Protein AF-0000000075680663 (afdb_homodimer)

Sequence (1138 aa):
MGVVINHSFYLVSRLYNMKKAGELCDVTLVVQEEDIPAHRAVLSACSDYFRAMFTSGMRESSDSRIVIKDVTICIQAVNQLVDYAYTGELQVTRESATDLARAASLLLMEEALEICQTKLEECIDLDNCHELLNFSQSYNLKKLEAAVFAFMGTNFLQVRGTAEFLNMDVDTLCKLLQSDELGVSGEQEVLDAAKVWLRHDSTRSKHLGRVVEHVRFPLMSPGELSRHVRTDTALMENSRVKDCLIESLWFHLSPHEQSVIEGPRTTVRAACENLVVIGGRRKEEDTLLDQVCFYDERTQTWKEIARMPRQICQHRAVVLNNFVYVVGGLTEANREAASDACYKYDPRTNSWLQVASMQVRRTCFTFLESTGRLYAIGGTDGDKSLDSAEVYDPRSNTWRYVANFPEHVYGHAATTLPDGRLCVTGGFSRNRYHRWTFTYDVRRDTWGRETDMNTKRGWHVMQTFGDAVFVLGGCHLRADGTRTMHLHTERLDLASRQWSVLSPPPFTVGVGRATVLHGKIYVLRAAGEDLPALVWYDVEADKWGSDRDMPDKLSGSTICTLKIPWNLRMGVVINHSFYLVSRLYNMKKAGELCDVTLVVQEEDIPAHRAVLSACSDYFRAMFTSGMRESSDSRIVIKDVTICIQAVNQLVDYAYTGELQVTRESATDLARAASLLLMEEALEICQTKLEECIDLDNCHELLNFSQSYNLKKLEAAVFAFMGTNFLQVRGTAEFLNMDVDTLCKLLQSDELGVSGEQEVLDAAKVWLRHDSTRSKHLGRVVEHVRFPLMSPGELSRHVRTDTALMENSRVKDCLIESLWFHLSPHEQSVIEGPRTTVRAACENLVVIGGRRKEEDTLLDQVCFYDERTQTWKEIARMPRQICQHRAVVLNNFVYVVGGLTEANREAASDACYKYDPRTNSWLQVASMQVRRTCFTFLESTGRLYAIGGTDGDKSLDSAEVYDPRSNTWRYVANFPEHVYGHAATTLPDGRLCVTGGFSRNRYHRWTFTYDVRRDTWGRETDMNTKRGWHVMQTFGDAVFVLGGCHLRADGTRTMHLHTERLDLASRQWSVLSPPPFTVGVGRATVLHGKIYVLRAAGEDLPALVWYDVEADKWGSDRDMPDKLSGSTICTLKIPWNLR

Radius of gyration: 43.5 Å; Cα contacts (8 Å, |Δi|>4): 2527; chains: 2; bounding box: 85×144×83 Å

Solvent-accessible surface area (backbone atoms only — not comparable to full-atom values): 59218 Å² total; per-residue (Å²): 130,81,77,74,75,63,48,70,56,51,50,32,49,50,52,41,50,27,37,77,68,60,48,87,45,62,27,28,39,30,35,94,90,37,78,42,63,32,45,60,66,52,46,32,71,52,13,56,46,45,32,48,45,50,62,65,76,46,74,63,36,69,43,48,67,44,72,58,79,63,80,86,53,49,56,68,37,49,50,47,50,54,48,19,57,41,69,74,56,74,91,75,47,88,84,47,21,64,50,35,30,50,40,23,58,73,39,44,19,63,69,62,26,51,54,25,40,55,52,46,58,71,63,63,45,90,88,46,36,65,59,50,38,53,47,19,62,76,67,65,34,63,69,48,32,52,47,41,48,52,52,46,19,48,42,29,73,74,45,52,82,35,72,68,51,58,64,49,53,70,68,61,47,41,56,53,52,55,42,47,35,39,44,47,76,47,45,65,62,51,46,49,50,52,49,52,45,37,66,74,38,76,81,39,59,82,45,44,45,70,50,53,63,42,41,30,52,52,72,42,52,70,68,51,41,48,68,68,40,68,67,34,62,74,53,65,68,33,65,56,42,44,51,49,48,45,52,19,49,51,45,70,71,30,72,59,32,44,53,68,57,81,46,89,41,65,56,76,41,21,82,52,74,27,50,31,40,41,42,6,25,34,66,91,74,70,39,67,26,28,50,26,35,33,46,38,77,89,77,70,41,78,44,76,56,58,54,52,98,56,45,29,24,43,37,40,58,41,71,40,86,64,24,38,37,39,36,36,6,26,64,47,95,50,70,74,32,34,27,28,51,26,36,36,36,37,56,92,74,50,42,73,44,80,55,59,45,50,92,57,40,23,26,49,44,34,60,44,64,43,94,76,28,36,37,41,42,36,3,24,44,53,83,49,69,25,26,52,21,34,37,36,37,39,81,75,49,42,61,44,77,52,59,57,49,94,52,47,25,26,29,31,26,46,36,49,44,95,86,48,32,34,38,37,36,40,7,36,35,94,93,36,62,30,27,49,25,36,35,34,37,75,91,74,52,43,76,42,81,55,65,51,50,92,60,54,23,24,33,25,28,30,42,61,56,90,71,30,36,38,36,43,34,10,31,36,70,43,97,86,65,50,74,46,49,63,32,54,18,32,37,34,34,65,87,77,58,42,68,43,80,51,66,49,51,98,52,49,43,24,61,49,43,46,32,68,57,96,80,23,40,36,35,49,38,35,51,89,45,94,62,38,36,42,32,34,36,34,70,89,74,64,43,76,49,69,85,47,76,46,95,57,48,44,35,35,32,26,41,42,62,36,56,51,38,52,67,78,102,128,82,75,72,75,62,49,69,56,50,50,32,49,50,52,40,50,28,35,78,69,61,46,87,46,62,27,29,38,32,35,92,90,37,80,43,63,31,44,61,66,50,47,31,70,51,12,56,46,44,31,47,45,50,64,65,76,46,73,64,35,70,43,49,67,45,72,58,80,62,79,87,52,49,56,68,35,49,51,48,52,53,48,21,58,42,68,73,56,73,90,75,47,86,82,46,21,63,50,34,29,51,39,22,58,74,40,43,18,64,69,62,26,52,54,27,41,54,52,47,58,70,65,61,44,88,88,46,35,63,58,50,39,54,47,18,62,77,68,65,35,63,68,48,33,50,48,41,49,51,52,46,20,49,43,28,74,74,45,51,83,35,70,70,52,57,64,48,53,70,68,61,46,40,56,50,54,56,43,48,36,37,44,50,77,45,47,66,59,52,45,49,49,51,48,53,44,36,66,74,39,75,83,39,59,82,45,45,44,70,50,54,65,43,39,30,54,51,71,40,52,72,69,50,41,49,66,68,42,70,68,34,62,72,52,65,68,33,66,57,41,44,51,49,48,45,52,21,49,50,46,68,72,30,71,58,33,44,53,66,56,81,48,87,41,65,56,74,39,22,82,52,73,28,51,31,40,40,41,6,26,34,64,92,74,72,39,67,26,30,51,25,35,32,47,38,76,88,77,68,42,78,44,76,56,58,53,50,96,55,44,28,24,44,37,42,58,39,71,41,85,64,23,38,37,38,37,36,5,27,63,46,95,50,69,74,32,34,27,28,51,26,37,36,36,37,56,91,75,49,43,72,44,77,53,58,46,50,93,59,40,24,26,48,44,34,61,44,62,44,95,75,28,38,38,40,42,36,3,23,43,52,83,49,67,25,27,52,23,34,37,36,38,38,81,75,50,43,61,43,77,52,59,58,49,94,52,48,27,26,29,32,24,46,35,50,44,95,87,48,31,34,37,38,37,40,7,38,36,94,91,37,61,31,26,50,25,37,34,36,37,75,91,75,53,43,78,42,84,53,67,52,50,93,58,53,23,23,32,24,27,31,42,60,56,89,71,30,36,38,37,42,34,10,30,38,72,41,97,86,64,51,74,47,48,63,31,54,18,34,36,34,36,64,86,78,58,43,67,43,83,51,67,51,52,96,50,49,41,23,60,48,41,47,31,70,56,96,81,24,39,34,35,49,38,35,52,90,44,93,63,40,36,42,33,34,36,34,72,89,75,64,42,76,49,71,85,48,76,46,95,56,46,44,34,35,31,25,40,42,62,35,55,51,38,52,68,80,103

Foldseek 3Di:
DPPPPPVVQVVLVVQLVCQVVVHPFQAWEAEPNDTRTHHLVLLLVQFVLSVCQLVVPDPSVRDRYHYDPDNLADPVLVNQVRSCSRNVDHDDDPVCLLNNLVVCLVRVRVVSNVVSLVNPLVVDDLVCLLVQCVSCVVSVVPVSNVSSLLVCQLVVVSNQPDPSLLPDDQVVLQVSLLDLARNDLALVVVVVSLVVSCVSDVVSLVCSLVNCLSRQLLLDDPVCCVVRQVVDPSLVVDPSSVVSVVVSVVCVVQVLCVLVDDDSSSAHRFNFKWKKWAWFAFPVVRDTFQWMWTADPVVRDIDTFAGHPAGFFQWAWDHRSQKIKTAWGARDSALQGIFQWIWIADLSVSDIDTFDGEPAGFGQWEWEDFPQKIKTAWHDRSPFTFQWMWIAHSNVSDIDTFDGHPFRFGQWEWYAAPVRKIKIAWGDGPNAIFFWIWIADPVVRDIDTADGEPDGFGLWYWDDDDQKIKIAWGWGADPVRDIDQWDFIWIQGNVVRDIDTAHIDPARFAREYWEDDPQWIWGFGALPDPFRFIKIAHPVVSDIDTDGGDPGSGHRMYMYMGRHHSSSD/DPPPPVVVQVVLVVQLVCQVVVHPFQAWEAEPNDTRTHHLVLLLVQFVLSVCQLVVPDPSVRDRYHYDPDPLADPVLVNQVRSCSRNVDHDDDQVCLLNNLVVCLVRVRPVSNVVSLVNPLVVDDLVCLLVQCVSCVVSVVPVSNVSSLLVCQLVVVSNQPDPSLLPDDQVVLQVSLLDLARNDLALVVVVVSLVVSCVSDVVSLVCSLVNCLSRQLLLDDPVCCVVRQVVDPSLVVDPSSVVSVVVSVVCVVQVLCVLVDDDSSSAHRFNFKWKKWAWFAFPVVRDTFQWMWTADPVVRDIDTFAGHPAGFFQWAWDARSQKIKTAWGARDSALQGIFQWIWIADLSVSDIDTFDGEPAGFGQWEWEDFPQKIKTAWHDRSPFTFQWMWIAHSNVSDIDTFDGHPARFGQWEWYAAPVRKIKIAWGDGPNAIFQWIWIADPVVRDIDTADGEPDGFGLWYWDDADQKIKIAWGWGADPVRDIDQWDFIWIQGNVVRDIDTAHIDPARFAREYWEDDPQWIWGFGALPDPFRFTKIARPVVSDIDTDGGDPGSGHRMYMYMGRHHSSSD

pLDDT: mean 89.21, std 9.7, range [25.78, 98.19]

InterPro domains:
  IPR000210 BTB/POZ domain [PF00651] (17-122)
  IPR000210 BTB/POZ domain [PS50097] (25-94)
  IPR000210 BTB/POZ domain [SM00225] (25-124)
  IPR006652 Kelch repeat type 1 [SM00612] (274-322)
  IPR006652 Kelch repeat type 1 [SM00612] (323-372)
  IPR006652 Kelch repeat type 1 [SM00612] (373-419)
  IPR006652 Kelch repeat type 1 [SM00612] (421-467)
  IPR011333 SKP1/BTB/POZ domain superfamily [G3DSA:3.30.710.10] (3-151)
  IPR011333 SKP1/BTB/POZ domain superfamily [SSF54695] (6-121)
  IPR011705 BTB/Kelch-associated [PF07707] (129-229)
  IPR011705 BTB/Kelch-associated [SM00875] (129-230)
  IPR015915 Kelch-type beta-propeller [G3DSA:2.120.10.80] (262-567)
  IPR015915 Kelch-type beta-propeller [SSF117281] (275-561)
  IPR017096 BTB-kelch protein [PIRSF037037] (6-564)

Organism: Branchiostoma floridae (NCBI:txid7739)

Nearest PDB structures (foldseek):
  8pjz-assembly2_B  TM=9.222E-01  e=5.163E-28  synthetic construct
  7ona-assembly1_A  TM=9.181E-01  e=1.429E-27  synthetic construct
  8cia-assembly4_D  TM=9.179E-01  e=2.452E-25  Homo sapiens
  8cia-assembly5_E  TM=8.999E-01  e=2.207E-24  Homo sapiens
  5yq4-assembly1_A  TM=8.686E-01  e=1.102E-23  Homo sapiens

Secondary structure (DSSP, 8-state):
----TTHHHHHHHHHHHHHHHT-S--EEEEETTEEEEE-HHHHHHH-HHHHHHHHS-SGGGT-SEEE---TT--HHHHHHHHHHHHH------HHHHHHHHHHHHHTT-HHHHHHHHHHHHHT--TTTHHHHHHHHHHTT-HHHHHHHHHHHHHTHHHHTTSHHHHT--HHHHHHHHT-TT---SSHHHHHHHHHHHHHH-GGGGGGHHHHHTTS-GGGS-HHHHIIIIIT-HHHHH-HHHHHHHHHHHHHHH-TTTGGG---TTTSPP-SSEEEEEEEEEETTTTEEEEEEEEEETTTTEEEE-PPPSS--BS-EEEEETTEEEEE--BSSSSTT-BB--EEEEETTTTEEEE-PPPSS-BBS-EEEEETTEEEEE--B-SSSB---EEEEETTTTEEEE-PPPSS--BS-EEEE-TTS-EEEE--EETTEE---EEEEETTTTEEEE-PPPSS--BS-EEEEETTEEEEE--BEE-TTSPEE--PPPEEEETTTTEEEE-PPPSSPBPSS--EEETTEEEEEBPTTSS--EEEEEETTTTEEEEEEE-SS-EES-EEEEEEPPGGG-/----TTHHHHHHHHHHHHHHHT-S--EEEEETTEEEEE-HHHHHHH-HHHHHHHHS-SHHHH-SEEE---TT--HHHHHHHHHHHHH------HHHHHHHHHHHHHTT-HHHHHHHHHHHHHT--TTTHHHHHHHHHHTT-HHHHHHHHHHHHHTHHHHTTSHHHHT--HHHHHHHHT-TT---SSHHHHHHHHHHHHHH-GGGGGGHHHHHTTS-GGGS-HHHHIIIIIT-HHHHH-HHHHHHHHHHHHHHH-TTTGGG---TTTSPP-SSEEEEEEEEEETTTTEEEEEEEEEETTTTEEEE-PPPSS--BS-EEEEETTEEEEE--BSSSSTT-BB--EEEEETTTTEEEE-PPPSS-BBS-EEEEETTEEEEE--B-SSSB---EEEEETTTTEEEE-SPPSS--BS-EEEE-TTS-EEEE--EETTEE---EEEEETTTTEEEE-PPPSS--BS-EEEEETTEEEEE--BEE-TTSPEE--PPPEEEETTTTEEEE-PPPSSPBPSS--EEETTEEEEEBPTTSS--EEEEEETTTTEEEEEEE-SS-EES-EEEEEEPPGGG-

Structure (mmCIF, N/CA/C/O backbone):
data_AF-0000000075680663-model_v1
#
loop_
_entity.id
_entity.type
_entity.pdbx_description
1 polymer 'Kelch-like protein 9 isoform X2'
#
loop_
_atom_site.group_PDB
_atom_site.id
_atom_site.type_symbol
_atom_site.label_atom_id
_atom_site.label_alt_id
_atom_site.label_comp_id
_atom_site.label_asym_id
_atom_site.label_entity_id
_atom_site.label_seq_id
_atom_site.pdbx_PDB_ins_code
_atom_site.Cartn_x
_atom_site.Cartn_y
_atom_site.Cartn_z
_atom_site.occupancy
_atom_site.B_iso_or_equiv
_atom_site.auth_seq_id
_atom_site.auth_comp_id
_atom_site.auth_asym_id
_atom_site.auth_atom_id
_atom_site.pdbx_PDB_model_num
ATOM 1 N N . MET A 1 1 ? 10.18 69.938 40.438 1 25.78 1 MET A N 1
ATOM 2 C CA . MET A 1 1 ? 11.266 69.5 39.531 1 25.78 1 MET A CA 1
ATOM 3 C C . MET A 1 1 ? 10.758 69.312 38.125 1 25.78 1 MET A C 1
ATOM 5 O O . MET A 1 1 ? 9.828 68.562 37.906 1 25.78 1 MET A O 1
ATOM 9 N N . GLY A 1 2 ? 10.516 70.312 37.375 1 32.28 2 GLY A N 1
ATOM 10 C CA . GLY A 1 2 ? 10.016 70.312 36 1 32.28 2 GLY A CA 1
ATOM 11 C C . GLY A 1 2 ? 10.688 69.25 35.125 1 32.28 2 GLY A C 1
ATOM 12 O O . GLY A 1 2 ? 11.922 69.188 35.094 1 32.28 2 GLY A O 1
ATOM 13 N N . VAL A 1 3 ? 10.125 68.062 35.094 1 38.22 3 VAL A N 1
ATOM 14 C CA . VAL A 1 3 ? 10.5 66.938 34.219 1 38.22 3 VAL A CA 1
ATOM 15 C C . VAL A 1 3 ? 10.844 67.438 32.844 1 38.22 3 VAL A C 1
ATOM 17 O O . VAL A 1 3 ? 9.984 68 32.125 1 38.22 3 VAL A O 1
ATOM 20 N N . VAL A 1 4 ? 11.82 68.25 32.688 1 45.34 4 VAL A N 1
ATOM 21 C CA . VAL A 1 4 ? 12.32 68.625 31.359 1 45.34 4 VAL A CA 1
ATOM 22 C C . VAL A 1 4 ? 12.297 67.375 30.438 1 45.34 4 VAL A C 1
ATOM 24 O O . VAL A 1 4 ? 13.055 66.438 30.625 1 45.34 4 VAL A O 1
ATOM 27 N N . ILE A 1 5 ? 11.18 66.812 30 1 49.38 5 ILE A N 1
ATOM 28 C CA . ILE A 1 5 ? 10.719 65.688 29.203 1 49.38 5 ILE A CA 1
ATOM 29 C C . ILE A 1 5 ? 11.797 65.312 28.203 1 49.38 5 ILE A C 1
ATOM 31 O O . ILE A 1 5 ? 12.156 64.125 28.109 1 49.38 5 ILE A O 1
ATOM 35 N N . ASN A 1 6 ? 12.086 65.875 26.906 1 57.78 6 ASN A N 1
ATOM 36 C CA . ASN A 1 6 ? 12.898 65.062 25.984 1 57.78 6 ASN A CA 1
ATOM 37 C C . ASN A 1 6 ? 14.359 65.5 26.031 1 57.78 6 ASN A C 1
ATOM 39 O O . ASN A 1 6 ? 14.859 66.125 25.078 1 57.78 6 ASN A O 1
ATOM 43 N N . HIS A 1 7 ? 14.938 65.75 27 1 62.41 7 HIS A N 1
ATOM 44 C CA . HIS A 1 7 ? 16.328 66.125 27.203 1 62.41 7 HIS A CA 1
ATOM 45 C C . HIS A 1 7 ? 17.266 65.312 26.297 1 62.41 7 HIS A C 1
ATOM 47 O O . HIS A 1 7 ? 18.219 65.875 25.75 1 62.41 7 HIS A O 1
ATOM 53 N N . SER A 1 8 ? 17.016 64.062 26.359 1 68.75 8 SER A N 1
ATOM 54 C CA . SER A 1 8 ? 17.828 63.25 25.5 1 68.75 8 SER A CA 1
ATOM 55 C C . SER A 1 8 ? 17.766 63.688 24.047 1 68.75 8 SER A C 1
ATOM 57 O O . SER A 1 8 ? 18.797 63.75 23.359 1 68.75 8 SER A O 1
ATOM 59 N N . PHE A 1 9 ? 16.609 64.062 23.734 1 73.62 9 PHE A N 1
ATOM 60 C CA . PHE A 1 9 ? 16.438 64.5 22.359 1 73.62 9 PHE A CA 1
ATOM 61 C C . PHE A 1 9 ? 17.188 65.812 22.141 1 73.62 9 PHE A C 1
ATOM 63 O O . PHE A 1 9 ? 17.875 66 21.125 1 73.62 9 PHE A O 1
ATOM 70 N N . TYR A 1 10 ? 17.031 66.688 23.125 1 71.5 10 TYR A N 1
ATOM 71 C CA . TYR A 1 10 ? 17.703 67.938 23.016 1 71.5 10 TYR A CA 1
ATOM 72 C C . TYR A 1 10 ? 19.219 67.812 22.984 1 71.5 10 TYR A C 1
ATOM 74 O O . TYR A 1 10 ? 19.891 68.438 22.188 1 71.5 10 TYR A O 1
ATOM 82 N N . LEU A 1 11 ? 19.688 67 23.828 1 71 11 LEU A N 1
ATOM 83 C CA . LEU A 1 11 ? 21.125 66.75 23.891 1 71 11 LEU A CA 1
ATOM 84 C C . LEU A 1 11 ? 21.641 66.188 22.562 1 71 11 LEU A C 1
ATOM 86 O O . LEU A 1 11 ? 22.641 66.688 22.031 1 71 11 LEU A O 1
ATOM 90 N N . VAL A 1 12 ? 21.016 65.312 22.078 1 78.38 12 VAL A N 1
ATOM 91 C CA . VAL A 1 12 ? 21.453 64.688 20.828 1 78.38 12 VAL A CA 1
ATOM 92 C C . VAL A 1 12 ? 21.328 65.625 19.672 1 78.38 12 VAL A C 1
ATOM 94 O O . VAL A 1 12 ? 22.172 65.688 18.781 1 78.38 12 VAL A O 1
ATOM 97 N N . SER A 1 13 ? 20.359 66.438 19.734 1 82.56 13 SER A N 1
ATOM 98 C CA . SER A 1 13 ? 20.188 67.5 18.688 1 82.56 13 SER A CA 1
ATOM 99 C C . SER A 1 13 ? 21.312 68.5 18.719 1 82.56 13 SER A C 1
ATOM 101 O O . SER A 1 13 ? 21.797 68.938 17.672 1 82.56 13 SER A O 1
ATOM 103 N N . ARG A 1 14 ? 21.703 68.875 19.875 1 78.06 14 ARG A N 1
ATOM 104 C CA . ARG A 1 14 ? 22.812 69.812 20.016 1 78.06 14 ARG A CA 1
ATOM 105 C C . ARG A 1 14 ? 24.125 69.25 19.547 1 78.06 14 ARG A C 1
ATOM 107 O O . ARG A 1 14 ? 24.922 69.875 18.891 1 78.06 14 ARG A O 1
ATOM 114 N N . LEU A 1 15 ? 24.297 68 19.953 1 81.88 15 LEU A N 1
ATOM 115 C CA . LEU A 1 15 ? 25.484 67.312 19.5 1 81.88 15 LEU A CA 1
ATOM 116 C C . LEU A 1 15 ? 25.516 67.25 17.969 1 81.88 15 LEU A C 1
ATOM 118 O O . LEU A 1 15 ? 26.578 67.375 17.359 1 81.88 15 LEU A O 1
ATOM 122 N N . TYR A 1 16 ? 24.391 67 17.453 1 85.44 16 TYR A N 1
ATOM 123 C CA . TYR A 1 16 ? 24.297 66.938 15.992 1 85.44 16 TYR A CA 1
ATOM 124 C C . TYR A 1 16 ? 24.625 68.312 15.367 1 85.44 16 TYR A C 1
ATOM 126 O O . TYR A 1 16 ? 25.312 68.375 14.352 1 85.44 16 TYR A O 1
ATOM 134 N N . ASN A 1 17 ? 24.141 69.375 15.914 1 85.31 17 ASN A N 1
ATOM 135 C CA . ASN A 1 17 ? 24.453 70.688 15.422 1 85.31 17 ASN A CA 1
ATOM 136 C C . ASN A 1 17 ? 25.953 71 15.547 1 85.31 17 ASN A C 1
ATOM 138 O O . ASN A 1 17 ? 26.516 71.625 14.672 1 85.31 17 ASN A O 1
ATOM 142 N N . MET A 1 18 ? 26.5 70.562 16.672 1 81.88 18 MET A N 1
ATOM 143 C CA . MET A 1 18 ? 27.938 70.75 16.859 1 81.88 18 MET A CA 1
ATOM 144 C C . MET A 1 18 ? 28.703 70 15.758 1 81.88 18 MET A C 1
ATOM 146 O O . MET A 1 18 ? 29.688 70.5 15.227 1 81.88 18 MET A O 1
ATOM 150 N N . LYS A 1 19 ? 28.234 68.875 15.438 1 86.25 19 LYS A N 1
ATOM 151 C CA . LYS A 1 19 ? 28.859 68.062 14.367 1 86.25 19 LYS A CA 1
ATOM 152 C C . LYS A 1 19 ? 28.75 68.812 13.031 1 86.25 19 LYS A C 1
ATOM 154 O O . LYS A 1 19 ? 29.734 68.875 12.297 1 86.25 19 LYS A O 1
ATOM 159 N N . LYS A 1 20 ? 27.609 69.375 12.695 1 87.56 20 LYS A N 1
ATOM 160 C CA . LYS A 1 20 ? 27.406 70.062 11.43 1 87.56 20 LYS A CA 1
ATOM 161 C C . LYS A 1 20 ? 28.281 71.312 11.336 1 87.56 20 LYS A C 1
ATOM 163 O O . LYS A 1 20 ? 28.766 71.625 10.25 1 87.56 20 LYS A O 1
ATOM 168 N N . ALA A 1 21 ? 28.531 71.875 12.547 1 86.12 21 ALA A N 1
ATOM 169 C CA . ALA A 1 21 ? 29.328 73.062 12.609 1 86.12 21 ALA A CA 1
ATOM 170 C C . ALA A 1 21 ? 30.812 72.75 12.766 1 86.12 21 ALA A C 1
ATOM 172 O O . ALA A 1 21 ? 31.672 73.625 12.648 1 86.12 21 ALA A O 1
ATOM 173 N N . GLY A 1 22 ? 31.094 71.562 12.961 1 84.12 22 GLY A N 1
ATOM 174 C CA . GLY A 1 22 ? 32.469 71.125 13.172 1 84.12 22 GLY A CA 1
ATOM 175 C C . GLY A 1 22 ? 33 71.5 14.531 1 84.12 22 GLY A C 1
ATOM 176 O O . GLY A 1 22 ? 34.219 71.625 14.703 1 84.12 22 GLY A O 1
ATOM 177 N N . GLU A 1 23 ? 32.094 71.625 15.414 1 84.69 23 GLU A N 1
ATOM 178 C CA . GLU A 1 23 ? 32.5 72.125 16.734 1 84.69 23 GLU A CA 1
ATOM 179 C C . GLU A 1 23 ? 32.781 70.938 17.672 1 84.69 23 GLU A C 1
ATOM 181 O O . GLU A 1 23 ? 31.969 70 17.812 1 84.69 23 GLU A O 1
ATOM 186 N N . LEU A 1 24 ? 33.906 70.938 18.281 1 82.19 24 LEU A N 1
ATOM 187 C CA . LEU A 1 24 ? 34.375 70 19.328 1 82.19 24 LEU A CA 1
ATOM 188 C C . LEU A 1 24 ? 34.375 68.562 18.844 1 82.19 24 LEU A C 1
ATOM 190 O O . LEU A 1 24 ? 34.188 67.625 19.641 1 82.19 24 LEU A O 1
ATOM 194 N N . CYS A 1 25 ? 34.406 68.438 17.531 1 88 25 CYS A N 1
ATOM 195 C CA . CYS A 1 25 ? 34.531 67.062 17.016 1 88 25 CYS A CA 1
ATOM 196 C C . CYS A 1 25 ? 35.938 66.562 17.312 1 88 25 CYS A C 1
ATOM 198 O O . CYS A 1 25 ? 36.938 67.188 17.078 1 88 25 CYS A O 1
ATOM 200 N N . ASP A 1 26 ? 35.938 65.375 17.859 1 87.94 26 ASP A N 1
ATOM 201 C CA . ASP A 1 26 ? 37.25 64.812 18.312 1 87.94 26 ASP A CA 1
ATOM 202 C C . ASP A 1 26 ? 37.719 63.719 17.375 1 87.94 26 ASP A C 1
ATOM 204 O O . ASP A 1 26 ? 38.812 63.156 17.594 1 87.94 26 ASP A O 1
ATOM 208 N N . VAL A 1 27 ? 37.031 63.406 16.422 1 91 27 VAL A N 1
ATOM 209 C CA . VAL A 1 27 ? 37.5 62.406 15.453 1 91 27 VAL A CA 1
ATOM 210 C C . VAL A 1 27 ? 36.969 62.781 14.055 1 91 27 VAL A C 1
ATOM 212 O O . VAL A 1 27 ? 35.938 63.406 13.914 1 91 27 VAL A O 1
ATOM 215 N N . THR A 1 28 ? 37.688 62.469 13.055 1 91.75 28 THR A N 1
ATOM 216 C CA . THR A 1 28 ? 37.312 62.625 11.656 1 91.75 28 THR A CA 1
ATOM 217 C C . THR A 1 28 ? 37.469 61.312 10.914 1 91.75 28 THR A C 1
ATOM 219 O O . THR A 1 28 ? 38.531 60.719 10.844 1 91.75 28 THR A O 1
ATOM 222 N N . LEU A 1 29 ? 36.312 60.844 10.375 1 89.69 29 LEU A N 1
ATOM 223 C CA . LEU A 1 29 ? 36.312 59.625 9.562 1 89.69 29 LEU A CA 1
ATOM 224 C C . LEU A 1 29 ? 36.656 59.938 8.109 1 89.69 29 LEU A C 1
ATOM 226 O O . LEU A 1 29 ? 36.031 60.844 7.52 1 89.69 29 LEU A O 1
ATOM 230 N N . VAL A 1 30 ? 37.625 59.25 7.645 1 89.81 30 VAL A N 1
ATOM 231 C CA . VAL A 1 30 ? 38 59.469 6.254 1 89.81 30 VAL A CA 1
ATOM 232 C C . VAL A 1 30 ? 37.531 58.281 5.402 1 89.81 30 VAL A C 1
ATOM 234 O O . VAL A 1 30 ? 37.969 57.156 5.594 1 89.81 30 VAL A O 1
ATOM 237 N N . VAL A 1 31 ? 36.562 58.594 4.578 1 88.38 31 VAL A N 1
ATOM 238 C CA . VAL A 1 31 ? 36.031 57.594 3.654 1 88.38 31 VAL A CA 1
ATOM 239 C C . VAL A 1 31 ? 36.219 58.062 2.215 1 88.38 31 VAL A C 1
ATOM 241 O O . VAL A 1 31 ? 35.75 59.125 1.838 1 88.38 31 VAL A O 1
ATOM 244 N N . GLN A 1 32 ? 36.844 57.344 1.407 1 84.44 32 GLN A N 1
ATOM 245 C CA . GLN A 1 32 ? 37.125 57.688 0.018 1 84.44 32 GLN A CA 1
ATOM 246 C C . GLN A 1 32 ? 37.625 59.125 -0.102 1 84.44 32 GLN A C 1
ATOM 248 O O . GLN A 1 32 ? 37.094 59.906 -0.908 1 84.44 32 GLN A O 1
ATOM 253 N N . GLU A 1 33 ? 38.438 59.656 0.742 1 82.31 33 GLU A N 1
ATOM 254 C CA . GLU A 1 33 ? 39.156 60.938 0.738 1 82.31 33 GLU A CA 1
ATOM 255 C C . GLU A 1 33 ? 38.25 62.062 1.16 1 82.31 33 GLU A C 1
ATOM 257 O O . GLU A 1 33 ? 38.562 63.25 0.949 1 82.31 33 GLU A O 1
ATOM 262 N N . GLU A 1 34 ? 37.156 61.688 1.674 1 88.75 34 GLU A N 1
ATOM 263 C CA . GLU A 1 34 ? 36.281 62.688 2.238 1 88.75 34 GLU A CA 1
ATOM 264 C C . GLU A 1 34 ? 36.219 62.594 3.76 1 88.75 34 GLU A C 1
ATOM 266 O O . GLU A 1 34 ? 36.281 61.5 4.32 1 88.75 34 GLU A O 1
ATOM 271 N N . ASP A 1 35 ? 36.156 63.781 4.363 1 89.56 35 ASP A N 1
ATOM 272 C CA . ASP A 1 35 ? 36.219 63.844 5.82 1 89.56 35 ASP A CA 1
ATOM 273 C C . ASP A 1 35 ? 34.812 63.969 6.418 1 89.56 35 ASP A C 1
ATOM 275 O O . ASP A 1 35 ? 34 64.75 5.926 1 89.56 35 ASP A O 1
ATOM 279 N N . ILE A 1 36 ? 34.594 63.156 7.414 1 91.62 36 ILE A N 1
ATOM 280 C CA . ILE A 1 36 ? 33.344 63.219 8.18 1 91.62 36 ILE A CA 1
ATOM 281 C C . ILE A 1 36 ? 33.656 63.438 9.656 1 91.62 36 ILE A C 1
ATOM 283 O O . ILE A 1 36 ? 33.969 62.5 10.383 1 91.62 36 ILE A O 1
ATOM 287 N N . PRO A 1 37 ? 33.531 64.688 10.055 1 91.25 37 PRO A N 1
ATOM 288 C CA . PRO A 1 37 ? 33.781 64.938 11.477 1 91.25 37 PRO A CA 1
ATOM 289 C C . PRO A 1 37 ? 32.688 64.312 12.383 1 91.25 37 PRO A C 1
ATOM 291 O O . PRO A 1 37 ? 31.516 64.312 12.016 1 91.25 37 PRO A O 1
ATOM 294 N N . ALA A 1 38 ? 33.094 63.812 13.477 1 92.69 38 ALA A N 1
ATOM 295 C CA . ALA A 1 38 ? 32.156 63.219 14.414 1 92.69 38 ALA A CA 1
ATOM 296 C C . ALA A 1 38 ? 32.719 63.219 15.836 1 92.69 38 ALA A C 1
ATOM 298 O O . ALA A 1 38 ? 33.812 63.688 16.078 1 92.69 38 ALA A O 1
ATOM 299 N N . HIS A 1 39 ? 31.828 62.875 16.766 1 90.44 39 HIS A N 1
ATOM 300 C CA . HIS A 1 39 ? 32.25 62.688 18.156 1 90.44 39 HIS A CA 1
ATOM 301 C C . HIS A 1 39 ? 32.469 61.219 18.484 1 90.44 39 HIS A C 1
ATOM 303 O O . HIS A 1 39 ? 31.625 60.375 18.219 1 90.44 39 HIS A O 1
ATOM 309 N N . ARG A 1 40 ? 33.594 60.938 19.078 1 89.62 40 ARG A N 1
ATOM 310 C CA . ARG A 1 40 ? 33.969 59.562 19.422 1 89.62 40 ARG A CA 1
ATOM 311 C C . ARG A 1 40 ? 32.906 58.906 20.312 1 89.62 40 ARG A C 1
ATOM 313 O O . ARG A 1 40 ? 32.562 57.719 20.125 1 89.62 40 ARG A O 1
ATOM 320 N N . ALA A 1 41 ? 32.375 59.656 21.125 1 86.94 41 ALA A N 1
ATOM 321 C CA . ALA A 1 41 ? 31.406 59.156 22.094 1 86.94 41 ALA A CA 1
ATOM 322 C C . ALA A 1 41 ? 30.109 58.75 21.406 1 86.94 41 ALA A C 1
ATOM 324 O O . ALA A 1 41 ? 29.531 57.719 21.734 1 86.94 41 ALA A O 1
ATOM 325 N N . VAL A 1 42 ? 29.688 59.531 20.469 1 88.69 42 VAL A N 1
ATOM 326 C CA . VAL A 1 42 ? 28.438 59.281 19.781 1 88.69 42 VAL A CA 1
ATOM 327 C C . VAL A 1 42 ? 28.594 58.062 18.875 1 88.69 42 VAL A C 1
ATOM 329 O O . VAL A 1 42 ? 27.719 57.156 18.859 1 88.69 42 VAL A O 1
ATOM 332 N N . LEU A 1 43 ? 29.641 57.969 18.203 1 88.94 43 LEU A N 1
ATOM 333 C CA . LEU A 1 43 ? 29.906 56.844 17.328 1 88.94 43 LEU A CA 1
ATOM 334 C C . LEU A 1 43 ? 30.047 55.531 18.125 1 88.94 43 LEU A C 1
ATOM 336 O O . LEU A 1 43 ? 29.516 54.5 17.734 1 88.94 43 LEU A O 1
ATOM 340 N N . SER A 1 44 ? 30.719 55.625 19.266 1 88.44 44 SER A N 1
ATOM 341 C CA . SER A 1 44 ? 30.938 54.469 20.109 1 88.44 44 SER A CA 1
ATOM 342 C C . SER A 1 44 ? 29.641 53.969 20.734 1 88.44 44 SER A C 1
ATOM 344 O O . SER A 1 44 ? 29.484 52.781 21.016 1 88.44 44 SER A O 1
ATOM 346 N N . ALA A 1 45 ? 28.766 54.875 20.891 1 86.56 45 ALA A N 1
ATOM 347 C CA . ALA A 1 45 ? 27.484 54.531 21.5 1 86.56 45 ALA A CA 1
ATOM 348 C C . ALA A 1 45 ? 26.594 53.781 20.5 1 86.56 45 ALA A C 1
ATOM 350 O O . ALA A 1 45 ? 25.734 53 20.906 1 86.56 45 ALA A O 1
ATOM 351 N N . CYS A 1 46 ? 26.797 54 19.266 1 87.56 46 CYS A N 1
ATOM 352 C CA . CYS A 1 46 ? 25.875 53.438 18.266 1 87.56 46 CYS A CA 1
ATOM 353 C C . CYS A 1 46 ? 26.547 52.312 17.484 1 87.56 46 CYS A C 1
ATOM 355 O O . CYS A 1 46 ? 25.875 51.594 16.734 1 87.56 46 CYS A O 1
ATOM 357 N N . SER A 1 47 ? 27.797 52.125 17.625 1 88.56 47 SER A N 1
ATOM 358 C CA . SER A 1 47 ? 28.547 51.156 16.828 1 88.56 47 SER A CA 1
ATOM 359 C C . SER A 1 47 ? 29.562 50.406 17.688 1 88.56 47 SER A C 1
ATOM 361 O O . SER A 1 47 ? 30.438 51.031 18.312 1 88.56 47 SER A O 1
ATOM 363 N N . ASP A 1 48 ? 29.531 49.156 17.609 1 88.25 48 ASP A N 1
ATOM 364 C CA . ASP A 1 48 ? 30.516 48.344 18.328 1 88.25 48 ASP A CA 1
ATOM 365 C C . ASP A 1 48 ? 31.875 48.406 17.641 1 88.25 48 ASP A C 1
ATOM 367 O O . ASP A 1 48 ? 32.906 48.188 18.281 1 88.25 48 ASP A O 1
ATOM 371 N N . TYR A 1 49 ? 31.766 48.562 16.406 1 88.12 49 TYR A N 1
ATOM 372 C CA . TYR A 1 49 ? 33 48.75 15.641 1 88.12 49 TYR A CA 1
ATOM 373 C C . TYR A 1 49 ? 33.812 49.938 16.156 1 88.12 49 TYR A C 1
ATOM 375 O O . TYR A 1 49 ? 35 49.781 16.469 1 88.12 49 TYR A O 1
ATOM 383 N N . PHE A 1 50 ? 33.219 51.031 16.375 1 86.56 50 PHE A N 1
ATOM 384 C CA . PHE A 1 50 ? 33.875 52.25 16.844 1 86.56 50 PHE A CA 1
ATOM 385 C C . PHE A 1 50 ? 34.219 52.156 18.328 1 86.56 50 PHE A C 1
ATOM 387 O O . PHE A 1 50 ? 35.25 52.656 18.766 1 86.56 50 PHE A O 1
ATOM 394 N N . ARG A 1 51 ? 33.312 51.531 18.969 1 88 51 ARG A N 1
ATOM 395 C CA . ARG A 1 51 ? 33.594 51.375 20.391 1 88 51 ARG A CA 1
ATOM 396 C C . ARG A 1 51 ? 34.875 50.562 20.609 1 88 51 ARG A C 1
ATOM 398 O O . ARG A 1 51 ? 35.719 50.969 21.406 1 88 51 ARG A O 1
ATOM 405 N N . ALA A 1 52 ? 34.969 49.562 19.875 1 86.81 52 ALA A N 1
ATOM 406 C CA . ALA A 1 52 ? 36.188 48.75 19.984 1 86.81 52 ALA A CA 1
ATOM 407 C C . ALA A 1 52 ? 37.406 49.531 19.5 1 86.81 52 ALA A C 1
ATOM 409 O O . ALA A 1 52 ? 38.469 49.406 20.094 1 86.81 52 ALA A O 1
ATOM 410 N N . MET A 1 53 ? 37.25 50.219 18.469 1 85.25 53 MET A N 1
ATOM 411 C CA . MET A 1 53 ? 38.344 50.969 17.875 1 85.25 53 MET A CA 1
ATOM 412 C C . MET A 1 53 ? 38.844 52.062 18.828 1 85.25 53 MET A C 1
ATOM 414 O O . MET A 1 53 ? 40.031 52.25 19 1 85.25 53 MET A O 1
ATOM 418 N N . PHE A 1 54 ? 37.938 52.688 19.594 1 85.75 54 PHE A N 1
ATOM 419 C CA . PHE A 1 54 ? 38.281 53.844 20.406 1 85.75 54 PHE A CA 1
ATOM 420 C C . PHE A 1 54 ? 38.688 53.438 21.812 1 85.75 54 PHE A C 1
ATOM 422 O O . PHE A 1 54 ? 39.25 54.219 22.562 1 85.75 54 PHE A O 1
ATOM 429 N N . THR A 1 55 ? 38.375 52.188 22.109 1 84 55 THR A N 1
ATOM 430 C CA . THR A 1 55 ? 38.688 51.75 23.469 1 84 55 THR A CA 1
ATOM 431 C C . THR A 1 55 ? 39.781 50.688 23.438 1 84 55 THR A C 1
ATOM 433 O O . THR A 1 55 ? 40.156 50.156 24.469 1 84 55 THR A O 1
ATOM 436 N N . SER A 1 56 ? 40.25 50.188 22.359 1 76.56 56 SER A N 1
ATOM 437 C CA . SER A 1 56 ? 41.188 49.094 22.203 1 76.56 56 SER A CA 1
ATOM 438 C C . SER A 1 56 ? 42.562 49.5 22.766 1 76.56 56 SER A C 1
ATOM 440 O O . SER A 1 56 ? 43.406 48.625 23.031 1 76.56 56 SER A O 1
ATOM 442 N N . GLY A 1 57 ? 42.875 50.812 23.125 1 71.88 57 GLY A N 1
ATOM 443 C CA . GLY A 1 57 ? 44.156 51.25 23.625 1 71.88 57 GLY A CA 1
ATOM 444 C C . GLY A 1 57 ? 45.219 51.375 22.547 1 71.88 57 GLY A C 1
ATOM 445 O O . GLY A 1 57 ? 46.344 51.812 22.812 1 71.88 57 GLY A O 1
ATOM 446 N N . MET A 1 58 ? 44.875 51.062 21.328 1 70.25 58 MET A N 1
ATOM 447 C CA . MET A 1 58 ? 45.812 51.125 20.234 1 70.25 58 MET A CA 1
ATOM 448 C C . MET A 1 58 ? 45.875 52.531 19.656 1 70.25 58 MET A C 1
ATOM 450 O O . MET A 1 58 ? 45.25 53.469 20.188 1 70.25 58 MET A O 1
ATOM 454 N N . ARG A 1 59 ? 46.75 52.719 18.672 1 68 59 ARG A N 1
ATOM 455 C CA . ARG A 1 59 ? 47 54.031 18.078 1 68 59 ARG A CA 1
ATOM 456 C C . ARG A 1 59 ? 45.719 54.688 17.609 1 68 59 ARG A C 1
ATOM 458 O O . ARG A 1 59 ? 45.531 55.906 17.734 1 68 59 ARG A O 1
ATOM 465 N N . GLU A 1 60 ? 44.75 53.844 17.234 1 65.88 60 GLU A N 1
ATOM 466 C CA . GLU A 1 60 ? 43.5 54.344 16.672 1 65.88 60 GLU A CA 1
ATOM 467 C C . GLU A 1 60 ? 42.625 54.969 17.766 1 65.88 60 GLU A C 1
ATOM 469 O O . GLU A 1 60 ? 41.75 55.781 17.469 1 65.88 60 GLU A O 1
ATOM 474 N N . SER A 1 61 ? 42.969 54.562 18.922 1 73.5 61 SER A N 1
ATOM 475 C CA . SER A 1 61 ? 42.188 55.062 20.047 1 73.5 61 SER A CA 1
ATOM 476 C C . SER A 1 61 ? 42.406 56.562 20.234 1 73.5 61 SER A C 1
ATOM 478 O O . SER A 1 61 ? 41.5 57.25 20.75 1 73.5 61 SER A O 1
ATOM 480 N N . SER A 1 62 ? 43.531 56.969 19.75 1 76.31 62 SER A N 1
ATOM 481 C CA . SER A 1 62 ? 43.844 58.375 20 1 76.31 62 SER A CA 1
ATOM 482 C C . SER A 1 62 ? 43.938 59.156 18.703 1 76.31 62 SER A C 1
ATOM 484 O O . SER A 1 62 ? 43.938 60.406 18.703 1 76.31 62 SER A O 1
ATOM 486 N N . ASP A 1 63 ? 43.906 58.5 17.625 1 80.88 63 ASP A N 1
ATOM 487 C CA . ASP A 1 63 ? 44.062 59.156 16.328 1 80.88 63 ASP A CA 1
ATOM 488 C C . ASP A 1 63 ? 42.844 60.031 16.016 1 80.88 63 ASP A C 1
ATOM 490 O O . ASP A 1 63 ? 41.719 59.625 16.234 1 80.88 63 ASP A O 1
ATOM 494 N N . SER A 1 64 ? 43.188 61.156 15.609 1 83.94 64 SER A N 1
ATOM 495 C CA . SER A 1 64 ? 42.094 62.094 15.289 1 83.94 64 SER A CA 1
ATOM 496 C C . SER A 1 64 ? 41.531 61.812 13.898 1 83.94 64 SER A C 1
ATOM 498 O O . SER A 1 64 ? 40.438 62.281 13.57 1 83.94 64 SER A O 1
ATOM 500 N N . ARG A 1 65 ? 42.25 61.031 13.023 1 88.75 65 ARG A N 1
ATOM 501 C CA . ARG A 1 65 ? 41.781 60.688 11.688 1 88.75 65 ARG A CA 1
ATOM 502 C C . ARG A 1 65 ? 41.75 59.188 11.484 1 88.75 65 ARG A C 1
ATOM 504 O O . ARG A 1 65 ? 42.781 58.5 11.578 1 88.75 65 ARG A O 1
ATOM 511 N N . ILE A 1 66 ? 40.562 58.719 11.273 1 87 66 ILE A N 1
ATOM 512 C CA . ILE A 1 66 ? 40.375 57.281 11.094 1 87 66 ILE A CA 1
ATOM 513 C C . ILE A 1 66 ? 39.969 56.969 9.656 1 87 66 ILE A C 1
ATOM 515 O O . ILE A 1 66 ? 38.938 57.5 9.172 1 87 66 ILE A O 1
ATOM 519 N N . VAL A 1 67 ? 40.719 56.156 9.023 1 85.81 67 VAL A N 1
ATOM 520 C CA . VAL A 1 67 ? 40.438 55.812 7.637 1 85.81 67 VAL A CA 1
ATOM 521 C C . VAL A 1 67 ? 39.688 54.5 7.566 1 85.81 67 VAL A C 1
ATOM 523 O O . VAL A 1 67 ? 40.125 53.5 8.109 1 85.81 67 VAL A O 1
ATOM 526 N N . ILE A 1 68 ? 38.5 54.531 6.965 1 83.38 68 ILE A N 1
ATOM 527 C CA . ILE A 1 68 ? 37.75 53.344 6.691 1 83.38 68 ILE A CA 1
ATOM 528 C C . ILE A 1 68 ? 38.156 52.75 5.34 1 83.38 68 ILE A C 1
ATOM 530 O O . ILE A 1 68 ? 37.812 53.312 4.289 1 83.38 68 ILE A O 1
ATOM 534 N N . LYS A 1 69 ? 38.875 51.594 5.281 1 72.25 69 LYS A N 1
ATOM 535 C CA . LYS A 1 69 ? 39.625 51.062 4.137 1 72.25 69 LYS A CA 1
ATOM 536 C C . LYS A 1 69 ? 38.719 50.219 3.258 1 72.25 69 LYS A C 1
ATOM 538 O O . LYS A 1 69 ? 39 50 2.074 1 72.25 69 LYS A O 1
ATOM 543 N N . ASP A 1 70 ? 37.594 50 3.764 1 71.69 70 ASP A N 1
ATOM 544 C CA . ASP A 1 70 ? 36.812 49.062 2.945 1 71.69 70 ASP A CA 1
ATOM 545 C C . ASP A 1 70 ? 36.25 49.781 1.711 1 71.69 70 ASP A C 1
ATOM 547 O O . ASP A 1 70 ? 35.438 50.719 1.829 1 71.69 70 ASP A O 1
ATOM 551 N N . VAL A 1 71 ? 36.688 49.375 0.585 1 64.31 71 VAL A N 1
ATOM 552 C CA . VAL A 1 71 ? 36.469 50.031 -0.709 1 64.31 71 VAL A CA 1
ATOM 553 C C . VAL A 1 71 ? 35.031 49.844 -1.125 1 64.31 71 VAL A C 1
ATOM 555 O O . VAL A 1 71 ? 34.5 50.625 -1.933 1 64.31 71 VAL A O 1
ATOM 558 N N . THR A 1 72 ? 34.281 48.969 -0.581 1 72.5 72 THR A N 1
ATOM 559 C CA . THR A 1 72 ? 32.938 48.688 -1.065 1 72.5 72 THR A CA 1
ATOM 560 C C . THR A 1 72 ? 31.922 49.594 -0.394 1 72.5 72 THR A C 1
ATOM 562 O O . THR A 1 72 ? 30.75 49.625 -0.787 1 72.5 72 THR A O 1
ATOM 565 N N . ILE A 1 73 ? 32.438 50.375 0.439 1 78.44 73 ILE A N 1
ATOM 566 C CA . ILE A 1 73 ? 31.5 51.188 1.206 1 78.44 73 ILE A CA 1
ATOM 567 C C . ILE A 1 73 ? 31.375 52.562 0.558 1 78.44 73 ILE A C 1
ATOM 569 O O . ILE A 1 73 ? 32.375 53.156 0.143 1 78.44 73 ILE A O 1
ATOM 573 N N . CYS A 1 74 ? 30.203 52.969 0.435 1 83.19 74 CYS A N 1
ATOM 574 C CA . CYS A 1 74 ? 29.875 54.281 -0.141 1 83.19 74 CYS A CA 1
ATOM 575 C C . CYS A 1 74 ? 29.875 55.344 0.928 1 83.19 74 CYS A C 1
ATOM 577 O O . CYS A 1 74 ? 29.375 55.156 2.035 1 83.19 74 CYS A O 1
ATOM 579 N N . ILE A 1 75 ? 30.516 56.531 0.571 1 87.38 75 ILE A N 1
ATOM 580 C CA . ILE A 1 75 ? 30.625 57.656 1.497 1 87.38 75 ILE A CA 1
ATOM 581 C C . ILE A 1 75 ? 29.234 58.125 1.905 1 87.38 75 ILE A C 1
ATOM 583 O O . ILE A 1 75 ? 29.031 58.531 3.055 1 87.38 75 ILE A O 1
ATOM 587 N N . GLN A 1 76 ? 28.438 58.094 0.959 1 89.12 76 GLN A N 1
ATOM 588 C CA . GLN A 1 76 ? 27.078 58.562 1.242 1 89.12 76 GLN A CA 1
ATOM 589 C C . GLN A 1 76 ? 26.422 57.688 2.314 1 89.12 76 GLN A C 1
ATOM 591 O O . GLN A 1 76 ? 25.719 58.219 3.189 1 89.12 76 GLN A O 1
ATOM 596 N N . ALA A 1 77 ? 26.656 56.406 2.227 1 92.12 77 ALA A N 1
ATOM 597 C CA . ALA A 1 77 ? 26.062 55.469 3.193 1 92.12 77 ALA A CA 1
ATOM 598 C C . ALA A 1 77 ? 26.641 55.688 4.59 1 92.12 77 ALA A C 1
ATOM 600 O O . ALA A 1 77 ? 25.891 55.719 5.574 1 92.12 77 ALA A O 1
ATOM 601 N N . VAL A 1 78 ? 27.891 56 4.703 1 91 78 VAL A N 1
ATOM 602 C CA . VAL A 1 78 ? 28.547 56.219 5.992 1 91 78 VAL A CA 1
ATOM 603 C C . VAL A 1 78 ? 28.062 57.531 6.598 1 91 78 VAL A C 1
ATOM 605 O O . VAL A 1 78 ? 27.781 57.625 7.797 1 91 78 VAL A O 1
ATOM 608 N N . ASN A 1 79 ? 28.031 58.5 5.734 1 91.31 79 ASN A N 1
ATOM 609 C CA . ASN A 1 79 ? 27.531 59.781 6.191 1 91.31 79 ASN A CA 1
ATOM 610 C C . ASN A 1 79 ? 26.125 59.656 6.77 1 91.31 79 ASN A C 1
ATOM 612 O O . ASN A 1 79 ? 25.828 60.25 7.812 1 91.31 79 ASN A O 1
ATOM 616 N N . GLN A 1 80 ? 25.312 58.969 6.047 1 92.38 80 GLN A N 1
ATOM 617 C CA . GLN A 1 80 ? 23.938 58.75 6.504 1 92.38 80 GLN A CA 1
ATOM 618 C C . GLN A 1 80 ? 23.891 58 7.824 1 92.38 80 GLN A C 1
ATOM 620 O O . GLN A 1 80 ? 23.078 58.312 8.703 1 92.38 80 GLN A O 1
ATOM 625 N N . LEU A 1 81 ? 24.719 57.031 8.023 1 92.62 81 LEU A N 1
ATOM 626 C CA . LEU A 1 81 ? 24.766 56.25 9.242 1 92.62 81 LEU A CA 1
ATOM 627 C C . LEU A 1 81 ? 25.297 57.062 10.414 1 92.62 81 LEU A C 1
ATOM 629 O O . LEU A 1 81 ? 24.844 56.906 11.547 1 92.62 81 LEU A O 1
ATOM 633 N N . VAL A 1 82 ? 26.25 57.938 10.078 1 90.88 82 VAL A N 1
ATOM 634 C CA . VAL A 1 82 ? 26.766 58.844 11.109 1 90.88 82 VAL A CA 1
ATOM 635 C C . VAL A 1 82 ? 25.656 59.812 11.523 1 90.88 82 VAL A C 1
ATOM 637 O O . VAL A 1 82 ? 25.453 60.062 12.719 1 90.88 82 VAL A O 1
ATOM 640 N N . ASP A 1 83 ? 25.016 60.344 10.539 1 90.06 83 ASP A N 1
ATOM 641 C CA . ASP A 1 83 ? 23.875 61.188 10.852 1 90.06 83 ASP A CA 1
ATOM 642 C C . ASP A 1 83 ? 22.844 60.469 11.68 1 90.06 83 ASP A C 1
ATOM 644 O O . ASP A 1 83 ? 22.25 61.031 12.602 1 90.06 83 ASP A O 1
ATOM 648 N N . TYR A 1 84 ? 22.609 59.188 11.281 1 91.94 84 TYR A N 1
ATOM 649 C CA . TYR A 1 84 ? 21.672 58.344 12.023 1 91.94 84 TYR A CA 1
ATOM 650 C C . TYR A 1 84 ? 22.109 58.219 13.477 1 91.94 84 TYR A C 1
ATOM 652 O O . TYR A 1 84 ? 21.266 58.188 14.383 1 91.94 84 TYR A O 1
ATOM 660 N N . ALA A 1 85 ? 23.344 58.188 13.812 1 88.31 85 ALA A N 1
ATOM 661 C CA . ALA A 1 85 ? 23.844 58.062 15.172 1 88.31 85 ALA A CA 1
ATOM 662 C C . ALA A 1 85 ? 23.438 59.281 16.016 1 88.31 85 ALA A C 1
ATOM 664 O O . ALA A 1 85 ? 23.25 59.156 17.234 1 88.31 85 ALA A O 1
ATOM 665 N N . TYR A 1 86 ? 23.297 60.375 15.32 1 87.56 86 TYR A N 1
ATOM 666 C CA . TYR A 1 86 ? 22.953 61.594 16.031 1 87.56 86 TYR A CA 1
ATOM 667 C C . TYR A 1 86 ? 21.438 61.812 16.078 1 87.56 86 TYR A C 1
ATOM 669 O O . TYR A 1 86 ? 20.891 62.281 17.078 1 87.56 86 TYR A O 1
ATOM 677 N N . THR A 1 87 ? 20.703 61.438 15.031 1 86.44 87 THR A N 1
ATOM 678 C CA . THR A 1 87 ? 19.312 61.844 14.891 1 86.44 87 THR A CA 1
ATOM 679 C C . THR A 1 87 ? 18.375 60.688 15.203 1 86.44 87 THR A C 1
ATOM 681 O O . THR A 1 87 ? 17.219 60.875 15.539 1 86.44 87 THR A O 1
ATOM 684 N N . GLY A 1 88 ? 18.906 59.469 14.961 1 86.38 88 GLY A N 1
ATOM 685 C CA . GLY A 1 88 ? 18.062 58.281 15.109 1 86.38 88 GLY A CA 1
ATOM 686 C C . GLY A 1 88 ? 17.156 58.062 13.914 1 86.38 88 GLY A C 1
ATOM 687 O O . GLY A 1 88 ? 16.312 57.156 13.938 1 86.38 88 GLY A O 1
ATOM 688 N N . GLU A 1 89 ? 17.328 58.938 12.922 1 88 89 GLU A N 1
ATOM 689 C CA . GLU A 1 89 ? 16.516 58.812 11.719 1 88 89 GLU A CA 1
ATOM 690 C C . GLU A 1 89 ? 17.359 58.344 10.523 1 88 89 GLU A C 1
ATOM 692 O O . GLU A 1 89 ? 18.391 58.938 10.227 1 88 89 GLU A O 1
ATOM 697 N N . LEU A 1 90 ? 16.875 57.281 10 1 90.75 90 LEU A N 1
ATOM 698 C CA . LEU A 1 90 ? 17.547 56.719 8.828 1 90.75 90 LEU A CA 1
ATOM 699 C C . LEU A 1 90 ? 16.578 56.594 7.652 1 90.75 90 LEU A C 1
ATOM 701 O O . LEU A 1 90 ? 15.594 55.875 7.738 1 90.75 90 LEU A O 1
ATOM 705 N N . GLN A 1 91 ? 16.797 57.375 6.656 1 89.94 91 GLN A N 1
ATOM 706 C CA . GLN A 1 91 ? 15.984 57.25 5.449 1 89.94 91 GLN A CA 1
ATOM 707 C C . GLN A 1 91 ? 16.562 56.219 4.484 1 89.94 91 GLN A C 1
ATOM 709 O O . GLN A 1 91 ? 17.625 56.438 3.902 1 89.94 91 GLN A O 1
ATOM 714 N N . VAL A 1 92 ? 15.859 55.125 4.398 1 91.75 92 VAL A N 1
ATOM 715 C CA . VAL A 1 92 ? 16.328 54.031 3.551 1 91.75 92 VAL A CA 1
ATOM 716 C C . VAL A 1 92 ? 15.438 53.906 2.318 1 91.75 92 VAL A C 1
ATOM 718 O O . VAL A 1 92 ? 14.219 53.781 2.441 1 91.75 92 VAL A O 1
ATOM 721 N N . THR A 1 93 ? 16 54.031 1.124 1 90.81 93 THR A N 1
ATOM 722 C CA . THR A 1 93 ? 15.297 53.812 -0.136 1 90.81 93 THR A CA 1
ATOM 723 C C . THR A 1 93 ? 15.711 52.5 -0.758 1 90.81 93 THR A C 1
ATOM 725 O O . THR A 1 93 ? 16.641 51.844 -0.288 1 90.81 93 THR A O 1
ATOM 728 N N . ARG A 1 94 ? 15 52.062 -1.777 1 91.25 94 ARG A N 1
ATOM 729 C CA . ARG A 1 94 ? 15.305 50.844 -2.473 1 91.25 94 ARG A CA 1
ATOM 730 C C . ARG A 1 94 ? 16.719 50.844 -3.027 1 91.25 94 ARG A C 1
ATOM 732 O O . ARG A 1 94 ? 17.422 49.812 -2.973 1 91.25 94 ARG A O 1
ATOM 739 N N . GLU A 1 95 ? 17.188 51.969 -3.471 1 88.44 95 GLU A N 1
ATOM 740 C CA . GLU A 1 95 ? 18.484 52.094 -4.133 1 88.44 95 GLU A CA 1
ATOM 741 C C . GLU A 1 95 ? 19.625 52.156 -3.119 1 88.44 95 GLU A C 1
ATOM 743 O O . GLU A 1 95 ? 20.719 51.656 -3.381 1 88.44 95 GLU A O 1
ATOM 748 N N . SER A 1 96 ? 19.297 52.688 -1.998 1 91.25 96 SER A N 1
ATOM 749 C CA . SER A 1 96 ? 20.359 52.906 -1.029 1 91.25 96 SER A CA 1
ATOM 750 C C . SER A 1 96 ? 20.422 51.781 -0.005 1 91.25 96 SER A C 1
ATOM 752 O O . SER A 1 96 ? 21.406 51.656 0.729 1 91.25 96 SER A O 1
ATOM 754 N N . ALA A 1 97 ? 19.406 50.938 -0.048 1 92.44 97 ALA A N 1
ATOM 755 C CA . ALA A 1 97 ? 19.219 49.969 1.023 1 92.44 97 ALA A CA 1
ATOM 756 C C . ALA A 1 97 ? 20.391 49.031 1.108 1 92.44 97 ALA A C 1
ATOM 758 O O . ALA A 1 97 ? 20.906 48.75 2.197 1 92.44 97 ALA A O 1
ATOM 759 N N . THR A 1 98 ? 20.859 48.531 0.018 1 91.31 98 THR A N 1
ATOM 760 C CA . THR A 1 98 ? 21.938 47.531 0.011 1 91.31 98 THR A CA 1
ATOM 761 C C . THR A 1 98 ? 23.25 48.188 0.496 1 91.31 98 THR A C 1
ATOM 763 O O . THR A 1 98 ? 23.969 47.562 1.292 1 91.31 98 THR A O 1
ATOM 766 N N . ASP A 1 99 ? 23.547 49.344 0.095 1 91.56 99 ASP A N 1
ATOM 767 C CA . ASP A 1 99 ? 24.766 50.062 0.494 1 91.56 99 ASP A CA 1
ATOM 768 C C . ASP A 1 99 ? 24.734 50.375 1.981 1 91.56 99 ASP A C 1
ATOM 770 O O . ASP A 1 99 ? 25.75 50.281 2.67 1 91.56 99 ASP A O 1
ATOM 774 N N . LEU A 1 100 ? 23.625 50.812 2.316 1 93 100 LEU A N 1
ATOM 775 C CA . LEU A 1 100 ? 23.469 51.156 3.729 1 93 100 LEU A CA 1
ATOM 776 C C . LEU A 1 100 ? 23.641 49.906 4.602 1 93 100 LEU A C 1
ATOM 778 O O . LEU A 1 100 ? 24.281 49.969 5.652 1 93 100 LEU A O 1
ATOM 782 N N . ALA A 1 101 ? 23 48.875 4.129 1 93 101 ALA A N 1
ATOM 783 C CA . ALA A 1 101 ? 23.094 47.594 4.871 1 93 101 ALA A CA 1
ATOM 784 C C . ALA A 1 101 ? 24.547 47.125 4.938 1 93 101 ALA A C 1
ATOM 786 O O . ALA A 1 101 ? 25 46.656 5.98 1 93 101 ALA A O 1
ATOM 787 N N . ARG A 1 102 ? 25.203 47.25 3.881 1 91.12 102 ARG A N 1
ATOM 788 C CA . ARG A 1 102 ? 26.609 46.875 3.834 1 91.12 102 ARG A CA 1
ATOM 789 C C . ARG A 1 102 ? 27.422 47.688 4.844 1 91.12 102 ARG A C 1
ATOM 791 O O . ARG A 1 102 ? 28.172 47.094 5.633 1 91.12 102 ARG A O 1
ATOM 798 N N . ALA A 1 103 ? 27.25 48.906 4.832 1 90.88 103 ALA A N 1
ATOM 799 C CA . ALA A 1 103 ? 27.969 49.781 5.738 1 90.88 103 ALA A CA 1
ATOM 800 C C . ALA A 1 103 ? 27.609 49.531 7.191 1 90.88 103 ALA A C 1
ATOM 802 O O . ALA A 1 103 ? 28.469 49.469 8.062 1 90.88 103 ALA A O 1
ATOM 803 N N . ALA A 1 104 ? 26.344 49.406 7.371 1 92.62 104 ALA A N 1
ATOM 804 C CA . ALA A 1 104 ? 25.875 49.156 8.727 1 92.62 104 ALA A CA 1
ATOM 805 C C . ALA A 1 104 ? 26.438 47.844 9.273 1 92.62 104 ALA A C 1
ATOM 807 O O . ALA A 1 104 ? 26.766 47.75 10.453 1 92.62 104 ALA A O 1
ATOM 808 N N . SER A 1 105 ? 26.5 46.844 8.414 1 91.19 105 SER A N 1
ATOM 809 C CA . SER A 1 105 ? 27.047 45.531 8.805 1 91.19 105 SER A CA 1
ATOM 810 C C . SER A 1 105 ? 28.531 45.656 9.125 1 91.19 105 SER A C 1
ATOM 812 O O . SER A 1 105 ? 29 45.094 10.125 1 91.19 105 SER A O 1
ATOM 814 N N . LEU A 1 106 ? 29.266 46.406 8.367 1 87.5 106 LEU A N 1
ATOM 815 C CA . LEU A 1 106 ? 30.703 46.562 8.562 1 87.5 106 LEU A CA 1
ATOM 816 C C . LEU A 1 106 ? 31 47.344 9.82 1 87.5 106 LEU A C 1
ATOM 818 O O . LEU A 1 106 ? 31.953 47.062 10.547 1 87.5 106 LEU A O 1
ATOM 822 N N . LEU A 1 107 ? 30.156 48.312 10.078 1 89.06 107 LEU A N 1
ATOM 823 C CA . LEU A 1 107 ? 30.359 49.188 11.227 1 89.06 107 LEU A CA 1
ATOM 824 C C . LEU A 1 107 ? 29.703 48.594 12.477 1 89.06 107 LEU A C 1
ATOM 826 O O . LEU A 1 107 ? 29.719 49.25 13.539 1 89.06 107 LEU A O 1
ATOM 830 N N . LEU A 1 108 ? 28.969 47.5 12.297 1 90.5 108 LEU A N 1
ATOM 831 C CA . LEU A 1 108 ? 28.328 46.781 13.383 1 90.5 108 LEU A CA 1
ATOM 832 C C . LEU A 1 108 ? 27.281 47.625 14.07 1 90.5 108 LEU A C 1
ATOM 834 O O . LEU A 1 108 ? 27.266 47.75 15.297 1 90.5 108 LEU A O 1
ATOM 838 N N . MET A 1 109 ? 26.547 48.344 13.344 1 92.06 109 MET A N 1
ATOM 839 C CA . MET A 1 109 ? 25.391 49.094 13.828 1 92.06 109 MET A CA 1
ATOM 840 C C . MET A 1 109 ? 24.125 48.25 13.727 1 92.06 109 MET A C 1
ATOM 842 O O . MET A 1 109 ? 23.391 48.344 12.734 1 92.06 109 MET A O 1
ATOM 846 N N . GLU A 1 110 ? 23.734 47.594 14.672 1 90.81 110 GLU A N 1
ATOM 847 C CA . GLU A 1 110 ? 22.719 46.562 14.648 1 90.81 110 GLU A CA 1
ATOM 848 C C . GLU A 1 110 ? 21.344 47.125 14.383 1 90.81 110 GLU A C 1
ATOM 850 O O . GLU A 1 110 ? 20.562 46.562 13.602 1 90.81 110 GLU A O 1
ATOM 855 N N . GLU A 1 111 ? 21.047 48.188 15.023 1 91.44 111 GLU A N 1
ATOM 856 C CA . GLU A 1 111 ? 19.719 48.781 14.859 1 91.44 111 GLU A CA 1
ATOM 857 C C . GLU A 1 111 ? 19.516 49.312 13.445 1 91.44 111 GLU A C 1
ATOM 859 O O . GLU A 1 111 ? 18.453 49.125 12.844 1 91.44 111 GLU A O 1
ATOM 864 N N . ALA A 1 112 ? 20.484 50.031 12.969 1 91.69 112 ALA A N 1
ATOM 865 C CA . ALA A 1 112 ? 20.422 50.562 11.602 1 91.69 112 ALA A CA 1
ATOM 866 C C . ALA A 1 112 ? 20.344 49.406 10.594 1 91.69 112 ALA A C 1
ATOM 868 O O . ALA A 1 112 ? 19.609 49.5 9.594 1 91.69 112 ALA A O 1
ATOM 869 N N . LEU A 1 113 ? 21.078 48.438 10.914 1 93.25 113 LEU A N 1
ATOM 870 C CA . LEU A 1 113 ? 21.078 47.25 10.039 1 93.25 113 LEU A CA 1
ATOM 871 C C . LEU A 1 113 ? 19.688 46.625 9.992 1 93.25 113 LEU A C 1
ATOM 873 O O . LEU A 1 113 ? 19.234 46.188 8.93 1 93.25 113 LEU A O 1
ATOM 877 N N . GLU A 1 114 ? 19.016 46.531 11.086 1 93.25 114 GLU A N 1
ATOM 878 C CA . GLU A 1 114 ? 17.672 45.969 11.148 1 93.25 114 GLU A CA 1
ATOM 879 C C . GLU A 1 114 ? 16.703 46.781 10.297 1 93.25 114 GLU A C 1
ATOM 881 O O . GLU A 1 114 ? 15.836 46.219 9.625 1 93.25 114 GLU A O 1
ATOM 886 N N . ILE A 1 115 ? 16.828 48.031 10.359 1 93.12 115 ILE A N 1
ATOM 887 C CA . ILE A 1 115 ? 15.977 48.938 9.555 1 93.12 115 ILE A CA 1
ATOM 888 C C . ILE A 1 115 ? 16.219 48.656 8.07 1 93.12 115 ILE A C 1
ATOM 890 O O . ILE A 1 115 ? 15.273 48.594 7.285 1 93.12 115 ILE A O 1
ATOM 894 N N . CYS A 1 116 ? 17.453 48.594 7.707 1 93.62 116 CYS A N 1
ATOM 895 C CA . CYS A 1 116 ? 17.812 48.344 6.316 1 93.62 116 CYS A CA 1
ATOM 896 C C . CYS A 1 116 ? 17.281 47 5.852 1 93.62 116 CYS A C 1
ATOM 898 O O . CYS A 1 116 ? 16.75 46.875 4.742 1 93.62 116 CYS A O 1
ATOM 900 N N . GLN A 1 117 ? 17.422 45.969 6.676 1 94.44 117 GLN A N 1
ATOM 901 C CA . GLN A 1 117 ? 16.953 44.656 6.328 1 94.44 117 GLN A CA 1
ATOM 902 C C . GLN A 1 117 ? 15.438 44.625 6.094 1 94.44 117 GLN A C 1
ATOM 904 O O . GLN A 1 117 ? 14.953 44 5.164 1 94.44 117 GLN A O 1
ATOM 909 N N . THR A 1 118 ? 14.727 45.25 6.949 1 93.94 118 THR A N 1
ATOM 910 C CA . THR A 1 118 ? 13.273 45.344 6.812 1 93.94 118 THR A CA 1
ATOM 911 C C . THR A 1 118 ? 12.891 45.969 5.477 1 93.94 118 THR A C 1
ATOM 913 O O . THR A 1 118 ? 11.961 45.5 4.812 1 93.94 118 THR A O 1
ATOM 916 N N . LYS A 1 119 ? 13.609 46.969 5.133 1 93.88 119 LYS A N 1
ATOM 917 C CA . LYS A 1 119 ? 13.344 47.625 3.848 1 93.88 119 LYS A CA 1
ATOM 918 C C . LYS A 1 119 ? 13.68 46.688 2.689 1 93.88 119 LYS A C 1
ATOM 920 O O . LYS A 1 119 ? 12.945 46.625 1.701 1 93.88 119 LYS A O 1
ATOM 925 N N . LEU A 1 120 ? 14.758 46.062 2.803 1 94.06 120 LEU A N 1
ATOM 926 C CA . LEU A 1 120 ? 15.164 45.125 1.76 1 94.06 120 LEU A CA 1
ATOM 927 C C . LEU A 1 120 ? 14.141 44 1.605 1 94.06 120 LEU A C 1
ATOM 929 O O . LEU A 1 120 ? 13.859 43.562 0.489 1 94.06 120 LEU A O 1
ATOM 933 N N . GLU A 1 121 ? 13.602 43.5 2.664 1 94.75 121 GLU A N 1
ATOM 934 C CA . GLU A 1 121 ? 12.57 42.469 2.635 1 94.75 121 GLU A CA 1
ATOM 935 C C . GLU A 1 121 ? 11.359 42.906 1.819 1 94.75 121 GLU A C 1
ATOM 937 O O . GLU A 1 121 ? 10.758 42.125 1.098 1 94.75 121 GLU A O 1
ATOM 942 N N . GLU A 1 122 ? 11.086 44.125 1.973 1 93.25 122 GLU A N 1
ATOM 943 C CA . GLU A 1 122 ? 9.945 44.688 1.255 1 93.25 122 GLU A CA 1
ATOM 944 C C . GLU A 1 122 ? 10.242 44.812 -0.237 1 93.25 122 GLU A C 1
ATOM 946 O O . GLU A 1 122 ? 9.32 44.844 -1.057 1 93.25 122 GLU A O 1
ATOM 951 N N . CYS A 1 123 ? 11.477 44.875 -0.566 1 93.06 123 CYS A N 1
ATOM 952 C CA . CYS A 1 123 ? 11.859 45.188 -1.936 1 93.06 123 CYS A CA 1
ATOM 953 C C . CYS A 1 123 ? 12.242 43.938 -2.707 1 93.06 123 CYS A C 1
ATOM 955 O O . CYS A 1 123 ? 12.695 44 -3.85 1 93.06 123 CYS A O 1
ATOM 957 N N . ILE A 1 124 ? 12.023 42.812 -2.172 1 94.62 124 ILE A N 1
ATOM 958 C CA . ILE A 1 124 ? 12.414 41.562 -2.834 1 94.62 124 ILE A CA 1
ATOM 959 C C . ILE A 1 124 ? 11.531 41.344 -4.059 1 94.62 124 ILE A C 1
ATOM 961 O O . ILE A 1 124 ? 10.312 41.5 -3.988 1 94.62 124 ILE A O 1
ATOM 965 N N . ASP A 1 125 ? 12.109 41.031 -5.156 1 93.69 125 ASP A N 1
ATOM 966 C CA . ASP A 1 125 ? 11.383 40.656 -6.371 1 93.69 125 ASP A CA 1
ATOM 967 C C . ASP A 1 125 ? 12.156 39.625 -7.199 1 93.69 125 ASP A C 1
ATOM 969 O O . ASP A 1 125 ? 13.188 39.125 -6.762 1 93.69 125 ASP A O 1
ATOM 973 N N . LEU A 1 126 ? 11.656 39.219 -8.312 1 93.06 126 LEU A N 1
ATOM 974 C CA . LEU A 1 126 ? 12.219 38.125 -9.125 1 93.06 126 LEU A CA 1
ATOM 975 C C . LEU A 1 126 ? 13.555 38.562 -9.727 1 93.06 126 LEU A C 1
ATOM 977 O O . LEU A 1 126 ? 14.445 37.719 -9.93 1 93.06 126 LEU A O 1
ATOM 981 N N . ASP A 1 127 ? 13.781 39.844 -9.914 1 91.69 127 ASP A N 1
ATOM 982 C CA . ASP A 1 127 ? 14.969 40.344 -10.586 1 91.69 127 ASP A CA 1
ATOM 983 C C . ASP A 1 127 ? 16.141 40.438 -9.617 1 91.69 127 ASP A C 1
ATOM 985 O O . ASP A 1 127 ? 17.297 40.312 -10.023 1 91.69 127 ASP A O 1
ATOM 989 N N . ASN A 1 128 ? 15.812 40.688 -8.367 1 92.88 128 ASN A N 1
ATOM 990 C CA . ASN A 1 128 ? 16.906 40.969 -7.441 1 92.88 128 ASN A CA 1
ATOM 991 C C . ASN A 1 128 ? 17.062 39.844 -6.41 1 92.88 128 ASN A C 1
ATOM 993 O O . ASN A 1 128 ? 17.984 39.875 -5.586 1 92.88 128 ASN A O 1
ATOM 997 N N . CYS A 1 129 ? 16.188 38.875 -6.398 1 93.88 129 CYS A N 1
ATOM 998 C CA . CYS A 1 129 ? 16.172 37.875 -5.336 1 93.88 129 CYS A CA 1
ATOM 999 C C . CYS A 1 129 ? 17.484 37.125 -5.266 1 93.88 129 CYS A C 1
ATOM 1001 O O . CYS A 1 129 ? 18 36.875 -4.172 1 93.88 129 CYS A O 1
ATOM 1003 N N . HIS A 1 130 ? 18.078 36.875 -6.383 1 92.69 130 HIS A N 1
ATOM 1004 C CA . HIS A 1 130 ? 19.344 36.125 -6.359 1 92.69 130 HIS A CA 1
ATOM 1005 C C . HIS A 1 130 ? 20.469 37 -5.809 1 92.69 130 HIS A C 1
ATOM 1007 O O . HIS A 1 130 ? 21.297 36.5 -5.035 1 92.69 130 HIS A O 1
ATOM 1013 N N . GLU A 1 131 ? 20.547 38.156 -6.23 1 92.06 131 GLU A N 1
ATOM 1014 C CA . GLU A 1 131 ? 21.547 39.094 -5.73 1 92.06 131 GLU A CA 1
ATOM 1015 C C . GLU A 1 131 ? 21.406 39.312 -4.223 1 92.06 131 GLU A C 1
ATOM 1017 O O . GLU A 1 131 ? 22.406 39.344 -3.5 1 92.06 131 GLU A O 1
ATOM 1022 N N . LEU A 1 132 ? 20.219 39.469 -3.824 1 94.38 132 LEU A N 1
ATOM 1023 C CA . LEU A 1 132 ? 19.953 39.656 -2.402 1 94.38 132 LEU A CA 1
ATOM 1024 C C . LEU A 1 132 ? 20.312 38.406 -1.604 1 94.38 132 LEU A C 1
ATOM 1026 O O . LEU A 1 132 ? 20.766 38.5 -0.459 1 94.38 132 LEU A O 1
ATOM 1030 N N . LEU A 1 133 ? 20.078 37.281 -2.201 1 94.69 133 LEU A N 1
ATOM 1031 C CA . LEU A 1 133 ? 20.469 36.031 -1.544 1 94.69 133 LEU A CA 1
ATOM 1032 C C . LEU A 1 133 ? 21.984 36 -1.342 1 94.69 133 LEU A C 1
ATOM 1034 O O . LEU A 1 133 ? 22.453 35.719 -0.235 1 94.69 133 LEU A O 1
ATOM 1038 N N . ASN A 1 134 ? 22.734 36.281 -2.379 1 92.38 134 ASN A N 1
ATOM 1039 C CA . ASN A 1 134 ? 24.188 36.312 -2.285 1 92.38 134 ASN A CA 1
ATOM 1040 C C . ASN A 1 134 ? 24.656 37.344 -1.253 1 92.38 134 ASN A C 1
ATOM 1042 O O . ASN A 1 134 ? 25.578 37.062 -0.48 1 92.38 134 ASN A O 1
ATOM 1046 N N . PHE A 1 135 ? 23.984 38.406 -1.301 1 91.88 135 PHE A N 1
ATOM 1047 C CA . PHE A 1 135 ? 24.297 39.469 -0.361 1 91.88 135 PHE A CA 1
ATOM 1048 C C . PHE A 1 135 ? 24.062 39.031 1.075 1 91.88 135 PHE A C 1
ATOM 1050 O O . PHE A 1 135 ? 24.922 39.219 1.937 1 91.88 135 PHE A O 1
ATOM 1057 N N . SER A 1 136 ? 22.922 38.5 1.322 1 94.44 136 SER A N 1
ATOM 1058 C CA . SER A 1 136 ? 22.578 38.031 2.668 1 94.44 136 SER A CA 1
ATOM 1059 C C . SER A 1 136 ? 23.547 36.969 3.168 1 94.44 136 SER A C 1
ATOM 1061 O O . SER A 1 136 ? 23.891 36.938 4.348 1 94.44 136 SER A O 1
ATOM 1063 N N . GLN A 1 137 ? 23.969 36.094 2.281 1 92.38 137 GLN A N 1
ATOM 1064 C CA . GLN A 1 137 ? 24.891 35.031 2.66 1 92.38 137 GLN A CA 1
ATOM 1065 C C . GLN A 1 137 ? 26.297 35.594 2.918 1 92.38 137 GLN A C 1
ATOM 1067 O O . GLN A 1 137 ? 26.969 35.188 3.867 1 92.38 137 GLN A O 1
ATOM 1072 N N . SER A 1 138 ? 26.766 36.562 2.121 1 91.38 138 SER A N 1
ATOM 1073 C CA . SER A 1 138 ? 28.094 37.156 2.25 1 91.38 138 SER A CA 1
ATOM 1074 C C . SER A 1 138 ? 28.219 37.938 3.559 1 91.38 138 SER A C 1
ATOM 1076 O O . SER A 1 138 ? 29.297 37.938 4.172 1 91.38 138 SER A O 1
ATOM 1078 N N . TYR A 1 139 ? 27.109 38.5 3.979 1 90 139 TYR A N 1
ATOM 1079 C CA . TYR A 1 139 ? 27.156 39.344 5.168 1 90 139 TYR A CA 1
ATOM 1080 C C . TYR A 1 139 ? 26.453 38.688 6.34 1 90 139 TYR A C 1
ATOM 1082 O O . TYR A 1 139 ? 26.188 39.312 7.359 1 90 139 TYR A O 1
ATOM 1090 N N . ASN A 1 140 ? 26 37.438 6.168 1 90.88 140 ASN A N 1
ATOM 1091 C CA . ASN A 1 140 ? 25.391 36.594 7.199 1 90.88 140 ASN A CA 1
ATOM 1092 C C . ASN A 1 140 ? 24.156 37.25 7.797 1 90.88 140 ASN A C 1
ATOM 1094 O O . ASN A 1 140 ? 24.031 37.344 9.023 1 90.88 140 ASN A O 1
ATOM 1098 N N . LEU A 1 141 ? 23.375 37.844 6.934 1 92.94 141 LEU A N 1
ATOM 1099 C CA . LEU A 1 141 ? 22.109 38.438 7.336 1 92.94 141 LEU A CA 1
ATOM 1100 C C . LEU A 1 141 ? 21.016 37.375 7.355 1 92.94 141 LEU A C 1
ATOM 1102 O O . LEU A 1 141 ? 20.281 37.219 6.371 1 92.94 141 LEU A O 1
ATOM 1106 N N . LYS A 1 142 ? 20.75 36.75 8.422 1 92.69 142 LYS A N 1
ATOM 1107 C CA . LYS A 1 142 ? 19.891 35.562 8.539 1 92.69 142 LYS A CA 1
ATOM 1108 C C . LYS A 1 142 ? 18.438 35.938 8.273 1 92.69 142 LYS A C 1
ATOM 1110 O O . LYS A 1 142 ? 17.703 35.188 7.621 1 92.69 142 LYS A O 1
ATOM 1115 N N . LYS A 1 143 ? 18.031 37.031 8.758 1 92.5 143 LYS A N 1
ATOM 1116 C CA . LYS A 1 143 ? 16.656 37.469 8.578 1 92.5 143 LYS A CA 1
ATOM 1117 C C . LYS A 1 143 ? 16.344 37.719 7.109 1 92.5 143 LYS A C 1
ATOM 1119 O O . LYS A 1 143 ? 15.312 37.281 6.594 1 92.5 143 LYS A O 1
ATOM 1124 N N . LEU A 1 144 ? 17.203 38.469 6.492 1 93.69 144 LEU A N 1
ATOM 1125 C CA . LEU A 1 144 ? 17.016 38.75 5.074 1 93.69 144 LEU A CA 1
ATOM 1126 C C . LEU A 1 144 ? 17.094 37.469 4.246 1 93.69 144 LEU A C 1
ATOM 1128 O O . LEU A 1 144 ? 16.312 37.281 3.303 1 93.69 144 LEU A O 1
ATOM 1132 N N . GLU A 1 145 ? 18.016 36.625 4.598 1 94.56 145 GLU A N 1
ATOM 1133 C CA . GLU A 1 145 ? 18.156 35.375 3.887 1 94.56 145 GLU A CA 1
ATOM 1134 C C . GLU A 1 145 ? 16.875 34.562 3.943 1 94.56 145 GLU A C 1
ATOM 1136 O O . GLU A 1 145 ? 16.422 34.031 2.926 1 94.56 145 GLU A O 1
ATOM 1141 N N . ALA A 1 146 ? 16.375 34.5 5.098 1 93.81 146 ALA A N 1
ATOM 1142 C CA . ALA A 1 146 ? 15.125 33.75 5.285 1 93.81 146 ALA A CA 1
ATOM 1143 C C . ALA A 1 146 ? 14 34.344 4.438 1 93.81 146 ALA A C 1
ATOM 1145 O O . ALA A 1 146 ? 13.219 33.594 3.84 1 93.81 146 ALA A O 1
ATOM 1146 N N . ALA A 1 147 ? 13.977 35.625 4.438 1 93.69 147 ALA A N 1
ATOM 1147 C CA . ALA A 1 147 ? 12.938 36.281 3.658 1 93.69 147 ALA A CA 1
ATOM 1148 C C . ALA A 1 147 ? 13.117 36.031 2.166 1 93.69 147 ALA A C 1
ATOM 1150 O O . ALA A 1 147 ? 12.141 35.844 1.438 1 93.69 147 ALA A O 1
ATOM 1151 N N . VAL A 1 148 ? 14.312 36.062 1.722 1 94.88 148 VAL A N 1
ATOM 1152 C CA . VAL A 1 148 ? 14.594 35.844 0.311 1 94.88 148 VAL A CA 1
ATOM 1153 C C . VAL A 1 148 ? 14.227 34.406 -0.047 1 94.88 148 VAL A C 1
ATOM 1155 O O . VAL A 1 148 ? 13.609 34.156 -1.084 1 94.88 148 VAL A O 1
ATOM 1158 N N . PHE A 1 149 ? 14.539 33.469 0.786 1 93.5 149 PHE A N 1
ATOM 1159 C CA . PHE A 1 149 ? 14.195 32.062 0.561 1 93.5 149 PHE A CA 1
ATOM 1160 C C . PHE A 1 149 ? 12.68 31.875 0.496 1 93.5 149 PHE A C 1
ATOM 1162 O O . PHE A 1 149 ? 12.172 31.125 -0.344 1 93.5 149 PHE A O 1
ATOM 1169 N N . ALA A 1 150 ? 12.086 32.5 1.397 1 92.44 150 ALA A N 1
ATOM 1170 C CA . ALA A 1 150 ? 10.633 32.438 1.411 1 92.44 150 ALA A CA 1
ATOM 1171 C C . ALA A 1 150 ? 10.039 32.938 0.099 1 92.44 150 ALA A C 1
ATOM 1173 O O . ALA A 1 150 ? 9.125 32.312 -0.455 1 92.44 150 ALA A O 1
ATOM 1174 N N . PHE A 1 151 ? 10.594 34.031 -0.347 1 93.81 151 PHE A N 1
ATOM 1175 C CA . PHE A 1 151 ? 10.125 34.594 -1.61 1 93.81 151 PHE A CA 1
ATOM 1176 C C . PHE A 1 151 ? 10.422 33.656 -2.766 1 93.81 151 PHE A C 1
ATOM 1178 O O . PHE A 1 151 ? 9.547 33.375 -3.592 1 93.81 151 PHE A O 1
ATOM 1185 N N . MET A 1 152 ? 11.602 33.125 -2.822 1 94.19 152 MET A N 1
ATOM 1186 C CA . MET A 1 152 ? 11.992 32.219 -3.875 1 94.19 152 MET A CA 1
ATOM 1187 C C . MET A 1 152 ? 11.125 30.953 -3.838 1 94.19 152 MET A C 1
ATOM 1189 O O . MET A 1 152 ? 10.75 30.422 -4.883 1 94.19 152 MET A O 1
ATOM 1193 N N . GLY A 1 153 ? 10.867 30.484 -2.689 1 93.5 153 GLY A N 1
ATOM 1194 C CA . GLY A 1 153 ? 10.023 29.312 -2.516 1 93.5 153 GLY A CA 1
ATOM 1195 C C . GLY A 1 153 ? 8.617 29.5 -3.043 1 93.5 153 GLY A C 1
ATOM 1196 O O . GLY A 1 153 ? 8.117 28.688 -3.818 1 93.5 153 GLY A O 1
ATOM 1197 N N . THR A 1 154 ? 8.039 30.578 -2.668 1 91.25 154 THR A N 1
ATOM 1198 C CA . THR A 1 154 ? 6.672 30.859 -3.08 1 91.25 154 THR A CA 1
ATOM 1199 C C . THR A 1 154 ? 6.59 31.031 -4.594 1 91.25 154 THR A C 1
ATOM 1201 O O . THR A 1 154 ? 5.574 30.703 -5.207 1 91.25 154 THR A O 1
ATOM 1204 N N . ASN A 1 155 ? 7.68 31.547 -5.227 1 93.62 155 ASN A N 1
ATOM 1205 C CA . ASN A 1 155 ? 7.738 31.766 -6.668 1 93.62 155 ASN A CA 1
ATOM 1206 C C . ASN A 1 155 ? 8.68 30.766 -7.344 1 93.62 155 ASN A C 1
ATOM 1208 O O . ASN A 1 155 ? 9.406 31.125 -8.266 1 93.62 155 ASN A O 1
ATOM 1212 N N . PHE A 1 156 ? 8.625 29.641 -6.879 1 95.56 156 PHE A N 1
ATOM 1213 C CA . PHE A 1 156 ? 9.586 28.625 -7.266 1 95.56 156 PHE A CA 1
ATOM 1214 C C . PHE A 1 156 ? 9.516 28.344 -8.766 1 95.56 156 PHE A C 1
ATOM 1216 O O . PHE A 1 156 ? 10.539 28.172 -9.422 1 95.56 156 PHE A O 1
ATOM 1223 N N . LEU A 1 157 ? 8.391 28.297 -9.375 1 93.38 157 LEU A N 1
ATOM 1224 C CA . LEU A 1 157 ? 8.211 27.953 -10.781 1 93.38 157 LEU A CA 1
ATOM 1225 C C . LEU A 1 157 ? 8.875 29 -11.68 1 93.38 157 LEU A C 1
ATOM 1227 O O . LEU A 1 157 ? 9.336 28.672 -12.773 1 93.38 157 LEU A O 1
ATOM 1231 N N . GLN A 1 158 ? 8.969 30.219 -11.195 1 93.69 158 GLN A N 1
ATOM 1232 C CA . GLN A 1 158 ? 9.609 31.281 -11.953 1 93.69 158 GLN A CA 1
ATOM 1233 C C . GLN A 1 158 ? 11.117 31.281 -11.727 1 93.69 158 GLN A C 1
ATOM 1235 O O . GLN A 1 158 ? 11.883 31.734 -12.586 1 93.69 158 GLN A O 1
ATOM 1240 N N . VAL A 1 159 ? 11.461 30.844 -10.617 1 94.12 159 VAL A N 1
ATOM 1241 C CA . VAL A 1 159 ? 12.867 30.859 -10.234 1 94.12 159 VAL A CA 1
ATOM 1242 C C . VAL A 1 159 ? 13.594 29.656 -10.828 1 94.12 159 VAL A C 1
ATOM 1244 O O . VAL A 1 159 ? 14.742 29.766 -11.258 1 94.12 159 VAL A O 1
ATOM 1247 N N . ARG A 1 160 ? 12.82 28.562 -10.922 1 91.62 160 ARG A N 1
ATOM 1248 C CA . ARG A 1 160 ? 13.445 27.328 -11.367 1 91.62 160 ARG A CA 1
ATOM 1249 C C . ARG A 1 160 ? 13.883 27.422 -12.828 1 91.62 160 ARG A C 1
ATOM 1251 O O . ARG A 1 160 ? 13.188 28.031 -13.648 1 91.62 160 ARG A O 1
ATOM 1258 N N . GLY A 1 161 ? 15 27.047 -13.094 1 86.75 161 GLY A N 1
ATOM 1259 C CA . GLY A 1 161 ? 15.461 27 -14.477 1 86.75 161 GLY A CA 1
ATOM 1260 C C . GLY A 1 161 ? 16.25 28.219 -14.883 1 86.75 161 GLY A C 1
ATOM 1261 O O . GLY A 1 161 ? 16.844 28.25 -15.961 1 86.75 161 GLY A O 1
ATOM 1262 N N . THR A 1 162 ? 16.172 29.312 -14.086 1 91.44 162 THR A N 1
ATOM 1263 C CA . THR A 1 162 ? 16.984 30.5 -14.383 1 91.44 162 THR A CA 1
ATOM 1264 C C . THR A 1 162 ? 18.469 30.172 -14.289 1 91.44 162 THR A C 1
ATOM 1266 O O . THR A 1 162 ? 18.844 29.125 -13.766 1 91.44 162 THR A O 1
ATOM 1269 N N . ALA A 1 163 ? 19.25 30.984 -14.93 1 93.25 163 ALA A N 1
ATOM 1270 C CA . ALA A 1 163 ? 20.688 30.781 -14.906 1 93.25 163 ALA A CA 1
ATOM 1271 C C . ALA A 1 163 ? 21.234 30.797 -13.477 1 93.25 163 ALA A C 1
ATOM 1273 O O . ALA A 1 163 ? 22.094 30 -13.125 1 93.25 163 ALA A O 1
ATOM 1274 N N . GLU A 1 164 ? 20.672 31.703 -12.703 1 92.5 164 GLU A N 1
ATOM 1275 C CA . GLU A 1 164 ? 21.094 31.812 -11.312 1 92.5 164 GLU A CA 1
ATOM 1276 C C . GLU A 1 164 ? 20.75 30.547 -10.523 1 92.5 164 GLU A C 1
ATOM 1278 O O . GLU A 1 164 ? 21.547 30.109 -9.688 1 92.5 164 GLU A O 1
ATOM 1283 N N . PHE A 1 165 ? 19.641 29.984 -10.859 1 94.38 165 PHE A N 1
ATOM 1284 C CA . PHE A 1 165 ? 19.219 28.734 -10.234 1 94.38 165 PHE A CA 1
ATOM 1285 C C . PHE A 1 165 ? 20.188 27.609 -10.594 1 94.38 165 PHE A C 1
ATOM 1287 O O . PHE A 1 165 ?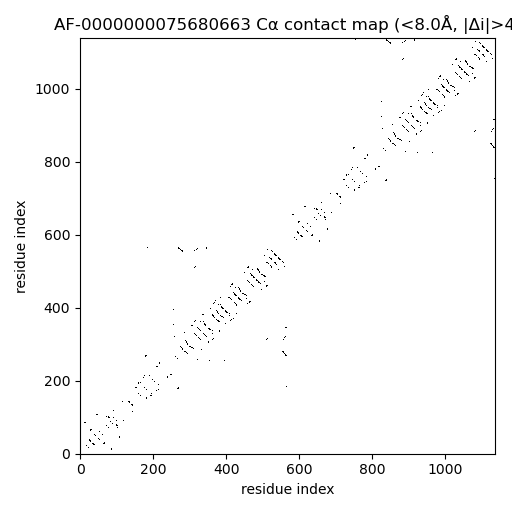 20.609 26.844 -9.727 1 94.38 165 PHE A O 1
ATOM 1294 N N . LEU A 1 166 ? 20.5 27.516 -11.812 1 95.38 166 LEU A N 1
ATOM 1295 C CA . LEU A 1 166 ? 21.359 26.453 -12.312 1 95.38 166 LEU A CA 1
ATOM 1296 C C . LEU A 1 166 ? 22.766 26.578 -11.758 1 95.38 166 LEU A C 1
ATOM 1298 O O . LEU A 1 166 ? 23.5 25.578 -11.695 1 95.38 166 LEU A O 1
ATOM 1302 N N . ASN A 1 167 ? 23.094 27.781 -11.289 1 93.5 167 ASN A N 1
ATOM 1303 C CA . ASN A 1 167 ? 24.453 27.984 -10.789 1 93.5 167 ASN A CA 1
ATOM 1304 C C . ASN A 1 167 ? 24.484 28.031 -9.266 1 93.5 167 ASN A C 1
ATOM 1306 O O . ASN A 1 167 ? 25.531 28.297 -8.672 1 93.5 167 ASN A O 1
ATOM 1310 N N . MET A 1 168 ? 23.406 27.75 -8.648 1 93.31 168 MET A N 1
ATOM 1311 C CA . MET A 1 168 ? 23.359 27.672 -7.195 1 93.31 168 MET A CA 1
ATOM 1312 C C . MET A 1 168 ? 24.25 26.547 -6.68 1 93.31 168 MET A C 1
ATOM 1314 O O . MET A 1 168 ? 24.359 25.5 -7.316 1 93.31 168 MET A O 1
ATOM 1318 N N . ASP A 1 169 ? 24.859 26.766 -5.566 1 94.25 169 ASP A N 1
ATOM 1319 C CA . ASP A 1 169 ? 25.578 25.672 -4.938 1 94.25 169 ASP A CA 1
ATOM 1320 C C . ASP A 1 169 ? 24.625 24.641 -4.34 1 94.25 169 ASP A C 1
ATOM 1322 O O . ASP A 1 169 ? 23.453 24.922 -4.141 1 94.25 169 ASP A O 1
ATOM 1326 N N . VAL A 1 170 ? 25.078 23.469 -4.043 1 96.56 170 VAL A N 1
ATOM 1327 C CA . VAL A 1 170 ? 24.25 22.328 -3.652 1 96.56 170 VAL A CA 1
ATOM 1328 C C . VAL A 1 170 ? 23.578 22.625 -2.311 1 96.56 170 VAL A C 1
ATOM 1330 O O . VAL A 1 170 ? 22.406 22.281 -2.104 1 96.56 170 VAL A O 1
ATOM 1333 N N . ASP A 1 171 ? 24.266 23.312 -1.438 1 95.81 171 ASP A N 1
ATOM 1334 C CA . ASP A 1 171 ? 23.719 23.594 -0.121 1 95.81 171 ASP A CA 1
ATOM 1335 C C . ASP A 1 171 ? 22.531 24.562 -0.223 1 95.81 171 ASP A C 1
ATOM 1337 O O . ASP A 1 171 ? 21.5 24.359 0.429 1 95.81 171 ASP A O 1
ATOM 1341 N N . THR A 1 172 ? 22.719 25.609 -0.997 1 94.81 172 THR A N 1
ATOM 1342 C CA . THR A 1 172 ? 21.672 26.594 -1.206 1 94.81 172 THR A CA 1
ATOM 1343 C C . THR A 1 172 ? 20.469 25.969 -1.896 1 94.81 172 THR A C 1
ATOM 1345 O O . THR A 1 172 ? 19.328 26.234 -1.522 1 94.81 172 THR A O 1
ATOM 1348 N N . LEU A 1 173 ? 20.766 25.109 -2.887 1 96.06 173 LEU A N 1
ATOM 1349 C CA . LEU A 1 173 ? 19.672 24.422 -3.586 1 96.06 173 LEU A CA 1
ATOM 1350 C C . LEU A 1 173 ? 18.891 23.547 -2.631 1 96.06 173 LEU A C 1
ATOM 1352 O O . LEU A 1 173 ? 17.656 23.562 -2.631 1 96.06 173 LEU A O 1
ATOM 1356 N N . CYS A 1 174 ? 19.609 22.75 -1.841 1 96.94 174 CYS A N 1
ATOM 1357 C CA . CYS A 1 174 ? 18.953 21.844 -0.897 1 96.94 174 CYS A CA 1
ATOM 1358 C C . CYS A 1 174 ? 18.094 22.625 0.094 1 96.94 174 CYS A C 1
ATOM 1360 O O . CYS A 1 174 ? 16.984 22.203 0.422 1 96.94 174 CYS A O 1
ATOM 1362 N N . LYS A 1 175 ? 18.594 23.766 0.536 1 94.94 175 LYS A N 1
ATOM 1363 C CA . LYS A 1 175 ? 17.828 24.609 1.45 1 94.94 175 LYS A CA 1
ATOM 1364 C C . LYS A 1 175 ? 16.547 25.094 0.794 1 94.94 175 LYS A C 1
ATOM 1366 O O . LYS A 1 175 ? 15.492 25.141 1.435 1 94.94 175 LYS A O 1
ATOM 1371 N N . LEU A 1 176 ? 16.656 25.438 -0.408 1 95.31 176 LEU A N 1
ATOM 1372 C CA . LEU A 1 176 ? 15.484 25.922 -1.147 1 95.31 176 LEU A CA 1
ATOM 1373 C C . LEU A 1 176 ? 14.469 24.797 -1.336 1 95.31 176 LEU A C 1
ATOM 1375 O O . LEU A 1 176 ? 13.281 24.984 -1.065 1 95.31 176 LEU A O 1
ATOM 1379 N N . LEU A 1 177 ? 14.961 23.578 -1.741 1 96.19 177 LEU A N 1
ATOM 1380 C CA . LEU A 1 177 ? 14.07 22.469 -2.051 1 96.19 177 LEU A CA 1
ATOM 1381 C C . LEU A 1 177 ? 13.414 21.922 -0.783 1 96.19 177 LEU A C 1
ATOM 1383 O O . LEU A 1 177 ? 12.336 21.344 -0.842 1 96.19 177 LEU A O 1
ATOM 1387 N N . GLN A 1 178 ? 14.008 22.109 0.312 1 94.56 178 GLN A N 1
ATOM 1388 C CA . GLN A 1 178 ? 13.484 21.594 1.575 1 94.56 178 GLN A CA 1
ATOM 1389 C C . GLN A 1 178 ? 12.375 22.484 2.115 1 94.56 178 GLN A C 1
ATOM 1391 O O . GLN A 1 178 ? 11.625 22.094 3.014 1 94.56 178 GLN A O 1
ATOM 1396 N N . SER A 1 179 ? 12.172 23.594 1.617 1 93.25 179 SER A N 1
ATOM 1397 C CA . SER A 1 179 ? 11.242 24.594 2.141 1 93.25 179 SER A CA 1
ATOM 1398 C C . SER A 1 179 ? 9.805 24.078 2.123 1 93.25 179 SER A C 1
ATOM 1400 O O . SER A 1 179 ? 9.375 23.453 1.144 1 93.25 179 SER A O 1
ATOM 1402 N N . ASP A 1 180 ? 9.016 24.344 3.125 1 92.25 180 ASP A N 1
ATOM 1403 C CA . ASP A 1 180 ? 7.617 23.953 3.236 1 92.25 180 ASP A CA 1
ATOM 1404 C C . ASP A 1 180 ? 6.719 24.875 2.426 1 92.25 180 ASP A C 1
ATOM 1406 O O . ASP A 1 180 ? 5.555 24.562 2.17 1 92.25 180 ASP A O 1
ATOM 1410 N N . GLU A 1 181 ? 7.277 25.984 1.997 1 91.44 181 GLU A N 1
ATOM 1411 C CA . GLU A 1 181 ? 6.449 27 1.353 1 91.44 181 GLU A CA 1
ATOM 1412 C C . GLU A 1 181 ? 6.641 26.984 -0.161 1 91.44 181 GLU A C 1
ATOM 1414 O O . GLU A 1 181 ? 6.172 27.891 -0.857 1 91.44 181 GLU A O 1
ATOM 1419 N N . LEU A 1 182 ? 7.285 25.953 -0.645 1 94.31 182 LEU A N 1
ATOM 1420 C CA . LEU A 1 182 ? 7.527 25.891 -2.082 1 94.31 182 LEU A CA 1
ATOM 1421 C C . LEU A 1 182 ? 6.215 25.938 -2.855 1 94.31 182 LEU A C 1
ATOM 1423 O O . LEU A 1 182 ? 5.312 25.141 -2.617 1 94.31 182 LEU A O 1
ATOM 1427 N N . GLY A 1 183 ? 6.133 26.922 -3.705 1 93.69 183 GLY A N 1
ATOM 1428 C CA . GLY A 1 183 ? 4.926 27.094 -4.504 1 93.69 183 GLY A CA 1
ATOM 1429 C C . GLY A 1 183 ? 4.879 26.172 -5.707 1 93.69 183 GLY A C 1
ATOM 1430 O O . GLY A 1 183 ? 5.145 26.594 -6.832 1 93.69 183 GLY A O 1
ATOM 1431 N N . VAL A 1 184 ? 4.48 24.906 -5.547 1 94.44 184 VAL A N 1
ATOM 1432 C CA . VAL A 1 184 ? 4.418 23.922 -6.613 1 94.44 184 VAL A CA 1
ATOM 1433 C C . VAL A 1 184 ? 3.061 23.219 -6.594 1 94.44 184 VAL A C 1
ATOM 1435 O O . VAL A 1 184 ? 2.416 23.141 -5.547 1 94.44 184 VAL A O 1
ATOM 1438 N N . SER A 1 185 ? 2.613 22.766 -7.711 1 90.62 185 SER A N 1
ATOM 1439 C CA . SER A 1 185 ? 1.356 22.031 -7.812 1 90.62 185 SER A CA 1
ATOM 1440 C C . SER A 1 185 ? 1.535 20.562 -7.414 1 90.62 185 SER A C 1
ATOM 1442 O O . SER A 1 185 ? 0.569 19.891 -7.047 1 90.62 185 SER A O 1
ATOM 1444 N N . GLY A 1 186 ? 2.73 20.141 -7.52 1 93.56 186 GLY A N 1
ATOM 1445 C CA . GLY A 1 186 ? 3.082 18.766 -7.18 1 93.56 186 GLY A CA 1
ATOM 1446 C C . GLY A 1 186 ? 4.578 18.547 -7.043 1 93.56 186 GLY A C 1
ATOM 1447 O O . GLY A 1 186 ? 5.371 19.344 -7.535 1 93.56 186 GLY A O 1
ATOM 1448 N N . GLU A 1 187 ? 4.91 17.469 -6.449 1 96.38 187 GLU A N 1
ATOM 1449 C CA . GLU A 1 187 ? 6.316 17.188 -6.18 1 96.38 187 GLU A CA 1
ATOM 1450 C C . GLU A 1 187 ? 7.062 16.828 -7.465 1 96.38 187 GLU A C 1
ATOM 1452 O O . GLU A 1 187 ? 8.297 16.859 -7.5 1 96.38 187 GLU A O 1
ATOM 1457 N N . GLN A 1 188 ? 6.297 16.453 -8.492 1 96 188 GLN A N 1
ATOM 1458 C CA . GLN A 1 188 ? 6.926 16.172 -9.781 1 96 188 GLN A CA 1
ATOM 1459 C C . GLN A 1 188 ? 7.688 17.391 -10.297 1 96 188 GLN A C 1
ATOM 1461 O O . GLN A 1 188 ? 8.742 17.25 -10.922 1 96 188 GLN A O 1
ATOM 1466 N N . GLU A 1 189 ? 7.176 18.562 -10.031 1 96.31 189 GLU A N 1
ATOM 1467 C CA . GLU A 1 189 ? 7.832 19.797 -10.453 1 96.31 189 GLU A CA 1
ATOM 1468 C C . GLU A 1 189 ? 9.148 20 -9.711 1 96.31 189 GLU A C 1
ATOM 1470 O O . GLU A 1 189 ? 10.117 20.5 -10.289 1 96.31 189 GLU A O 1
ATOM 1475 N N . VAL A 1 190 ? 9.18 19.672 -8.461 1 97.56 190 VAL A N 1
ATOM 1476 C CA . VAL A 1 190 ? 10.398 19.781 -7.672 1 97.56 190 VAL A CA 1
ATOM 1477 C C . VAL A 1 190 ? 11.438 18.781 -8.188 1 97.56 190 VAL A C 1
ATOM 1479 O O . VAL A 1 190 ? 12.617 19.125 -8.336 1 97.56 190 VAL A O 1
ATOM 1482 N N . LEU A 1 191 ? 10.961 17.5 -8.453 1 97.88 191 LEU A N 1
ATOM 1483 C CA . LEU A 1 191 ? 11.844 16.484 -8.992 1 97.88 191 LEU A CA 1
ATOM 1484 C C . LEU A 1 191 ? 12.43 16.922 -10.328 1 97.88 191 LEU A C 1
ATOM 1486 O O . LEU A 1 191 ? 13.633 16.766 -10.57 1 97.88 191 LEU A O 1
ATOM 1490 N N . ASP A 1 192 ? 11.625 17.484 -11.148 1 96.81 192 ASP A N 1
ATOM 1491 C CA . ASP A 1 192 ? 12.078 17.969 -12.453 1 96.81 192 ASP A CA 1
ATOM 1492 C C . ASP A 1 192 ? 13.141 19.047 -12.297 1 96.81 192 ASP A C 1
ATOM 1494 O O . ASP A 1 192 ? 14.148 19.047 -13.008 1 96.81 192 ASP A O 1
ATOM 1498 N N . ALA A 1 193 ? 12.867 19.984 -11.398 1 97.06 193 ALA A N 1
ATOM 1499 C CA . ALA A 1 193 ? 13.836 21.047 -11.133 1 97.06 193 ALA A CA 1
ATOM 1500 C C . ALA A 1 193 ? 15.164 20.469 -10.648 1 97.06 193 ALA A C 1
ATOM 1502 O O . ALA A 1 193 ? 16.234 20.906 -11.078 1 97.06 193 ALA A O 1
ATOM 1503 N N . ALA A 1 194 ? 15.117 19.516 -9.773 1 97.38 194 ALA A N 1
ATOM 1504 C CA . ALA A 1 194 ? 16.312 18.859 -9.273 1 97.38 194 ALA A CA 1
ATOM 1505 C C . ALA A 1 194 ? 17.078 18.172 -10.406 1 97.38 194 ALA A C 1
ATOM 1507 O O . ALA A 1 194 ? 18.297 18.281 -10.5 1 97.38 194 ALA A O 1
ATOM 1508 N N . LYS A 1 195 ? 16.344 17.469 -11.266 1 96.06 195 LYS A N 1
ATOM 1509 C CA . LYS A 1 195 ? 16.953 16.766 -12.383 1 96.06 195 LYS A CA 1
ATOM 1510 C C . LYS A 1 195 ? 17.656 17.75 -13.328 1 96.06 195 LYS A C 1
ATOM 1512 O O . LYS A 1 195 ? 18.766 17.484 -13.781 1 96.06 195 LYS A O 1
ATOM 1517 N N . VAL A 1 196 ? 16.969 18.828 -13.633 1 96.06 196 VAL A N 1
ATOM 1518 C CA . VAL A 1 196 ? 17.531 19.844 -14.523 1 96.06 196 VAL A CA 1
ATOM 1519 C C . VAL A 1 196 ? 18.828 20.406 -13.922 1 96.06 196 VAL A C 1
ATOM 1521 O O . VAL A 1 196 ? 19.812 20.562 -14.625 1 96.06 196 VAL A O 1
ATOM 1524 N N . TRP A 1 197 ? 18.766 20.719 -12.641 1 97.19 197 TRP A N 1
ATOM 1525 C CA . TRP A 1 197 ? 19.953 21.219 -11.961 1 97.19 197 TRP A CA 1
ATOM 1526 C C . TRP A 1 197 ? 21.078 20.188 -12 1 97.19 197 TRP A C 1
ATOM 1528 O O . TRP A 1 197 ? 22.234 20.531 -12.266 1 97.19 197 TRP A O 1
ATOM 1538 N N . LEU A 1 198 ? 20.812 18.906 -11.828 1 96.44 198 LEU A N 1
ATOM 1539 C CA . LEU A 1 198 ? 21.812 17.844 -11.812 1 96.44 198 LEU A CA 1
ATOM 1540 C C . LEU A 1 198 ? 22.406 17.641 -13.195 1 96.44 198 LEU A C 1
ATOM 1542 O O . LEU A 1 198 ? 23.609 17.391 -13.328 1 96.44 198 LEU A O 1
ATOM 1546 N N . ARG A 1 199 ? 21.625 17.75 -14.195 1 94.88 199 ARG A N 1
ATOM 1547 C CA . ARG A 1 199 ? 22.047 17.5 -15.562 1 94.88 199 ARG A CA 1
ATOM 1548 C C . ARG A 1 199 ? 22.891 18.672 -16.094 1 94.88 199 ARG A C 1
ATOM 1550 O O . ARG A 1 199 ? 23.625 18.5 -17.078 1 94.88 199 ARG A O 1
ATOM 1557 N N . HIS A 1 200 ? 22.75 19.812 -15.523 1 95.5 200 HIS A N 1
ATOM 1558 C CA . HIS A 1 200 ? 23.453 21 -15.984 1 95.5 200 HIS A CA 1
ATOM 1559 C C . HIS A 1 200 ? 24.969 20.828 -15.867 1 95.5 200 HIS A C 1
ATOM 1561 O O . HIS A 1 200 ? 25.719 21.391 -16.672 1 95.5 200 HIS A O 1
ATOM 1567 N N . ASP A 1 201 ? 25.359 20.062 -14.898 1 94.06 201 ASP A N 1
ATOM 1568 C CA . ASP A 1 201 ? 26.766 19.766 -14.664 1 94.06 201 ASP A CA 1
ATOM 1569 C C . ASP A 1 201 ? 26.969 18.297 -14.312 1 94.06 201 ASP A C 1
ATOM 1571 O O . ASP A 1 201 ? 26.453 17.828 -13.289 1 94.06 201 ASP A O 1
ATOM 1575 N N . SER A 1 202 ? 27.734 17.562 -15.039 1 91.94 202 SER A N 1
ATOM 1576 C CA . SER A 1 202 ? 27.922 16.125 -14.898 1 91.94 202 SER A CA 1
ATOM 1577 C C . SER A 1 202 ? 28.641 15.789 -13.586 1 91.94 202 SER A C 1
ATOM 1579 O O . SER A 1 202 ? 28.484 14.688 -13.062 1 91.94 202 SER A O 1
ATOM 1581 N N . THR A 1 203 ? 29.359 16.75 -13.094 1 94.62 203 THR A N 1
ATOM 1582 C CA . THR A 1 203 ? 30.094 16.516 -11.852 1 94.62 203 THR A CA 1
ATOM 1583 C C . THR A 1 203 ? 29.125 16.469 -10.672 1 94.62 203 THR A C 1
ATOM 1585 O O . THR A 1 203 ? 29.5 16 -9.586 1 94.62 203 THR A O 1
ATOM 1588 N N . ARG A 1 204 ? 27.938 16.875 -10.945 1 95.25 204 ARG A N 1
ATOM 1589 C CA . ARG A 1 204 ? 26.969 16.969 -9.859 1 95.25 204 ARG A CA 1
ATOM 1590 C C . ARG A 1 204 ? 26.25 15.641 -9.648 1 95.25 204 ARG A C 1
ATOM 1592 O O . ARG A 1 204 ? 25.438 15.508 -8.742 1 95.25 204 ARG A O 1
ATOM 1599 N N . SER A 1 205 ? 26.547 14.594 -10.367 1 94.25 205 SER A N 1
ATOM 1600 C CA . SER A 1 205 ? 25.891 13.289 -10.234 1 94.25 205 SER A CA 1
ATOM 1601 C C . SER A 1 205 ? 26.109 12.703 -8.844 1 94.25 205 SER A C 1
ATOM 1603 O O . SER A 1 205 ? 25.266 11.945 -8.344 1 94.25 205 SER A O 1
ATOM 1605 N N . LYS A 1 206 ? 27.203 13.086 -8.281 1 94.75 206 LYS A N 1
ATOM 1606 C CA . LYS A 1 206 ? 27.531 12.586 -6.949 1 94.75 206 LYS A CA 1
ATOM 1607 C C . LYS A 1 206 ? 26.562 13.133 -5.902 1 94.75 206 LYS A C 1
ATOM 1609 O O . LYS A 1 206 ? 26.438 12.555 -4.82 1 94.75 206 LYS A O 1
ATOM 1614 N N . HIS A 1 207 ? 25.906 14.273 -6.203 1 96.69 207 HIS A N 1
ATOM 1615 C CA . HIS A 1 207 ? 25 14.922 -5.258 1 96.69 207 HIS A CA 1
ATOM 1616 C C . HIS A 1 207 ? 23.562 14.492 -5.484 1 96.69 207 HIS A C 1
ATOM 1618 O O . HIS A 1 207 ? 22.641 15.047 -4.887 1 96.69 207 HIS A O 1
ATOM 1624 N N . LEU A 1 208 ? 23.359 13.477 -6.312 1 96.94 208 LEU A N 1
ATOM 1625 C CA . LEU A 1 208 ? 22 13.062 -6.691 1 96.94 208 LEU A CA 1
ATOM 1626 C C . LEU A 1 208 ? 21.172 12.711 -5.457 1 96.94 208 LEU A C 1
ATOM 1628 O O . LEU A 1 208 ? 20.094 13.25 -5.262 1 96.94 208 LEU A O 1
ATOM 1632 N N . GLY A 1 209 ? 21.703 11.875 -4.605 1 96.5 209 GLY A N 1
ATOM 1633 C CA . GLY A 1 209 ? 21 11.469 -3.406 1 96.5 209 GLY A CA 1
ATOM 1634 C C . GLY A 1 209 ? 20.703 12.617 -2.463 1 96.5 209 GLY A C 1
ATOM 1635 O O . GLY A 1 209 ? 19.609 12.719 -1.917 1 96.5 209 GLY A O 1
ATOM 1636 N N . ARG A 1 210 ? 21.641 13.508 -2.354 1 96.81 210 ARG A N 1
ATOM 1637 C CA . ARG A 1 210 ? 21.531 14.641 -1.436 1 96.81 210 ARG A CA 1
ATOM 1638 C C . ARG A 1 210 ? 20.469 15.625 -1.9 1 96.81 210 ARG A C 1
ATOM 1640 O O . ARG A 1 210 ? 19.766 16.219 -1.079 1 96.81 210 ARG A O 1
ATOM 1647 N N . VAL A 1 211 ? 20.328 15.773 -3.148 1 97.56 211 VAL A N 1
ATOM 1648 C CA . VAL A 1 211 ? 19.391 16.734 -3.715 1 97.56 211 VAL A CA 1
ATOM 1649 C C . VAL A 1 211 ? 17.984 16.141 -3.75 1 97.56 211 VAL A C 1
ATOM 1651 O O . VAL A 1 211 ? 17.031 16.766 -3.289 1 97.56 211 VAL A O 1
ATOM 1654 N N . VAL A 1 212 ? 17.891 14.875 -4.207 1 97.38 212 VAL A N 1
ATOM 1655 C CA . VAL A 1 212 ? 16.594 14.258 -4.445 1 97.38 212 VAL A CA 1
ATOM 1656 C C . VAL A 1 212 ? 15.93 13.898 -3.113 1 97.38 212 VAL A C 1
ATOM 1658 O O . VAL A 1 212 ? 14.711 13.719 -3.041 1 97.38 212 VAL A O 1
ATOM 1661 N N . GLU A 1 213 ? 16.719 13.836 -2.08 1 96.56 213 GLU A N 1
ATOM 1662 C CA . GLU A 1 213 ? 16.156 13.516 -0.767 1 96.56 213 GLU A CA 1
ATOM 1663 C C . GLU A 1 213 ? 15.164 14.578 -0.315 1 96.56 213 GLU A C 1
ATOM 1665 O O . GLU A 1 213 ? 14.312 14.305 0.536 1 96.56 213 GLU A O 1
ATOM 1670 N N . HIS A 1 214 ? 15.234 15.773 -0.865 1 97.25 214 HIS A N 1
ATOM 1671 C CA . HIS A 1 214 ? 14.359 16.859 -0.442 1 97.25 214 HIS A CA 1
ATOM 1672 C C . HIS A 1 214 ? 13.102 16.922 -1.299 1 97.25 214 HIS A C 1
ATOM 1674 O O . HIS A 1 214 ? 12.234 17.766 -1.081 1 97.25 214 HIS A O 1
ATOM 1680 N N . VAL A 1 215 ? 13.07 16.031 -2.346 1 97.88 215 VAL A N 1
ATOM 1681 C CA . VAL A 1 215 ? 11.789 15.797 -3.016 1 97.88 215 VAL A CA 1
ATOM 1682 C C . VAL A 1 215 ? 10.891 14.938 -2.131 1 97.88 215 VAL A C 1
ATOM 1684 O O . VAL A 1 215 ? 11.273 13.844 -1.716 1 97.88 215 VAL A O 1
ATOM 1687 N N . ARG A 1 216 ? 9.766 15.391 -1.805 1 97.19 216 ARG A N 1
ATOM 1688 C CA . ARG A 1 216 ? 8.891 14.688 -0.869 1 97.19 216 ARG A CA 1
ATOM 1689 C C . ARG A 1 216 ? 8.07 13.617 -1.582 1 97.19 216 ARG A C 1
ATOM 1691 O O . ARG A 1 216 ? 6.906 13.844 -1.918 1 97.19 216 ARG A O 1
ATOM 1698 N N . PHE A 1 217 ? 8.648 12.406 -1.7 1 97.19 217 PHE A N 1
ATOM 1699 C CA . PHE A 1 217 ? 8.055 11.289 -2.428 1 97.19 217 PHE A CA 1
ATOM 1700 C C . PHE A 1 217 ? 6.707 10.906 -1.825 1 97.19 217 PHE A C 1
ATOM 1702 O O . PHE A 1 217 ? 5.77 10.562 -2.551 1 97.19 217 PHE A O 1
ATOM 1709 N N . PRO A 1 218 ? 6.512 10.977 -0.498 1 95.75 218 PRO A N 1
ATOM 1710 C CA . PRO A 1 218 ? 5.234 10.578 0.096 1 95.75 218 PRO A CA 1
ATOM 1711 C C . PRO A 1 218 ? 4.07 11.453 -0.361 1 95.75 218 PRO A C 1
ATOM 1713 O O . PRO A 1 218 ? 2.908 11.07 -0.213 1 95.75 218 PRO A O 1
ATOM 1716 N N . LEU A 1 219 ? 4.41 12.656 -0.893 1 95.19 219 LEU A N 1
ATOM 1717 C CA . LEU A 1 219 ? 3.355 13.547 -1.365 1 95.19 219 LEU A CA 1
ATOM 1718 C C . LEU A 1 219 ? 2.992 13.242 -2.814 1 95.19 219 LEU A C 1
ATOM 1720 O O . LEU A 1 219 ? 2.041 13.805 -3.355 1 95.19 219 LEU A O 1
ATOM 1724 N N . MET A 1 220 ? 3.715 12.359 -3.434 1 95.81 220 MET A N 1
ATOM 1725 C CA . MET A 1 220 ? 3.402 11.891 -4.781 1 95.81 220 MET A CA 1
ATOM 1726 C C . MET A 1 220 ? 2.516 10.648 -4.73 1 95.81 220 MET A C 1
ATOM 1728 O O . MET A 1 220 ? 2.672 9.805 -3.85 1 95.81 220 MET A O 1
ATOM 1732 N N . SER A 1 221 ? 1.618 10.57 -5.668 1 93.81 221 SER A N 1
ATOM 1733 C CA . SER A 1 221 ? 0.815 9.352 -5.758 1 93.81 221 SER A CA 1
ATOM 1734 C C . SER A 1 221 ? 1.658 8.164 -6.215 1 93.81 221 SER A C 1
ATOM 1736 O O . SER A 1 221 ? 2.703 8.344 -6.844 1 93.81 221 SER A O 1
ATOM 1738 N N . PRO A 1 222 ? 1.231 6.918 -5.871 1 92.25 222 PRO A N 1
ATOM 1739 C CA . PRO A 1 222 ? 1.959 5.742 -6.355 1 92.25 222 PRO A CA 1
ATOM 1740 C C . PRO A 1 222 ? 2.086 5.715 -7.879 1 92.25 222 PRO A C 1
ATOM 1742 O O . PRO A 1 222 ? 3.115 5.289 -8.406 1 92.25 222 PRO A O 1
ATOM 1745 N N . GLY A 1 223 ? 1.093 6.168 -8.555 1 91.19 223 GLY A N 1
ATOM 1746 C CA . GLY A 1 223 ? 1.173 6.262 -10.008 1 91.19 223 GLY A CA 1
ATOM 1747 C C . GLY A 1 223 ? 2.262 7.203 -10.484 1 91.19 223 GLY A C 1
ATOM 1748 O O . GLY A 1 223 ? 2.998 6.887 -11.422 1 91.19 223 GLY A O 1
ATOM 1749 N N . GLU A 1 224 ? 2.354 8.289 -9.852 1 94.31 224 GLU A N 1
ATOM 1750 C CA . GLU A 1 224 ? 3.393 9.258 -10.188 1 94.31 224 GLU A CA 1
ATOM 1751 C C . GLU A 1 224 ? 4.781 8.695 -9.891 1 94.31 224 GLU A C 1
ATOM 1753 O O . GLU A 1 224 ? 5.715 8.891 -10.68 1 94.31 224 GLU A O 1
ATOM 1758 N N . LEU A 1 225 ? 4.895 8.07 -8.734 1 96.06 225 LEU A N 1
ATOM 1759 C CA . LEU A 1 225 ? 6.172 7.473 -8.359 1 96.06 225 LEU A CA 1
ATOM 1760 C C . LEU A 1 225 ? 6.605 6.422 -9.383 1 96.06 225 LEU A C 1
ATOM 1762 O O . LEU A 1 225 ? 7.785 6.34 -9.734 1 96.06 225 LEU A O 1
ATOM 1766 N N . SER A 1 226 ? 5.66 5.617 -9.781 1 92.19 226 SER A N 1
ATOM 1767 C CA . SER A 1 226 ? 5.953 4.598 -10.789 1 92.19 226 SER A CA 1
ATOM 1768 C C . SER A 1 226 ? 6.398 5.23 -12.102 1 92.19 226 SER A C 1
ATOM 1770 O O . SER A 1 226 ? 7.375 4.789 -12.711 1 92.19 226 SER A O 1
ATOM 1772 N N . ARG A 1 227 ? 5.812 6.273 -12.508 1 92.94 227 ARG A N 1
ATOM 1773 C CA . ARG A 1 227 ? 6.031 6.91 -13.797 1 92.94 227 ARG A CA 1
ATOM 1774 C C . ARG A 1 227 ? 7.312 7.738 -13.789 1 92.94 227 ARG A C 1
ATOM 1776 O O . ARG A 1 227 ? 8.062 7.75 -14.766 1 92.94 227 ARG A O 1
ATOM 1783 N N . HIS A 1 228 ? 7.594 8.398 -12.641 1 94.81 228 HIS A N 1
ATOM 1784 C CA . HIS A 1 228 ? 8.648 9.406 -12.664 1 94.81 228 HIS A CA 1
ATOM 1785 C C . HIS A 1 228 ? 9.883 8.938 -11.906 1 94.81 228 HIS A C 1
ATOM 1787 O O . HIS A 1 228 ? 10.977 9.469 -12.109 1 94.81 228 HIS A O 1
ATOM 1793 N N . VAL A 1 229 ? 9.773 7.984 -11.062 1 95.88 229 VAL A N 1
ATOM 1794 C CA . VAL A 1 229 ? 10.898 7.594 -10.227 1 95.88 229 VAL A CA 1
ATOM 1795 C C . VAL A 1 229 ? 11.344 6.176 -10.578 1 95.88 229 VAL A C 1
ATOM 1797 O O . VAL A 1 229 ? 12.492 5.953 -10.953 1 95.88 229 VAL A O 1
ATOM 1800 N N . ARG A 1 230 ? 10.422 5.234 -10.539 1 91.56 230 ARG A N 1
ATOM 1801 C CA . ARG A 1 230 ? 10.742 3.822 -10.734 1 91.56 230 ARG A CA 1
ATOM 1802 C C . ARG A 1 230 ? 11.32 3.574 -12.125 1 91.56 230 ARG A C 1
ATOM 1804 O O . ARG A 1 230 ? 12.156 2.688 -12.305 1 91.56 230 ARG A O 1
ATOM 1811 N N . THR A 1 231 ? 10.883 4.312 -13.078 1 92 231 THR A N 1
ATOM 1812 C CA . THR A 1 231 ? 11.312 4.117 -14.461 1 92 231 THR A CA 1
ATOM 1813 C C . THR A 1 231 ? 12.68 4.754 -14.695 1 92 231 THR A C 1
ATOM 1815 O O . THR A 1 231 ? 13.336 4.469 -15.703 1 92 231 THR A O 1
ATOM 1818 N N . ASP A 1 232 ? 13.109 5.629 -13.828 1 94.5 232 ASP A N 1
ATOM 1819 C CA . ASP A 1 232 ? 14.398 6.297 -13.961 1 94.5 232 ASP A CA 1
ATOM 1820 C C . ASP A 1 232 ? 15.516 5.457 -13.344 1 94.5 232 ASP A C 1
ATOM 1822 O O . ASP A 1 232 ? 15.641 5.379 -12.125 1 94.5 232 ASP A O 1
ATOM 1826 N N . THR A 1 233 ? 16.375 4.898 -14.133 1 93.81 233 THR A N 1
ATOM 1827 C CA . THR A 1 233 ? 17.422 3.971 -13.711 1 93.81 233 THR A CA 1
ATOM 1828 C C . THR A 1 233 ? 18.438 4.676 -12.812 1 93.81 233 THR A C 1
ATOM 1830 O O . THR A 1 233 ? 18.922 4.094 -11.844 1 93.81 233 THR A O 1
ATOM 1833 N N . ALA A 1 234 ? 18.734 5.906 -13.188 1 94.12 234 ALA A N 1
ATOM 1834 C CA . ALA A 1 234 ? 19.703 6.648 -12.391 1 94.12 234 ALA A CA 1
ATOM 1835 C C . ALA A 1 234 ? 19.219 6.84 -10.961 1 94.12 234 ALA A C 1
ATOM 1837 O O . ALA A 1 234 ? 19.984 6.699 -10.008 1 94.12 234 ALA A O 1
ATOM 1838 N N . LEU A 1 235 ? 17.984 7.184 -10.836 1 95.75 235 LEU A N 1
ATOM 1839 C CA . LEU A 1 235 ? 17.391 7.363 -9.516 1 95.75 235 LEU A CA 1
ATOM 1840 C C . LEU A 1 235 ? 17.375 6.043 -8.742 1 95.75 235 LEU A C 1
ATOM 1842 O O . LEU A 1 235 ? 17.719 6.008 -7.559 1 95.75 235 LEU A O 1
ATOM 1846 N N . MET A 1 236 ? 17.078 4.898 -9.383 1 94.56 236 MET A N 1
ATOM 1847 C CA . MET A 1 236 ? 16.875 3.609 -8.742 1 94.56 236 MET A CA 1
ATOM 1848 C C . MET A 1 236 ? 18.203 2.949 -8.398 1 94.56 236 MET A C 1
ATOM 1850 O O . MET A 1 236 ? 18.25 1.977 -7.641 1 94.56 236 MET A O 1
ATOM 1854 N N . GLU A 1 237 ? 19.188 3.477 -8.906 1 94.12 237 GLU A N 1
ATOM 1855 C CA . GLU A 1 237 ? 20.516 2.938 -8.586 1 94.12 237 GLU A CA 1
ATOM 1856 C C . GLU A 1 237 ? 21.078 3.584 -7.32 1 94.12 237 GLU A C 1
ATOM 1858 O O . GLU A 1 237 ? 22 3.047 -6.703 1 94.12 237 GLU A O 1
ATOM 1863 N N . ASN A 1 238 ? 20.547 4.75 -6.98 1 95.5 238 ASN A N 1
ATOM 1864 C CA . ASN A 1 238 ? 21.047 5.484 -5.82 1 95.5 238 ASN A CA 1
ATOM 1865 C C . ASN A 1 238 ? 20.422 4.969 -4.527 1 95.5 238 ASN A C 1
ATOM 1867 O O . ASN A 1 238 ? 19.188 4.902 -4.402 1 95.5 238 ASN A O 1
ATOM 1871 N N . SER A 1 239 ? 21.219 4.637 -3.568 1 94.81 239 SER A N 1
ATOM 1872 C CA . SER A 1 239 ? 20.781 4.016 -2.324 1 94.81 239 SER A CA 1
ATOM 1873 C C . SER A 1 239 ? 19.922 4.969 -1.508 1 94.81 239 SER A C 1
ATOM 1875 O O . SER A 1 239 ? 18.922 4.555 -0.897 1 94.81 239 SER A O 1
ATOM 1877 N N . ARG A 1 240 ? 20.297 6.227 -1.477 1 94.88 240 ARG A N 1
ATOM 1878 C CA . ARG A 1 240 ? 19.531 7.203 -0.711 1 94.88 240 ARG A CA 1
ATOM 1879 C C . ARG A 1 240 ? 18.141 7.398 -1.305 1 94.88 240 ARG A C 1
ATOM 1881 O O . ARG A 1 240 ? 17.172 7.531 -0.571 1 94.88 240 ARG A O 1
ATOM 1888 N N . VAL A 1 241 ? 18.125 7.418 -2.596 1 96.62 241 VAL A N 1
ATOM 1889 C CA . VAL A 1 241 ? 16.844 7.566 -3.273 1 96.62 241 VAL A CA 1
ATOM 1890 C C . VAL A 1 241 ? 15.961 6.355 -2.979 1 96.62 241 VAL A C 1
ATOM 1892 O O . VAL A 1 241 ? 14.758 6.5 -2.748 1 96.62 241 VAL A O 1
ATOM 1895 N N . LYS A 1 242 ? 16.531 5.176 -2.955 1 95.94 242 LYS A N 1
ATOM 1896 C CA . LYS A 1 242 ? 15.781 3.969 -2.621 1 95.94 242 LYS A CA 1
ATOM 1897 C C . LYS A 1 242 ? 15.203 4.051 -1.213 1 95.94 242 LYS A C 1
ATOM 1899 O O . LYS A 1 242 ? 14.07 3.631 -0.979 1 95.94 242 LYS A O 1
ATOM 1904 N N . ASP A 1 243 ? 15.992 4.59 -0.317 1 95.88 243 ASP A N 1
ATOM 1905 C CA . ASP A 1 243 ? 15.508 4.77 1.047 1 95.88 243 ASP A CA 1
ATOM 1906 C C . ASP A 1 243 ? 14.289 5.688 1.078 1 95.88 243 ASP A C 1
ATOM 1908 O O . ASP A 1 243 ? 13.305 5.402 1.771 1 95.88 243 ASP A O 1
ATOM 1912 N N . CYS A 1 244 ? 14.391 6.793 0.36 1 96.62 244 CYS A N 1
ATOM 1913 C CA . CYS A 1 244 ? 13.273 7.73 0.3 1 96.62 244 CYS A CA 1
ATOM 1914 C C . CYS A 1 244 ? 12.055 7.09 -0.342 1 96.62 244 CYS A C 1
ATOM 1916 O O . CYS A 1 244 ? 10.922 7.336 0.081 1 96.62 244 CYS A O 1
ATOM 1918 N N . LEU A 1 245 ? 12.328 6.27 -1.374 1 96.56 245 LEU A N 1
ATOM 1919 C CA . LEU A 1 245 ? 11.234 5.582 -2.045 1 96.56 245 LEU A CA 1
ATOM 1920 C C . LEU A 1 245 ? 10.562 4.582 -1.11 1 96.56 245 LEU A C 1
ATOM 1922 O O . LEU A 1 245 ? 9.336 4.5 -1.054 1 96.56 245 LEU A O 1
ATOM 1926 N N . ILE A 1 246 ? 11.352 3.791 -0.357 1 96.06 246 ILE A N 1
ATOM 1927 C CA . ILE A 1 246 ? 10.828 2.83 0.605 1 96.06 246 ILE A CA 1
ATOM 1928 C C . ILE A 1 246 ? 9.977 3.553 1.645 1 96.06 246 ILE A C 1
ATOM 1930 O O . ILE A 1 246 ? 8.883 3.1 1.982 1 96.06 246 ILE A O 1
ATOM 1934 N N . GLU A 1 247 ? 10.477 4.684 2.105 1 94.31 247 GLU A N 1
ATOM 1935 C CA . GLU A 1 247 ? 9.719 5.492 3.059 1 94.31 247 GLU A CA 1
ATOM 1936 C C . GLU A 1 247 ? 8.367 5.898 2.488 1 94.31 247 GLU A C 1
ATOM 1938 O O . GLU A 1 247 ? 7.34 5.789 3.166 1 94.31 247 GLU A O 1
ATOM 1943 N N . SER A 1 248 ? 8.383 6.371 1.3 1 95.94 248 SER A N 1
ATOM 1944 C CA . SER A 1 248 ? 7.156 6.816 0.641 1 95.94 248 SER A CA 1
ATOM 1945 C C . SER A 1 248 ? 6.172 5.668 0.464 1 95.94 248 SER A C 1
ATOM 1947 O O . SER A 1 248 ? 4.98 5.816 0.741 1 95.94 248 SER A O 1
ATOM 1949 N N . LEU A 1 249 ? 6.684 4.523 -0.034 1 95.5 249 LEU A N 1
ATOM 1950 C CA . LEU A 1 249 ? 5.812 3.375 -0.26 1 95.5 249 LEU A CA 1
ATOM 1951 C C . LEU A 1 249 ? 5.203 2.889 1.051 1 95.5 249 LEU A C 1
ATOM 1953 O O . LEU A 1 249 ? 4.02 2.545 1.1 1 95.5 249 LEU A O 1
ATOM 1957 N N . TRP A 1 250 ? 5.996 2.863 2.066 1 92.94 250 TRP A N 1
ATOM 1958 C CA . TRP A 1 250 ? 5.484 2.494 3.383 1 92.94 250 TRP A CA 1
ATOM 1959 C C . TRP A 1 250 ? 4.406 3.469 3.842 1 92.94 250 TRP A C 1
ATOM 1961 O O . TRP A 1 250 ? 3.385 3.059 4.395 1 92.94 250 TRP A O 1
ATOM 1971 N N . PHE A 1 251 ? 4.66 4.723 3.596 1 94.5 251 PHE A N 1
ATOM 1972 C CA . PHE A 1 251 ? 3.701 5.766 3.941 1 94.5 251 PHE A CA 1
ATOM 1973 C C . PHE A 1 251 ? 2.359 5.512 3.262 1 94.5 251 PHE A C 1
ATOM 1975 O O . PHE A 1 251 ? 1.308 5.605 3.896 1 94.5 251 PHE A O 1
ATOM 1982 N N . HIS A 1 252 ? 2.348 5.137 2.025 1 93.94 252 HIS A N 1
ATOM 1983 C CA . HIS A 1 252 ? 1.13 4.895 1.262 1 93.94 252 HIS A CA 1
ATOM 1984 C C . HIS A 1 252 ? 0.456 3.598 1.699 1 93.94 252 HIS A C 1
ATOM 1986 O O . HIS A 1 252 ? -0.765 3.461 1.593 1 93.94 252 HIS A O 1
ATOM 1992 N N . LEU A 1 253 ? 1.246 2.666 2.186 1 93.19 253 LEU A N 1
ATOM 1993 C CA . LEU A 1 253 ? 0.723 1.368 2.6 1 93.19 253 LEU A CA 1
ATOM 1994 C C . LEU A 1 253 ? 0.146 1.438 4.008 1 93.19 253 LEU A C 1
ATOM 1996 O O . LEU A 1 253 ? -0.49 0.489 4.473 1 93.19 253 LEU A O 1
ATOM 2000 N N . SER A 1 254 ? 0.36 2.557 4.668 1 91.12 254 SER A N 1
ATOM 2001 C CA . SER A 1 254 ? -0.103 2.715 6.043 1 91.12 254 SER A CA 1
ATOM 2002 C C . SER A 1 254 ? -1.03 3.918 6.176 1 91.12 254 SER A C 1
ATOM 2004 O O . SER A 1 254 ? -0.725 4.867 6.902 1 91.12 254 SER A O 1
ATOM 2006 N N . PRO A 1 255 ? -2.156 3.83 5.641 1 90.81 255 PRO A N 1
ATOM 2007 C CA . PRO A 1 255 ? -3.035 5 5.625 1 90.81 255 PRO A CA 1
ATOM 2008 C C . PRO A 1 255 ? -3.463 5.438 7.027 1 90.81 255 PRO A C 1
ATOM 2010 O O . PRO A 1 255 ? -3.625 6.633 7.281 1 90.81 255 PRO A O 1
ATOM 2013 N N . HIS A 1 256 ? -3.602 4.57 7.988 1 92.31 256 HIS A N 1
ATOM 2014 C CA . HIS A 1 256 ? -4.062 4.91 9.328 1 92.31 256 HIS A CA 1
ATOM 2015 C C . HIS A 1 256 ? -2.943 5.535 10.156 1 92.31 256 HIS A C 1
ATOM 2017 O O . HIS A 1 256 ? -3.203 6.355 11.039 1 92.31 256 HIS A O 1
ATOM 2023 N N . GLU A 1 257 ? -1.733 5.184 9.797 1 92.19 257 GLU A N 1
ATOM 2024 C CA . GLU A 1 257 ? -0.593 5.633 10.594 1 92.19 257 GLU A CA 1
ATOM 2025 C C . GLU A 1 257 ? -0.008 6.926 10.031 1 92.19 257 GLU A C 1
ATOM 2027 O O . GLU A 1 257 ? 0.883 7.523 10.641 1 92.19 257 GLU A O 1
ATOM 2032 N N . GLN A 1 258 ? -0.47 7.375 8.961 1 92.06 258 GLN A N 1
ATOM 2033 C CA . GLN A 1 258 ? 0.141 8.5 8.266 1 92.06 258 GLN A CA 1
ATOM 2034 C C . GLN A 1 258 ? 0.193 9.734 9.156 1 92.06 258 GLN A C 1
ATOM 2036 O O . GLN A 1 258 ? 1.151 10.508 9.102 1 92.06 258 GLN A O 1
ATOM 2041 N N . SER A 1 259 ? -0.782 9.867 10 1 92.56 259 SER A N 1
ATOM 2042 C CA . SER A 1 259 ? -0.893 11.062 10.828 1 92.56 259 SER A CA 1
ATOM 2043 C C . SER A 1 259 ? 0.151 11.062 11.945 1 92.56 259 SER A C 1
ATOM 2045 O O . SER A 1 259 ? 0.395 12.086 12.57 1 92.56 259 SER A O 1
ATOM 2047 N N . VAL A 1 260 ? 0.753 9.953 12.188 1 92.06 260 VAL A N 1
ATOM 2048 C CA . VAL A 1 260 ? 1.713 9.906 13.289 1 92.06 260 VAL A CA 1
ATOM 2049 C C . VAL A 1 260 ? 3.121 9.695 12.734 1 92.06 260 VAL A C 1
ATOM 2051 O O . VAL A 1 260 ? 4.094 9.672 13.492 1 92.06 260 VAL A O 1
ATOM 2054 N N . ILE A 1 261 ? 3.172 9.414 11.477 1 86.06 261 ILE A N 1
ATOM 2055 C CA . ILE A 1 261 ? 4.477 9.359 10.828 1 86.06 261 ILE A CA 1
ATOM 2056 C C . ILE A 1 261 ? 4.941 10.773 10.484 1 86.06 261 ILE A C 1
ATOM 2058 O O . ILE A 1 261 ? 4.352 11.438 9.633 1 86.06 261 ILE A O 1
ATOM 2062 N N . GLU A 1 262 ? 5.84 11.266 11.281 1 77.81 262 GLU A N 1
ATOM 2063 C CA . GLU A 1 262 ? 6.336 12.633 11.102 1 77.81 262 GLU A CA 1
ATOM 2064 C C . GLU A 1 262 ? 7.691 12.633 10.398 1 77.81 262 GLU A C 1
ATOM 2066 O O . GLU A 1 262 ? 8.562 11.812 10.711 1 77.81 262 GLU A O 1
ATOM 2071 N N . GLY A 1 263 ? 7.734 13.359 9.391 1 84.81 263 GLY A N 1
ATOM 2072 C CA . GLY A 1 263 ? 9.016 13.539 8.719 1 84.81 263 GLY A CA 1
ATOM 2073 C C . GLY A 1 263 ? 9.047 14.742 7.801 1 84.81 263 GLY A C 1
ATOM 2074 O O . GLY A 1 263 ? 8 15.328 7.496 1 84.81 263 GLY A O 1
ATOM 2075 N N . PRO A 1 264 ? 10.25 15.156 7.512 1 89.88 264 PRO A N 1
ATOM 2076 C CA . PRO A 1 264 ? 10.398 16.312 6.617 1 89.88 264 PRO A CA 1
ATOM 2077 C C . PRO A 1 264 ? 9.797 16.062 5.238 1 89.88 264 PRO A C 1
ATOM 2079 O O . PRO A 1 264 ? 9.406 17.016 4.555 1 89.88 264 PRO A O 1
ATOM 2082 N N . ARG A 1 265 ? 9.633 14.852 4.883 1 94.19 265 ARG A N 1
ATOM 2083 C CA . ARG A 1 265 ? 9.18 14.555 3.525 1 94.19 265 ARG A CA 1
ATOM 2084 C C . ARG A 1 265 ? 7.68 14.266 3.5 1 94.19 265 ARG A C 1
ATOM 2086 O O . ARG A 1 265 ? 7.082 14.148 2.428 1 94.19 265 ARG A O 1
ATOM 2093 N N . THR A 1 266 ? 7.082 14.109 4.633 1 92.38 266 THR A N 1
ATOM 2094 C CA . THR A 1 266 ? 5.656 13.812 4.684 1 92.38 266 THR A CA 1
ATOM 2095 C C . THR A 1 266 ? 4.844 15.078 4.938 1 92.38 266 THR A C 1
ATOM 2097 O O . THR A 1 266 ? 3.619 15.078 4.805 1 92.38 266 THR A O 1
ATOM 2100 N N . THR A 1 267 ? 5.57 16.188 5.273 1 92.19 267 THR A N 1
ATOM 2101 C CA . THR A 1 267 ? 4.91 17.453 5.547 1 92.19 267 THR A CA 1
ATOM 2102 C C . THR A 1 267 ? 4.398 18.094 4.258 1 92.19 267 THR A C 1
ATOM 2104 O O . THR A 1 267 ? 5.117 18.141 3.256 1 92.19 267 THR A O 1
ATOM 2107 N N . VAL A 1 268 ? 3.238 18.625 4.297 1 92.38 268 VAL A N 1
ATOM 2108 C CA . VAL A 1 268 ? 2.613 19.25 3.133 1 92.38 268 VAL A CA 1
ATOM 2109 C C . VAL A 1 268 ? 3.287 20.578 2.842 1 92.38 268 VAL A C 1
ATOM 2111 O O . VAL A 1 268 ? 3.664 21.312 3.764 1 92.38 268 VAL A O 1
ATOM 2114 N N . ARG A 1 269 ? 3.432 20.844 1.575 1 93.56 269 ARG A N 1
ATOM 2115 C CA . ARG A 1 269 ? 3.908 22.172 1.169 1 93.56 269 ARG A CA 1
ATOM 2116 C C . ARG A 1 269 ? 2.75 23.141 1.03 1 93.56 269 ARG A C 1
ATOM 2118 O O . ARG A 1 269 ? 1.807 22.906 0.275 1 93.56 269 ARG A O 1
ATOM 2125 N N . ALA A 1 270 ? 2.805 24.141 1.827 1 91.69 270 ALA A N 1
ATOM 2126 C CA . ALA A 1 270 ? 1.739 25.141 1.83 1 91.69 270 ALA A CA 1
ATOM 2127 C C . ALA A 1 270 ? 2.279 26.531 2.205 1 91.69 270 ALA A C 1
ATOM 2129 O O . ALA A 1 270 ? 3.326 26.641 2.848 1 91.69 270 ALA A O 1
ATOM 2130 N N . ALA A 1 271 ? 1.632 27.516 1.799 1 84.69 271 ALA A N 1
ATOM 2131 C CA . ALA A 1 271 ? 2.047 28.875 2.084 1 84.69 271 ALA A CA 1
ATOM 2132 C C . ALA A 1 271 ? 1.823 29.234 3.553 1 84.69 271 ALA A C 1
ATOM 2134 O O . ALA A 1 271 ? 2.67 29.859 4.184 1 84.69 271 ALA A O 1
ATOM 2135 N N . CYS A 1 272 ? 0.7 28.859 4.016 1 87.19 272 CYS A N 1
ATOM 2136 C CA . CYS A 1 272 ? 0.326 29.188 5.387 1 87.19 272 CYS A CA 1
ATOM 2137 C C . CYS A 1 272 ? -0.807 28.297 5.875 1 87.19 272 CYS A C 1
ATOM 2139 O O . CYS A 1 272 ? -1.306 27.453 5.129 1 87.19 272 CYS A O 1
ATOM 2141 N N . GLU A 1 273 ? -1.069 28.453 7.098 1 92.25 273 GLU A N 1
ATOM 2142 C CA . GLU A 1 273 ? -2.236 27.781 7.668 1 92.25 273 GLU A CA 1
ATOM 2143 C C . GLU A 1 273 ? -3.518 28.547 7.352 1 92.25 273 GLU A C 1
ATOM 2145 O O . GLU A 1 273 ? -3.51 29.781 7.266 1 92.25 273 GLU A O 1
ATOM 2150 N N . ASN A 1 274 ? -4.52 27.828 7.168 1 93.06 274 ASN A N 1
ATOM 2151 C CA . ASN A 1 274 ? -5.82 28.422 6.863 1 93.06 274 ASN A CA 1
ATOM 2152 C C . ASN A 1 274 ? -6.898 27.938 7.828 1 93.06 274 ASN A C 1
ATOM 2154 O O . ASN A 1 274 ? -6.789 26.844 8.391 1 93.06 274 ASN A O 1
ATOM 2158 N N . LEU A 1 275 ? -7.855 28.812 7.945 1 92.69 275 LEU A N 1
ATOM 2159 C CA . LEU A 1 275 ? -9.016 28.438 8.75 1 92.69 275 LEU A CA 1
ATOM 2160 C C . LEU A 1 275 ? -9.961 27.547 7.961 1 92.69 275 LEU A C 1
ATOM 2162 O O . LEU A 1 275 ? -10.266 27.828 6.797 1 92.69 275 LEU A O 1
ATOM 2166 N N . VAL A 1 276 ? -10.383 26.484 8.555 1 93.44 276 VAL A N 1
ATOM 2167 C CA . VAL A 1 276 ? -11.273 25.531 7.91 1 93.44 276 VAL A CA 1
ATOM 2168 C C . VAL A 1 276 ? -12.547 25.359 8.742 1 93.44 276 VAL A C 1
ATOM 2170 O O . VAL A 1 276 ? -12.477 25.234 9.969 1 93.44 276 VAL A O 1
ATOM 2173 N N . VAL A 1 277 ? -13.617 25.391 8.133 1 91.69 277 VAL A N 1
ATOM 2174 C CA . VAL A 1 277 ? -14.914 25.141 8.758 1 91.69 277 VAL A CA 1
ATOM 2175 C C . VAL A 1 277 ? -15.492 23.828 8.242 1 91.69 277 VAL A C 1
ATOM 2177 O O . VAL A 1 277 ? -15.531 23.578 7.031 1 91.69 277 VAL A O 1
ATOM 2180 N N . ILE A 1 278 ? -15.914 23.016 9.148 1 92.75 278 ILE A N 1
ATOM 2181 C CA . ILE A 1 278 ? -16.359 21.672 8.781 1 92.75 278 ILE A CA 1
ATOM 2182 C C . ILE A 1 278 ? -17.812 21.484 9.195 1 92.75 278 ILE A C 1
ATOM 2184 O O . ILE A 1 278 ? -18.156 21.656 10.367 1 92.75 278 ILE A O 1
ATOM 2188 N N . GLY A 1 279 ? -18.609 21.078 8.234 1 89.31 279 GLY A N 1
ATOM 2189 C CA . GLY A 1 279 ? -19.984 20.656 8.469 1 89.31 279 GLY A CA 1
ATOM 2190 C C . GLY A 1 279 ? -20.828 21.719 9.164 1 89.31 279 GLY A C 1
ATOM 2191 O O . GLY A 1 279 ? -20.625 22.922 8.93 1 89.31 279 GLY A O 1
ATOM 2192 N N . GLY A 1 280 ? -21.891 21.188 9.906 1 86.62 280 GLY A N 1
ATOM 2193 C CA . GLY A 1 280 ? -22.828 22.062 10.617 1 86.62 280 GLY A CA 1
ATOM 2194 C C . GLY A 1 280 ? -24.234 22.031 10.047 1 86.62 280 GLY A C 1
ATOM 2195 O O . GLY A 1 280 ? -24.594 21.078 9.344 1 86.62 280 GLY A O 1
ATOM 2196 N N . ARG A 1 281 ? -24.984 22.844 10.633 1 85.25 281 ARG A N 1
ATOM 2197 C CA . ARG A 1 281 ? -26.375 22.984 10.227 1 85.25 281 ARG A CA 1
ATOM 2198 C C . ARG A 1 281 ? -26.672 24.406 9.758 1 85.25 281 ARG A C 1
ATOM 2200 O O . ARG A 1 281 ? -26.234 25.375 10.383 1 85.25 281 ARG A O 1
ATOM 2207 N N . ARG A 1 282 ? -27.406 24.328 8.633 1 81 282 ARG A N 1
ATOM 2208 C CA . ARG A 1 282 ? -27.875 25.625 8.156 1 81 282 ARG A CA 1
ATOM 2209 C C . ARG A 1 282 ? -29.172 26.031 8.852 1 81 282 ARG A C 1
ATOM 2211 O O . ARG A 1 282 ? -30.156 25.297 8.82 1 81 282 ARG A O 1
ATOM 2218 N N . LYS A 1 283 ? -29.172 27.109 9.438 1 71.88 283 LYS A N 1
ATOM 2219 C CA . LYS A 1 283 ? -30.297 27.531 10.273 1 71.88 283 LYS A CA 1
ATOM 2220 C C . LYS A 1 283 ? -31.547 27.781 9.438 1 71.88 283 LYS A C 1
ATOM 2222 O O . LYS A 1 283 ? -32.656 27.422 9.852 1 71.88 283 LYS A O 1
ATOM 2227 N N . GLU A 1 284 ? -31.375 28.406 8.336 1 70.44 284 GLU A N 1
ATOM 2228 C CA . GLU A 1 284 ? -32.562 28.797 7.551 1 70.44 284 GLU A CA 1
ATOM 2229 C C . GLU A 1 284 ? -33.312 27.562 7.078 1 70.44 284 GLU A C 1
ATOM 2231 O O . GLU A 1 284 ? -34.562 27.531 7.16 1 70.44 284 GLU A O 1
ATOM 2236 N N . GLU A 1 285 ? -32.625 26.5 6.691 1 70 285 GLU A N 1
ATOM 2237 C CA . GLU A 1 285 ? -33.312 25.344 6.109 1 70 285 GLU A CA 1
ATOM 2238 C C . GLU A 1 285 ? -33.25 24.141 7.055 1 70 285 GLU A C 1
ATOM 2240 O O . GLU A 1 285 ? -33.938 23.141 6.828 1 70 285 GLU A O 1
ATOM 2245 N N . ASP A 1 286 ? -32.656 24.312 8.172 1 77.69 286 ASP A N 1
ATOM 2246 C CA . ASP A 1 286 ? -32.469 23.219 9.133 1 77.69 286 ASP A CA 1
ATOM 2247 C C . ASP A 1 286 ? -31.922 21.969 8.453 1 77.69 286 ASP A C 1
ATOM 2249 O O . ASP A 1 286 ? -32.469 20.875 8.633 1 77.69 286 ASP A O 1
ATOM 2253 N N . THR A 1 287 ? -30.984 22.234 7.555 1 83.75 287 THR A N 1
ATOM 2254 C CA . THR A 1 287 ? -30.391 21.141 6.789 1 83.75 287 THR A CA 1
ATOM 2255 C C . THR A 1 287 ? -28.953 20.891 7.242 1 83.75 287 THR A C 1
ATOM 2257 O O . THR A 1 287 ? -28.203 21.828 7.5 1 83.75 287 THR A O 1
ATOM 2260 N N . LEU A 1 288 ? -28.703 19.656 7.488 1 87.56 288 LEU A N 1
ATOM 2261 C CA . LEU A 1 288 ? -27.328 19.266 7.828 1 87.56 288 LEU A CA 1
ATOM 2262 C C . LEU A 1 288 ? -26.406 19.422 6.625 1 87.56 288 LEU A C 1
ATOM 2264 O O . LEU A 1 288 ? -26.844 19.25 5.48 1 87.56 288 LEU A O 1
ATOM 2268 N N . LEU A 1 289 ? -25.234 19.75 6.938 1 86.88 289 LEU A N 1
ATOM 2269 C CA . LEU A 1 289 ? -24.266 20 5.867 1 86.88 289 LEU A CA 1
ATOM 2270 C C . LEU A 1 289 ? -23.141 18.984 5.895 1 86.88 289 LEU A C 1
ATOM 2272 O O . LEU A 1 289 ? -22.766 18.484 6.961 1 86.88 289 LEU A O 1
ATOM 2276 N N . ASP A 1 290 ? -22.641 18.641 4.762 1 91.62 290 ASP A N 1
ATOM 2277 C CA . ASP A 1 290 ? -21.438 17.828 4.598 1 91.62 290 ASP A CA 1
ATOM 2278 C C . ASP A 1 290 ? -20.297 18.641 3.982 1 91.62 290 ASP A C 1
ATOM 2280 O O . ASP A 1 290 ? -19.266 18.094 3.623 1 91.62 290 ASP A O 1
ATOM 2284 N N . GLN A 1 291 ? -20.438 19.922 3.941 1 91.69 291 GLN A N 1
ATOM 2285 C CA . GLN A 1 291 ? -19.5 20.797 3.258 1 91.69 291 GLN A CA 1
ATOM 2286 C C . GLN A 1 291 ? -18.312 21.156 4.164 1 91.69 291 GLN A C 1
ATOM 2288 O O . GLN A 1 291 ? -18.484 21.312 5.375 1 91.69 291 GLN A O 1
ATOM 2293 N N . VAL A 1 292 ? -17.188 21.234 3.629 1 94.56 292 VAL A N 1
ATOM 2294 C CA . VAL A 1 292 ? -15.961 21.703 4.27 1 94.56 292 VAL A CA 1
ATOM 2295 C C . VAL A 1 292 ? -15.367 22.844 3.469 1 94.56 292 VAL A C 1
ATOM 2297 O O . VAL A 1 292 ? -15.133 22.719 2.264 1 94.56 292 VAL A O 1
ATOM 2300 N N . CYS A 1 293 ? -15.125 23.969 4.148 1 93.06 293 CYS A N 1
ATOM 2301 C CA . CYS A 1 293 ? -14.625 25.156 3.469 1 93.06 293 CYS A CA 1
ATOM 2302 C C . CYS A 1 293 ? -13.414 25.734 4.199 1 93.06 293 CYS A C 1
ATOM 2304 O O . CYS A 1 293 ? -13.328 25.641 5.426 1 93.06 293 CYS A O 1
ATOM 2306 N N . PHE A 1 294 ? -12.539 26.234 3.475 1 93.69 294 PHE A N 1
ATOM 2307 C CA . PHE A 1 294 ? -11.422 26.969 4.074 1 93.69 294 PHE A CA 1
ATOM 2308 C C . PHE A 1 294 ? -11.344 28.391 3.523 1 93.69 294 PHE A C 1
ATOM 2310 O O . PHE A 1 294 ? -11.812 28.656 2.412 1 93.69 294 PHE A O 1
ATOM 2317 N N . TYR A 1 295 ? -10.828 29.219 4.301 1 91.5 295 TYR A N 1
ATOM 2318 C CA . TYR A 1 295 ? -10.695 30.609 3.912 1 91.5 295 TYR A CA 1
ATOM 2319 C C . TYR A 1 295 ? -9.328 30.875 3.303 1 91.5 295 TYR A C 1
ATOM 2321 O O . TYR A 1 295 ? -8.312 30.812 3.994 1 91.5 295 TYR A O 1
ATOM 2329 N N . ASP A 1 296 ? -9.336 31.234 2.096 1 90.19 296 ASP A N 1
ATOM 2330 C CA . ASP A 1 296 ? -8.086 31.594 1.419 1 90.19 296 ASP A CA 1
ATOM 2331 C C . ASP A 1 296 ? -7.742 33.062 1.648 1 90.19 296 ASP A C 1
ATOM 2333 O O . ASP A 1 296 ? -8.422 33.938 1.133 1 90.19 296 ASP A O 1
ATOM 2337 N N . GLU A 1 297 ? -6.73 33.281 2.32 1 83.75 297 GLU A N 1
ATOM 2338 C CA . GLU A 1 297 ? -6.324 34.656 2.686 1 83.75 297 GLU A CA 1
ATOM 2339 C C . GLU A 1 297 ? -5.883 35.438 1.46 1 83.75 297 GLU A C 1
ATOM 2341 O O . GLU A 1 297 ? -6.023 36.656 1.421 1 83.75 297 GLU A O 1
ATOM 2346 N N . ARG A 1 298 ? -5.387 34.781 0.551 1 81.44 298 ARG A N 1
ATOM 2347 C CA . ARG A 1 298 ? -4.902 35.469 -0.645 1 81.44 298 ARG A CA 1
ATOM 2348 C C . ARG A 1 298 ? -6.066 36.031 -1.462 1 81.44 298 ARG A C 1
ATOM 2350 O O . ARG A 1 298 ? -6.051 37.219 -1.852 1 81.44 298 ARG A O 1
ATOM 2357 N N . THR A 1 299 ? -7.082 35.188 -1.644 1 85.94 299 THR A N 1
ATOM 2358 C CA . THR A 1 299 ? -8.227 35.625 -2.439 1 85.94 299 THR A CA 1
ATOM 2359 C C . THR A 1 299 ? -9.328 36.188 -1.546 1 85.94 299 THR A C 1
ATOM 2361 O O . THR A 1 299 ? -10.305 36.75 -2.037 1 85.94 299 THR A O 1
ATOM 2364 N N . GLN A 1 300 ? -9.227 36 -0.276 1 85.56 300 GLN A N 1
ATOM 2365 C CA . GLN A 1 300 ? -10.203 36.469 0.708 1 85.56 300 GLN A CA 1
ATOM 2366 C C . GLN A 1 300 ? -11.586 35.875 0.416 1 85.56 300 GLN A C 1
ATOM 2368 O O . GLN A 1 300 ? -12.578 36.625 0.417 1 85.56 300 GLN A O 1
ATOM 2373 N N . THR A 1 301 ? -11.531 34.688 0.038 1 89.69 301 THR A N 1
ATOM 2374 C CA . THR A 1 301 ? -12.781 34 -0.254 1 89.69 301 THR A CA 1
ATOM 2375 C C . THR A 1 301 ? -12.781 32.625 0.376 1 89.69 301 THR A C 1
ATOM 2377 O O . THR A 1 301 ? -11.719 32.062 0.686 1 89.69 301 THR A O 1
ATOM 2380 N N . TRP A 1 302 ? -14.008 32.094 0.559 1 90.81 302 TRP A N 1
ATOM 2381 C CA . TRP A 1 302 ? -14.164 30.719 1.055 1 90.81 302 TRP A CA 1
ATOM 2382 C C . TRP A 1 302 ? -14.172 29.719 -0.096 1 90.81 302 TRP A C 1
ATOM 2384 O O . TRP A 1 302 ? -14.867 29.922 -1.094 1 90.81 302 TRP A O 1
ATOM 2394 N N . LYS A 1 303 ? -13.398 28.766 -0.01 1 92.94 303 LYS A N 1
ATOM 2395 C CA . LYS A 1 303 ? -13.32 27.703 -1.022 1 92.94 303 LYS A CA 1
ATOM 2396 C C . LYS A 1 303 ? -13.703 26.359 -0.439 1 92.94 303 LYS A C 1
ATOM 2398 O O . LYS A 1 303 ? -13.359 26.047 0.702 1 92.94 303 LYS A O 1
ATOM 2403 N N . GLU A 1 304 ? -14.367 25.578 -1.214 1 94.19 304 GLU A N 1
ATOM 2404 C CA . GLU A 1 304 ? -14.82 24.266 -0.761 1 94.19 304 GLU A CA 1
ATOM 2405 C C . GLU A 1 304 ? -13.82 23.188 -1.127 1 94.19 304 GLU A C 1
ATOM 2407 O O . GLU A 1 304 ? -13.234 23.203 -2.211 1 94.19 304 GLU A O 1
ATOM 2412 N N . ILE A 1 305 ? -13.602 22.297 -0.241 1 95.38 305 ILE A N 1
ATOM 2413 C CA . ILE A 1 305 ? -12.781 21.125 -0.495 1 95.38 305 ILE A CA 1
ATOM 2414 C C . ILE A 1 305 ? -13.648 19.859 -0.395 1 95.38 305 ILE A C 1
ATOM 2416 O O . ILE A 1 305 ? -14.875 19.938 -0.439 1 95.38 305 ILE A O 1
ATOM 2420 N N . ALA A 1 306 ? -13.016 18.672 -0.349 1 96.25 306 ALA A N 1
ATOM 2421 C CA . ALA A 1 306 ? -13.773 17.422 -0.383 1 96.25 306 ALA A CA 1
ATOM 2422 C C . ALA A 1 306 ? -14.844 17.406 0.707 1 96.25 306 ALA A C 1
ATOM 2424 O O . ALA A 1 306 ? -14.57 17.734 1.863 1 96.25 306 ALA A O 1
ATOM 2425 N N . ARG A 1 307 ? -15.953 17.016 0.379 1 96.25 307 ARG A N 1
ATOM 2426 C CA . ARG A 1 307 ? -17.078 16.953 1.302 1 96.25 307 ARG A CA 1
ATOM 2427 C C . ARG A 1 307 ? -16.969 15.727 2.211 1 96.25 307 ARG A C 1
ATOM 2429 O O . ARG A 1 307 ? -16.359 14.727 1.847 1 96.25 307 ARG A O 1
ATOM 2436 N N . MET A 1 308 ? -17.562 15.945 3.312 1 95.06 308 MET A N 1
ATOM 2437 C CA . MET A 1 308 ? -17.609 14.82 4.234 1 95.06 308 MET A CA 1
ATOM 2438 C C . MET A 1 308 ? -18.453 13.688 3.668 1 95.06 308 MET A C 1
ATOM 2440 O O . MET A 1 308 ? -19.406 13.93 2.922 1 95.06 308 MET A O 1
ATOM 2444 N N . PRO A 1 309 ? -18.156 12.438 4 1 93 309 PRO A N 1
ATOM 2445 C CA . PRO A 1 309 ? -18.938 11.297 3.51 1 93 309 PRO A CA 1
ATOM 2446 C C . PRO A 1 309 ? -20.375 11.312 4.008 1 93 309 PRO A C 1
ATOM 2448 O O . PRO A 1 309 ? -21.266 10.742 3.363 1 93 309 PRO A O 1
ATOM 2451 N N . ARG A 1 310 ? -20.609 11.969 5.105 1 91.56 310 ARG A N 1
ATOM 2452 C CA . ARG A 1 310 ? -21.953 12.062 5.684 1 91.56 310 ARG A CA 1
ATOM 2453 C C . ARG A 1 310 ? -22.219 13.469 6.199 1 91.56 310 ARG A C 1
ATOM 2455 O O . ARG A 1 310 ? -21.312 14.18 6.605 1 91.56 310 ARG A O 1
ATOM 2462 N N . GLN A 1 311 ? -23.469 13.758 6.168 1 91.69 311 GLN A N 1
ATOM 2463 C CA . GLN A 1 311 ? -23.891 15.008 6.785 1 91.69 311 GLN A CA 1
ATOM 2464 C C . GLN A 1 311 ? -23.922 14.891 8.305 1 91.69 311 GLN A C 1
ATOM 2466 O O . GLN A 1 311 ? -24.469 13.922 8.844 1 91.69 311 GLN A O 1
ATOM 2471 N N . ILE A 1 312 ? -23.281 15.859 8.938 1 90.25 312 ILE A N 1
ATOM 2472 C CA . ILE A 1 312 ? -23.156 15.742 10.391 1 90.25 312 ILE A CA 1
ATOM 2473 C C . ILE A 1 312 ? -23.141 17.141 11.016 1 90.25 312 ILE A C 1
ATOM 2475 O O . ILE A 1 312 ? -22.719 18.109 10.383 1 90.25 312 ILE A O 1
ATOM 2479 N N . CYS A 1 313 ? -23.656 17.25 12.258 1 88.94 313 CYS A N 1
ATOM 2480 C CA . CYS A 1 313 ? -23.562 18.453 13.062 1 88.94 313 CYS A CA 1
ATOM 2481 C C . CYS A 1 313 ? -23.203 18.125 14.508 1 88.94 313 CYS A C 1
ATOM 2483 O O . CYS A 1 313 ? -23.328 16.984 14.93 1 88.94 313 CYS A O 1
ATOM 2485 N N . GLN A 1 314 ? -22.609 19.109 15.211 1 89.62 314 GLN A N 1
ATOM 2486 C CA . GLN A 1 314 ? -22.203 18.984 16.609 1 89.62 314 GLN A CA 1
ATOM 2487 C C . GLN A 1 314 ? -21.109 17.938 16.766 1 89.62 314 GLN A C 1
ATOM 2489 O O . GLN A 1 314 ? -21.047 17.25 17.781 1 89.62 314 GLN A O 1
ATOM 2494 N N . HIS A 1 315 ? -20.391 17.672 15.703 1 92.31 315 HIS A N 1
ATOM 2495 C CA . HIS A 1 315 ? -19.203 16.828 15.727 1 92.31 315 HIS A CA 1
ATOM 2496 C C . HIS A 1 315 ? -18 17.594 16.281 1 92.31 315 HIS A C 1
ATOM 2498 O O . HIS A 1 315 ? -18.109 18.781 16.594 1 92.31 315 HIS A O 1
ATOM 2504 N N . ARG A 1 316 ? -17 16.891 16.516 1 94.12 316 ARG A N 1
ATOM 2505 C CA . ARG A 1 316 ? -15.75 17.516 16.922 1 94.12 316 ARG A CA 1
ATOM 2506 C C . ARG A 1 316 ? -14.617 17.141 15.961 1 94.12 316 ARG A C 1
ATOM 2508 O O . ARG A 1 316 ? -14.664 16.094 15.32 1 94.12 316 ARG A O 1
ATOM 2515 N N . ALA A 1 317 ? -13.672 18.062 15.852 1 95.25 317 ALA A N 1
ATOM 2516 C CA . ALA A 1 317 ? -12.555 17.828 14.938 1 95.25 317 ALA A CA 1
ATOM 2517 C C . ALA A 1 317 ? -11.227 18.188 15.602 1 95.25 317 ALA A C 1
ATOM 2519 O O . ALA A 1 317 ? -11.148 19.141 16.375 1 95.25 317 ALA A O 1
ATOM 2520 N N . VAL A 1 318 ? -10.258 17.422 15.328 1 95.56 318 VAL A N 1
ATOM 2521 C CA . VAL A 1 318 ? -8.898 17.656 15.82 1 95.56 318 VAL A CA 1
ATOM 2522 C C . VAL A 1 318 ? -7.898 17.469 14.68 1 95.56 318 VAL A C 1
ATOM 2524 O O . VAL A 1 318 ? -8.094 16.625 13.812 1 95.56 318 VAL A O 1
ATOM 2527 N N . VAL A 1 319 ? -6.891 18.328 14.719 1 95.56 319 VAL A N 1
ATOM 2528 C CA . VAL A 1 319 ? -5.84 18.234 13.711 1 95.56 319 VAL A CA 1
ATOM 2529 C C . VAL A 1 319 ? -4.641 17.484 14.289 1 95.56 319 VAL A C 1
ATOM 2531 O O . VAL A 1 319 ? -4.164 17.797 15.375 1 95.56 319 VAL A O 1
ATOM 2534 N N . LEU A 1 320 ? -4.258 16.453 13.641 1 95.44 320 LEU A N 1
ATOM 2535 C CA . LEU A 1 320 ? -3.051 15.695 13.969 1 95.44 320 LEU A CA 1
ATOM 2536 C C . LEU A 1 320 ? -2.082 15.68 12.789 1 95.44 320 LEU A C 1
ATOM 2538 O O . LEU A 1 320 ? -2.299 14.961 11.812 1 95.44 320 LEU A O 1
ATOM 2542 N N . ASN A 1 321 ? -0.951 16.422 12.828 1 92.62 321 ASN A N 1
ATOM 2543 C CA . ASN A 1 321 ? 0.051 16.547 11.781 1 92.62 321 ASN A CA 1
ATOM 2544 C C . ASN A 1 321 ? -0.589 16.859 10.43 1 92.62 321 ASN A C 1
ATOM 2546 O O . ASN A 1 321 ? -0.316 16.188 9.438 1 92.62 321 ASN A O 1
ATOM 2550 N N . ASN A 1 322 ? -1.496 17.797 10.445 1 94.44 322 ASN A N 1
ATOM 2551 C CA . ASN A 1 322 ? -2.162 18.406 9.305 1 94.44 322 ASN A CA 1
ATOM 2552 C C . ASN A 1 322 ? -3.23 17.484 8.711 1 94.44 322 ASN A C 1
ATOM 2554 O O . ASN A 1 322 ? -3.678 17.688 7.586 1 94.44 322 ASN A O 1
ATOM 2558 N N . PHE A 1 323 ? -3.547 16.344 9.43 1 95.94 323 PHE A N 1
ATOM 2559 C CA . PHE A 1 323 ? -4.738 15.555 9.156 1 95.94 323 PHE A CA 1
ATOM 2560 C C . PHE A 1 323 ? -5.875 15.945 10.094 1 95.94 323 PHE A C 1
ATOM 2562 O O . PHE A 1 323 ? -5.641 16.297 11.25 1 95.94 323 PHE A O 1
ATOM 2569 N N . VAL A 1 324 ? -7.039 15.898 9.578 1 97 324 VAL A N 1
ATOM 2570 C CA . VAL A 1 324 ? -8.18 16.266 10.406 1 97 324 VAL A CA 1
ATOM 2571 C C . VAL A 1 324 ? -9.008 15.023 10.742 1 97 324 VAL A C 1
ATOM 2573 O O . VAL A 1 324 ? -9.383 14.266 9.844 1 97 324 VAL A O 1
ATOM 2576 N N . TYR A 1 325 ? -9.211 14.82 11.969 1 97.62 325 TYR A N 1
ATOM 2577 C CA . TYR A 1 325 ? -10.109 13.766 12.422 1 97.62 325 TYR A CA 1
ATOM 2578 C C . TYR A 1 325 ? -11.438 14.352 12.883 1 97.62 325 TYR A C 1
ATOM 2580 O O . TYR A 1 325 ? -11.469 15.273 13.703 1 97.62 325 TYR A O 1
ATOM 2588 N N . VAL A 1 326 ? -12.484 13.875 12.352 1 96.69 326 VAL A N 1
ATOM 2589 C CA . VAL A 1 326 ? -13.836 14.289 12.719 1 96.69 326 VAL A CA 1
ATOM 2590 C C . VAL A 1 326 ? -14.586 13.109 13.328 1 96.69 326 VAL A C 1
ATOM 2592 O O . VAL A 1 326 ? -14.633 12.023 12.742 1 96.69 326 VAL A O 1
ATOM 2595 N N . VAL A 1 327 ? -15.109 13.359 14.484 1 95.69 327 VAL A N 1
ATOM 2596 C CA . VAL A 1 327 ? -15.734 12.234 15.172 1 95.69 327 VAL A CA 1
ATOM 2597 C C . VAL A 1 327 ? -17.078 12.672 15.758 1 95.69 327 VAL A C 1
ATOM 2599 O O . VAL A 1 327 ? -17.25 13.828 16.156 1 95.69 327 VAL A O 1
ATOM 2602 N N . GLY A 1 328 ? -18.031 11.711 15.758 1 93.44 328 GLY A N 1
ATOM 2603 C CA . GLY A 1 328 ? -19.281 11.883 16.469 1 93.44 328 GLY A CA 1
ATOM 2604 C C . GLY A 1 328 ? -20.203 12.906 15.82 1 93.44 328 GLY A C 1
ATOM 2605 O O . GLY A 1 328 ? -20.109 13.148 14.609 1 93.44 328 GLY A O 1
ATOM 2606 N N . GLY A 1 329 ? -21.172 13.422 16.719 1 91.5 329 GLY A N 1
ATOM 2607 C CA . GLY A 1 329 ? -22.172 14.383 16.25 1 91.5 329 GLY A CA 1
ATOM 2608 C C . GLY A 1 329 ? -23.516 13.758 15.953 1 91.5 329 GLY A C 1
ATOM 2609 O O . GLY A 1 329 ? -23.844 12.688 16.469 1 91.5 329 GLY A O 1
ATOM 2610 N N . LEU A 1 330 ? -24.281 14.562 15.297 1 90.12 330 LEU A N 1
ATOM 2611 C CA . LEU A 1 330 ? -25.641 14.148 14.961 1 90.12 330 LEU A CA 1
ATOM 2612 C C . LEU A 1 330 ? -25.797 13.977 13.453 1 90.12 330 LEU A C 1
ATOM 2614 O O . LEU A 1 330 ? -25.375 14.836 12.68 1 90.12 330 LEU A O 1
ATOM 2618 N N . THR A 1 331 ? -26.328 12.828 13.039 1 86.69 331 THR A N 1
ATOM 2619 C CA . THR A 1 331 ? -26.516 12.555 11.625 1 86.69 331 THR A CA 1
ATOM 2620 C C . THR A 1 331 ? -27.922 12.969 11.18 1 86.69 331 THR A C 1
ATOM 2622 O O . THR A 1 331 ? -28.203 13.062 9.984 1 86.69 331 THR A O 1
ATOM 2625 N N . GLU A 1 332 ? -28.859 13.086 12.047 1 81.19 332 GLU A N 1
ATOM 2626 C CA . GLU A 1 332 ? -30.203 13.594 11.789 1 81.19 332 GLU A CA 1
ATOM 2627 C C . GLU A 1 332 ? -30.562 14.719 12.75 1 81.19 332 GLU A C 1
ATOM 2629 O O . GLU A 1 332 ? -29.906 14.898 13.781 1 81.19 332 GLU A O 1
ATOM 2634 N N . ALA A 1 333 ? -31.547 15.461 12.297 1 65.44 333 ALA A N 1
ATOM 2635 C CA . ALA A 1 333 ? -31.953 16.609 13.102 1 65.44 333 ALA A CA 1
ATOM 2636 C C . ALA A 1 333 ? -32.5 16.172 14.453 1 65.44 333 ALA A C 1
ATOM 2638 O O . ALA A 1 333 ? -32.594 16.969 15.391 1 65.44 333 ALA A O 1
ATOM 2639 N N . ASN A 1 334 ? -32.781 14.953 14.57 1 64.44 334 ASN A N 1
ATOM 2640 C CA . ASN A 1 334 ? -33.312 14.508 15.844 1 64.44 334 ASN A CA 1
ATOM 2641 C C . ASN A 1 334 ? -32.219 14.031 16.781 1 64.44 334 ASN A C 1
ATOM 2643 O O . ASN A 1 334 ? -31.219 13.438 16.344 1 64.44 334 ASN A O 1
ATOM 2647 N N . ARG A 1 335 ? -32.25 14.555 18.141 1 58.59 335 ARG A N 1
ATOM 2648 C CA . ARG A 1 335 ? -31.25 14.32 19.188 1 58.59 335 ARG A CA 1
ATOM 2649 C C . ARG A 1 335 ? -30.938 12.828 19.312 1 58.59 335 ARG A C 1
ATOM 2651 O O . ARG A 1 335 ? -29.859 12.461 19.781 1 58.59 335 ARG A O 1
ATOM 2658 N N . GLU A 1 336 ? -31.781 12.008 18.875 1 65 336 GLU A N 1
ATOM 2659 C CA . GLU A 1 336 ? -31.609 10.578 19.141 1 65 336 GLU A CA 1
ATOM 2660 C C . GLU A 1 336 ? -30.625 9.953 18.156 1 65 336 GLU A C 1
ATOM 2662 O O . GLU A 1 336 ? -30.219 8.805 18.328 1 65 336 GLU A O 1
ATOM 2667 N N . ALA A 1 337 ? -30.016 10.891 17.391 1 80.56 337 ALA A N 1
ATOM 2668 C CA . ALA A 1 337 ? -29.266 10.258 16.328 1 80.56 337 ALA A CA 1
ATOM 2669 C C . ALA A 1 337 ? -27.766 10.539 16.469 1 80.56 337 ALA A C 1
ATOM 2671 O O . ALA A 1 337 ? -27.109 10.922 15.492 1 80.56 337 ALA A O 1
ATOM 2672 N N . ALA A 1 338 ? -27.188 10.266 17.75 1 89.44 338 ALA A N 1
ATOM 2673 C CA . ALA A 1 338 ? -25.734 10.43 17.938 1 89.44 338 ALA A CA 1
ATOM 2674 C C . ALA A 1 338 ? -24.969 9.391 17.141 1 89.44 338 ALA A C 1
ATOM 2676 O O . ALA A 1 338 ? -25.438 8.273 16.922 1 89.44 338 ALA A O 1
ATOM 2677 N N . SER A 1 339 ? -23.812 9.781 16.641 1 92.69 339 SER A N 1
ATOM 2678 C CA . SER A 1 339 ? -23.016 8.906 15.789 1 92.69 339 SER A CA 1
ATOM 2679 C C . SER A 1 339 ? -21.719 8.492 16.484 1 92.69 339 SER A C 1
ATOM 2681 O O . SER A 1 339 ? -21.219 9.211 17.359 1 92.69 339 SER A O 1
ATOM 2683 N N . ASP A 1 340 ? -21.172 7.348 16.188 1 94.94 340 ASP A N 1
ATOM 2684 C CA . ASP A 1 340 ? -19.875 6.871 16.656 1 94.94 340 ASP A CA 1
ATOM 2685 C C . ASP A 1 340 ? -18.844 6.852 15.531 1 94.94 340 ASP A C 1
ATOM 2687 O O . ASP A 1 340 ? -17.719 6.379 15.711 1 94.94 340 ASP A O 1
ATOM 2691 N N . ALA A 1 341 ? -19.203 7.395 14.422 1 94.94 341 ALA A N 1
ATOM 2692 C CA . ALA A 1 341 ? -18.359 7.316 13.234 1 94.94 341 ALA A CA 1
ATOM 2693 C C . ALA A 1 341 ? -17.172 8.266 13.352 1 94.94 341 ALA A C 1
ATOM 2695 O O . ALA A 1 341 ? -17.266 9.328 13.977 1 94.94 341 ALA A O 1
ATOM 2696 N N . CYS A 1 342 ? -16.094 7.914 12.805 1 97 342 CYS A N 1
ATOM 2697 C CA . CYS A 1 342 ? -14.875 8.711 12.773 1 97 342 CYS A CA 1
ATOM 2698 C C . CYS A 1 342 ? -14.312 8.789 11.359 1 97 342 CYS A C 1
ATOM 2700 O O . CYS A 1 342 ? -14.203 7.773 10.672 1 97 342 CYS A O 1
ATOM 2702 N N . TYR A 1 343 ? -13.992 9.984 10.938 1 97.19 343 TYR A N 1
ATOM 2703 C CA . TYR A 1 343 ? -13.453 10.211 9.602 1 97.19 343 TYR A CA 1
ATOM 2704 C C . TYR A 1 343 ? -12.133 10.969 9.664 1 97.19 343 TYR A C 1
ATOM 2706 O O . TYR A 1 343 ? -11.93 11.805 10.555 1 97.19 343 TYR A O 1
ATOM 2714 N N . LYS A 1 344 ? -11.281 10.633 8.836 1 97.69 344 LYS A N 1
ATOM 2715 C CA . LYS A 1 344 ? -9.984 11.281 8.703 1 97.69 344 LYS A CA 1
ATOM 2716 C C . LYS A 1 344 ? -9.852 11.977 7.348 1 97.69 344 LYS A C 1
ATOM 2718 O O . LYS A 1 344 ? -10.086 11.367 6.305 1 97.69 344 LYS A O 1
ATOM 2723 N N . TYR A 1 345 ? -9.5 13.25 7.367 1 97.12 345 TYR A N 1
ATOM 2724 C CA . TYR A 1 345 ? -9.305 14.016 6.141 1 97.12 345 TYR A CA 1
ATOM 2725 C C . TYR A 1 345 ? -7.824 14.203 5.844 1 97.12 345 TYR A C 1
ATOM 2727 O O . TYR A 1 345 ? -7.043 14.547 6.73 1 97.12 345 TYR A O 1
ATOM 2735 N N . ASP A 1 346 ? -7.48 13.93 4.629 1 95.31 346 ASP A N 1
ATOM 2736 C CA . ASP A 1 346 ? -6.129 14.141 4.125 1 95.31 346 ASP A CA 1
ATOM 2737 C C . ASP A 1 346 ? -6.098 15.25 3.078 1 95.31 346 ASP A C 1
ATOM 2739 O O . ASP A 1 346 ? -6.582 15.07 1.959 1 95.31 346 ASP A O 1
ATOM 2743 N N . PRO A 1 347 ? -5.516 16.391 3.445 1 93.81 347 PRO A N 1
ATOM 2744 C CA . PRO A 1 347 ? -5.5 17.5 2.486 1 93.81 347 PRO A CA 1
ATOM 2745 C C . PRO A 1 347 ? -4.617 17.219 1.273 1 93.81 347 PRO A C 1
ATOM 2747 O O . PRO A 1 347 ? -4.766 17.859 0.234 1 93.81 347 PRO A O 1
ATOM 2750 N N . ARG A 1 348 ? -3.664 16.328 1.293 1 90.62 348 ARG A N 1
ATOM 2751 C CA . ARG A 1 348 ? -2.766 16 0.191 1 90.62 348 ARG A CA 1
ATOM 2752 C C . ARG A 1 348 ? -3.531 15.398 -0.983 1 90.62 348 ARG A C 1
ATOM 2754 O O . ARG A 1 348 ? -3.264 15.727 -2.141 1 90.62 348 ARG A O 1
ATOM 2761 N N . THR A 1 349 ? -4.453 14.531 -0.554 1 91.38 349 THR A N 1
ATOM 2762 C CA . THR A 1 349 ? -5.246 13.859 -1.575 1 91.38 349 THR A CA 1
ATOM 2763 C C . THR A 1 349 ? -6.656 14.438 -1.632 1 91.38 349 THR A C 1
ATOM 2765 O O . THR A 1 349 ? -7.477 14.008 -2.449 1 91.38 349 THR A O 1
ATOM 2768 N N . ASN A 1 350 ? -6.93 15.453 -0.783 1 95.19 350 ASN A N 1
ATOM 2769 C CA . ASN A 1 350 ? -8.258 16.047 -0.7 1 95.19 350 ASN A CA 1
ATOM 2770 C C . ASN A 1 350 ? -9.344 14.977 -0.621 1 95.19 350 ASN A C 1
ATOM 2772 O O . ASN A 1 350 ? -10.281 14.977 -1.42 1 95.19 350 ASN A O 1
ATOM 2776 N N . SER A 1 351 ? -9.156 14.078 0.318 1 95.75 351 SER A N 1
ATOM 2777 C CA . SER A 1 351 ? -10.086 12.953 0.432 1 95.75 351 SER A CA 1
ATOM 2778 C C . SER A 1 351 ? -10.312 12.578 1.891 1 95.75 351 SER A C 1
ATOM 2780 O O . SER A 1 351 ? -9.547 12.977 2.77 1 95.75 351 SER A O 1
ATOM 2782 N N . TRP A 1 352 ? -11.391 11.844 2.127 1 97.06 352 TRP A N 1
ATOM 2783 C CA . TRP A 1 352 ? -11.758 11.375 3.459 1 97.06 352 TRP A CA 1
ATOM 2784 C C . TRP A 1 352 ? -11.586 9.859 3.566 1 97.06 352 TRP A C 1
ATOM 2786 O O . TRP A 1 352 ? -11.812 9.133 2.596 1 97.06 352 TRP A O 1
ATOM 2796 N N . LEU A 1 353 ? -11.188 9.383 4.645 1 96.31 353 LEU A N 1
ATOM 2797 C CA . LEU A 1 353 ? -11.078 7.969 4.973 1 96.31 353 LEU A CA 1
ATOM 2798 C C . LEU A 1 353 ? -11.852 7.648 6.25 1 96.31 353 LEU A C 1
ATOM 2800 O O . LEU A 1 353 ? -11.68 8.328 7.27 1 96.31 353 LEU A O 1
ATOM 2804 N N . GLN A 1 354 ? -12.727 6.707 6.215 1 96.12 354 GLN A N 1
ATOM 2805 C CA . GLN A 1 354 ? -13.406 6.273 7.434 1 96.12 354 GLN A CA 1
ATOM 2806 C C . GLN A 1 354 ? -12.5 5.367 8.266 1 96.12 354 GLN A C 1
ATOM 2808 O O . GLN A 1 354 ? -11.984 4.363 7.766 1 96.12 354 GLN A O 1
ATOM 2813 N N . VAL A 1 355 ? -12.258 5.699 9.414 1 96.75 355 VAL A N 1
ATOM 2814 C CA . VAL A 1 355 ? -11.438 4.902 10.32 1 96.75 355 VAL A CA 1
ATOM 2815 C C . VAL A 1 355 ? -12.328 4.207 11.352 1 96.75 355 VAL A C 1
ATOM 2817 O O . VAL A 1 355 ? -13.555 4.207 11.219 1 96.75 355 VAL A O 1
ATOM 2820 N N . ALA A 1 356 ? -11.695 3.527 12.32 1 96.88 356 ALA A N 1
ATOM 2821 C CA . ALA A 1 356 ? -12.453 2.773 13.32 1 96.88 356 ALA A CA 1
ATOM 2822 C C . ALA A 1 356 ? -13.414 3.68 14.07 1 96.88 356 ALA A C 1
ATOM 2824 O O . ALA A 1 356 ? -13.078 4.816 14.414 1 96.88 356 ALA A O 1
ATOM 2825 N N . SER A 1 357 ? -14.578 3.199 14.383 1 97.25 357 SER A N 1
ATOM 2826 C CA . SER A 1 357 ? -15.602 3.953 15.109 1 97.25 357 SER A CA 1
ATOM 2827 C C . SER A 1 357 ? -15.352 3.902 16.609 1 97.25 357 SER A C 1
ATOM 2829 O O . SER A 1 357 ? -14.719 2.975 17.109 1 97.25 357 SER A O 1
ATOM 2831 N N . MET A 1 358 ? -15.867 4.938 17.219 1 97.31 358 MET A N 1
ATOM 2832 C CA . MET A 1 358 ? -15.82 4.945 18.672 1 97.31 358 MET A CA 1
ATOM 2833 C C . MET A 1 358 ? -16.609 3.77 19.25 1 97.31 358 MET A C 1
ATOM 2835 O O . MET A 1 358 ? -17.422 3.168 18.547 1 97.31 358 MET A O 1
ATOM 2839 N N . GLN A 1 359 ? -16.344 3.445 20.469 1 95.94 359 GLN A N 1
ATOM 2840 C CA . GLN A 1 359 ? -17.047 2.361 21.141 1 95.94 359 GLN A CA 1
ATOM 2841 C C . GLN A 1 359 ? -18.469 2.775 21.516 1 95.94 359 GLN A C 1
ATOM 2843 O O . GLN A 1 359 ? -19.359 1.929 21.641 1 95.94 359 GLN A O 1
ATOM 2848 N N . VAL A 1 360 ? -18.625 4.098 21.734 1 95.31 360 VAL A N 1
ATOM 2849 C CA . VAL A 1 360 ? -19.938 4.633 22.078 1 95.31 360 VAL A CA 1
ATOM 2850 C C . VAL A 1 360 ? -20.219 5.871 21.219 1 95.31 360 VAL A C 1
ATOM 2852 O O . VAL A 1 360 ? -19.312 6.645 20.922 1 95.31 360 VAL A O 1
ATOM 2855 N N . ARG A 1 361 ? -21.531 5.996 20.953 1 94.94 361 ARG A N 1
ATOM 2856 C CA . ARG A 1 361 ? -21.953 7.203 20.25 1 94.94 361 ARG A CA 1
ATOM 2857 C C . ARG A 1 361 ? -21.906 8.414 21.172 1 94.94 361 ARG A C 1
ATOM 2859 O O . ARG A 1 361 ? -22.234 8.32 22.359 1 94.94 361 ARG A O 1
ATOM 2866 N N . ARG A 1 362 ? -21.5 9.586 20.625 1 94.88 362 ARG A N 1
ATOM 2867 C CA . ARG A 1 362 ? -21.312 10.758 21.469 1 94.88 362 ARG A CA 1
ATOM 2868 C C . ARG A 1 362 ? -21.734 12.031 20.75 1 94.88 362 ARG A C 1
ATOM 2870 O O . ARG A 1 362 ? -21.484 12.18 19.547 1 94.88 362 ARG A O 1
ATOM 2877 N N . THR A 1 363 ? -22.297 12.906 21.5 1 92.44 363 THR A N 1
ATOM 2878 C CA . THR A 1 363 ? -22.469 14.312 21.125 1 92.44 363 THR A CA 1
ATOM 2879 C C . THR A 1 363 ? -22.25 15.219 22.344 1 92.44 363 THR A C 1
ATOM 2881 O O . THR A 1 363 ? -22.188 14.742 23.469 1 92.44 363 THR A O 1
ATOM 2884 N N . CYS A 1 364 ? -21.844 16.469 22.094 1 91.75 364 CYS A N 1
ATOM 2885 C CA . CYS A 1 364 ? -21.547 17.422 23.141 1 91.75 364 CYS A CA 1
ATOM 2886 C C . CYS A 1 364 ? -20.406 16.922 24.031 1 91.75 364 CYS A C 1
ATOM 2888 O O . CYS A 1 364 ? -20.5 16.984 25.25 1 91.75 364 CYS A O 1
ATOM 2890 N N . PHE A 1 365 ? -19.484 16.312 23.453 1 94.56 365 PHE A N 1
ATOM 2891 C CA . PHE A 1 365 ? -18.297 15.773 24.094 1 94.56 365 PHE A CA 1
ATOM 2892 C C . PHE A 1 365 ? -17.062 16.594 23.734 1 94.56 365 PHE A C 1
ATOM 2894 O O . PHE A 1 365 ? -17.172 17.625 23.047 1 94.56 365 PHE A O 1
ATOM 2901 N N . THR A 1 366 ? -15.953 16.266 24.234 1 95.12 366 THR A N 1
ATOM 2902 C CA . THR A 1 366 ? -14.711 16.922 23.859 1 95.12 366 THR A CA 1
ATOM 2903 C C . THR A 1 366 ? -13.766 15.953 23.156 1 95.12 366 THR A C 1
ATOM 2905 O O . THR A 1 366 ? -13.836 14.742 23.391 1 95.12 366 THR A O 1
ATOM 2908 N N . PHE A 1 367 ? -13.023 16.438 22.281 1 95.94 367 PHE A N 1
ATOM 2909 C CA . PHE A 1 367 ? -12.117 15.68 21.422 1 95.94 367 PHE A CA 1
ATOM 2910 C C . PHE A 1 367 ? -10.773 16.375 21.297 1 95.94 367 PHE A C 1
ATOM 2912 O O . PHE A 1 367 ? -10.695 17.531 20.844 1 95.94 367 PHE A O 1
ATOM 2919 N N . LEU A 1 368 ? -9.727 15.648 21.766 1 95.44 368 LEU A N 1
ATOM 2920 C CA . LEU A 1 368 ? -8.422 16.297 21.875 1 95.44 368 LEU A CA 1
ATOM 2921 C C . LEU A 1 368 ? -7.316 15.352 21.406 1 95.44 368 LEU A C 1
ATOM 2923 O O . LEU A 1 368 ? -7.52 14.133 21.328 1 95.44 368 LEU A O 1
ATOM 2927 N N . GLU A 1 369 ? -6.242 15.992 21.094 1 96.06 369 GLU A N 1
ATOM 2928 C CA . GLU A 1 369 ? -5.039 15.25 20.719 1 96.06 369 GLU A CA 1
ATOM 2929 C C . GLU A 1 369 ? -3.955 15.398 21.781 1 96.06 369 GLU A C 1
ATOM 2931 O O . GLU A 1 369 ? -3.734 16.484 22.312 1 96.06 369 GLU A O 1
ATOM 2936 N N . SER A 1 370 ? -3.316 14.273 22.125 1 96.12 370 SER A N 1
ATOM 2937 C CA . SER A 1 370 ? -2.127 14.297 22.969 1 96.12 370 SER A CA 1
ATOM 2938 C C . SER A 1 370 ? -1.172 13.164 22.609 1 96.12 370 SER A C 1
ATOM 2940 O O . SER A 1 370 ? -1.573 12 22.562 1 96.12 370 SER A O 1
ATOM 2942 N N . THR A 1 371 ? 0.103 13.531 22.359 1 92.5 371 THR A N 1
ATOM 2943 C CA . THR A 1 371 ? 1.191 12.594 22.109 1 92.5 371 THR A CA 1
ATOM 2944 C C . THR A 1 371 ? 0.85 11.648 20.953 1 92.5 371 THR A C 1
ATOM 2946 O O . THR A 1 371 ? 1.019 10.438 21.078 1 92.5 371 THR A O 1
ATOM 2949 N N . GLY A 1 372 ? 0.165 12.172 20.047 1 93.81 372 GLY A N 1
ATOM 2950 C CA . GLY A 1 372 ? -0.088 11.398 18.844 1 93.81 372 GLY A CA 1
ATOM 2951 C C . GLY A 1 372 ? -1.338 10.547 18.938 1 93.81 372 GLY A C 1
ATOM 2952 O O . GLY A 1 372 ? -1.6 9.727 18.047 1 93.81 372 GLY A O 1
ATOM 2953 N N . ARG A 1 373 ? -2.104 10.68 19.953 1 97.19 373 ARG A N 1
ATOM 2954 C CA . ARG A 1 373 ? -3.359 9.953 20.125 1 97.19 373 ARG A CA 1
ATOM 2955 C C . ARG A 1 373 ? -4.527 10.922 20.297 1 97.19 373 ARG A C 1
ATOM 2957 O O . ARG A 1 373 ? -4.328 12.102 20.562 1 97.19 373 ARG A O 1
ATOM 2964 N N . LEU A 1 374 ? -5.707 10.414 20.078 1 98 374 LEU A N 1
ATOM 2965 C CA . LEU A 1 374 ? -6.902 11.242 20.141 1 98 374 LEU A CA 1
ATOM 2966 C C . LEU A 1 374 ? -7.824 10.773 21.266 1 98 374 LEU A C 1
ATOM 2968 O O . LEU A 1 374 ? -8.078 9.57 21.406 1 98 374 LEU A O 1
ATOM 2972 N N . TYR A 1 375 ? -8.305 11.68 22.047 1 98.12 375 TYR A N 1
ATOM 2973 C CA . TYR A 1 375 ? -9.117 11.359 23.203 1 98.12 375 TYR A CA 1
ATOM 2974 C C . TYR A 1 375 ? -10.516 11.945 23.078 1 98.12 375 TYR A C 1
ATOM 2976 O O . TYR A 1 375 ? -10.68 13.133 22.781 1 98.12 375 TYR A O 1
ATOM 2984 N N . ALA A 1 376 ? -11.477 11.188 23.25 1 97.81 376 ALA A N 1
ATOM 2985 C CA . ALA A 1 376 ? -12.875 11.602 23.359 1 97.81 376 ALA A CA 1
ATOM 2986 C C . ALA A 1 376 ? -13.391 11.438 24.781 1 97.81 376 ALA A C 1
ATOM 2988 O O . ALA A 1 376 ? -13.336 10.336 25.344 1 97.81 376 ALA A O 1
ATOM 2989 N N . ILE A 1 377 ? -13.914 12.508 25.344 1 97.12 377 ILE A N 1
ATOM 2990 C CA . ILE A 1 377 ? -14.266 12.477 26.766 1 97.12 377 ILE A CA 1
ATOM 2991 C C . ILE A 1 377 ? -15.711 12.938 26.953 1 97.12 377 ILE A C 1
ATOM 2993 O O . ILE A 1 377 ? -16.078 14.023 26.5 1 97.12 377 ILE A O 1
ATOM 2997 N N . GLY A 1 378 ? -16.438 12.141 27.625 1 96.62 378 GLY A N 1
ATOM 2998 C CA . GLY A 1 378 ? -17.781 12.508 28.062 1 96.62 378 GLY A CA 1
ATOM 2999 C C . GLY A 1 378 ? -18.75 12.672 26.906 1 96.62 378 GLY A C 1
ATOM 3000 O O . GLY A 1 378 ? -18.688 11.93 25.922 1 96.62 378 GLY A O 1
ATOM 3001 N N . GLY A 1 379 ? -19.812 13.57 27.141 1 95 379 GLY A N 1
ATOM 3002 C CA . GLY A 1 379 ? -20.875 13.781 26.172 1 95 379 GLY A CA 1
ATOM 3003 C C . GLY A 1 379 ? -22.141 13.008 26.5 1 95 379 GLY A C 1
ATOM 3004 O O . GLY A 1 379 ? -22.391 12.695 27.656 1 95 379 GLY A O 1
ATOM 3005 N N . THR A 1 380 ? -22.953 12.945 25.516 1 93.5 380 THR A N 1
ATOM 3006 C CA . THR A 1 380 ? -24.188 12.195 25.641 1 93.5 380 THR A CA 1
ATOM 3007 C C . THR A 1 380 ? -24.422 11.32 24.406 1 93.5 380 THR A C 1
ATOM 3009 O O . THR A 1 380 ? -24 11.672 23.297 1 93.5 380 THR A O 1
ATOM 3012 N N . ASP A 1 381 ? -25 10.18 24.625 1 90.69 381 ASP A N 1
ATOM 3013 C CA . ASP A 1 381 ? -25.297 9.281 23.516 1 90.69 381 ASP A CA 1
ATOM 3014 C C . ASP A 1 381 ? -26.688 9.539 22.953 1 90.69 381 ASP A C 1
ATOM 3016 O O . ASP A 1 381 ? -27.172 8.781 22.109 1 90.69 381 ASP A O 1
ATOM 3020 N N . GLY A 1 382 ? -27.266 10.641 23.375 1 83.31 382 GLY A N 1
ATOM 3021 C CA . GLY A 1 382 ? -28.625 10.961 22.984 1 83.31 382 GLY A CA 1
ATOM 3022 C C . GLY A 1 382 ? -29.641 10.641 24.062 1 83.31 382 GLY A C 1
ATOM 3023 O O . GLY A 1 382 ? -30.672 11.305 24.156 1 83.31 382 GLY A O 1
ATOM 3024 N N . ASP A 1 383 ? -29.359 9.648 24.844 1 84.31 383 ASP A N 1
ATOM 3025 C CA . ASP A 1 383 ? -30.281 9.211 25.891 1 84.31 383 ASP A CA 1
ATOM 3026 C C . ASP A 1 383 ? -29.75 9.57 27.281 1 84.31 383 ASP A C 1
ATOM 3028 O O . ASP A 1 383 ? -30.484 10.102 28.109 1 84.31 383 ASP A O 1
ATOM 3032 N N . LYS A 1 384 ? -28.484 9.289 27.406 1 89.06 384 LYS A N 1
ATOM 3033 C CA . LYS A 1 384 ? -27.906 9.516 28.719 1 89.06 384 LYS A CA 1
ATOM 3034 C C . LYS A 1 384 ? -26.578 10.25 28.625 1 89.06 384 LYS A C 1
ATOM 3036 O O . LYS A 1 384 ? -25.906 10.188 27.578 1 89.06 384 LYS A O 1
ATOM 3041 N N . SER A 1 385 ? -26.234 10.914 29.781 1 92.75 385 SER A N 1
ATOM 3042 C CA . SER A 1 385 ? -24.922 11.523 29.891 1 92.75 385 SER A CA 1
ATOM 3043 C C . SER A 1 385 ? -23.844 10.469 30.156 1 92.75 385 SER A C 1
ATOM 3045 O O . SER A 1 385 ? -24.094 9.484 30.859 1 92.75 385 SER A O 1
ATOM 3047 N N . LEU A 1 386 ? -22.688 10.719 29.641 1 94.94 386 LEU A N 1
ATOM 3048 C CA . LEU A 1 386 ? -21.625 9.727 29.719 1 94.94 386 LEU A CA 1
ATOM 3049 C C . LEU A 1 386 ? -20.5 10.188 30.625 1 94.94 386 LEU A C 1
ATOM 3051 O O . LEU A 1 386 ? -20.266 11.391 30.766 1 94.94 386 LEU A O 1
ATOM 3055 N N . ASP A 1 387 ? -19.828 9.273 31.25 1 95.69 387 ASP A N 1
ATOM 3056 C CA . ASP A 1 387 ? -18.594 9.531 31.984 1 95.69 387 ASP A CA 1
ATOM 3057 C C . ASP A 1 387 ? -17.406 8.82 31.328 1 95.69 387 ASP A C 1
ATOM 3059 O O . ASP A 1 387 ? -16.266 8.969 31.766 1 95.69 387 ASP A O 1
ATOM 3063 N N . SER A 1 388 ? -17.703 8.156 30.266 1 96 388 SER A N 1
ATOM 3064 C CA . SER A 1 388 ? -16.672 7.352 29.625 1 96 388 SER A CA 1
ATOM 3065 C C . SER A 1 388 ? -15.711 8.227 28.828 1 96 388 SER A C 1
ATOM 3067 O O . SER A 1 388 ? -16.078 9.312 28.375 1 96 388 SER A O 1
ATOM 3069 N N . ALA A 1 389 ? -14.508 7.785 28.766 1 97.62 389 ALA A N 1
ATOM 3070 C CA . ALA A 1 389 ? -13.453 8.367 27.922 1 97.62 389 ALA A CA 1
ATOM 3071 C C . ALA A 1 389 ? -12.742 7.285 27.109 1 97.62 389 ALA A C 1
ATOM 3073 O O . ALA A 1 389 ? -12.523 6.176 27.594 1 97.62 389 ALA A O 1
ATOM 3074 N N . GLU A 1 390 ? -12.484 7.605 25.922 1 97.81 390 GLU A N 1
ATOM 3075 C CA . GLU A 1 390 ? -11.812 6.641 25.047 1 97.81 390 GLU A CA 1
ATOM 3076 C C . GLU A 1 390 ? -10.695 7.297 24.25 1 97.81 390 GLU A C 1
ATOM 3078 O O . GLU A 1 390 ? -10.719 8.508 24.016 1 97.81 390 GLU A O 1
ATOM 3083 N N . VAL A 1 391 ? -9.773 6.492 23.906 1 98.19 391 VAL A N 1
ATOM 3084 C CA . VAL A 1 391 ? -8.594 6.965 23.172 1 98.19 391 VAL A CA 1
ATOM 3085 C C . VAL A 1 391 ? -8.469 6.211 21.859 1 98.19 391 VAL A C 1
ATOM 3087 O O . VAL A 1 391 ? -8.703 5 21.797 1 98.19 391 VAL A O 1
ATOM 3090 N N . TYR A 1 392 ? -8.195 6.949 20.797 1 98.06 392 TYR A N 1
ATOM 3091 C CA . TYR A 1 392 ? -7.934 6.387 19.469 1 98.06 392 TYR A CA 1
ATOM 3092 C C . TYR A 1 392 ? -6.441 6.363 19.172 1 98.06 392 TYR A C 1
ATOM 3094 O O . TYR A 1 392 ? -5.762 7.383 19.297 1 98.06 392 TYR A O 1
ATOM 3102 N N . ASP A 1 393 ? -5.953 5.223 18.828 1 97 393 ASP A N 1
ATOM 3103 C CA . ASP A 1 393 ? -4.57 5.07 18.391 1 97 393 ASP A CA 1
ATOM 3104 C C . ASP A 1 393 ? -4.492 4.883 16.875 1 97 393 ASP A C 1
ATOM 3106 O O . ASP A 1 393 ? -4.867 3.832 16.344 1 97 393 ASP A O 1
ATOM 3110 N N . PRO A 1 394 ? -3.949 5.895 16.172 1 95.69 394 PRO A N 1
ATOM 3111 C CA . PRO A 1 394 ? -3.867 5.797 14.719 1 95.69 394 PRO A CA 1
ATOM 3112 C C . PRO A 1 394 ? -3.006 4.625 14.25 1 95.69 394 PRO A C 1
ATOM 3114 O O . PRO A 1 394 ? -3.223 4.09 13.164 1 95.69 394 PRO A O 1
ATOM 3117 N N . ARG A 1 395 ? -2.049 4.133 15.008 1 91.56 395 ARG A N 1
ATOM 3118 C CA . ARG A 1 395 ? -1.156 3.047 14.609 1 91.56 395 ARG A CA 1
ATOM 3119 C C . ARG A 1 395 ? -1.912 1.726 14.516 1 91.56 395 ARG A C 1
ATOM 3121 O O . ARG A 1 395 ? -1.676 0.936 13.594 1 91.56 395 ARG A O 1
ATOM 3128 N N . SER A 1 396 ? -2.834 1.499 15.367 1 92.81 396 SER A N 1
ATOM 3129 C CA . SER A 1 396 ? -3.59 0.251 15.383 1 92.81 396 SER A CA 1
ATOM 3130 C C . SER A 1 396 ? -5 0.453 14.828 1 92.81 396 SER A C 1
ATOM 3132 O O . SER A 1 396 ? -5.719 -0.517 14.586 1 92.81 396 SER A O 1
ATOM 3134 N N . ASN A 1 397 ? -5.359 1.721 14.562 1 95.94 397 ASN A N 1
ATOM 3135 C CA . ASN A 1 397 ? -6.715 2.037 14.125 1 95.94 397 ASN A CA 1
ATOM 3136 C C . ASN A 1 397 ? -7.762 1.416 15.047 1 95.94 397 ASN A C 1
ATOM 3138 O O . ASN A 1 397 ? -8.664 0.719 14.586 1 95.94 397 ASN A O 1
ATOM 3142 N N . THR A 1 398 ? -7.586 1.649 16.297 1 96.88 398 THR A N 1
ATOM 3143 C CA . THR A 1 398 ? -8.508 1.097 17.281 1 96.88 398 THR A CA 1
ATOM 3144 C C . THR A 1 398 ? -8.828 2.123 18.359 1 96.88 398 THR A C 1
ATOM 3146 O O . THR A 1 398 ? -8.039 3.039 18.609 1 96.88 398 THR A O 1
ATOM 3149 N N . TRP A 1 399 ? -10.055 1.963 18.969 1 97.88 399 TRP A N 1
ATOM 3150 C CA . TRP A 1 399 ? -10.461 2.734 20.141 1 97.88 399 TRP A CA 1
ATOM 3151 C C . TRP A 1 399 ? -10.422 1.879 21.406 1 97.88 399 TRP A C 1
ATOM 3153 O O . TRP A 1 399 ? -10.812 0.708 21.375 1 97.88 399 TRP A O 1
ATOM 3163 N N . ARG A 1 400 ? -9.953 2.438 22.453 1 97.5 400 ARG A N 1
ATOM 3164 C CA . ARG A 1 400 ? -9.961 1.761 23.75 1 97.5 400 ARG A CA 1
ATOM 3165 C C . ARG A 1 400 ? -10.438 2.695 24.859 1 97.5 400 ARG A C 1
ATOM 3167 O O . ARG A 1 400 ? -10.172 3.898 24.812 1 97.5 400 ARG A O 1
ATOM 3174 N N . TYR A 1 401 ? -11.07 2.131 25.859 1 97.75 401 TYR A N 1
ATOM 3175 C CA . TYR A 1 401 ? -11.484 2.926 27 1 97.75 401 TYR A CA 1
ATOM 3176 C C . TYR A 1 401 ? -10.289 3.285 27.875 1 97.75 401 TYR A C 1
ATOM 3178 O O . TYR A 1 401 ? -9.344 2.506 28 1 97.75 401 TYR A O 1
ATOM 3186 N N . VAL A 1 402 ? -10.359 4.43 28.438 1 97.5 402 VAL A N 1
ATOM 3187 C CA . VAL A 1 402 ? -9.422 4.855 29.469 1 97.5 402 VAL A CA 1
ATOM 3188 C C . VAL A 1 402 ? -10.188 5.203 30.75 1 97.5 402 VAL A C 1
ATOM 3190 O O . VAL A 1 402 ? -11.367 4.883 30.875 1 97.5 402 VAL A O 1
ATOM 3193 N N . ALA A 1 403 ? -9.445 5.777 31.703 1 97.44 403 ALA A N 1
ATOM 3194 C CA . ALA A 1 403 ? -10.094 6.113 32.969 1 97.44 403 ALA A CA 1
ATOM 3195 C C . ALA A 1 403 ? -11.32 6.996 32.75 1 97.44 403 ALA A C 1
ATOM 3197 O O . ALA A 1 403 ? -11.258 7.977 32 1 97.44 403 ALA A O 1
ATOM 3198 N N . ASN A 1 404 ? -12.367 6.688 33.375 1 97.31 404 ASN A N 1
ATOM 3199 C CA . ASN A 1 404 ? -13.602 7.461 33.25 1 97.31 404 ASN A CA 1
ATOM 3200 C C . ASN A 1 404 ? -13.453 8.844 33.875 1 97.31 404 ASN A C 1
ATOM 3202 O O . ASN A 1 404 ? -12.758 9.016 34.875 1 97.31 404 ASN A O 1
ATOM 3206 N N . PHE A 1 405 ? -14.078 9.727 33.219 1 95.94 405 PHE A N 1
ATOM 3207 C CA . PHE A 1 405 ? -14.219 11.031 33.875 1 95.94 405 PHE A CA 1
ATOM 3208 C C . PHE A 1 405 ? -14.977 10.906 35.188 1 95.94 405 PHE A C 1
ATOM 3210 O O . PHE A 1 405 ? -15.875 10.078 35.312 1 95.94 405 PHE A O 1
ATOM 3217 N N . PRO A 1 406 ? -14.695 11.656 36.125 1 93.5 406 PRO A N 1
ATOM 3218 C CA . PRO A 1 406 ? -15.25 11.5 37.469 1 93.5 406 PRO A CA 1
ATOM 3219 C C . PRO A 1 406 ? -16.766 11.695 37.5 1 93.5 406 PRO A C 1
ATOM 3221 O O . PRO A 1 406 ? -17.438 11.188 38.406 1 93.5 406 PRO A O 1
ATOM 3224 N N . GLU A 1 407 ? -17.344 12.383 36.625 1 91.94 407 GLU A N 1
ATOM 3225 C CA . GLU A 1 407 ? -18.781 12.656 36.594 1 91.94 407 GLU A CA 1
ATOM 3226 C C . GLU A 1 407 ? -19.359 12.414 35.188 1 91.94 407 GLU A C 1
ATOM 3228 O O . GLU A 1 407 ? -18.625 12.453 34.188 1 91.94 407 GLU A O 1
ATOM 3233 N N . HIS A 1 408 ? -20.703 12.164 35.188 1 94.75 408 HIS A N 1
ATOM 3234 C CA . HIS A 1 408 ? -21.391 12.258 33.906 1 94.75 408 HIS A CA 1
ATOM 3235 C C . HIS A 1 408 ? -21.5 13.703 33.438 1 94.75 408 HIS A C 1
ATOM 3237 O O . HIS A 1 408 ? -22 14.555 34.188 1 94.75 408 HIS A O 1
ATOM 3243 N N . VAL A 1 409 ? -21.016 13.961 32.25 1 93.94 409 VAL A N 1
ATOM 3244 C CA . VAL A 1 409 ? -20.953 15.383 31.922 1 93.94 409 VAL A CA 1
ATOM 3245 C C . VAL A 1 409 ? -21.156 15.562 30.422 1 93.94 409 VAL A C 1
ATOM 3247 O O . VAL A 1 409 ? -20.766 14.703 29.625 1 93.94 409 VAL A O 1
ATOM 3250 N N . TYR A 1 410 ? -21.828 16.609 30.062 1 93 410 TYR A N 1
ATOM 3251 C CA . TYR A 1 410 ? -21.875 17.062 28.672 1 93 410 TYR A CA 1
ATOM 3252 C C . TYR A 1 410 ? -21.859 18.578 28.594 1 93 410 TYR A C 1
ATOM 3254 O O . TYR A 1 410 ? -22.062 19.266 29.609 1 93 410 TYR A O 1
ATOM 3262 N N . GLY A 1 411 ? -21.422 19.141 27.453 1 91.5 411 GLY A N 1
ATOM 3263 C CA . GLY A 1 411 ? -21.312 20.578 27.297 1 91.5 411 GLY A CA 1
ATOM 3264 C C . GLY A 1 411 ? -20.078 21.156 27.969 1 91.5 411 GLY A C 1
ATOM 3265 O O . GLY A 1 411 ? -20.016 22.359 28.234 1 91.5 411 GLY A O 1
ATOM 3266 N N . HIS A 1 412 ? -19.188 20.328 28.312 1 93.62 412 HIS A N 1
ATOM 3267 C CA . HIS A 1 412 ? -17.906 20.734 28.875 1 93.62 412 HIS A CA 1
ATOM 3268 C C . HIS A 1 412 ? -16.906 21.094 27.781 1 93.62 412 HIS A C 1
ATOM 3270 O O . HIS A 1 412 ? -17.188 20.906 26.594 1 93.62 412 HIS A O 1
ATOM 3276 N N . ALA A 1 413 ? -15.797 21.719 28.141 1 94.06 413 ALA A N 1
ATOM 3277 C CA . ALA A 1 413 ? -14.734 22.062 27.203 1 94.06 413 ALA A CA 1
ATOM 3278 C C . ALA A 1 413 ? -13.391 21.5 27.656 1 94.06 413 ALA A C 1
ATOM 3280 O O . ALA A 1 413 ? -13.219 21.188 28.844 1 94.06 413 ALA A O 1
ATOM 3281 N N . ALA A 1 414 ? -12.562 21.297 26.672 1 95.44 414 ALA A N 1
ATOM 3282 C CA . ALA A 1 414 ? -11.266 20.719 27.016 1 95.44 414 ALA A CA 1
ATOM 3283 C C . ALA A 1 414 ? -10.172 21.219 26.062 1 95.44 414 ALA A C 1
ATOM 3285 O O . ALA A 1 414 ? -10.461 21.672 24.953 1 95.44 414 ALA A O 1
ATOM 3286 N N . THR A 1 415 ? -8.93 21.219 26.484 1 96.06 415 THR A N 1
ATOM 3287 C CA . THR A 1 415 ? -7.754 21.547 25.703 1 96.06 415 THR A CA 1
ATOM 3288 C C . THR A 1 415 ? -6.539 20.766 26.188 1 96.06 415 THR A C 1
ATOM 3290 O O . THR A 1 415 ? -6.574 20.156 27.25 1 96.06 415 THR A O 1
ATOM 3293 N N . THR A 1 416 ? -5.609 20.656 25.375 1 96.31 416 THR A N 1
ATOM 3294 C CA . THR A 1 416 ? -4.363 20 25.734 1 96.31 416 THR A CA 1
ATOM 3295 C C . THR A 1 416 ? -3.35 20.984 26.281 1 96.31 416 THR A C 1
ATOM 3297 O O . THR A 1 416 ? -3.117 22.047 25.688 1 96.31 416 THR A O 1
ATOM 3300 N N . LEU A 1 417 ? -2.785 20.688 27.375 1 96.12 417 LEU A N 1
ATOM 3301 C CA . LEU A 1 417 ? -1.769 21.516 27.984 1 96.12 417 LEU A CA 1
ATOM 3302 C C . LEU A 1 417 ? -0.406 21.297 27.344 1 96.12 417 LEU A C 1
ATOM 3304 O O . LEU A 1 417 ? -0.195 20.281 26.672 1 96.12 417 LEU A O 1
ATOM 3308 N N . PRO A 1 418 ? 0.526 22.266 27.516 1 94 418 PRO A N 1
ATOM 3309 C CA . PRO A 1 418 ? 1.852 22.125 26.906 1 94 418 PRO A CA 1
ATOM 3310 C C . PRO A 1 418 ? 2.6 20.891 27.391 1 94 418 PRO A C 1
ATOM 3312 O O . PRO A 1 418 ? 3.436 20.344 26.672 1 94 418 PRO A O 1
ATOM 3315 N N . ASP A 1 419 ? 2.285 20.406 28.531 1 92.62 419 ASP A N 1
ATOM 3316 C CA . ASP A 1 419 ? 2.988 19.25 29.078 1 92.62 419 ASP A CA 1
ATOM 3317 C C . ASP A 1 419 ? 2.334 17.938 28.609 1 92.62 419 ASP A C 1
ATOM 3319 O O . ASP A 1 419 ? 2.754 16.859 29.016 1 92.62 419 ASP A O 1
ATOM 3323 N N . GLY A 1 420 ? 1.288 18.016 27.859 1 94.25 420 GLY A N 1
ATOM 3324 C CA . GLY A 1 420 ? 0.674 16.828 27.297 1 94.25 420 GLY A CA 1
ATOM 3325 C C . GLY A 1 420 ? -0.566 16.391 28.047 1 94.25 420 GLY A C 1
ATOM 3326 O O . GLY A 1 420 ? -1.302 15.516 27.594 1 94.25 420 GLY A O 1
ATOM 3327 N N . ARG A 1 421 ? -0.844 16.953 29.266 1 95.12 421 ARG A N 1
ATOM 3328 C CA . ARG A 1 421 ? -2.049 16.609 30.016 1 95.12 421 ARG A CA 1
ATOM 3329 C C . ARG A 1 421 ? -3.283 17.25 29.391 1 95.12 421 ARG A C 1
ATOM 3331 O O . ARG A 1 421 ? -3.174 18.25 28.672 1 95.12 421 ARG A O 1
ATOM 3338 N N . LEU A 1 422 ? -4.355 16.641 29.609 1 97.88 422 LEU A N 1
ATOM 3339 C CA . LEU A 1 422 ? -5.621 17.188 29.125 1 97.88 422 LEU A CA 1
ATOM 3340 C C . LEU A 1 422 ? -6.344 17.953 30.234 1 97.88 422 LEU A C 1
ATOM 3342 O O . LEU A 1 422 ? -6.391 17.484 31.375 1 97.88 422 LEU A O 1
ATOM 3346 N N . CYS A 1 423 ? -6.82 19.047 29.922 1 97.25 423 CYS A N 1
ATOM 3347 C CA . CYS A 1 423 ? -7.555 19.875 30.875 1 97.25 423 CYS A CA 1
ATOM 3348 C C . CYS A 1 423 ? -9.023 19.984 30.484 1 97.25 423 CYS A C 1
ATOM 3350 O O . CYS A 1 423 ? -9.336 20.375 29.359 1 97.25 423 CYS A O 1
ATOM 3352 N N . VAL A 1 424 ? -9.891 19.672 31.344 1 96.81 424 VAL A N 1
ATOM 3353 C CA . VAL A 1 424 ? -11.328 19.703 31.109 1 96.81 424 VAL A CA 1
ATOM 3354 C C . VAL A 1 424 ? -11.992 20.625 32.125 1 96.81 424 VAL A C 1
ATOM 3356 O O . VAL A 1 424 ? -11.703 20.547 33.312 1 96.81 424 VAL A O 1
ATOM 3359 N N . THR A 1 425 ? -12.875 21.453 31.672 1 95.19 425 THR A N 1
ATOM 3360 C CA . THR A 1 425 ? -13.523 22.391 32.594 1 95.19 425 THR A CA 1
ATOM 3361 C C . THR A 1 425 ? -15.031 22.406 32.344 1 95.19 425 THR A C 1
ATOM 3363 O O . THR A 1 425 ? -15.492 22.203 31.234 1 95.19 425 THR A O 1
ATOM 3366 N N . GLY A 1 426 ? -15.727 22.703 33.438 1 93.75 426 GLY A N 1
ATOM 3367 C CA . GLY A 1 426 ? -17.156 23 33.375 1 93.75 426 GLY A CA 1
ATOM 3368 C C . GLY A 1 426 ? -17.984 21.844 32.844 1 93.75 426 GLY A C 1
ATOM 3369 O O . GLY A 1 426 ? -17.547 20.688 32.875 1 93.75 426 GLY A O 1
ATOM 3370 N N . GLY A 1 427 ? -19.25 22.234 32.375 1 92.31 427 GLY A N 1
ATOM 3371 C CA . GLY A 1 427 ? -20.188 21.266 31.844 1 92.31 427 GLY A CA 1
ATOM 3372 C C . GLY A 1 427 ? -21.484 21.188 32.625 1 92.31 427 GLY A C 1
ATOM 3373 O O . GLY A 1 427 ? -21.703 21.953 33.562 1 92.31 427 GLY A O 1
ATOM 3374 N N . PHE A 1 428 ? -22.25 20.422 32.062 1 91.94 428 PHE A N 1
ATOM 3375 C CA . PHE A 1 428 ? -23.578 20.188 32.625 1 91.94 428 PHE A CA 1
ATOM 3376 C C . PHE A 1 428 ? -23.719 18.766 33.125 1 91.94 428 PHE A C 1
ATOM 3378 O O . PHE A 1 428 ? -23.453 17.812 32.375 1 91.94 428 PHE A O 1
ATOM 3385 N N . SER A 1 429 ? -23.969 18.641 34.344 1 89.56 429 SER A N 1
ATOM 3386 C CA . SER A 1 429 ? -24.141 17.344 35 1 89.56 429 SER A CA 1
ATOM 3387 C C . SER A 1 429 ? -25.266 17.391 36.031 1 89.56 429 SER A C 1
ATOM 3389 O O . SER A 1 429 ? -25.359 18.344 36.812 1 89.56 429 SER A O 1
ATOM 3391 N N . ARG A 1 430 ? -26.078 16.406 36.031 1 86.44 430 ARG A N 1
ATOM 3392 C CA . ARG A 1 430 ? -27.188 16.297 37 1 86.44 430 ARG A CA 1
ATOM 3393 C C . ARG A 1 430 ? -27.984 17.594 37.062 1 86.44 430 ARG A C 1
ATOM 3395 O O . ARG A 1 430 ? -28.203 18.141 38.125 1 86.44 430 ARG A O 1
ATOM 3402 N N . ASN A 1 431 ? -28.203 18.203 36 1 84.12 431 ASN A N 1
ATOM 3403 C CA . ASN A 1 431 ? -29.062 19.375 35.844 1 84.12 431 ASN A CA 1
ATOM 3404 C C . ASN A 1 431 ? -28.453 20.609 36.469 1 84.12 431 ASN A C 1
ATOM 3406 O O . ASN A 1 431 ? -29.172 21.484 36.969 1 84.12 431 ASN A O 1
ATOM 3410 N N . ARG A 1 432 ? -27.172 20.594 36.594 1 89.19 432 ARG A N 1
ATOM 3411 C CA . ARG A 1 432 ? -26.484 21.75 37.125 1 89.19 432 ARG A CA 1
ATOM 3412 C C . ARG A 1 432 ? -25.234 22.062 36.312 1 89.19 432 ARG A C 1
ATOM 3414 O O . ARG A 1 432 ? -24.594 21.156 35.75 1 89.19 432 ARG A O 1
ATOM 3421 N N . TYR A 1 433 ? -24.938 23.375 36.25 1 92.75 433 TYR A N 1
ATOM 3422 C CA . TYR A 1 433 ? -23.672 23.828 35.656 1 92.75 433 TYR A CA 1
ATOM 3423 C C . TYR A 1 433 ? -22.547 23.781 36.688 1 92.75 433 TYR A C 1
ATOM 3425 O O . TYR A 1 433 ? -22.766 24.047 37.875 1 92.75 433 TYR A O 1
ATOM 3433 N N . HIS A 1 434 ? -21.375 23.469 36.219 1 92.69 434 HIS A N 1
ATOM 3434 C CA . HIS A 1 434 ? -20.266 23.328 37.156 1 92.69 434 HIS A CA 1
ATOM 3435 C C . HIS A 1 434 ? -19.109 24.219 36.781 1 92.69 434 HIS A C 1
ATOM 3437 O O . HIS A 1 434 ? -18.984 24.641 35.625 1 92.69 434 HIS A O 1
ATOM 3443 N N . ARG A 1 435 ? -18.203 24.5 37.719 1 94 435 ARG A N 1
ATOM 3444 C CA . ARG A 1 435 ? -17.031 25.312 37.469 1 94 435 ARG A CA 1
ATOM 3445 C C . ARG A 1 435 ? -15.75 24.5 37.688 1 94 435 ARG A C 1
ATOM 344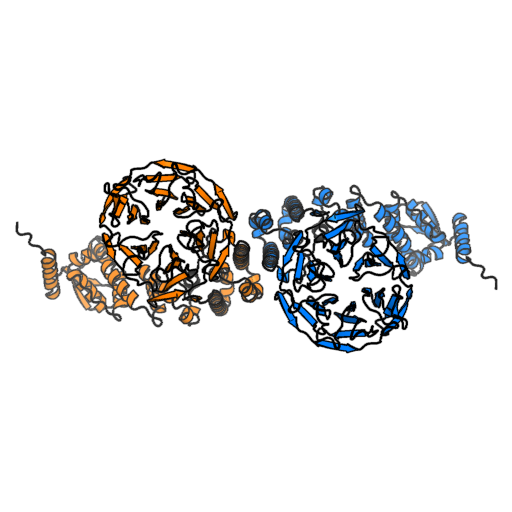7 O O . ARG A 1 435 ? -14.672 25.078 37.875 1 94 435 ARG A O 1
ATOM 3454 N N . TRP A 1 436 ? -15.852 23.25 37.719 1 92.69 436 TRP A N 1
ATOM 3455 C CA . TRP A 1 436 ? -14.703 22.406 38.062 1 92.69 436 TRP A CA 1
ATOM 3456 C C . TRP A 1 436 ? -13.656 22.438 36.969 1 92.69 436 TRP A C 1
ATOM 3458 O O . TRP A 1 436 ? -13.977 22.703 35.812 1 92.69 436 TRP A O 1
ATOM 3468 N N . THR A 1 437 ? -12.461 22.203 37.344 1 96.25 437 THR A N 1
ATOM 3469 C CA . THR A 1 437 ? -11.305 21.984 36.469 1 96.25 437 THR A CA 1
ATOM 3470 C C . THR A 1 437 ? -10.625 20.656 36.781 1 96.25 437 THR A C 1
ATOM 3472 O O . THR A 1 437 ? -10.242 20.406 37.938 1 96.25 437 THR A O 1
ATOM 3475 N N . PHE A 1 438 ? -10.594 19.797 35.781 1 96.88 438 PHE A N 1
ATOM 3476 C CA . PHE A 1 438 ? -9.914 18.516 35.938 1 96.88 438 PHE A CA 1
ATOM 3477 C C . PHE A 1 438 ? -8.781 18.391 34.906 1 96.88 438 PHE A C 1
ATOM 3479 O O . PHE A 1 438 ? -8.828 19 33.844 1 96.88 438 PHE A O 1
ATOM 3486 N N . THR A 1 439 ? -7.809 17.703 35.312 1 97 439 THR A N 1
ATOM 3487 C CA . THR A 1 439 ? -6.719 17.375 34.375 1 97 439 THR A CA 1
ATOM 3488 C C . THR A 1 439 ? -6.543 15.867 34.281 1 97 439 THR A C 1
ATOM 3490 O O . THR A 1 439 ? -6.738 15.141 35.25 1 97 439 THR A O 1
ATOM 3493 N N . TYR A 1 440 ? -6.25 15.422 33.125 1 97.62 440 TYR A N 1
ATOM 3494 C CA . TYR A 1 440 ? -6.016 14.016 32.844 1 97.62 440 TYR A CA 1
ATOM 3495 C C . TYR A 1 440 ? -4.562 13.766 32.438 1 97.62 440 TYR A C 1
ATOM 3497 O O . TYR A 1 440 ? -4.066 14.359 31.484 1 97.62 440 TYR A O 1
ATOM 3505 N N . ASP A 1 441 ? -3.912 12.875 33.188 1 96.81 441 ASP A N 1
ATOM 3506 C CA . ASP A 1 441 ? -2.557 12.445 32.844 1 96.81 441 ASP A CA 1
ATOM 3507 C C . ASP A 1 441 ? -2.582 11.234 31.906 1 96.81 441 ASP A C 1
ATOM 3509 O O . ASP A 1 441 ? -2.887 10.125 32.344 1 96.81 441 ASP A O 1
ATOM 3513 N N . VAL A 1 442 ? -2.164 11.445 30.719 1 95 442 VAL A N 1
ATOM 3514 C CA . VAL A 1 442 ? -2.279 10.43 29.672 1 95 442 VAL A CA 1
ATOM 3515 C C . VAL A 1 442 ? -1.351 9.258 29.984 1 95 442 VAL A C 1
ATOM 3517 O O . VAL A 1 442 ? -1.639 8.117 29.625 1 95 442 VAL A O 1
ATOM 3520 N N . ARG A 1 443 ? -0.221 9.477 30.609 1 94.06 443 ARG A N 1
ATOM 3521 C CA . ARG A 1 443 ? 0.743 8.43 30.922 1 94.06 443 ARG A CA 1
ATOM 3522 C C . ARG A 1 443 ? 0.268 7.578 32.094 1 94.06 443 ARG A C 1
ATOM 3524 O O . ARG A 1 443 ? 0.413 6.352 32.094 1 94.06 443 ARG A O 1
ATOM 3531 N N . ARG A 1 444 ? -0.413 8.203 33.125 1 93.44 444 ARG A N 1
ATOM 3532 C CA . ARG A 1 444 ? -0.83 7.512 34.344 1 93.44 444 ARG A CA 1
ATOM 3533 C C . ARG A 1 444 ? -2.279 7.047 34.25 1 93.44 444 ARG A C 1
ATOM 3535 O O . ARG A 1 444 ? -2.734 6.23 35.062 1 93.44 444 ARG A O 1
ATOM 3542 N N . ASP A 1 445 ? -2.932 7.539 33.281 1 97.19 445 ASP A N 1
ATOM 3543 C CA . ASP A 1 445 ? -4.344 7.219 33.094 1 97.19 445 ASP A CA 1
ATOM 3544 C C . ASP A 1 445 ? -5.152 7.547 34.344 1 97.19 445 ASP A C 1
ATOM 3546 O O . ASP A 1 445 ? -5.879 6.695 34.844 1 97.19 445 ASP A O 1
ATOM 3550 N N . THR A 1 446 ? -4.961 8.766 34.75 1 97.19 446 THR A N 1
ATOM 3551 C CA . THR A 1 446 ? -5.648 9.203 35.969 1 97.19 446 THR A CA 1
ATOM 3552 C C . THR A 1 446 ? -6.125 10.641 35.812 1 97.19 446 THR A C 1
ATOM 3554 O O . THR A 1 446 ? -5.52 11.43 35.094 1 97.19 446 THR A O 1
ATOM 3557 N N . TRP A 1 447 ? -7.18 10.938 36.562 1 97.19 447 TRP A N 1
ATOM 3558 C CA . TRP A 1 447 ? -7.727 12.289 36.594 1 97.19 447 TRP A CA 1
ATOM 3559 C C . TRP A 1 447 ? -7.316 13.008 37.875 1 97.19 447 TRP A C 1
ATOM 3561 O O . TRP A 1 447 ? -7.219 12.383 38.938 1 97.19 447 TRP A O 1
ATOM 3571 N N . GLY A 1 448 ? -7.055 14.227 37.75 1 95.88 448 GLY A N 1
ATOM 3572 C CA . GLY A 1 448 ? -6.773 15.07 38.906 1 95.88 448 GLY A CA 1
ATOM 3573 C C . GLY A 1 448 ? -7.637 16.312 38.938 1 95.88 448 GLY A C 1
ATOM 3574 O O . GLY A 1 448 ? -7.941 16.906 37.906 1 95.88 448 GLY A O 1
ATOM 3575 N N . ARG A 1 449 ? -8.023 16.75 40.188 1 94.75 449 ARG A N 1
ATOM 3576 C CA . ARG A 1 449 ? -8.812 17.953 40.344 1 94.75 449 ARG A CA 1
ATOM 3577 C C . ARG A 1 449 ? -7.91 19.172 40.562 1 94.75 449 ARG A C 1
ATOM 3579 O O . ARG A 1 449 ? -6.914 19.094 41.281 1 94.75 449 ARG A O 1
ATOM 3586 N N . GLU A 1 450 ? -8.227 20.25 39.844 1 94.88 450 GLU A N 1
ATOM 3587 C CA . GLU A 1 450 ? -7.48 21.5 39.938 1 94.88 450 GLU A CA 1
ATOM 3588 C C . GLU A 1 450 ? -8.352 22.625 40.5 1 94.88 450 GLU A C 1
ATOM 3590 O O . GLU A 1 450 ? -9.461 22.391 40.969 1 94.88 450 GLU A O 1
ATOM 3595 N N . THR A 1 451 ? -7.738 23.844 40.469 1 95.19 451 THR A N 1
ATOM 3596 C CA . THR A 1 451 ? -8.477 25 40.938 1 95.19 451 THR A CA 1
ATOM 3597 C C . THR A 1 451 ? -9.688 25.266 40.031 1 95.19 451 THR A C 1
ATOM 3599 O O . THR A 1 451 ? -9.57 25.281 38.812 1 95.19 451 THR A O 1
ATOM 3602 N N . ASP A 1 452 ? -10.844 25.531 40.688 1 95.69 452 ASP A N 1
ATOM 3603 C CA . ASP A 1 452 ? -12.086 25.766 39.938 1 95.69 452 ASP A CA 1
ATOM 3604 C C . ASP A 1 452 ? -12.07 27.125 39.25 1 95.69 452 ASP A C 1
ATOM 3606 O O . ASP A 1 452 ? -11.406 28.047 39.719 1 95.69 452 ASP A O 1
ATOM 3610 N N . MET A 1 453 ? -12.758 27.156 38.188 1 95.81 453 MET A N 1
ATOM 3611 C CA . MET A 1 453 ? -12.977 28.453 37.531 1 95.81 453 MET A CA 1
ATOM 3612 C C . MET A 1 453 ? -13.75 29.406 38.469 1 95.81 453 MET A C 1
ATOM 3614 O O . MET A 1 453 ? -14.289 28.984 39.469 1 95.81 453 MET A O 1
ATOM 3618 N N . ASN A 1 454 ? -13.789 30.609 38.094 1 93.62 454 ASN A N 1
ATOM 3619 C CA . ASN A 1 454 ? -14.531 31.594 38.875 1 93.62 454 ASN A CA 1
ATOM 3620 C C . ASN A 1 454 ? -16.031 31.484 38.625 1 93.62 454 ASN A C 1
ATOM 3622 O O . ASN A 1 454 ? -16.828 31.797 39.531 1 93.62 454 ASN A O 1
ATOM 3626 N N . THR A 1 455 ? -16.438 31.125 37.469 1 91.12 455 THR A N 1
ATOM 3627 C CA . THR A 1 455 ? -17.844 31.078 37.094 1 91.12 455 THR A CA 1
ATOM 3628 C C . THR A 1 455 ? -18.219 29.703 36.562 1 91.12 455 THR A C 1
ATOM 3630 O O . THR A 1 455 ? -17.453 29.094 35.781 1 91.12 455 THR A O 1
ATOM 3633 N N . LYS A 1 456 ? -19.422 29.203 36.969 1 91.69 456 LYS A N 1
ATOM 3634 C CA . LYS A 1 456 ? -19.953 27.984 36.375 1 91.69 456 LYS A CA 1
ATOM 3635 C C . LYS A 1 456 ? -20.359 28.203 34.938 1 91.69 456 LYS A C 1
ATOM 3637 O O . LYS A 1 456 ? -20.906 29.266 34.594 1 91.69 456 LYS A O 1
ATOM 3642 N N . ARG A 1 457 ? -20.078 27.266 34.094 1 91.06 457 ARG A N 1
ATOM 3643 C CA . ARG A 1 457 ? -20.422 27.469 32.688 1 91.06 457 ARG A CA 1
ATOM 3644 C C . ARG A 1 457 ? -20.516 26.125 31.969 1 91.06 457 ARG A C 1
ATOM 3646 O O . ARG A 1 457 ? -19.891 25.156 32.375 1 91.06 457 ARG A O 1
ATOM 3653 N N . GLY A 1 458 ? -21.328 26.141 30.953 1 89.38 458 GLY A N 1
ATOM 3654 C CA . GLY A 1 458 ? -21.438 25.062 29.984 1 89.38 458 GLY A CA 1
ATOM 3655 C C . GLY A 1 458 ? -21.438 25.562 28.547 1 89.38 458 GLY A C 1
ATOM 3656 O O . GLY A 1 458 ? -21.656 26.75 28.297 1 89.38 458 GLY A O 1
ATOM 3657 N N . TRP A 1 459 ? -20.984 24.703 27.609 1 88.88 459 TRP A N 1
ATOM 3658 C CA . TRP A 1 459 ? -20.953 25 26.188 1 88.88 459 TRP A CA 1
ATOM 3659 C C . TRP A 1 459 ? -19.984 26.156 25.891 1 88.88 459 TRP A C 1
ATOM 3661 O O . TRP A 1 459 ? -20.281 27.016 25.062 1 88.88 459 TRP A O 1
ATOM 3671 N N . HIS A 1 460 ? -19.031 26.281 26.688 1 89.75 460 HIS A N 1
ATOM 3672 C CA . HIS A 1 460 ? -17.922 27.219 26.453 1 89.75 460 HIS A CA 1
ATOM 3673 C C . HIS A 1 460 ? -16.844 26.562 25.594 1 89.75 460 HIS A C 1
ATOM 3675 O O . HIS A 1 460 ? -16.969 25.406 25.203 1 89.75 460 HIS A O 1
ATOM 3681 N N . VAL A 1 461 ? -15.836 27.375 25.203 1 90.44 461 VAL A N 1
ATOM 3682 C CA . VAL A 1 461 ? -14.703 26.828 24.453 1 90.44 461 VAL A CA 1
ATOM 3683 C C . VAL A 1 461 ? -13.406 27.109 25.219 1 90.44 461 VAL A C 1
ATOM 3685 O O . VAL A 1 461 ? -13.344 28.016 26.047 1 90.44 461 VAL A O 1
ATOM 3688 N N . MET A 1 462 ? -12.508 26.297 24.953 1 92.75 462 MET A N 1
ATOM 3689 C CA . MET A 1 462 ? -11.219 26.375 25.625 1 92.75 462 MET A CA 1
ATOM 3690 C C . MET A 1 462 ? -10.07 26.25 24.641 1 92.75 462 MET A C 1
ATOM 3692 O O . MET A 1 462 ? -10.141 25.484 23.688 1 92.75 462 MET A O 1
ATOM 3696 N N . GLN A 1 463 ? -9.016 27.047 24.875 1 94.06 463 GLN A N 1
ATOM 3697 C CA . GLN A 1 463 ? -7.852 27 24 1 94.06 463 GLN A CA 1
ATOM 3698 C C . GLN A 1 463 ? -6.566 27.312 24.766 1 94.06 463 GLN A C 1
ATOM 3700 O O . GLN A 1 463 ? -6.516 28.281 25.531 1 94.06 463 GLN A O 1
ATOM 3705 N N . THR A 1 464 ? -5.648 26.469 24.594 1 95.19 464 THR A N 1
ATOM 3706 C CA . THR A 1 464 ? -4.324 26.75 25.141 1 95.19 464 THR A CA 1
ATOM 3707 C C . THR A 1 464 ? -3.555 27.703 24.234 1 95.19 464 THR A C 1
ATOM 3709 O O . THR A 1 464 ? -3.561 27.562 23.016 1 95.19 464 THR A O 1
ATOM 3712 N N . PHE A 1 465 ? -2.984 28.672 24.766 1 94.06 465 PHE A N 1
ATOM 3713 C CA . PHE A 1 465 ? -2.174 29.656 24.047 1 94.06 465 PHE A CA 1
ATOM 3714 C C . PHE A 1 465 ? -0.973 30.078 24.891 1 94.06 465 PHE A C 1
ATOM 3716 O O . PHE A 1 465 ? -1.131 30.734 25.922 1 94.06 465 PHE A O 1
ATOM 3723 N N . GLY A 1 466 ? 0.204 29.672 24.422 1 89.75 466 GLY A N 1
ATOM 3724 C CA . GLY A 1 466 ? 1.395 29.953 25.203 1 89.75 466 GLY A CA 1
ATOM 3725 C C . GLY A 1 466 ? 1.427 29.219 26.531 1 89.75 466 GLY A C 1
ATOM 3726 O O . GLY A 1 466 ? 1.291 28 26.562 1 89.75 466 GLY A O 1
ATOM 3727 N N . ASP A 1 467 ? 1.555 30.031 27.609 1 91.75 467 ASP A N 1
ATOM 3728 C CA . ASP A 1 467 ? 1.658 29.438 28.938 1 91.75 467 ASP A CA 1
ATOM 3729 C C . ASP A 1 467 ? 0.349 29.578 29.719 1 91.75 467 ASP A C 1
ATOM 3731 O O . ASP A 1 467 ? 0.351 29.625 30.938 1 91.75 467 ASP A O 1
ATOM 3735 N N . ALA A 1 468 ? -0.707 29.672 28.953 1 95.5 468 ALA A N 1
ATOM 3736 C CA . ALA A 1 468 ? -1.995 29.859 29.625 1 95.5 468 ALA A CA 1
ATOM 3737 C C . ALA A 1 468 ? -3.107 29.141 28.859 1 95.5 468 ALA A C 1
ATOM 3739 O O . ALA A 1 468 ? -2.92 28.719 27.719 1 95.5 468 ALA A O 1
ATOM 3740 N N . VAL A 1 469 ? -4.176 28.969 29.594 1 96.19 469 VAL A N 1
ATOM 3741 C CA . VAL A 1 469 ? -5.395 28.422 29.016 1 96.19 469 VAL A CA 1
ATOM 3742 C C . VAL A 1 469 ? -6.504 29.484 29.062 1 96.19 469 VAL A C 1
ATOM 3744 O O . VAL A 1 469 ? -6.672 30.172 30.062 1 96.19 469 VAL A O 1
ATOM 3747 N N . PHE A 1 470 ? -7.176 29.609 28.016 1 94.38 470 PHE A N 1
ATOM 3748 C CA . PHE A 1 470 ? -8.25 30.594 27.938 1 94.38 470 PHE A CA 1
ATOM 3749 C C . PHE A 1 470 ? -9.602 29.906 27.781 1 94.38 470 PHE A C 1
ATOM 3751 O O . PHE A 1 470 ? -9.75 29 26.969 1 94.38 470 PHE A O 1
ATOM 3758 N N . VAL A 1 471 ? -10.508 30.234 28.547 1 93.12 471 VAL A N 1
ATOM 3759 C CA . VAL A 1 471 ? -11.891 29.781 28.453 1 93.12 471 VAL A CA 1
ATOM 3760 C C . VAL A 1 471 ? -12.766 30.922 27.953 1 93.12 471 VAL A C 1
ATOM 3762 O O . VAL A 1 471 ? -12.766 32.031 28.516 1 93.12 471 VAL A O 1
ATOM 3765 N N . LEU A 1 472 ? -13.438 30.656 26.891 1 90.25 472 LEU A N 1
ATOM 3766 C CA . LEU A 1 472 ? -14.211 31.719 26.25 1 90.25 472 LEU A CA 1
ATOM 3767 C C . LEU A 1 472 ? -15.695 31.344 26.219 1 90.25 472 LEU A C 1
ATOM 3769 O O . LEU A 1 472 ? -16.062 30.25 25.797 1 90.25 472 LEU A O 1
ATOM 3773 N N . GLY A 1 473 ? -16.484 32.281 26.594 1 86.44 473 GLY A N 1
ATOM 3774 C CA . GLY A 1 473 ? -17.938 32.156 26.484 1 86.44 473 GLY A CA 1
ATOM 3775 C C . GLY A 1 473 ? -18.531 31.141 27.438 1 86.44 473 GLY A C 1
ATOM 3776 O O . GLY A 1 473 ? -18.031 30.969 28.547 1 86.44 473 GLY A O 1
ATOM 3777 N N . GLY A 1 474 ? -19.688 30.578 26.906 1 86.81 474 GLY A N 1
ATOM 3778 C CA . GLY A 1 474 ? -20.469 29.641 27.703 1 86.81 474 GLY A CA 1
ATOM 3779 C C . GLY A 1 474 ? -21.75 30.25 28.266 1 86.81 474 GLY A C 1
ATOM 3780 O O . GLY A 1 474 ? -22.031 31.438 28.047 1 86.81 474 GLY A O 1
ATOM 3781 N N . CYS A 1 475 ? -22.469 29.359 28.844 1 84.38 475 CYS A N 1
ATOM 3782 C CA . CYS A 1 475 ? -23.734 29.812 29.422 1 84.38 475 CYS A CA 1
ATOM 3783 C C . CYS A 1 475 ? -23.984 29.141 30.781 1 84.38 475 CYS A C 1
ATOM 3785 O O . CYS A 1 475 ? -23.328 28.156 31.125 1 84.38 475 CYS A O 1
ATOM 3787 N N . HIS A 1 476 ? -24.734 29.797 31.484 1 84.56 476 HIS A N 1
ATOM 3788 C CA . HIS A 1 476 ? -25.219 29.203 32.719 1 84.56 476 HIS A CA 1
ATOM 3789 C C . HIS A 1 476 ? -26.625 29.703 33.062 1 84.56 476 HIS A C 1
ATOM 3791 O O . HIS A 1 476 ? -27.109 30.656 32.438 1 84.56 476 HIS A O 1
ATOM 3797 N N . LEU A 1 477 ? -27.297 29 33.875 1 81.06 477 LEU A N 1
ATOM 3798 C CA . LEU A 1 477 ? -28.625 29.375 34.312 1 81.06 477 LEU A CA 1
ATOM 3799 C C . LEU A 1 477 ? -28.562 30.156 35.625 1 81.06 477 LEU A C 1
ATOM 3801 O O . LEU A 1 477 ? -27.875 29.734 36.562 1 81.06 477 LEU A O 1
ATOM 3805 N N . ARG A 1 478 ? -29.344 31.281 35.594 1 76.12 478 ARG A N 1
ATOM 3806 C CA . ARG A 1 478 ? -29.484 32.062 36.844 1 76.12 478 ARG A CA 1
ATOM 3807 C C . ARG A 1 478 ? -30.484 31.391 37.781 1 76.12 478 ARG A C 1
ATOM 3809 O O . ARG A 1 478 ? -31.203 30.469 37.375 1 76.12 478 ARG A O 1
ATOM 3816 N N . ALA A 1 479 ? -30.344 31.922 39 1 73.88 479 ALA A N 1
ATOM 3817 C CA . ALA A 1 479 ? -31.25 31.391 40 1 73.88 479 ALA A CA 1
ATOM 3818 C C . ALA A 1 479 ? -32.719 31.547 39.562 1 73.88 479 ALA A C 1
ATOM 3820 O O . ALA A 1 479 ? -33.562 30.719 39.906 1 73.88 479 ALA A O 1
ATOM 3821 N N . ASP A 1 480 ? -32.938 32.531 38.75 1 75.44 480 ASP A N 1
ATOM 3822 C CA . ASP A 1 480 ? -34.281 32.812 38.312 1 75.44 480 ASP A CA 1
ATOM 3823 C C . ASP A 1 480 ? -34.656 32 37.062 1 75.44 480 ASP A C 1
ATOM 3825 O O . ASP A 1 480 ? -35.75 32.125 36.531 1 75.44 480 ASP A O 1
ATOM 3829 N N . GLY A 1 481 ? -33.781 31.188 36.594 1 71 481 GLY A N 1
ATOM 3830 C CA . GLY A 1 481 ? -34.031 30.328 35.438 1 71 481 GLY A CA 1
ATOM 3831 C C . GLY A 1 481 ? -33.625 30.938 34.125 1 71 481 GLY A C 1
ATOM 3832 O O . GLY A 1 481 ? -33.719 30.281 33.094 1 71 481 GLY A O 1
ATOM 3833 N N . THR A 1 482 ? -33.25 32.188 34.156 1 77.62 482 THR A N 1
ATOM 3834 C CA . THR A 1 482 ? -32.875 32.844 32.906 1 77.62 482 THR A CA 1
ATOM 3835 C C . THR A 1 482 ? -31.438 32.469 32.531 1 77.62 482 THR A C 1
ATOM 3837 O O . THR A 1 482 ? -30.562 32.375 33.375 1 77.62 482 THR A O 1
ATOM 3840 N N . ARG A 1 483 ? -31.25 32.25 31.219 1 76.62 483 ARG A N 1
ATOM 3841 C CA . ARG A 1 483 ? -29.953 31.828 30.688 1 76.62 483 ARG A CA 1
ATOM 3842 C C . ARG A 1 483 ? -29.062 33.031 30.438 1 76.62 483 ARG A C 1
ATOM 3844 O O . ARG A 1 483 ? -29.5 34.031 29.859 1 76.62 483 ARG A O 1
ATOM 3851 N N . THR A 1 484 ? -27.906 33.125 31.062 1 77.12 484 THR A N 1
ATOM 3852 C CA . THR A 1 484 ? -26.906 34.125 30.75 1 77.12 484 THR A CA 1
ATOM 3853 C C . THR A 1 484 ? -25.969 33.656 29.641 1 77.12 484 THR A C 1
ATOM 3855 O O . THR A 1 484 ? -25.359 32.562 29.75 1 77.12 484 THR A O 1
ATOM 3858 N N . MET A 1 485 ? -25.859 34.375 28.531 1 71.69 485 MET A N 1
ATOM 3859 C CA . MET A 1 485 ? -25.125 33.906 27.359 1 71.69 485 MET A CA 1
ATOM 3860 C C . MET A 1 485 ? -23.781 34.594 27.234 1 71.69 485 MET A C 1
ATOM 3862 O O . MET A 1 485 ? -22.938 34.188 26.438 1 71.69 485 MET A O 1
ATOM 3866 N N . HIS A 1 486 ? -23.422 35.625 27.969 1 72.69 486 HIS A N 1
ATOM 3867 C CA . HIS A 1 486 ? -22.203 36.375 27.781 1 72.69 486 HIS A CA 1
ATOM 3868 C C . HIS A 1 486 ? -21.328 36.344 29.031 1 72.69 486 HIS A C 1
ATOM 3870 O O . HIS A 1 486 ? -21.172 37.344 29.734 1 72.69 486 HIS A O 1
ATOM 3876 N N . LEU A 1 487 ? -20.719 35.156 29.109 1 81.06 487 LEU A N 1
ATOM 3877 C CA . LEU A 1 487 ? -19.875 35.031 30.297 1 81.06 487 LEU A CA 1
ATOM 3878 C C . LEU A 1 487 ? -18.469 35.562 30.031 1 81.06 487 LEU A C 1
ATOM 3880 O O . LEU A 1 487 ? -18.016 35.562 28.875 1 81.06 487 LEU A O 1
ATOM 3884 N N . HIS A 1 488 ? -17.797 35.969 31.062 1 86.31 488 HIS A N 1
ATOM 3885 C CA . HIS A 1 488 ? -16.453 36.5 30.969 1 86.31 488 HIS A CA 1
ATOM 3886 C C . HIS A 1 488 ? -15.453 35.469 30.516 1 86.31 488 HIS A C 1
ATOM 3888 O O . HIS A 1 488 ? -15.602 34.281 30.828 1 86.31 488 HIS A O 1
ATOM 3894 N N . THR A 1 489 ? -14.445 36.031 29.797 1 90.81 489 THR A N 1
ATOM 3895 C CA . THR A 1 489 ? -13.305 35.188 29.469 1 90.81 489 THR A CA 1
ATOM 3896 C C . THR A 1 489 ? -12.43 34.938 30.703 1 90.81 489 THR A C 1
ATOM 3898 O O . THR A 1 489 ? -12.203 35.875 31.484 1 90.81 489 THR A O 1
ATOM 3901 N N . GLU A 1 490 ? -12.078 33.781 30.875 1 94.5 490 GLU A N 1
ATOM 3902 C CA . GLU A 1 490 ? -11.188 33.469 32 1 94.5 490 GLU A CA 1
ATOM 3903 C C . GLU A 1 490 ? -9.867 32.875 31.516 1 94.5 490 GLU A C 1
ATOM 3905 O O . GLU A 1 490 ? -9.812 32.219 30.469 1 94.5 490 GLU A O 1
ATOM 3910 N N . ARG A 1 491 ? -8.828 33.25 32.156 1 95.88 491 ARG A N 1
ATOM 3911 C CA . ARG A 1 491 ? -7.469 32.812 31.859 1 95.88 491 ARG A CA 1
ATOM 3912 C C . ARG A 1 491 ? -6.859 32.031 33 1 95.88 491 ARG A C 1
ATOM 3914 O O . ARG A 1 491 ? -6.875 32.5 34.156 1 95.88 491 ARG A O 1
ATOM 3921 N N . LEU A 1 492 ? -6.453 30.875 32.75 1 96.44 492 LEU A N 1
ATOM 3922 C CA . LEU A 1 492 ? -5.723 30.062 33.719 1 96.44 492 LEU A CA 1
ATOM 3923 C C . LEU A 1 492 ? -4.219 30.188 33.5 1 96.44 492 LEU A C 1
ATOM 3925 O O . LEU A 1 492 ? -3.705 29.812 32.469 1 96.44 492 LEU A O 1
ATOM 3929 N N . ASP A 1 493 ? -3.533 30.688 34.438 1 95.94 493 ASP A N 1
ATOM 3930 C CA . ASP A 1 493 ? -2.074 30.719 34.406 1 95.94 493 ASP A CA 1
ATOM 3931 C C . ASP A 1 493 ? -1.492 29.375 34.844 1 95.94 493 ASP A C 1
ATOM 3933 O O . ASP A 1 493 ? -1.706 28.922 35.969 1 95.94 493 ASP A O 1
ATOM 3937 N N . LEU A 1 494 ? -0.74 28.812 34.031 1 93.5 494 LEU A N 1
ATOM 3938 C CA . LEU A 1 494 ? -0.294 27.438 34.281 1 93.5 494 LEU A CA 1
ATOM 3939 C C . LEU A 1 494 ? 0.791 27.406 35.344 1 93.5 494 LEU A C 1
ATOM 3941 O O . LEU A 1 494 ? 0.978 26.375 36 1 93.5 494 LEU A O 1
ATOM 3945 N N . ALA A 1 495 ? 1.498 28.469 35.438 1 93.44 495 ALA A N 1
ATOM 3946 C CA . ALA A 1 495 ? 2.52 28.547 36.469 1 93.44 495 ALA A CA 1
ATOM 3947 C C . ALA A 1 495 ? 1.889 28.703 37.875 1 93.44 495 ALA A C 1
ATOM 3949 O O . ALA A 1 495 ? 2.209 27.953 38.781 1 93.44 495 ALA A O 1
ATOM 3950 N N . SER A 1 496 ? 0.929 29.547 38.031 1 94 496 SER A N 1
ATOM 3951 C CA . SER A 1 496 ? 0.311 29.844 39.344 1 94 496 SER A CA 1
ATOM 3952 C C . SER A 1 496 ? -0.9 28.938 39.562 1 94 496 SER A C 1
ATOM 3954 O O . SER A 1 496 ? -1.387 28.844 40.719 1 94 496 SER A O 1
ATOM 3956 N N . ARG A 1 497 ? -1.45 28.391 38.531 1 93.19 497 ARG A N 1
ATOM 3957 C CA . ARG A 1 497 ? -2.635 27.547 38.594 1 93.19 497 ARG A CA 1
ATOM 3958 C C . ARG A 1 497 ? -3.846 28.312 39.094 1 93.19 497 ARG A C 1
ATOM 3960 O O . ARG A 1 497 ? -4.668 27.781 39.844 1 93.19 497 ARG A O 1
ATOM 3967 N N . GLN A 1 498 ? -3.846 29.547 38.75 1 94.5 498 GLN A N 1
ATOM 3968 C CA . GLN A 1 498 ? -4.945 30.406 39.188 1 94.5 498 GLN A CA 1
ATOM 3969 C C . GLN A 1 498 ? -5.699 30.984 38 1 94.5 498 GLN A C 1
ATOM 3971 O O . GLN A 1 498 ? -5.098 31.281 36.969 1 94.5 498 GLN A O 1
ATOM 3976 N N . TRP A 1 499 ? -6.992 31.141 38.219 1 96.12 499 TRP A N 1
ATOM 3977 C CA . TRP A 1 499 ? -7.855 31.719 37.188 1 96.12 499 TRP A CA 1
ATOM 3978 C C . TRP A 1 499 ? -7.98 33.219 37.344 1 96.12 499 TRP A C 1
ATOM 3980 O O . TRP A 1 499 ? -8.078 33.719 38.469 1 96.12 499 TRP A O 1
ATOM 3990 N N . SER A 1 500 ? -7.93 33.906 36.312 1 94.5 500 SER A N 1
ATOM 3991 C CA . SER A 1 500 ? -8.195 35.344 36.281 1 94.5 500 SER A CA 1
ATOM 3992 C C . SER A 1 500 ? -9.297 35.688 35.281 1 94.5 500 SER A C 1
ATOM 3994 O O . SER A 1 500 ? -9.523 34.938 34.312 1 94.5 500 SER A O 1
ATOM 3996 N N . VAL A 1 501 ? -9.977 36.781 35.531 1 93.19 501 VAL A N 1
ATOM 3997 C CA . VAL A 1 501 ? -11.094 37.156 34.656 1 93.19 501 VAL A CA 1
ATOM 3998 C C . VAL A 1 501 ? -10.641 38.219 33.656 1 93.19 501 VAL A C 1
ATOM 4000 O O . VAL A 1 501 ? -9.906 39.156 34.031 1 93.19 501 VAL A O 1
ATOM 4003 N N . LEU A 1 502 ? -10.969 38.031 32.438 1 92.19 502 LEU A N 1
ATOM 4004 C CA . LEU A 1 502 ? -10.656 38.938 31.344 1 92.19 502 LEU A CA 1
ATOM 4005 C C . LEU A 1 502 ? -11.93 39.5 30.719 1 92.19 502 LEU A C 1
ATOM 4007 O O . LEU A 1 502 ? -13.016 39.375 31.297 1 92.19 502 LEU A O 1
ATOM 4011 N N . SER A 1 503 ? -11.812 40.219 29.578 1 86.44 503 SER A N 1
ATOM 4012 C CA . SER A 1 503 ? -12.945 40.875 28.922 1 86.44 503 SER A CA 1
ATOM 4013 C C . SER A 1 503 ? -13.953 39.875 28.422 1 86.44 503 SER A C 1
ATOM 4015 O O . SER A 1 503 ? -13.578 38.812 27.891 1 86.44 503 SER A O 1
ATOM 4017 N N . PRO A 1 504 ? -15.195 40.094 28.625 1 82.75 504 PRO A N 1
ATOM 4018 C CA . PRO A 1 504 ? -16.234 39.219 28.078 1 82.75 504 PRO A CA 1
ATOM 4019 C C . PRO A 1 504 ? -16.406 39.344 26.578 1 82.75 504 PRO A C 1
ATOM 4021 O O . PRO A 1 504 ? -16.156 40.438 26.016 1 82.75 504 PRO A O 1
ATOM 4024 N N . PRO A 1 505 ? -16.703 38.281 25.938 1 81.81 505 PRO A N 1
ATOM 4025 C CA . PRO A 1 505 ? -17.016 38.406 24.516 1 81.81 505 PRO A CA 1
ATOM 4026 C C . PRO A 1 505 ? -18.266 39.219 24.25 1 81.81 505 PRO A C 1
ATOM 4028 O O . PRO A 1 505 ? -19.25 39.125 25 1 81.81 505 PRO A O 1
ATOM 4031 N N . PRO A 1 506 ? -18.219 40 23.234 1 75.38 506 PRO A N 1
ATOM 4032 C CA . PRO A 1 506 ? -19.406 40.812 22.906 1 75.38 506 PRO A CA 1
ATOM 4033 C C . PRO A 1 506 ? -20.5 39.969 22.234 1 75.38 506 PRO A C 1
ATOM 4035 O O . PRO A 1 506 ? -21.578 40.5 21.938 1 75.38 506 PRO A O 1
ATOM 4038 N N . PHE A 1 507 ? -20.188 38.688 21.984 1 72.19 507 PHE A N 1
ATOM 4039 C CA . PHE A 1 507 ? -21.109 37.781 21.297 1 72.19 507 PHE A CA 1
ATOM 4040 C C . PHE A 1 507 ? -21.25 36.469 22.031 1 72.19 507 PHE A C 1
ATOM 4042 O O . PHE A 1 507 ? -20.422 36.125 22.891 1 72.19 507 PHE A O 1
ATOM 4049 N N . THR A 1 508 ? -22.422 35.844 21.656 1 72.25 508 THR A N 1
ATOM 4050 C CA . THR A 1 508 ? -22.578 34.5 22.188 1 72.25 508 THR A CA 1
ATOM 4051 C C . THR A 1 508 ? -21.672 33.531 21.422 1 72.25 508 THR A C 1
ATOM 4053 O O . THR A 1 508 ? -21.594 33.562 20.203 1 72.25 508 THR A O 1
ATOM 4056 N N . VAL A 1 509 ? -20.906 32.844 22.188 1 64.75 509 VAL A N 1
ATOM 4057 C CA . VAL A 1 509 ? -19.984 31.891 21.578 1 64.75 509 VAL A CA 1
ATOM 4058 C C . VAL A 1 509 ? -20.688 30.547 21.344 1 64.75 509 VAL A C 1
ATOM 4060 O O . VAL A 1 509 ? -21.422 30.062 22.203 1 64.75 509 VAL A O 1
ATOM 4063 N N . GLY A 1 510 ? -20.703 30.234 20.062 1 61.91 510 GLY A N 1
ATOM 4064 C CA . GLY A 1 510 ? -21.312 28.969 19.688 1 61.91 510 GLY A CA 1
ATOM 4065 C C . GLY A 1 510 ? -20.594 27.766 20.281 1 61.91 510 GLY A C 1
ATOM 4066 O O . GLY A 1 510 ? -19.484 27.891 20.812 1 61.91 510 GLY A O 1
ATOM 4067 N N . VAL A 1 511 ? -21.453 26.594 20.281 1 62.03 511 VAL A N 1
ATOM 4068 C CA . VAL A 1 511 ? -20.953 25.312 20.75 1 62.03 511 VAL A CA 1
ATOM 4069 C C . VAL A 1 511 ? -19.953 24.75 19.75 1 62.03 511 VAL A C 1
ATOM 4071 O O . VAL A 1 511 ? -20.219 24.703 18.547 1 62.03 511 VAL A O 1
ATOM 4074 N N . GLY A 1 512 ? -18.625 24.938 20.078 1 64.69 512 GLY A N 1
ATOM 4075 C CA . GLY A 1 512 ? -17.672 24.344 19.141 1 64.69 512 GLY A CA 1
ATOM 4076 C C . GLY A 1 512 ? -16.25 24.344 19.672 1 64.69 512 GLY A C 1
ATOM 4077 O O . GLY A 1 512 ? -16.016 24.172 20.875 1 64.69 512 GLY A O 1
ATOM 4078 N N . ARG A 1 513 ? -15.344 24.266 18.688 1 76.38 513 ARG A N 1
ATOM 4079 C CA . ARG A 1 513 ? -13.922 24.25 18.984 1 76.38 513 ARG A CA 1
ATOM 4080 C C . ARG A 1 513 ? -13.273 25.578 18.609 1 76.38 513 ARG A C 1
ATOM 4082 O O . ARG A 1 513 ? -13.789 26.297 17.75 1 76.38 513 ARG A O 1
ATOM 4089 N N . ALA A 1 514 ? -12.391 26 19.391 1 88.12 514 ALA A N 1
ATOM 4090 C CA . ALA A 1 514 ? -11.547 27.156 19.078 1 88.12 514 ALA A CA 1
ATOM 4091 C C . ALA A 1 514 ? -10.242 26.719 18.422 1 88.12 514 ALA A C 1
ATOM 4093 O O . ALA A 1 514 ? -9.812 25.578 18.594 1 88.12 514 ALA A O 1
ATOM 4094 N N . THR A 1 515 ? -9.75 27.594 17.609 1 91.38 515 THR A N 1
ATOM 4095 C CA . THR A 1 515 ? -8.445 27.328 17 1 91.38 515 THR A CA 1
ATOM 4096 C C . THR A 1 515 ? -7.586 28.594 17.016 1 91.38 515 THR A C 1
ATOM 4098 O O . THR A 1 515 ? -8.078 29.688 17.297 1 91.38 515 THR A O 1
ATOM 4101 N N . VAL A 1 516 ? -6.395 28.391 16.844 1 92.44 516 VAL A N 1
ATOM 4102 C CA . VAL A 1 516 ? -5.453 29.5 16.859 1 92.44 516 VAL A CA 1
ATOM 4103 C C . VAL A 1 516 ? -4.93 29.766 15.453 1 92.44 516 VAL A C 1
ATOM 4105 O O . VAL A 1 516 ? -4.551 28.844 14.742 1 92.44 516 VAL A O 1
ATOM 4108 N N . LEU A 1 517 ? -4.957 30.969 15.07 1 91.44 517 LEU A N 1
ATOM 4109 C CA . LEU A 1 517 ? -4.402 31.406 13.797 1 91.44 517 LEU A CA 1
ATOM 4110 C C . LEU A 1 517 ? -3.818 32.812 13.914 1 91.44 517 LEU A C 1
ATOM 4112 O O . LEU A 1 517 ? -4.469 33.719 14.438 1 91.44 517 LEU A O 1
ATOM 4116 N N . HIS A 1 518 ? -2.561 33.062 13.453 1 87.5 518 HIS A N 1
ATOM 4117 C CA . HIS A 1 518 ? -1.869 34.344 13.453 1 87.5 518 HIS A CA 1
ATOM 4118 C C . HIS A 1 518 ? -1.836 34.938 14.844 1 87.5 518 HIS A C 1
ATOM 4120 O O . HIS A 1 518 ? -2.125 36.125 15.016 1 87.5 518 HIS A O 1
ATOM 4126 N N . GLY A 1 519 ? -1.76 34.094 15.773 1 88 519 GLY A N 1
ATOM 4127 C CA . GLY A 1 519 ? -1.604 34.594 17.141 1 88 519 GLY A CA 1
ATOM 4128 C C . GLY A 1 519 ? -2.92 34.938 17.797 1 88 519 GLY A C 1
ATOM 4129 O O . GLY A 1 519 ? -2.936 35.531 18.891 1 88 519 GLY A O 1
ATOM 4130 N N . LYS A 1 520 ? -3.961 34.656 17.188 1 91.56 520 LYS A N 1
ATOM 4131 C CA . LYS A 1 520 ? -5.285 34.938 17.734 1 91.56 520 LYS A CA 1
ATOM 4132 C C . LYS A 1 520 ? -6.098 33.656 17.891 1 91.56 520 LYS A C 1
ATOM 4134 O O . LYS A 1 520 ? -5.848 32.656 17.203 1 91.56 520 LYS A O 1
ATOM 4139 N N . ILE A 1 521 ? -7.055 33.719 18.828 1 92 521 ILE A N 1
ATOM 4140 C CA . ILE A 1 521 ? -7.949 32.562 19.016 1 92 521 ILE A CA 1
ATOM 4141 C C . ILE A 1 521 ? -9.25 32.812 18.25 1 92 521 ILE A C 1
ATOM 4143 O O . ILE A 1 521 ? -9.961 33.781 18.5 1 92 521 ILE A O 1
ATOM 4147 N N . TYR A 1 522 ? -9.547 31.922 17.375 1 90.19 522 TYR A N 1
ATOM 4148 C CA . TYR A 1 522 ? -10.758 32.031 16.562 1 90.19 522 TYR A CA 1
ATOM 4149 C C . TYR A 1 522 ? -11.852 31.125 17.109 1 90.19 522 TYR A C 1
ATOM 4151 O O . TYR A 1 522 ? -11.586 29.984 17.516 1 90.19 522 TYR A O 1
ATOM 4159 N N . VAL A 1 523 ? -13.086 31.609 17.094 1 87.06 523 VAL A N 1
ATOM 4160 C CA . VAL A 1 523 ? -14.25 30.859 17.562 1 87.06 523 VAL A CA 1
ATOM 4161 C C . VAL A 1 523 ? -15.438 31.141 16.641 1 87.06 523 VAL A C 1
ATOM 4163 O O . VAL A 1 523 ? -15.516 32.219 16.031 1 87.06 523 VAL A O 1
ATOM 4166 N N . LEU A 1 524 ? -16.297 30.172 16.609 1 81.44 524 LEU A N 1
ATOM 4167 C CA . LEU A 1 524 ? -17.531 30.375 15.859 1 81.44 524 LEU A CA 1
ATOM 4168 C C . LEU A 1 524 ? -18.609 31 16.75 1 81.44 524 LEU A C 1
ATOM 4170 O O . LEU A 1 524 ? -18.734 30.641 17.922 1 81.44 524 LEU A O 1
ATOM 4174 N N . ARG A 1 525 ? -19.344 31.875 16.156 1 72.62 525 ARG A N 1
ATOM 4175 C CA . ARG A 1 525 ? -20.438 32.5 16.875 1 72.62 525 ARG A CA 1
ATOM 4176 C C . ARG A 1 525 ? -21.672 31.578 16.891 1 72.62 525 ARG A C 1
ATOM 4178 O O . ARG A 1 525 ? -21.828 30.75 16.016 1 72.62 525 ARG A O 1
ATOM 4185 N N . ALA A 1 526 ? -22.469 31.766 17.953 1 65.25 526 ALA A N 1
ATOM 4186 C CA . ALA A 1 526 ? -23.734 31.031 18.016 1 65.25 526 ALA A CA 1
ATOM 4187 C C . ALA A 1 526 ? -24.719 31.562 16.969 1 65.25 526 ALA A C 1
ATOM 4189 O O . ALA A 1 526 ? -24.734 32.75 16.656 1 65.25 526 ALA A O 1
ATOM 4190 N N . ALA A 1 527 ? -25.484 30.781 16.078 1 57.88 527 ALA A N 1
ATOM 4191 C CA . ALA A 1 527 ? -26.359 31.047 14.953 1 57.88 527 ALA A CA 1
ATOM 4192 C C . ALA A 1 527 ? -27.391 32.125 15.305 1 57.88 527 ALA A C 1
ATOM 4194 O O . ALA A 1 527 ? -27.906 32.812 14.414 1 57.88 527 ALA A O 1
ATOM 4195 N N . GLY A 1 528 ? -27.922 32.25 16.469 1 56.41 528 GLY A N 1
ATOM 4196 C CA . GLY A 1 528 ? -29.062 33.125 16.719 1 56.41 528 GLY A CA 1
ATOM 4197 C C . GLY A 1 528 ? -28.781 34.594 16.453 1 56.41 528 GLY A C 1
ATOM 4198 O O . GLY A 1 528 ? -29.719 35.406 16.406 1 56.41 528 GLY A O 1
ATOM 4199 N N . GLU A 1 529 ? -27.562 34.844 16.312 1 56.78 529 GLU A N 1
ATOM 4200 C CA . GLU A 1 529 ? -27.328 36.281 16.203 1 56.78 529 GLU A CA 1
ATOM 4201 C C . GLU A 1 529 ? -27.141 36.719 14.742 1 56.78 529 GLU A C 1
ATOM 4203 O O . GLU A 1 529 ? -26.859 35.875 13.883 1 56.78 529 GLU A O 1
ATOM 4208 N N . ASP A 1 530 ? -27.75 37.781 14.344 1 54.41 530 ASP A N 1
ATOM 4209 C CA . ASP A 1 530 ? -27.859 38.375 13.016 1 54.41 530 ASP A CA 1
ATOM 4210 C C . ASP A 1 530 ? -26.547 38.25 12.25 1 54.41 530 ASP A C 1
ATOM 4212 O O . ASP A 1 530 ? -26.516 38.469 11.039 1 54.41 530 ASP A O 1
ATOM 4216 N N . LEU A 1 531 ? -25.406 38.125 12.836 1 54.62 531 LEU A N 1
ATOM 4217 C CA . LEU A 1 531 ? -24.203 38.219 12.016 1 54.62 531 LEU A CA 1
ATOM 4218 C C . LEU A 1 531 ? -23.484 36.875 11.961 1 54.62 531 LEU A C 1
ATOM 4220 O O . LEU A 1 531 ? -23.172 36.312 13 1 54.62 531 LEU A O 1
ATOM 4224 N N . PRO A 1 532 ? -23.562 36.062 10.789 1 57.56 532 PRO A N 1
ATOM 4225 C CA . PRO A 1 532 ? -22.906 34.781 10.547 1 57.56 532 PRO A CA 1
ATOM 4226 C C . PRO A 1 532 ? -21.375 34.875 10.625 1 57.56 532 PRO A C 1
ATOM 4228 O O . PRO A 1 532 ? -20.719 35.062 9.609 1 57.56 532 PRO A O 1
ATOM 4231 N N . ALA A 1 533 ? -20.656 35.156 12.023 1 66.25 533 ALA A N 1
ATOM 4232 C CA . ALA A 1 533 ? -19.297 35.656 11.906 1 66.25 533 ALA A CA 1
ATOM 4233 C C . ALA A 1 533 ? -18.328 34.781 12.68 1 66.25 533 ALA A C 1
ATOM 4235 O O . ALA A 1 533 ? -18.703 34.094 13.641 1 66.25 533 ALA A O 1
ATOM 4236 N N . LEU A 1 534 ? -17.203 34.469 12.047 1 79.19 534 LEU A N 1
ATOM 4237 C CA . LEU A 1 534 ? -15.992 34.062 12.75 1 79.19 534 LEU A CA 1
ATOM 4238 C C . LEU A 1 534 ? -15.445 35.188 13.602 1 79.19 534 LEU A C 1
ATOM 4240 O O . LEU A 1 534 ? -15.344 36.344 13.133 1 79.19 534 LEU A O 1
ATOM 4244 N N . VAL A 1 535 ? -15.359 34.969 14.875 1 83.94 535 VAL A N 1
ATOM 4245 C CA . VAL A 1 535 ? -14.836 35.969 15.789 1 83.94 535 VAL A CA 1
ATOM 4246 C C . VAL A 1 535 ? -13.484 35.531 16.344 1 83.94 535 VAL A C 1
ATOM 4248 O O . VAL A 1 535 ? -13.188 34.344 16.375 1 83.94 535 VAL A O 1
ATOM 4251 N N . TRP A 1 536 ? -12.641 36.531 16.609 1 88.44 536 TRP A N 1
ATOM 4252 C CA . TRP A 1 536 ? -11.328 36.188 17.172 1 88.44 536 TRP A CA 1
ATOM 4253 C C . TRP A 1 536 ? -11.047 37 18.438 1 88.44 536 TRP A C 1
ATOM 4255 O O . TRP A 1 536 ? -11.656 38.031 18.672 1 88.44 536 TRP A O 1
ATOM 4265 N N . TYR A 1 537 ? -10.297 36.438 19.25 1 90.19 537 TYR A N 1
ATOM 4266 C CA . TYR A 1 537 ? -9.828 37.062 20.484 1 90.19 537 TYR A CA 1
ATOM 4267 C C . TYR A 1 537 ? -8.312 37.25 20.453 1 90.19 537 TYR A C 1
ATOM 4269 O O . TYR A 1 537 ? -7.566 36.312 20.266 1 90.19 537 TYR A O 1
ATOM 4277 N N . ASP A 1 538 ? -7.906 38.469 20.578 1 91.44 538 ASP A N 1
ATOM 4278 C CA . ASP A 1 538 ? -6.488 38.812 20.672 1 91.44 538 ASP A CA 1
ATOM 4279 C C . ASP A 1 538 ? -6.008 38.719 22.125 1 91.44 538 ASP A C 1
ATOM 4281 O O . ASP A 1 538 ? -6.344 39.594 22.938 1 91.44 538 ASP A O 1
ATOM 4285 N N . VAL A 1 539 ? -5.188 37.844 22.391 1 87.56 539 VAL A N 1
ATOM 4286 C CA . VAL A 1 539 ? -4.746 37.531 23.75 1 87.56 539 VAL A CA 1
ATOM 4287 C C . VAL A 1 539 ? -3.873 38.656 24.281 1 87.56 539 VAL A C 1
ATOM 4289 O O . VAL A 1 539 ? -3.949 39 25.469 1 87.56 539 VAL A O 1
ATOM 4292 N N . GLU A 1 540 ? -3.08 39.188 23.469 1 87.25 540 GLU A N 1
ATOM 4293 C CA . GLU A 1 540 ? -2.156 40.25 23.906 1 87.25 540 GLU A CA 1
ATOM 4294 C C . GLU A 1 540 ? -2.891 41.562 24.172 1 87.25 540 GLU A C 1
ATOM 4296 O O . GLU A 1 540 ? -2.639 42.219 25.172 1 87.25 540 GLU A O 1
ATOM 4301 N N . ALA A 1 541 ? -3.852 41.844 23.391 1 89 541 ALA A N 1
ATOM 4302 C CA . ALA A 1 541 ? -4.566 43.094 23.5 1 89 541 ALA A CA 1
ATOM 4303 C C . ALA A 1 541 ? -5.828 42.938 24.344 1 89 541 ALA A C 1
ATOM 4305 O O . ALA A 1 541 ? -6.438 43.938 24.75 1 89 541 ALA A O 1
ATOM 4306 N N . ASP A 1 542 ? -6.238 41.75 24.688 1 90 542 ASP A N 1
ATOM 4307 C CA . ASP A 1 542 ? -7.477 41.469 25.406 1 90 542 ASP A CA 1
ATOM 4308 C C . ASP A 1 542 ? -8.672 42.125 24.734 1 90 542 ASP A C 1
ATOM 4310 O O . ASP A 1 542 ? -9.422 42.875 25.375 1 90 542 ASP A O 1
ATOM 4314 N N . LYS A 1 543 ? -8.664 41.938 23.438 1 89.06 543 LYS A N 1
ATOM 4315 C CA . LYS A 1 543 ? -9.734 42.531 22.656 1 89.06 543 LYS A CA 1
ATOM 4316 C C . LYS A 1 543 ? -10.375 41.469 21.734 1 89.06 543 LYS A C 1
ATOM 4318 O O . LYS A 1 543 ? -9.711 40.531 21.281 1 89.06 543 LYS A O 1
ATOM 4323 N N . TRP A 1 544 ? -11.625 41.688 21.469 1 86.75 544 TRP A N 1
ATOM 4324 C CA . TRP A 1 544 ? -12.383 40.844 20.562 1 86.75 544 TRP A CA 1
ATOM 4325 C C . TRP A 1 544 ? -12.609 41.562 19.219 1 86.75 544 TRP A C 1
ATOM 4327 O O . TRP A 1 544 ? -12.695 42.781 19.172 1 86.75 544 TRP A O 1
ATOM 4337 N N . GLY A 1 545 ? -12.539 40.781 18.141 1 82.88 545 GLY A N 1
ATOM 4338 C CA . GLY A 1 545 ? -12.836 41.312 16.812 1 82.88 545 GLY A CA 1
ATOM 4339 C C . GLY A 1 545 ? -13.461 40.281 15.891 1 82.88 545 GLY A C 1
ATOM 4340 O O . GLY A 1 545 ? -13.664 39.125 16.266 1 82.88 545 GLY A O 1
ATOM 4341 N N . SER A 1 546 ? -14.016 40.844 14.758 1 79.69 546 SER A N 1
ATOM 4342 C CA . SER A 1 546 ? -14.578 39.969 13.727 1 79.69 546 SER A CA 1
ATOM 4343 C C . SER A 1 546 ? -14.016 40.312 12.352 1 79.69 546 SER A C 1
ATOM 4345 O O . SER A 1 546 ? -13.805 41.469 12.039 1 79.69 546 SER A O 1
ATOM 4347 N N . ASP A 1 547 ? -13.422 39.438 11.656 1 69.25 547 ASP A N 1
ATOM 4348 C CA . ASP A 1 547 ? -12.844 39.844 10.375 1 69.25 547 ASP A CA 1
ATOM 4349 C C . ASP A 1 547 ? -13.422 39 9.227 1 69.25 547 ASP A C 1
ATOM 4351 O O . ASP A 1 547 ? -13.297 39.375 8.062 1 69.25 547 ASP A O 1
ATOM 4355 N N . ARG A 1 548 ? -14.07 37.875 9.359 1 67.69 548 ARG A N 1
ATOM 4356 C CA . ARG A 1 548 ? -14.43 37 8.25 1 67.69 548 ARG A CA 1
ATOM 4357 C C . ARG A 1 548 ? -15.914 36.656 8.273 1 67.69 548 ARG A C 1
ATOM 4359 O O . ARG A 1 548 ? -16.453 36.219 9.297 1 67.69 548 ARG A O 1
ATOM 4366 N N . ASP A 1 549 ? -16.578 37.094 7.211 1 71.62 549 ASP A N 1
ATOM 4367 C CA . ASP A 1 549 ? -17.984 36.719 7.137 1 71.62 549 ASP A CA 1
ATOM 4368 C C . ASP A 1 549 ? -18.156 35.344 6.508 1 71.62 549 ASP A C 1
ATOM 4370 O O . ASP A 1 549 ? -17.531 35.031 5.484 1 71.62 549 ASP A O 1
ATOM 4374 N N . MET A 1 550 ? -18.781 34.562 7.309 1 76.25 550 MET A N 1
ATOM 4375 C CA . MET A 1 550 ? -19.109 33.25 6.727 1 76.25 550 MET A CA 1
ATOM 4376 C C . MET A 1 550 ? -20.312 33.375 5.797 1 76.25 550 MET A C 1
ATOM 4378 O O . MET A 1 550 ? -21.188 34.219 6.008 1 76.25 550 MET A O 1
ATOM 4382 N N . PRO A 1 551 ? -20.25 32.625 4.672 1 66.06 551 PRO A N 1
ATOM 4383 C CA . PRO A 1 551 ? -21.375 32.719 3.732 1 66.06 551 PRO A CA 1
ATOM 4384 C C . PRO A 1 551 ? -22.703 32.312 4.355 1 66.06 551 PRO A C 1
ATOM 4386 O O . PRO A 1 551 ? -23.75 32.875 4.012 1 66.06 551 PRO A O 1
ATOM 4389 N N . ASP A 1 552 ? -22.688 31.312 5.18 1 70.25 552 ASP A N 1
ATOM 4390 C CA . ASP A 1 552 ? -23.938 30.797 5.746 1 70.25 552 ASP A CA 1
ATOM 4391 C C . ASP A 1 552 ? -23.922 30.906 7.27 1 70.25 552 ASP A C 1
ATOM 4393 O O . ASP A 1 552 ? -22.859 30.922 7.895 1 70.25 552 ASP A O 1
ATOM 4397 N N . LYS A 1 553 ? -25.219 31.156 7.707 1 74.62 553 LYS A N 1
ATOM 4398 C CA . LYS A 1 553 ? -25.375 31.047 9.156 1 74.62 553 LYS A CA 1
ATOM 4399 C C . LYS A 1 553 ? -25.328 29.594 9.617 1 74.62 553 LYS A C 1
ATOM 4401 O O . LYS A 1 553 ? -26.219 28.812 9.305 1 74.62 553 LYS A O 1
ATOM 4406 N N . LEU A 1 554 ? -24.219 29.297 10.234 1 78.62 554 LEU A N 1
ATOM 4407 C CA . LEU A 1 554 ? -23.969 27.906 10.57 1 78.62 554 LEU A CA 1
ATOM 4408 C C . LEU A 1 554 ? -24.078 27.672 12.07 1 78.62 554 LEU A C 1
ATOM 4410 O O . LEU A 1 554 ? -23.781 28.578 12.867 1 78.62 554 LEU A O 1
ATOM 4414 N N . SER A 1 555 ? -24.656 26.531 12.391 1 79.94 555 SER A N 1
ATOM 4415 C CA . SER A 1 555 ? -24.672 26.062 13.773 1 79.94 555 SER A CA 1
ATOM 4416 C C . SER A 1 555 ? -24.109 24.656 13.891 1 79.94 555 SER A C 1
ATOM 4418 O O . SER A 1 555 ? -24.281 23.828 12.984 1 79.94 555 SER A O 1
ATOM 4420 N N . GLY A 1 556 ? -23.391 24.469 14.945 1 82.88 556 GLY A N 1
ATOM 4421 C CA . GLY A 1 556 ? -22.891 23.125 15.219 1 82.88 556 GLY A CA 1
ATOM 4422 C C . GLY A 1 556 ? -21.703 22.75 14.359 1 82.88 556 GLY A C 1
ATOM 4423 O O . GLY A 1 556 ? -21.406 21.562 14.18 1 82.88 556 GLY A O 1
ATOM 4424 N N . SER A 1 557 ? -21.078 23.672 13.695 1 88 557 SER A N 1
ATOM 4425 C CA . SER A 1 557 ? -19.875 23.422 12.898 1 88 557 SER A CA 1
ATOM 4426 C C . SER A 1 557 ? -18.625 23.422 13.766 1 88 557 SER A C 1
ATOM 4428 O O . SER A 1 557 ? -18.656 23.891 14.914 1 88 557 SER A O 1
ATOM 4430 N N . THR A 1 558 ? -17.656 22.906 13.258 1 89.94 558 THR A N 1
ATOM 4431 C CA . THR A 1 558 ? -16.359 22.953 13.93 1 89.94 558 THR A CA 1
ATOM 4432 C C . THR A 1 558 ? -15.328 23.672 13.062 1 89.94 558 THR A C 1
ATOM 4434 O O . THR A 1 558 ? -15.484 23.75 11.844 1 89.94 558 THR A O 1
ATOM 4437 N N . ILE A 1 559 ? -14.32 24.219 13.75 1 90.75 559 ILE A N 1
ATOM 4438 C CA . ILE A 1 559 ? -13.281 24.938 13.023 1 90.75 559 ILE A CA 1
ATOM 4439 C C . ILE A 1 559 ? -11.906 24.391 13.398 1 90.75 559 ILE A C 1
ATOM 4441 O O . ILE A 1 559 ? -11.711 23.891 14.508 1 90.75 559 ILE A O 1
ATOM 4445 N N . CYS A 1 560 ? -11.031 24.453 12.5 1 93.88 560 CYS A N 1
ATOM 4446 C CA . CYS A 1 560 ? -9.641 24.078 12.727 1 93.88 560 CYS A CA 1
ATOM 4447 C C . CYS A 1 560 ? -8.711 24.797 11.758 1 93.88 560 CYS A C 1
ATOM 4449 O O . CYS A 1 560 ? -9.172 25.547 10.898 1 93.88 560 CYS A O 1
ATOM 4451 N N . THR A 1 561 ? -7.496 24.766 12.039 1 94.62 561 THR A N 1
ATOM 4452 C CA . THR A 1 561 ? -6.492 25.359 11.164 1 94.62 561 THR A CA 1
ATOM 4453 C C . THR A 1 561 ? -5.699 24.281 10.438 1 94.62 561 THR A C 1
ATOM 4455 O O . THR A 1 561 ? -5.23 23.312 11.062 1 94.62 561 THR A O 1
ATOM 4458 N N . LEU A 1 562 ? -5.562 24.438 9.172 1 95.12 562 LEU A N 1
ATOM 4459 C CA . LEU A 1 562 ? -4.898 23.438 8.344 1 95.12 562 LEU A CA 1
ATOM 4460 C C . LEU A 1 562 ? -4.012 24.094 7.297 1 95.12 562 LEU A C 1
ATOM 4462 O O . LEU A 1 562 ? -4.281 25.234 6.867 1 95.12 562 LEU A O 1
ATOM 4466 N N . LYS A 1 563 ? -2.924 23.406 6.988 1 94.06 563 LYS A N 1
ATOM 4467 C CA . LYS A 1 563 ? -2.148 23.766 5.805 1 94.06 563 LYS A CA 1
ATOM 4468 C C . LYS A 1 563 ? -2.752 23.156 4.547 1 94.06 563 LYS A C 1
ATOM 4470 O O . LYS A 1 563 ? -2.887 21.938 4.445 1 94.06 563 LYS A O 1
ATOM 4475 N N . ILE A 1 564 ? -3.135 23.969 3.662 1 94.19 564 ILE A N 1
ATOM 4476 C CA . ILE A 1 564 ? -3.77 23.531 2.428 1 94.19 564 ILE A CA 1
ATOM 4477 C C . ILE A 1 564 ? -2.764 23.578 1.28 1 94.19 564 ILE A C 1
ATOM 4479 O O . ILE A 1 564 ? -2.145 24.625 1.038 1 94.19 564 ILE A O 1
ATOM 4483 N N . PRO A 1 565 ? -2.641 22.453 0.543 1 92.69 565 PRO A N 1
ATOM 4484 C CA . PRO A 1 565 ? -1.697 22.422 -0.577 1 92.69 565 PRO A CA 1
ATOM 4485 C C . PRO A 1 565 ? -2.031 23.469 -1.648 1 92.69 565 PRO A C 1
ATOM 4487 O O . PRO A 1 565 ? -3.186 23.875 -1.772 1 92.69 565 PRO A O 1
ATOM 4490 N N . TRP A 1 566 ? -1.047 23.844 -2.432 1 90.25 566 TRP A N 1
ATOM 4491 C CA . TRP A 1 566 ? -1.146 24.875 -3.447 1 90.25 566 TRP A CA 1
ATOM 4492 C C . TRP A 1 566 ? -2.172 24.5 -4.512 1 90.25 566 TRP A C 1
ATOM 4494 O O . TRP A 1 566 ? -2.855 25.375 -5.055 1 90.25 566 TRP A O 1
ATOM 4504 N N . ASN A 1 567 ? -2.291 23.219 -4.824 1 88.06 567 ASN A N 1
ATOM 4505 C CA . ASN A 1 567 ? -3.156 22.766 -5.91 1 88.06 567 ASN A CA 1
ATOM 4506 C C . ASN A 1 567 ? -4.633 22.922 -5.551 1 88.06 567 ASN A C 1
ATOM 4508 O O . ASN A 1 567 ? -5.496 22.891 -6.43 1 88.06 567 ASN A O 1
ATOM 4512 N N . LEU A 1 568 ? -4.93 23.094 -4.332 1 87.12 568 LEU A N 1
ATOM 4513 C CA . LEU A 1 568 ? -6.316 23.234 -3.898 1 87.12 568 LEU A CA 1
ATOM 4514 C C . LEU A 1 568 ? -6.676 24.719 -3.742 1 87.12 568 LEU A C 1
ATOM 4516 O O . LEU A 1 568 ? -7.84 25.047 -3.523 1 87.12 568 LEU A O 1
ATOM 4520 N N . ARG A 1 569 ? -5.734 25.562 -3.857 1 81.56 569 ARG A N 1
ATOM 4521 C CA . ARG A 1 569 ? -5.965 26.984 -3.682 1 81.56 569 ARG A CA 1
ATOM 4522 C C . ARG A 1 569 ? -6.387 27.641 -4.996 1 81.56 569 ARG A C 1
ATOM 4524 O O . ARG A 1 569 ? -6.008 27.172 -6.074 1 81.56 569 ARG A O 1
ATOM 4531 N N . MET B 1 1 ? 7.207 -68.625 -42.5 1 26.06 1 MET B N 1
ATOM 4532 C CA . MET B 1 1 ? 8.398 -68.125 -41.844 1 26.06 1 MET B CA 1
ATOM 4533 C C . MET B 1 1 ? 8.172 -68 -40.344 1 26.06 1 MET B C 1
ATOM 4535 O O . MET B 1 1 ? 7.246 -67.312 -39.906 1 26.06 1 MET B O 1
ATOM 4539 N N . GLY B 1 2 ? 8.156 -69.062 -39.594 1 33.5 2 GLY B N 1
ATOM 4540 C CA . GLY B 1 2 ? 7.934 -69.125 -38.156 1 33.5 2 GLY B CA 1
ATOM 4541 C C . GLY B 1 2 ? 8.695 -68.062 -37.375 1 33.5 2 GLY B C 1
ATOM 4542 O O . GLY B 1 2 ? 9.898 -67.875 -37.562 1 33.5 2 GLY B O 1
ATOM 4543 N N . VAL B 1 3 ? 8.086 -66.875 -37.219 1 38.94 3 VAL B N 1
ATOM 4544 C CA . VAL B 1 3 ? 8.523 -65.688 -36.469 1 38.94 3 VAL B CA 1
ATOM 4545 C C . VAL B 1 3 ? 9.148 -66.188 -35.125 1 38.94 3 VAL B C 1
ATOM 4547 O O . VAL B 1 3 ? 8.477 -66.75 -34.281 1 38.94 3 VAL B O 1
ATOM 4550 N N . VAL B 1 4 ? 10.203 -66.875 -35.156 1 45.22 4 VAL B N 1
ATOM 4551 C CA . VAL B 1 4 ? 10.953 -67.188 -33.969 1 45.22 4 VAL B CA 1
ATOM 4552 C C . VAL B 1 4 ? 11.039 -66 -33.031 1 45.22 4 VAL B C 1
ATOM 4554 O O . VAL B 1 4 ? 11.734 -65 -33.344 1 45.22 4 VAL B O 1
ATOM 4557 N N . ILE B 1 5 ? 10 -65.5 -32.469 1 49.41 5 ILE B N 1
ATOM 4558 C CA . ILE B 1 5 ? 9.672 -64.375 -31.578 1 49.41 5 ILE B CA 1
ATOM 4559 C C . ILE B 1 5 ? 10.875 -64 -30.703 1 49.41 5 ILE B C 1
ATOM 4561 O O . ILE B 1 5 ? 11.258 -62.844 -30.578 1 49.41 5 ILE B O 1
ATOM 4565 N N . ASN B 1 6 ? 11.383 -64.75 -29.594 1 58.03 6 ASN B N 1
ATOM 4566 C CA . ASN B 1 6 ? 12.289 -64.062 -28.688 1 58.03 6 ASN B CA 1
ATOM 4567 C C . ASN B 1 6 ? 13.75 -64.375 -29.016 1 58.03 6 ASN B C 1
ATOM 4569 O O . ASN B 1 6 ? 14.445 -65 -28.203 1 58.03 6 ASN B O 1
ATOM 4573 N N . HIS B 1 7 ? 14.156 -64.562 -30.078 1 61.97 7 HIS B N 1
ATOM 4574 C CA . HIS B 1 7 ? 15.516 -64.875 -30.516 1 61.97 7 HIS B CA 1
ATOM 4575 C C . HIS B 1 7 ? 16.531 -63.969 -29.797 1 61.97 7 HIS B C 1
ATOM 4577 O O . HIS B 1 7 ? 17.609 -64.438 -29.422 1 61.97 7 HIS B O 1
ATOM 4583 N N . SER B 1 8 ? 16.172 -62.75 -29.812 1 68.69 8 SER B N 1
ATOM 4584 C CA . SER B 1 8 ? 17.078 -61.844 -29.125 1 68.69 8 SER B CA 1
ATOM 4585 C C . SER B 1 8 ? 17.312 -62.281 -27.672 1 68.69 8 SER B C 1
ATOM 4587 O O . SER B 1 8 ? 18.453 -62.25 -27.188 1 68.69 8 SER B O 1
ATOM 4589 N N . PHE B 1 9 ? 16.25 -62.688 -27.156 1 73.25 9 PHE B N 1
ATOM 4590 C CA . PHE B 1 9 ? 16.375 -63.156 -25.781 1 73.25 9 PHE B CA 1
ATOM 4591 C C . PHE B 1 9 ? 17.25 -64.375 -25.703 1 73.25 9 PHE B C 1
ATOM 4593 O O . PHE B 1 9 ? 18.125 -64.5 -24.828 1 73.25 9 PHE B O 1
ATOM 4600 N N . TYR B 1 10 ? 16.984 -65.25 -26.641 1 71.44 10 TYR B N 1
ATOM 4601 C CA . TYR B 1 10 ? 17.75 -66.5 -26.656 1 71.44 10 TYR B CA 1
ATOM 4602 C C . TYR B 1 10 ? 19.219 -66.25 -26.906 1 71.44 10 TYR B C 1
ATOM 4604 O O . TYR B 1 10 ? 20.094 -66.812 -26.25 1 71.44 10 TYR B O 1
ATOM 4612 N N . LEU B 1 11 ? 19.484 -65.438 -27.812 1 71.19 11 LEU B N 1
ATOM 4613 C CA . LEU B 1 11 ? 20.875 -65.062 -28.141 1 71.19 11 LEU B CA 1
ATOM 4614 C C . LEU B 1 11 ? 21.578 -64.5 -26.922 1 71.19 11 LEU B C 1
ATOM 4616 O O . LEU B 1 11 ? 22.688 -64.938 -26.594 1 71.19 11 LEU B O 1
ATOM 4620 N N . VAL B 1 12 ? 20.984 -63.594 -26.344 1 78.38 12 VAL B N 1
ATOM 4621 C CA . VAL B 1 12 ? 21.609 -62.938 -25.203 1 78.38 12 VAL B CA 1
ATOM 4622 C C . VAL B 1 12 ? 21.766 -63.938 -24.047 1 78.38 12 VAL B C 1
ATOM 4624 O O . VAL B 1 12 ? 22.766 -63.906 -23.344 1 78.38 12 VAL B O 1
ATOM 4627 N N . SER B 1 13 ? 20.859 -64.812 -23.922 1 82.69 13 SER B N 1
ATOM 4628 C CA . SER B 1 13 ? 20.938 -65.812 -22.875 1 82.69 13 SER B CA 1
ATOM 4629 C C . SER B 1 13 ? 22.109 -66.75 -23.109 1 82.69 13 SER B C 1
ATOM 4631 O O . SER B 1 13 ? 22.797 -67.125 -22.172 1 82.69 13 SER B O 1
ATOM 4633 N N . ARG B 1 14 ? 22.312 -67.125 -24.312 1 78.56 14 ARG B N 1
ATOM 4634 C CA . ARG B 1 14 ? 23.422 -68 -24.656 1 78.56 14 ARG B CA 1
ATOM 4635 C C . ARG B 1 14 ? 24.766 -67.312 -24.438 1 78.56 14 ARG B C 1
ATOM 4637 O O . ARG B 1 14 ? 25.719 -67.875 -23.938 1 78.56 14 ARG B O 1
ATOM 4644 N N . LEU B 1 15 ? 24.766 -66.062 -24.875 1 81.81 15 LEU B N 1
ATOM 4645 C CA . LEU B 1 15 ? 25.984 -65.25 -24.641 1 81.81 15 LEU B CA 1
ATOM 4646 C C . LEU B 1 15 ? 26.281 -65.188 -23.156 1 81.81 15 LEU B C 1
ATOM 4648 O O . LEU B 1 15 ? 27.453 -65.25 -22.75 1 81.81 15 LEU B O 1
ATOM 4652 N N . TYR B 1 16 ? 25.25 -65.062 -22.422 1 85.44 16 TYR B N 1
ATOM 4653 C CA . TYR B 1 16 ? 25.422 -65 -20.984 1 85.44 16 TYR B CA 1
ATOM 4654 C C . TYR B 1 16 ? 25.953 -66.312 -20.438 1 85.44 16 TYR B C 1
ATOM 4656 O O . TYR B 1 16 ? 26.828 -66.312 -19.562 1 85.44 16 TYR B O 1
ATOM 4664 N N . ASN B 1 17 ? 25.453 -67.375 -20.891 1 85.19 17 ASN B N 1
ATOM 4665 C CA . ASN B 1 17 ? 25.938 -68.688 -20.469 1 85.19 17 ASN B CA 1
ATOM 4666 C C . ASN B 1 17 ? 27.406 -68.875 -20.859 1 85.19 17 ASN B C 1
ATOM 4668 O O . ASN B 1 17 ? 28.172 -69.5 -20.109 1 85.19 17 ASN B O 1
ATOM 4672 N N . MET B 1 18 ? 27.719 -68.438 -22.078 1 82 18 MET B N 1
ATOM 4673 C CA . MET B 1 18 ? 29.109 -68.5 -22.516 1 82 18 MET B CA 1
ATOM 4674 C C . MET B 1 18 ? 30 -67.688 -21.578 1 82 18 MET B C 1
ATOM 4676 O O . MET B 1 18 ? 31.109 -68.125 -21.234 1 82 18 MET B O 1
ATOM 4680 N N . LYS B 1 19 ? 29.516 -66.562 -21.188 1 86.38 19 LYS B N 1
ATOM 4681 C CA . LYS B 1 19 ? 30.281 -65.75 -20.25 1 86.38 19 LYS B CA 1
ATOM 4682 C C . LYS B 1 19 ? 30.469 -66.5 -18.906 1 86.38 19 LYS B C 1
ATOM 4684 O O . LYS B 1 19 ? 31.578 -66.5 -18.375 1 86.38 19 LYS B O 1
ATOM 4689 N N . LYS B 1 20 ? 29.469 -67.125 -18.375 1 87.56 20 LYS B N 1
ATOM 4690 C CA . LYS B 1 20 ? 29.547 -67.812 -17.094 1 87.56 20 LYS B CA 1
ATOM 4691 C C . LYS B 1 20 ? 30.516 -69 -17.156 1 87.56 20 LYS B C 1
ATOM 4693 O O . LYS B 1 20 ? 31.203 -69.312 -16.188 1 87.56 20 LYS B O 1
ATOM 4698 N N . ALA B 1 21 ? 30.547 -69.562 -18.406 1 86.31 21 ALA B N 1
ATOM 4699 C CA . ALA B 1 21 ? 31.406 -70.75 -18.625 1 86.31 21 ALA B CA 1
ATOM 4700 C C . ALA B 1 21 ? 32.812 -70.312 -19.047 1 86.31 21 ALA B C 1
ATOM 4702 O O . ALA B 1 21 ? 33.719 -71.125 -19.109 1 86.31 21 ALA B O 1
ATOM 4703 N N . GLY B 1 22 ? 32.969 -69.062 -19.281 1 84.31 22 GLY B N 1
ATOM 4704 C CA . GLY B 1 22 ? 34.219 -68.562 -19.75 1 84.31 22 GLY B CA 1
ATOM 4705 C C . GLY B 1 22 ? 34.531 -68.938 -21.188 1 84.31 22 GLY B C 1
ATOM 4706 O O . GLY B 1 22 ? 35.719 -69 -21.578 1 84.31 22 GLY B O 1
ATOM 4707 N N . GLU B 1 23 ? 33.5 -69.125 -21.891 1 84.38 23 GLU B N 1
ATOM 4708 C CA . GLU B 1 23 ? 33.688 -69.562 -23.266 1 84.38 23 GLU B CA 1
ATOM 4709 C C . GLU B 1 23 ? 33.688 -68.375 -24.234 1 84.38 23 GLU B C 1
ATOM 4711 O O . GLU B 1 23 ? 32.812 -67.562 -24.203 1 84.38 23 GLU B O 1
ATOM 4716 N N . LEU B 1 24 ? 34.688 -68.312 -25.016 1 82.25 24 LEU B N 1
ATOM 4717 C CA . LEU B 1 24 ? 34.875 -67.375 -26.141 1 82.25 24 LEU B CA 1
ATOM 4718 C C . LEU B 1 24 ? 34.875 -65.938 -25.656 1 82.25 24 LEU B C 1
ATOM 4720 O O . LEU B 1 24 ? 34.469 -65.062 -26.391 1 82.25 24 LEU B O 1
ATOM 4724 N N . CYS B 1 25 ? 35.125 -65.812 -24.391 1 87.94 25 CYS B N 1
ATOM 4725 C CA . CYS B 1 25 ? 35.281 -64.438 -23.891 1 87.94 25 CYS B CA 1
ATOM 4726 C C . CYS B 1 25 ? 36.562 -63.781 -24.453 1 87.94 25 CYS B C 1
ATOM 4728 O O . CYS B 1 25 ? 37.625 -64.375 -24.422 1 87.94 25 CYS B O 1
ATOM 4730 N N . ASP B 1 26 ? 36.375 -62.594 -24.969 1 87.94 26 ASP B N 1
ATOM 4731 C CA . ASP B 1 26 ? 37.531 -62 -25.656 1 87.94 26 ASP B CA 1
ATOM 4732 C C . ASP B 1 26 ? 38.094 -60.844 -24.828 1 87.94 26 ASP B C 1
ATOM 4734 O O . ASP B 1 26 ? 39.062 -60.188 -25.234 1 87.94 26 ASP B O 1
ATOM 4738 N N . VAL B 1 27 ? 37.562 -60.562 -23.766 1 91.06 27 VAL B N 1
ATOM 4739 C CA . VAL B 1 27 ? 38.125 -59.531 -22.906 1 91.06 27 VAL B CA 1
ATOM 4740 C C . VAL B 1 27 ? 37.906 -59.906 -21.438 1 91.06 27 VAL B C 1
ATOM 4742 O O . VAL B 1 27 ? 36.969 -60.625 -21.109 1 91.06 27 VAL B O 1
ATOM 4745 N N . THR B 1 28 ? 38.812 -59.594 -20.578 1 91.75 28 THR B N 1
ATOM 4746 C CA . THR B 1 28 ? 38.719 -59.75 -19.141 1 91.75 28 THR B CA 1
ATOM 4747 C C . THR B 1 28 ? 38.875 -58.406 -18.422 1 91.75 28 THR B C 1
ATOM 4749 O O . THR B 1 28 ? 39.906 -57.75 -18.562 1 91.75 28 THR B O 1
ATOM 4752 N N . LEU B 1 29 ? 37.844 -58 -17.703 1 89.75 29 LEU B N 1
ATOM 4753 C CA . LEU B 1 29 ? 37.906 -56.781 -16.906 1 89.75 29 LEU B CA 1
ATOM 4754 C C . LEU B 1 29 ? 38.531 -57.062 -15.531 1 89.75 29 LEU B C 1
ATOM 4756 O O . LEU B 1 29 ? 38.125 -58 -14.844 1 89.75 29 LEU B O 1
ATOM 4760 N N . VAL B 1 30 ? 39.5 -56.312 -15.258 1 89.88 30 VAL B N 1
ATOM 4761 C CA . VAL B 1 30 ? 40.156 -56.469 -13.969 1 89.88 30 VAL B CA 1
ATOM 4762 C C . VAL B 1 30 ? 39.781 -55.312 -13.039 1 89.88 30 VAL B C 1
ATOM 4764 O O . VAL B 1 30 ? 40.125 -54.156 -13.305 1 89.88 30 VAL B O 1
ATOM 4767 N N . VAL B 1 31 ? 39.031 -55.688 -12.039 1 88.56 31 VAL B N 1
ATOM 4768 C CA . VAL B 1 31 ? 38.594 -54.719 -11.031 1 88.56 31 VAL B CA 1
ATOM 4769 C C . VAL B 1 31 ? 39.094 -55.156 -9.656 1 88.56 31 VAL B C 1
ATOM 4771 O O . VAL B 1 31 ? 38.75 -56.25 -9.195 1 88.56 31 VAL B O 1
ATOM 4774 N N . GLN B 1 32 ? 39.781 -54.375 -8.984 1 84.88 32 GLN B N 1
ATOM 4775 C CA . GLN B 1 32 ? 40.344 -54.688 -7.672 1 84.88 32 GLN B CA 1
ATOM 4776 C C . GLN B 1 32 ? 40.938 -56.094 -7.648 1 84.88 32 GLN B C 1
ATOM 4778 O O . GLN B 1 32 ? 40.656 -56.875 -6.762 1 84.88 32 GLN B O 1
ATOM 4783 N N . GLU B 1 33 ? 41.656 -56.562 -8.633 1 82.31 33 GLU B N 1
ATOM 4784 C CA . GLU B 1 33 ? 42.438 -57.781 -8.758 1 82.31 33 GLU B CA 1
ATOM 4785 C C . GLU B 1 33 ? 41.531 -58.969 -9.008 1 82.31 33 GLU B C 1
ATOM 4787 O O . GLU B 1 33 ? 41.969 -60.125 -8.859 1 82.31 33 GLU B O 1
ATOM 4792 N N . GLU B 1 34 ? 40.375 -58.688 -9.32 1 88.88 34 GLU B N 1
ATOM 4793 C CA . GLU B 1 34 ? 39.469 -59.75 -9.703 1 88.88 34 GLU B CA 1
ATOM 4794 C C . GLU B 1 34 ? 39.125 -59.688 -11.195 1 88.88 34 GLU B C 1
ATOM 4796 O O . GLU B 1 34 ? 38.969 -58.594 -11.75 1 88.88 34 GLU B O 1
ATOM 4801 N N . ASP B 1 35 ? 39.031 -60.875 -11.773 1 89.56 35 ASP B N 1
ATOM 4802 C CA . ASP B 1 35 ? 38.812 -60.969 -13.219 1 89.56 35 ASP B CA 1
ATOM 4803 C C . ASP B 1 35 ? 37.344 -61.188 -13.547 1 89.56 35 ASP B C 1
ATOM 4805 O O . ASP B 1 35 ? 36.656 -62.031 -12.906 1 89.56 35 ASP B O 1
ATOM 4809 N N . ILE B 1 36 ? 36.844 -60.375 -14.477 1 91.69 36 ILE B N 1
ATOM 4810 C CA . ILE B 1 36 ? 35.5 -60.531 -14.992 1 91.69 36 ILE B CA 1
ATOM 4811 C C . ILE B 1 36 ? 35.531 -60.75 -16.5 1 91.69 36 ILE B C 1
ATOM 4813 O O . ILE B 1 36 ? 35.688 -59.812 -17.281 1 91.69 36 ILE B O 1
ATOM 4817 N N . PRO B 1 37 ? 35.438 -62 -16.859 1 91.19 37 PRO B N 1
ATOM 4818 C CA . PRO B 1 37 ? 35.438 -62.25 -18.297 1 91.19 37 PRO B CA 1
ATOM 4819 C C . PRO B 1 37 ? 34.156 -61.75 -18.984 1 91.19 37 PRO B C 1
ATOM 4821 O O . PRO B 1 37 ? 33.062 -61.844 -18.406 1 91.19 37 PRO B O 1
ATOM 4824 N N . ALA B 1 38 ? 34.312 -61.219 -20.156 1 92.62 38 ALA B N 1
ATOM 4825 C CA . ALA B 1 38 ? 33.156 -60.688 -20.891 1 92.62 38 ALA B CA 1
ATOM 4826 C C . ALA B 1 38 ? 33.438 -60.656 -22.391 1 92.62 38 ALA B C 1
ATOM 4828 O O . ALA B 1 38 ? 34.531 -61.062 -22.844 1 92.62 38 ALA B O 1
ATOM 4829 N N . HIS B 1 39 ? 32.375 -60.406 -23.125 1 90.38 39 HIS B N 1
ATOM 4830 C CA . HIS B 1 39 ? 32.531 -60.219 -24.562 1 90.38 39 HIS B CA 1
ATOM 4831 C C . HIS B 1 39 ? 32.594 -58.75 -24.922 1 90.38 39 HIS B C 1
ATOM 4833 O O . HIS B 1 39 ? 31.75 -57.938 -24.5 1 90.38 39 HIS B O 1
ATOM 4839 N N . ARG B 1 40 ? 33.531 -58.344 -25.719 1 89.5 40 ARG B N 1
ATOM 4840 C CA . ARG B 1 40 ? 33.75 -56.969 -26.125 1 89.5 40 ARG B CA 1
ATOM 4841 C C . ARG B 1 40 ? 32.5 -56.406 -26.797 1 89.5 40 ARG B C 1
ATOM 4843 O O . ARG B 1 40 ? 32.125 -55.25 -26.547 1 89.5 40 ARG B O 1
ATOM 4850 N N . ALA B 1 41 ? 31.891 -57.219 -27.5 1 86.94 41 ALA B N 1
ATOM 4851 C CA . ALA B 1 41 ? 30.734 -56.781 -28.266 1 86.94 41 ALA B CA 1
ATOM 4852 C C . ALA B 1 41 ? 29.547 -56.438 -27.359 1 86.94 41 ALA B C 1
ATOM 4854 O O . ALA B 1 41 ? 28.859 -55.438 -27.547 1 86.94 41 ALA B O 1
ATOM 4855 N N . VAL B 1 42 ? 29.375 -57.25 -26.359 1 88.62 42 VAL B N 1
ATOM 4856 C CA . VAL B 1 42 ? 28.266 -57.062 -25.438 1 88.62 42 VAL B CA 1
ATOM 4857 C C . VAL B 1 42 ? 28.5 -55.844 -24.578 1 88.62 42 VAL B C 1
ATOM 4859 O O . VAL B 1 42 ? 27.594 -55 -24.406 1 88.62 42 VAL B O 1
ATOM 4862 N N . LEU B 1 43 ? 29.672 -55.688 -24.125 1 88.88 43 LEU B N 1
ATOM 4863 C CA . LEU B 1 43 ? 30.016 -54.531 -23.297 1 88.88 43 LEU B CA 1
ATOM 4864 C C . LEU B 1 43 ? 29.906 -53.219 -24.109 1 88.88 43 LEU B C 1
ATOM 4866 O O . LEU B 1 43 ? 29.391 -52.219 -23.609 1 88.88 43 LEU B O 1
ATOM 4870 N N . SER B 1 44 ? 30.344 -53.281 -25.359 1 88.38 44 SER B N 1
ATOM 4871 C CA . SER B 1 44 ? 30.328 -52.094 -26.219 1 88.38 44 SER B CA 1
ATOM 4872 C C . SER B 1 44 ? 28.906 -51.719 -26.594 1 88.38 44 SER B C 1
ATOM 4874 O O . SER B 1 44 ? 28.625 -50.531 -26.844 1 88.38 44 SER B O 1
ATOM 4876 N N . ALA B 1 45 ? 28.078 -52.688 -26.578 1 86.62 45 ALA B N 1
ATOM 4877 C CA . ALA B 1 45 ? 26.688 -52.438 -26.938 1 86.62 45 ALA B CA 1
ATOM 4878 C C . ALA B 1 45 ? 25.953 -51.719 -25.797 1 86.62 45 ALA B C 1
ATOM 4880 O O . ALA B 1 45 ? 24.984 -51 -26.031 1 86.62 45 ALA B O 1
ATOM 4881 N N . CYS B 1 46 ? 26.391 -51.906 -24.625 1 87.62 46 CYS B N 1
ATOM 4882 C CA . CYS B 1 46 ? 25.641 -51.406 -23.469 1 87.62 46 CYS B CA 1
ATOM 4883 C C . CYS B 1 46 ? 26.359 -50.25 -22.812 1 87.62 46 CYS B C 1
ATOM 4885 O O . CYS B 1 46 ? 25.797 -49.562 -21.953 1 87.62 46 CYS B O 1
ATOM 4887 N N . SER B 1 47 ? 27.562 -49.969 -23.203 1 88.56 47 SER B N 1
ATOM 4888 C CA . SER B 1 47 ? 28.375 -48.969 -22.562 1 88.56 47 SER B CA 1
ATOM 4889 C C . SER B 1 47 ? 29.172 -48.156 -23.594 1 88.56 47 SER B C 1
ATOM 4891 O O . SER B 1 47 ? 29.953 -48.719 -24.359 1 88.56 47 SER B O 1
ATOM 4893 N N . ASP B 1 48 ? 29.062 -46.906 -23.5 1 88.38 48 ASP B N 1
ATOM 4894 C CA . ASP B 1 48 ? 29.828 -46.031 -24.391 1 88.38 48 ASP B CA 1
ATOM 4895 C C . ASP B 1 48 ? 31.297 -45.969 -23.969 1 88.38 48 ASP B C 1
ATOM 4897 O O . ASP B 1 48 ? 32.188 -45.719 -24.797 1 88.38 48 ASP B O 1
ATOM 4901 N N . TYR B 1 49 ? 31.422 -46.125 -22.734 1 88.25 49 TYR B N 1
ATOM 4902 C CA . TYR B 1 49 ? 32.781 -46.219 -22.219 1 88.25 49 TYR B CA 1
ATOM 4903 C C . TYR B 1 49 ? 33.562 -47.344 -22.875 1 88.25 49 TYR B C 1
ATOM 4905 O O . TYR B 1 49 ? 34.656 -47.125 -23.406 1 88.25 49 TYR B O 1
ATOM 4913 N N . PHE B 1 50 ? 33.031 -48.5 -22.984 1 86.62 50 PHE B N 1
ATOM 4914 C CA . PHE B 1 50 ? 33.656 -49.656 -23.562 1 86.62 50 PHE B CA 1
ATOM 4915 C C . PHE B 1 50 ? 33.688 -49.562 -25.078 1 86.62 50 PHE B C 1
ATOM 4917 O O . PHE B 1 50 ? 34.688 -49.969 -25.703 1 86.62 50 PHE B O 1
ATOM 4924 N N . ARG B 1 51 ? 32.656 -49.031 -25.547 1 88.06 51 ARG B N 1
ATOM 4925 C CA . ARG B 1 51 ? 32.656 -48.844 -27 1 88.06 51 ARG B CA 1
ATOM 4926 C C . ARG B 1 51 ? 33.812 -47.969 -27.453 1 88.06 51 ARG B C 1
ATOM 4928 O O . ARG B 1 51 ? 34.531 -48.344 -28.391 1 88.06 51 ARG B O 1
ATOM 4935 N N . ALA B 1 52 ? 33.969 -46.969 -26.75 1 87 52 ALA B N 1
ATOM 4936 C CA . ALA B 1 52 ? 35.094 -46.062 -27.078 1 87 52 ALA B CA 1
ATOM 4937 C C . ALA B 1 52 ? 36.438 -46.719 -26.828 1 87 52 ALA B C 1
ATOM 4939 O O . ALA B 1 52 ? 37.375 -46.562 -27.625 1 87 52 ALA B O 1
ATOM 4940 N N . MET B 1 53 ? 36.531 -47.438 -25.781 1 85.38 53 MET B N 1
ATOM 4941 C CA . MET B 1 53 ? 37.75 -48.094 -25.406 1 85.38 53 MET B CA 1
ATOM 4942 C C . MET B 1 53 ? 38.156 -49.156 -26.422 1 85.38 53 MET B C 1
ATOM 4944 O O . MET B 1 53 ? 39.312 -49.25 -26.812 1 85.38 53 MET B O 1
ATOM 4948 N N . PHE B 1 54 ? 37.156 -49.875 -27.016 1 85.75 54 PHE B N 1
ATOM 4949 C CA . PHE B 1 54 ? 37.438 -51.031 -27.875 1 85.75 54 PHE B CA 1
ATOM 4950 C C . PHE B 1 54 ? 37.531 -50.594 -29.328 1 85.75 54 PHE B C 1
ATOM 4952 O O . PHE B 1 54 ? 38.031 -51.344 -30.172 1 85.75 54 PHE B O 1
ATOM 4959 N N . THR B 1 55 ? 37.062 -49.375 -29.562 1 84.12 55 THR B N 1
ATOM 4960 C CA . THR B 1 55 ? 37.094 -48.938 -30.953 1 84.12 55 THR B CA 1
ATOM 4961 C C . THR B 1 55 ? 38.094 -47.781 -31.125 1 84.12 55 THR B C 1
ATOM 4963 O O . THR B 1 55 ? 38.219 -47.219 -32.219 1 84.12 55 THR B O 1
ATOM 4966 N N . SER B 1 56 ? 38.719 -47.25 -30.156 1 76.69 56 SER B N 1
ATOM 4967 C CA . SER B 1 56 ? 39.594 -46.094 -30.172 1 76.69 56 SER B CA 1
ATOM 4968 C C . SER B 1 56 ? 40.875 -46.406 -30.984 1 76.69 56 SER B C 1
ATOM 4970 O O . SER B 1 56 ? 41.562 -45.469 -31.406 1 76.69 56 SER B O 1
ATOM 4972 N N . GLY B 1 57 ? 41.188 -47.688 -31.422 1 72.19 57 GLY B N 1
ATOM 4973 C CA . GLY B 1 57 ? 42.406 -48.031 -32.156 1 72.19 57 GLY B CA 1
ATOM 4974 C C . GLY B 1 57 ? 43.656 -48.062 -31.281 1 72.19 57 GLY B C 1
ATOM 4975 O O . GLY B 1 57 ? 44.719 -48.406 -31.766 1 72.19 57 GLY B O 1
ATOM 4976 N N . MET B 1 58 ? 43.5 -47.781 -30.016 1 70 58 MET B N 1
ATOM 4977 C CA . MET B 1 58 ? 44.656 -47.781 -29.125 1 70 58 MET B CA 1
ATOM 4978 C C . MET B 1 58 ? 44.906 -49.156 -28.562 1 70 58 MET B C 1
ATOM 4980 O O . MET B 1 58 ? 44.25 -50.125 -28.969 1 70 58 MET B O 1
ATOM 4984 N N . ARG B 1 59 ? 45.938 -49.281 -27.766 1 68.19 59 ARG B N 1
ATOM 4985 C CA . ARG B 1 59 ? 46.406 -50.562 -27.234 1 68.19 59 ARG B CA 1
ATOM 4986 C C . ARG B 1 59 ? 45.281 -51.281 -26.531 1 68.19 59 ARG B C 1
ATOM 4988 O O . ARG B 1 59 ? 45.188 -52.5 -26.625 1 68.19 59 ARG B O 1
ATOM 4995 N N . GLU B 1 60 ? 44.344 -50.5 -25.984 1 65.88 60 GLU B N 1
ATOM 4996 C CA . GLU B 1 60 ? 43.281 -51.094 -25.188 1 65.88 60 GLU B CA 1
ATOM 4997 C C . GLU B 1 60 ? 42.219 -51.75 -26.094 1 65.88 60 GLU B C 1
ATOM 4999 O O . GLU B 1 60 ? 41.5 -52.625 -25.641 1 65.88 60 GLU B O 1
ATOM 5004 N N . SER B 1 61 ? 42.312 -51.375 -27.297 1 73.56 61 SER B N 1
ATOM 5005 C CA . SER B 1 61 ? 41.375 -51.938 -28.25 1 73.56 61 SER B CA 1
ATOM 5006 C C . SER B 1 61 ? 41.656 -53.406 -28.5 1 73.56 61 SER B C 1
ATOM 5008 O O . SER B 1 61 ? 40.719 -54.188 -28.812 1 73.56 61 SER B O 1
ATOM 5010 N N . SER B 1 62 ? 42.875 -53.75 -28.234 1 76.69 62 SER B N 1
ATOM 5011 C CA . SER B 1 62 ? 43.219 -55.125 -28.547 1 76.69 62 SER B CA 1
ATOM 5012 C C . SER B 1 62 ? 43.625 -55.906 -27.297 1 76.69 62 SER B C 1
ATOM 5014 O O . SER B 1 62 ? 43.719 -57.125 -27.312 1 76.69 62 SER B O 1
ATOM 5016 N N . ASP B 1 63 ? 43.75 -55.219 -26.219 1 81.31 63 ASP B N 1
ATOM 5017 C CA . ASP B 1 63 ? 44.188 -55.875 -24.984 1 81.31 63 ASP B CA 1
ATOM 5018 C C . ASP B 1 63 ? 43.125 -56.812 -24.438 1 81.31 63 ASP B C 1
ATOM 5020 O O . ASP B 1 63 ? 41.938 -56.469 -24.453 1 81.31 63 ASP B O 1
ATOM 5024 N N . SER B 1 64 ? 43.594 -57.906 -24.125 1 83.94 64 SER B N 1
ATOM 5025 C CA . SER B 1 64 ? 42.656 -58.906 -23.609 1 83.94 64 SER B CA 1
ATOM 5026 C C . SER B 1 64 ? 42.344 -58.656 -22.141 1 83.94 64 SER B C 1
ATOM 5028 O O . SER B 1 64 ? 41.375 -59.188 -21.609 1 83.94 64 SER B O 1
ATOM 5030 N N . ARG B 1 65 ? 43.156 -57.812 -21.406 1 88.94 65 ARG B N 1
ATOM 5031 C CA . ARG B 1 65 ? 42.938 -57.5 -20 1 88.94 65 ARG B CA 1
ATOM 5032 C C . ARG B 1 65 ? 42.844 -56 -19.797 1 88.94 65 ARG B C 1
ATOM 5034 O O . ARG B 1 65 ? 43.781 -55.25 -20.078 1 88.94 65 ARG B O 1
ATOM 5041 N N . ILE B 1 66 ? 41.656 -55.594 -19.375 1 87.12 66 ILE B N 1
ATOM 5042 C CA . ILE B 1 66 ? 41.406 -54.156 -19.156 1 87.12 66 ILE B CA 1
ATOM 5043 C C . ILE B 1 66 ? 41.281 -53.875 -17.656 1 87.12 66 ILE B C 1
ATOM 5045 O O . ILE B 1 66 ? 40.406 -54.469 -17 1 87.12 66 ILE B O 1
ATOM 5049 N N . VAL B 1 67 ? 42.062 -53.031 -17.172 1 86.06 67 VAL B N 1
ATOM 5050 C CA . VAL B 1 67 ? 42.062 -52.688 -15.758 1 86.06 67 VAL B CA 1
ATOM 5051 C C . VAL B 1 67 ? 41.219 -51.438 -15.547 1 86.06 67 VAL B C 1
ATOM 5053 O O . VAL B 1 67 ? 41.5 -50.406 -16.156 1 86.06 67 VAL B O 1
ATOM 5056 N N . ILE B 1 68 ? 40.188 -51.531 -14.742 1 83.56 68 ILE B N 1
ATOM 5057 C CA . ILE B 1 68 ? 39.406 -50.375 -14.32 1 83.56 68 ILE B CA 1
ATOM 5058 C C . ILE B 1 68 ? 40.031 -49.75 -13.062 1 83.56 68 ILE B C 1
ATOM 5060 O O . ILE B 1 68 ? 39.938 -50.344 -11.977 1 83.56 68 ILE B O 1
ATOM 5064 N N . LYS B 1 69 ? 40.688 -48.562 -13.141 1 72.62 69 LYS B N 1
ATOM 5065 C CA . LYS B 1 69 ? 41.562 -47.969 -12.156 1 72.62 69 LYS B CA 1
ATOM 5066 C C . LYS B 1 69 ? 40.781 -47.156 -11.117 1 72.62 69 LYS B C 1
ATOM 5068 O O . LYS B 1 69 ? 41.281 -46.938 -10.008 1 72.62 69 LYS B O 1
ATOM 5073 N N . ASP B 1 70 ? 39.594 -47 -11.414 1 72 70 ASP B N 1
ATOM 5074 C CA . ASP B 1 70 ? 38.906 -46.156 -10.461 1 72 70 ASP B CA 1
ATOM 5075 C C . ASP B 1 70 ? 38.656 -46.875 -9.148 1 72 70 ASP B C 1
ATOM 5077 O O . ASP B 1 70 ? 37.906 -47.875 -9.117 1 72 70 ASP B O 1
ATOM 5081 N N . VAL B 1 71 ? 39.281 -46.438 -8.109 1 64.94 71 VAL B N 1
ATOM 5082 C CA . VAL B 1 71 ? 39.344 -47.062 -6.801 1 64.94 71 VAL B CA 1
ATOM 5083 C C . VAL B 1 71 ? 37.969 -47 -6.121 1 64.94 71 VAL B C 1
ATOM 5085 O O . VAL B 1 71 ? 37.688 -47.812 -5.23 1 64.94 71 VAL B O 1
ATOM 5088 N N . THR B 1 72 ? 37.094 -46.188 -6.523 1 73.06 72 THR B N 1
ATOM 5089 C CA . THR B 1 72 ? 35.844 -46 -5.797 1 73.06 72 THR B CA 1
ATOM 5090 C C . THR B 1 72 ? 34.781 -46.969 -6.273 1 73.06 72 THR B C 1
ATOM 5092 O O . THR B 1 72 ? 33.688 -47.062 -5.676 1 73.06 72 THR B O 1
ATOM 5095 N N . ILE B 1 73 ? 35.188 -47.719 -7.211 1 78.56 73 ILE B N 1
ATOM 5096 C CA . ILE B 1 73 ? 34.188 -48.625 -7.797 1 78.56 73 ILE B CA 1
ATOM 5097 C C . ILE B 1 73 ? 34.281 -50 -7.137 1 78.56 73 ILE B C 1
ATOM 5099 O O . ILE B 1 73 ? 35.375 -50.5 -6.906 1 78.56 73 ILE B O 1
ATOM 5103 N N . CYS B 1 74 ? 33.188 -50.469 -6.785 1 83.38 74 CYS B N 1
ATOM 5104 C CA . CYS B 1 74 ? 33.031 -51.781 -6.164 1 83.38 74 CYS B CA 1
ATOM 5105 C C . CYS B 1 74 ? 32.938 -52.875 -7.215 1 83.38 74 CYS B C 1
ATOM 5107 O O . CYS B 1 74 ? 32.219 -52.719 -8.203 1 83.38 74 CYS B O 1
ATOM 5109 N N . ILE B 1 75 ? 33.719 -54 -6.98 1 87.56 75 ILE B N 1
ATOM 5110 C CA . ILE B 1 75 ? 33.75 -55.125 -7.918 1 87.56 75 ILE B CA 1
ATOM 5111 C C . ILE B 1 75 ? 32.344 -55.719 -8.062 1 87.56 75 ILE B C 1
ATOM 5113 O O . ILE B 1 75 ? 31.938 -56.125 -9.156 1 87.56 75 ILE B O 1
ATOM 5117 N N . GLN B 1 76 ? 31.719 -55.719 -6.988 1 89.12 76 GLN B N 1
ATOM 5118 C CA . GLN B 1 76 ? 30.359 -56.281 -7.016 1 89.12 76 GLN B CA 1
ATOM 5119 C C . GLN B 1 76 ? 29.453 -55.5 -7.941 1 89.12 76 GLN B C 1
ATOM 5121 O O . GLN B 1 76 ? 28.656 -56.062 -8.68 1 89.12 76 GLN B O 1
ATOM 5126 N N . ALA B 1 77 ? 29.609 -54.156 -7.891 1 92.25 77 ALA B N 1
ATOM 5127 C CA . ALA B 1 77 ? 28.781 -53.281 -8.727 1 92.25 77 ALA B CA 1
ATOM 5128 C C . ALA B 1 77 ? 29.109 -53.5 -10.203 1 92.25 77 ALA B C 1
ATOM 5130 O O . ALA B 1 77 ? 28.203 -53.594 -11.039 1 92.25 77 ALA B O 1
ATOM 5131 N N . VAL B 1 78 ? 30.344 -53.719 -10.539 1 91.06 78 VAL B N 1
ATOM 5132 C CA . VAL B 1 78 ? 30.766 -53.906 -11.93 1 91.06 78 VAL B CA 1
ATOM 5133 C C . VAL B 1 78 ? 30.266 -55.25 -12.438 1 91.06 78 VAL B C 1
ATOM 5135 O O . VAL B 1 78 ? 29.75 -55.344 -13.555 1 91.06 78 VAL B O 1
ATOM 5138 N N . ASN B 1 79 ? 30.453 -56.188 -11.594 1 91.38 79 ASN B N 1
ATOM 5139 C CA . ASN B 1 79 ? 29.969 -57.5 -11.961 1 91.38 79 ASN B CA 1
ATOM 5140 C C . ASN B 1 79 ? 28.469 -57.5 -12.258 1 91.38 79 ASN B C 1
ATOM 5142 O O . ASN B 1 79 ? 28.031 -58.094 -13.242 1 91.38 79 ASN B O 1
ATOM 5146 N N . GLN B 1 80 ? 27.766 -56.844 -11.406 1 92.56 80 GLN B N 1
ATOM 5147 C CA . GLN B 1 80 ? 26.312 -56.75 -11.594 1 92.56 80 GLN B CA 1
ATOM 5148 C C . GLN B 1 80 ? 25.969 -56 -12.883 1 92.56 80 GLN B C 1
ATOM 5150 O O . GLN B 1 80 ? 25.047 -56.375 -13.594 1 92.56 80 GLN B O 1
ATOM 5155 N N . LEU B 1 81 ? 26.688 -55 -13.227 1 92.75 81 LEU B N 1
ATOM 5156 C CA . LEU B 1 81 ? 26.453 -54.219 -14.43 1 92.75 81 LEU B CA 1
ATOM 5157 C C . LEU B 1 81 ? 26.797 -55 -15.68 1 92.75 81 LEU B C 1
ATOM 5159 O O . LEU B 1 81 ? 26.125 -54.906 -16.703 1 92.75 81 LEU B O 1
ATOM 5163 N N . VAL B 1 82 ? 27.875 -55.812 -15.523 1 90.94 82 VAL B N 1
ATOM 5164 C CA . VAL B 1 82 ? 28.234 -56.688 -16.641 1 90.94 82 VAL B CA 1
ATOM 5165 C C . VAL B 1 82 ? 27.141 -57.719 -16.844 1 90.94 82 VAL B C 1
ATOM 5167 O O . VAL B 1 82 ? 26.734 -58 -17.984 1 90.94 82 VAL B O 1
ATOM 5170 N N . ASP B 1 83 ? 26.719 -58.281 -15.758 1 90.12 83 ASP B N 1
ATOM 5171 C CA . ASP B 1 83 ? 25.609 -59.219 -15.852 1 90.12 83 ASP B CA 1
ATOM 5172 C C . ASP B 1 83 ? 24.391 -58.562 -16.469 1 90.12 83 ASP B C 1
ATOM 5174 O O . ASP B 1 83 ? 23.672 -59.188 -17.266 1 90.12 83 ASP B O 1
ATOM 5178 N N . TYR B 1 84 ? 24.156 -57.312 -16.031 1 92.06 84 TYR B N 1
ATOM 5179 C CA . TYR B 1 84 ? 23.047 -56.531 -16.578 1 92.06 84 TYR B CA 1
ATOM 5180 C C . TYR B 1 84 ? 23.188 -56.375 -18.094 1 92.06 84 TYR B C 1
ATOM 5182 O O . TYR B 1 84 ? 22.188 -56.438 -18.828 1 92.06 84 TYR B O 1
ATOM 5190 N N . ALA B 1 85 ? 24.344 -56.281 -18.641 1 88.44 85 ALA B N 1
ATOM 5191 C CA . ALA B 1 85 ? 24.578 -56.125 -20.078 1 88.44 85 ALA B CA 1
ATOM 5192 C C . ALA B 1 85 ? 24.094 -57.375 -20.844 1 88.44 85 ALA B C 1
ATOM 5194 O O . ALA B 1 85 ? 23.672 -57.281 -22 1 88.44 85 ALA B O 1
ATOM 5195 N N . TYR B 1 86 ? 24.141 -58.5 -20.109 1 87.62 86 TYR B N 1
ATOM 5196 C CA . TYR B 1 86 ? 23.75 -59.75 -20.75 1 87.62 86 TYR B CA 1
ATOM 5197 C C . TYR B 1 86 ? 22.281 -60.031 -20.516 1 87.62 86 TYR B C 1
ATOM 5199 O O . TYR B 1 86 ? 21.594 -60.562 -21.406 1 87.62 86 TYR B O 1
ATOM 5207 N N . THR B 1 87 ? 21.734 -59.719 -19.359 1 86.5 87 THR B N 1
ATOM 5208 C CA . THR B 1 87 ? 20.422 -60.219 -18.969 1 86.5 87 THR B CA 1
ATOM 5209 C C . THR B 1 87 ? 19.375 -59.125 -19.094 1 86.5 87 THR B C 1
ATOM 5211 O O . THR B 1 87 ? 18.172 -59.406 -19.203 1 86.5 87 THR B O 1
ATOM 5214 N N . GLY B 1 88 ? 19.859 -57.875 -18.953 1 86.56 88 GLY B N 1
ATOM 5215 C CA . GLY B 1 88 ? 18.922 -56.781 -18.938 1 86.56 88 GLY B CA 1
ATOM 5216 C C . GLY B 1 88 ? 18.25 -56.594 -17.594 1 86.56 88 GLY B C 1
ATOM 5217 O O . GLY B 1 88 ? 17.344 -55.75 -17.453 1 86.56 88 GLY B O 1
ATOM 5218 N N . GLU B 1 89 ? 18.656 -57.438 -16.656 1 88.12 89 GLU B N 1
ATOM 5219 C CA . GLU B 1 89 ? 18.078 -57.375 -15.32 1 88.12 89 GLU B CA 1
ATOM 5220 C C . GLU B 1 89 ? 19.094 -56.844 -14.312 1 88.12 89 GLU B C 1
ATOM 5222 O O . GLU B 1 89 ? 20.219 -57.344 -14.227 1 88.12 89 GLU B O 1
ATOM 5227 N N . LEU B 1 90 ? 18.656 -55.781 -13.719 1 90.88 90 LEU B N 1
ATOM 5228 C CA . LEU B 1 90 ? 19.516 -55.188 -12.688 1 90.88 90 LEU B CA 1
ATOM 5229 C C . LEU B 1 90 ? 18.781 -55.125 -11.359 1 90.88 90 LEU B C 1
ATOM 5231 O O . LEU B 1 90 ? 17.734 -54.469 -11.25 1 90.88 90 LEU B O 1
ATOM 5235 N N . GLN B 1 91 ? 19.219 -55.875 -10.422 1 90.19 91 GLN B N 1
ATOM 5236 C CA . GLN B 1 91 ? 18.641 -55.812 -9.086 1 90.19 91 GLN B CA 1
ATOM 5237 C C . GLN B 1 91 ? 19.312 -54.719 -8.242 1 90.19 91 GLN B C 1
ATOM 5239 O O . GLN B 1 91 ? 20.484 -54.875 -7.871 1 90.19 91 GLN B O 1
ATOM 5244 N N . VAL B 1 92 ? 18.578 -53.688 -8.039 1 92 92 VAL B N 1
ATOM 5245 C CA . VAL B 1 92 ? 19.109 -52.562 -7.285 1 92 92 VAL B CA 1
ATOM 5246 C C . VAL B 1 92 ? 18.453 -52.5 -5.906 1 92 92 VAL B C 1
ATOM 5248 O O . VAL B 1 92 ? 17.234 -52.469 -5.797 1 92 92 VAL B O 1
ATOM 5251 N N . THR B 1 93 ? 19.25 -52.562 -4.84 1 91 93 THR B N 1
ATOM 5252 C CA . THR B 1 93 ? 18.766 -52.406 -3.471 1 91 93 THR B CA 1
ATOM 5253 C C . THR B 1 93 ? 19.188 -51.031 -2.928 1 91 93 THR B C 1
ATOM 5255 O O . THR B 1 93 ? 19.984 -50.312 -3.561 1 91 93 THR B O 1
ATOM 5258 N N . ARG B 1 94 ? 18.672 -50.656 -1.795 1 91.31 94 ARG B N 1
ATOM 5259 C CA . ARG B 1 94 ? 19 -49.375 -1.159 1 91.31 94 ARG B CA 1
ATOM 5260 C C . ARG B 1 94 ? 20.5 -49.281 -0.876 1 91.31 94 ARG B C 1
ATOM 5262 O O . ARG B 1 94 ? 21.109 -48.219 -1.054 1 91.31 94 ARG B O 1
ATOM 5269 N N . GLU B 1 95 ? 21.109 -50.375 -0.535 1 88.56 95 GLU B N 1
ATOM 5270 C CA . GLU B 1 95 ? 22.516 -50.406 -0.122 1 88.56 95 GLU B CA 1
ATOM 5271 C C . GLU B 1 95 ? 23.438 -50.375 -1.33 1 88.56 95 GLU B C 1
ATOM 5273 O O . GLU B 1 95 ? 24.531 -49.812 -1.273 1 88.56 95 GLU B O 1
ATOM 5278 N N . SER B 1 96 ? 22.953 -50.969 -2.373 1 91.38 96 SER B N 1
ATOM 5279 C CA . SER B 1 96 ? 23.828 -51.125 -3.523 1 91.38 96 SER B CA 1
ATOM 5280 C C . SER B 1 96 ? 23.625 -50 -4.535 1 91.38 96 SER B C 1
ATOM 5282 O O . SER B 1 96 ? 24.438 -49.812 -5.441 1 91.38 96 SER B O 1
ATOM 5284 N N . ALA B 1 97 ? 22.578 -49.219 -4.305 1 92.69 97 ALA B N 1
ATOM 5285 C CA . ALA B 1 97 ? 22.125 -48.281 -5.32 1 92.69 97 ALA B CA 1
ATOM 5286 C C . ALA B 1 97 ? 23.203 -47.25 -5.617 1 92.69 97 ALA B C 1
ATOM 5288 O O . ALA B 1 97 ? 23.484 -46.969 -6.781 1 92.69 97 ALA B O 1
ATOM 5289 N N . THR B 1 98 ? 23.828 -46.719 -4.633 1 91.56 98 THR B N 1
ATOM 5290 C CA . THR B 1 98 ? 24.812 -45.656 -4.82 1 91.56 98 THR B CA 1
ATOM 5291 C C . THR B 1 98 ? 26.047 -46.219 -5.539 1 91.56 98 THR B C 1
ATOM 5293 O O . THR B 1 98 ? 26.562 -45.594 -6.469 1 91.56 98 THR B O 1
ATOM 5296 N N . ASP B 1 99 ? 26.5 -47.344 -5.199 1 91.69 99 ASP B N 1
ATOM 5297 C CA . ASP B 1 99 ? 27.656 -47.969 -5.82 1 91.69 99 ASP B CA 1
ATOM 5298 C C . ASP B 1 99 ? 27.391 -48.312 -7.277 1 91.69 99 ASP B C 1
ATOM 5300 O O . ASP B 1 99 ? 28.234 -48.125 -8.141 1 91.69 99 ASP B O 1
ATOM 5304 N N . LEU B 1 100 ? 26.266 -48.844 -7.406 1 93.19 100 LEU B N 1
ATOM 5305 C CA . LEU B 1 100 ? 25.875 -49.188 -8.766 1 93.19 100 LEU B CA 1
ATOM 5306 C C . LEU B 1 100 ? 25.781 -47.969 -9.648 1 93.19 100 LEU B C 1
ATOM 5308 O O . LEU B 1 100 ? 26.234 -47.969 -10.797 1 93.19 100 LEU B O 1
ATOM 5312 N N . ALA B 1 101 ? 25.172 -46.938 -9.07 1 93.19 101 ALA B N 1
ATOM 5313 C CA . ALA B 1 101 ? 25.047 -45.688 -9.812 1 93.19 101 ALA B CA 1
ATOM 5314 C C . ALA B 1 101 ? 26.422 -45.094 -10.141 1 93.19 101 ALA B C 1
ATOM 5316 O O . ALA B 1 101 ? 26.641 -44.625 -11.25 1 93.19 101 ALA B O 1
ATOM 5317 N N . ARG B 1 102 ? 27.266 -45.156 -9.227 1 91.38 102 ARG B N 1
ATOM 5318 C CA . ARG B 1 102 ? 28.625 -44.688 -9.438 1 91.38 102 ARG B CA 1
ATOM 5319 C C . ARG B 1 102 ? 29.297 -45.438 -10.586 1 91.38 102 ARG B C 1
ATOM 5321 O O . ARG B 1 102 ? 29.844 -44.844 -11.5 1 91.38 102 ARG B O 1
ATOM 5328 N N . ALA B 1 103 ? 29.219 -46.688 -10.547 1 91.06 103 ALA B N 1
ATOM 5329 C CA . ALA B 1 103 ? 29.812 -47.531 -11.57 1 91.06 103 ALA B CA 1
ATOM 5330 C C . ALA B 1 103 ? 29.156 -47.281 -12.93 1 91.06 103 ALA B C 1
ATOM 5332 O O . ALA B 1 103 ? 29.844 -47.156 -13.945 1 91.06 103 ALA B O 1
ATOM 5333 N N . ALA B 1 104 ? 27.891 -47.281 -12.875 1 92.81 104 ALA B N 1
ATOM 5334 C CA . ALA B 1 104 ? 27.156 -47.062 -14.117 1 92.81 104 ALA B CA 1
ATOM 5335 C C . ALA B 1 104 ? 27.516 -45.719 -14.75 1 92.81 104 ALA B C 1
ATOM 5337 O O . ALA B 1 104 ? 27.609 -45.625 -15.977 1 92.81 104 ALA B O 1
ATOM 5338 N N . SER B 1 105 ? 27.656 -44.688 -13.914 1 91.31 105 SER B N 1
ATOM 5339 C CA . SER B 1 105 ? 28.031 -43.375 -14.398 1 91.31 105 SER B CA 1
ATOM 5340 C C . SER B 1 105 ? 29.438 -43.375 -14.992 1 91.31 105 SER B C 1
ATOM 5342 O O . SER B 1 105 ? 29.672 -42.812 -16.062 1 91.31 105 SER B O 1
ATOM 5344 N N . LEU B 1 106 ? 30.344 -44.062 -14.383 1 87.69 106 LEU B N 1
ATOM 5345 C CA . LEU B 1 106 ? 31.734 -44.125 -14.844 1 87.69 106 LEU B CA 1
ATOM 5346 C C . LEU B 1 106 ? 31.844 -44.906 -16.141 1 87.69 106 LEU B C 1
ATOM 5348 O O . LEU B 1 106 ? 32.625 -44.562 -17.031 1 87.69 106 LEU B O 1
ATOM 5352 N N . LEU B 1 107 ? 31.031 -45.938 -16.234 1 89.19 107 LEU B N 1
ATOM 5353 C CA . LEU B 1 107 ? 31.078 -46.781 -17.391 1 89.19 107 LEU B CA 1
ATOM 5354 C C . LEU B 1 107 ? 30.156 -46.281 -18.5 1 89.19 107 LEU B C 1
ATOM 5356 O O . LEU B 1 107 ? 30.031 -46.906 -19.547 1 89.19 107 LEU B O 1
ATOM 5360 N N . LEU B 1 108 ? 29.422 -45.219 -18.188 1 90.62 108 LEU B N 1
ATOM 5361 C CA . LEU B 1 108 ? 28.531 -44.562 -19.141 1 90.62 108 LEU B CA 1
ATOM 5362 C C . LEU B 1 108 ? 27.422 -45.5 -19.609 1 90.62 108 LEU B C 1
ATOM 5364 O O . LEU B 1 108 ? 27.188 -45.625 -20.812 1 90.62 108 LEU B O 1
ATOM 5368 N N . MET B 1 109 ? 26.891 -46.25 -18.766 1 92.19 109 MET B N 1
ATOM 5369 C CA . MET B 1 109 ? 25.719 -47.094 -19.031 1 92.19 109 MET B CA 1
ATOM 5370 C C . MET B 1 109 ? 24.438 -46.344 -18.688 1 92.19 109 MET B C 1
ATOM 5372 O O . MET B 1 109 ? 23.922 -46.469 -17.578 1 92.19 109 MET B O 1
ATOM 5376 N N . GLU B 1 110 ? 23.859 -45.719 -19.547 1 91 110 GLU B N 1
ATOM 5377 C CA . GLU B 1 110 ? 22.797 -44.719 -19.344 1 91 110 GLU B CA 1
ATOM 5378 C C . GLU B 1 110 ? 21.516 -45.406 -18.812 1 91 110 GLU B C 1
ATOM 5380 O O . GLU B 1 110 ? 20.875 -44.875 -17.906 1 91 110 GLU B O 1
ATOM 5385 N N . GLU B 1 111 ? 21.172 -46.469 -19.391 1 91.62 111 GLU B N 1
ATOM 5386 C CA . GLU B 1 111 ? 19.953 -47.156 -18.984 1 91.62 111 GLU B CA 1
ATOM 5387 C C . GLU B 1 111 ? 20.062 -47.688 -17.562 1 91.62 111 GLU B C 1
ATOM 5389 O O . GLU B 1 111 ? 19.125 -47.562 -16.766 1 91.62 111 GLU B O 1
ATOM 5394 N N . ALA B 1 112 ? 21.156 -48.375 -17.281 1 91.94 112 ALA B N 1
ATOM 5395 C CA . ALA B 1 112 ? 21.375 -48.875 -15.93 1 91.94 112 ALA B CA 1
ATOM 5396 C C . ALA B 1 112 ? 21.406 -47.719 -14.922 1 91.94 112 ALA B C 1
ATOM 5398 O O . ALA B 1 112 ? 20.875 -47.844 -13.812 1 91.94 112 ALA B O 1
ATOM 5399 N N . LEU B 1 113 ? 22.016 -46.688 -15.375 1 93.38 113 LEU B N 1
ATOM 5400 C CA . LEU B 1 113 ? 22.094 -45.531 -14.508 1 93.38 113 LEU B CA 1
ATOM 5401 C C . LEU B 1 113 ? 20.703 -45 -14.203 1 93.38 113 LEU B C 1
ATOM 5403 O O . LEU B 1 113 ? 20.422 -44.594 -13.07 1 93.38 113 LEU B O 1
ATOM 5407 N N . GLU B 1 114 ? 19.828 -44.938 -15.156 1 93.5 114 GLU B N 1
ATOM 5408 C CA . GL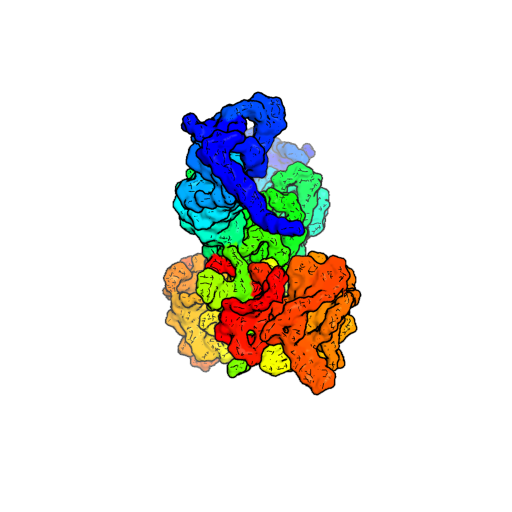U B 1 114 ? 18.469 -44.469 -14.961 1 93.5 114 GLU B CA 1
ATOM 5409 C C . GLU B 1 114 ? 17.719 -45.344 -13.953 1 93.5 114 GLU B C 1
ATOM 5411 O O . GLU B 1 114 ? 16.969 -44.844 -13.125 1 93.5 114 GLU B O 1
ATOM 5416 N N . ILE B 1 115 ? 17.922 -46.594 -14.039 1 93.25 115 ILE B N 1
ATOM 5417 C CA . ILE B 1 115 ? 17.312 -47.531 -13.102 1 93.25 115 ILE B CA 1
ATOM 5418 C C . ILE B 1 115 ? 17.797 -47.25 -11.68 1 93.25 115 ILE B C 1
ATOM 5420 O O . ILE B 1 115 ? 17.016 -47.219 -10.734 1 93.25 115 ILE B O 1
ATOM 5424 N N . CYS B 1 116 ? 19.078 -47.094 -11.57 1 93.81 116 CYS B N 1
ATOM 5425 C CA . CYS B 1 116 ? 19.672 -46.812 -10.266 1 93.81 116 CYS B CA 1
ATOM 5426 C C . CYS B 1 116 ? 19.141 -45.5 -9.703 1 93.81 116 CYS B C 1
ATOM 5428 O O . CYS B 1 116 ? 18.812 -45.406 -8.516 1 93.81 116 CYS B O 1
ATOM 5430 N N . GLN B 1 117 ? 19.062 -44.469 -10.531 1 94.5 117 GLN B N 1
ATOM 5431 C CA . GLN B 1 117 ? 18.578 -43.188 -10.094 1 94.5 117 GLN B CA 1
ATOM 5432 C C . GLN B 1 117 ? 17.141 -43.281 -9.586 1 94.5 117 GLN B C 1
ATOM 5434 O O . GLN B 1 117 ? 16.797 -42.656 -8.578 1 94.5 117 GLN B O 1
ATOM 5439 N N . THR B 1 118 ? 16.312 -43.938 -10.297 1 94.12 118 THR B N 1
ATOM 5440 C CA . THR B 1 118 ? 14.914 -44.125 -9.898 1 94.12 118 THR B CA 1
ATOM 5441 C C . THR B 1 118 ? 14.828 -44.75 -8.516 1 94.12 118 THR B C 1
ATOM 5443 O O . THR B 1 118 ? 14.008 -44.344 -7.691 1 94.12 118 THR B O 1
ATOM 5446 N N . LYS B 1 119 ? 15.68 -45.719 -8.32 1 94.06 119 LYS B N 1
ATOM 5447 C CA . LYS B 1 119 ? 15.703 -46.375 -7.012 1 94.06 119 LYS B CA 1
ATOM 5448 C C . LYS B 1 119 ? 16.172 -45.406 -5.93 1 94.06 119 LYS B C 1
ATOM 5450 O O . LYS B 1 119 ? 15.633 -45.406 -4.824 1 94.06 119 LYS B O 1
ATOM 5455 N N . LEU B 1 120 ? 17.172 -44.719 -6.242 1 94.19 120 LEU B N 1
ATOM 5456 C CA . LEU B 1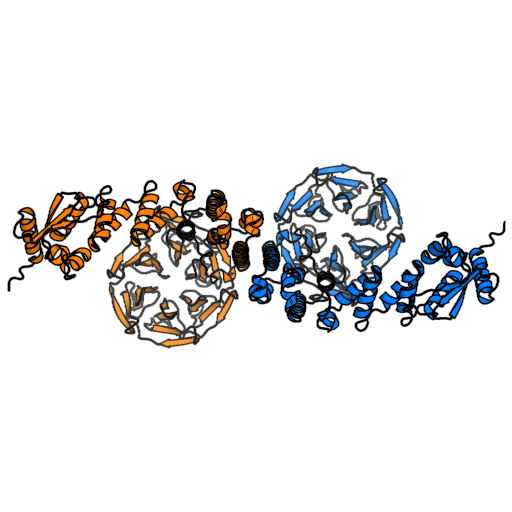 120 ? 17.688 -43.75 -5.285 1 94.19 120 LEU B CA 1
ATOM 5457 C C . LEU B 1 120 ? 16.641 -42.719 -4.941 1 94.19 120 LEU B C 1
ATOM 5459 O O . LEU B 1 120 ? 16.547 -42.281 -3.791 1 94.19 120 LEU B O 1
ATOM 5463 N N . GLU B 1 121 ? 15.883 -42.25 -5.887 1 94.88 121 GLU B N 1
ATOM 5464 C CA . GLU B 1 121 ? 14.805 -41.281 -5.664 1 94.88 121 GLU B CA 1
ATOM 5465 C C . GLU B 1 121 ? 13.797 -41.812 -4.645 1 94.88 121 GLU B C 1
ATOM 5467 O O . GLU B 1 121 ? 13.297 -41.031 -3.818 1 94.88 121 GLU B O 1
ATOM 5472 N N . GLU B 1 122 ? 13.586 -43.031 -4.742 1 93.38 122 GLU B N 1
ATOM 5473 C CA . GLU B 1 122 ? 12.633 -43.656 -3.828 1 93.38 122 GLU B CA 1
ATOM 5474 C C . GLU B 1 122 ? 13.203 -43.75 -2.418 1 93.38 122 GLU B C 1
ATOM 5476 O O . GLU B 1 122 ? 12.461 -43.844 -1.442 1 93.38 122 GLU B O 1
ATOM 5481 N N . CYS B 1 123 ? 14.492 -43.75 -2.326 1 93.25 123 CYS B N 1
ATOM 5482 C CA . CYS B 1 123 ? 15.141 -44.031 -1.052 1 93.25 123 CYS B CA 1
ATOM 5483 C C . CYS B 1 123 ? 15.562 -42.75 -0.354 1 93.25 123 CYS B C 1
ATOM 5485 O O . CYS B 1 123 ? 16.234 -42.781 0.682 1 93.25 123 CYS B O 1
ATOM 5487 N N . ILE B 1 124 ? 15.18 -41.625 -0.844 1 94.81 124 ILE B N 1
ATOM 5488 C CA . ILE B 1 124 ? 15.602 -40.375 -0.257 1 94.81 124 ILE B CA 1
ATOM 5489 C C . ILE B 1 124 ? 14.938 -40.188 1.107 1 94.81 124 ILE B C 1
ATOM 5491 O O . ILE B 1 124 ? 13.742 -40.438 1.26 1 94.81 124 ILE B O 1
ATOM 5495 N N . ASP B 1 125 ? 15.68 -39.812 2.096 1 93.75 125 ASP B N 1
ATOM 5496 C CA . ASP B 1 125 ? 15.156 -39.5 3.422 1 93.75 125 ASP B CA 1
ATOM 5497 C C . ASP B 1 125 ? 15.992 -38.438 4.105 1 93.75 125 ASP B C 1
ATOM 5499 O O . ASP B 1 125 ? 16.906 -37.844 3.49 1 93.75 125 ASP B O 1
ATOM 5503 N N . LEU B 1 126 ? 15.688 -38.031 5.297 1 93.19 126 LEU B N 1
ATOM 5504 C CA . LEU B 1 126 ? 16.312 -36.906 5.992 1 93.19 126 LEU B CA 1
ATOM 5505 C C . LEU B 1 126 ? 17.766 -37.219 6.34 1 93.19 126 LEU B C 1
ATOM 5507 O O . LEU B 1 126 ? 18.609 -36.344 6.379 1 93.19 126 LEU B O 1
ATOM 5511 N N . ASP B 1 127 ? 18.109 -38.5 6.477 1 91.81 127 ASP B N 1
ATOM 5512 C CA . ASP B 1 127 ? 19.438 -38.906 6.918 1 91.81 127 ASP B CA 1
ATOM 5513 C C . ASP B 1 127 ? 20.422 -38.938 5.75 1 91.81 127 ASP B C 1
ATOM 5515 O O . ASP B 1 127 ? 21.609 -38.719 5.941 1 91.81 127 ASP B O 1
ATOM 5519 N N . ASN B 1 128 ? 19.859 -39.188 4.578 1 93 128 ASN B N 1
ATOM 5520 C CA . ASN B 1 128 ? 20.797 -39.406 3.471 1 93 128 ASN B CA 1
ATOM 5521 C C . ASN B 1 128 ? 20.688 -38.281 2.434 1 93 128 ASN B C 1
ATOM 5523 O O . ASN B 1 128 ? 21.438 -38.25 1.457 1 93 128 ASN B O 1
ATOM 5527 N N . CYS B 1 129 ? 19.75 -37.375 2.584 1 94 129 CYS B N 1
ATOM 5528 C CA . CYS B 1 129 ? 19.453 -36.406 1.552 1 94 129 CYS B CA 1
ATOM 5529 C C . CYS B 1 129 ? 20.688 -35.562 1.24 1 94 129 CYS B C 1
ATOM 5531 O O . CYS B 1 129 ? 20.969 -35.25 0.076 1 94 129 CYS B O 1
ATOM 5533 N N . HIS B 1 130 ? 21.469 -35.25 2.23 1 92.75 130 HIS B N 1
ATOM 5534 C CA . HIS B 1 130 ? 22.641 -34.406 1.98 1 92.75 130 HIS B CA 1
ATOM 5535 C C . HIS B 1 130 ? 23.703 -35.188 1.228 1 92.75 130 HIS B C 1
ATOM 5537 O O . HIS B 1 130 ? 24.344 -34.656 0.315 1 92.75 130 HIS B O 1
ATOM 5543 N N . GLU B 1 131 ? 23.922 -36.375 1.629 1 92.25 131 GLU B N 1
ATOM 5544 C CA . GLU B 1 131 ? 24.891 -37.219 0.945 1 92.25 131 GLU B CA 1
ATOM 5545 C C . GLU B 1 131 ? 24.5 -37.469 -0.509 1 92.25 131 GLU B C 1
ATOM 5547 O O . GLU B 1 131 ? 25.344 -37.438 -1.403 1 92.25 131 GLU B O 1
ATOM 5552 N N . LEU B 1 132 ? 23.266 -37.719 -0.685 1 94.56 132 LEU B N 1
ATOM 5553 C CA . LEU B 1 132 ? 22.766 -37.938 -2.035 1 94.56 132 LEU B CA 1
ATOM 5554 C C . LEU B 1 132 ? 22.875 -36.688 -2.879 1 94.56 132 LEU B C 1
ATOM 5556 O O . LEU B 1 132 ? 23.109 -36.75 -4.086 1 94.56 132 LEU B O 1
ATOM 5560 N N . LEU B 1 133 ? 22.672 -35.531 -2.252 1 94.81 133 LEU B N 1
ATOM 5561 C CA . LEU B 1 133 ? 22.859 -34.281 -2.965 1 94.81 133 LEU B CA 1
ATOM 5562 C C . LEU B 1 133 ? 24.297 -34.125 -3.439 1 94.81 133 LEU B C 1
ATOM 5564 O O . LEU B 1 133 ? 24.547 -33.844 -4.613 1 94.81 133 LEU B O 1
ATOM 5568 N N . ASN B 1 134 ? 25.25 -34.375 -2.561 1 92.5 134 ASN B N 1
ATOM 5569 C CA . ASN B 1 134 ? 26.656 -34.281 -2.92 1 92.5 134 ASN B CA 1
ATOM 5570 C C . ASN B 1 134 ? 27 -35.281 -4.023 1 92.5 134 ASN B C 1
ATOM 5572 O O . ASN B 1 134 ? 27.734 -34.969 -4.953 1 92.5 134 ASN B O 1
ATOM 5576 N N . PHE B 1 135 ? 26.422 -36.406 -3.857 1 92.06 135 PHE B N 1
ATOM 5577 C CA . PHE B 1 135 ? 26.625 -37.469 -4.84 1 92.06 135 PHE B CA 1
ATOM 5578 C C . PHE B 1 135 ? 26.109 -37.031 -6.211 1 92.06 135 PHE B C 1
ATOM 5580 O O . PHE B 1 135 ? 26.812 -37.156 -7.215 1 92.06 135 PHE B O 1
ATOM 5587 N N . SER B 1 136 ? 24.906 -36.594 -6.242 1 94.62 136 SER B N 1
ATOM 5588 C CA . SER B 1 136 ? 24.281 -36.188 -7.496 1 94.62 136 SER B CA 1
ATOM 5589 C C . SER B 1 136 ? 25.062 -35.062 -8.164 1 94.62 136 SER B C 1
ATOM 5591 O O . SER B 1 136 ? 25.188 -35 -9.391 1 94.62 136 SER B O 1
ATOM 5593 N N . GLN B 1 137 ? 25.578 -34.125 -7.371 1 92.62 137 GLN B N 1
ATOM 5594 C CA . GLN B 1 137 ? 26.344 -33.031 -7.91 1 92.62 137 GLN B CA 1
ATOM 5595 C C . GLN B 1 137 ? 27.703 -33.469 -8.422 1 92.62 137 GLN B C 1
ATOM 5597 O O . GLN B 1 137 ? 28.156 -33.031 -9.477 1 92.62 137 GLN B O 1
ATOM 5602 N N . SER B 1 138 ? 28.391 -34.375 -7.719 1 91.62 138 SER B N 1
ATOM 5603 C CA . SER B 1 138 ? 29.703 -34.875 -8.086 1 91.62 138 SER B CA 1
ATOM 5604 C C . SER B 1 138 ? 29.656 -35.656 -9.406 1 91.62 138 SER B C 1
ATOM 5606 O O . SER B 1 138 ? 30.594 -35.594 -10.203 1 91.62 138 SER B O 1
ATOM 5608 N N . TYR B 1 139 ? 28.516 -36.312 -9.617 1 90.25 139 TYR B N 1
ATOM 5609 C CA . TYR B 1 139 ? 28.422 -37.156 -10.797 1 90.25 139 TYR B CA 1
ATOM 5610 C C . TYR B 1 139 ? 27.453 -36.562 -11.82 1 90.25 139 TYR B C 1
ATOM 5612 O O . TYR B 1 139 ? 27.062 -37.25 -12.773 1 90.25 139 TYR B O 1
ATOM 5620 N N . ASN B 1 140 ? 26.953 -35.344 -11.57 1 91.19 140 ASN B N 1
ATOM 5621 C CA . ASN B 1 140 ? 26.125 -34.562 -12.469 1 91.19 140 ASN B CA 1
ATOM 5622 C C . ASN B 1 140 ? 24.828 -35.312 -12.828 1 91.19 140 ASN B C 1
ATOM 5624 O O . ASN B 1 140 ? 24.484 -35.406 -14.008 1 91.19 140 ASN B O 1
ATOM 5628 N N . LEU B 1 141 ? 24.281 -35.969 -11.836 1 93.25 141 LEU B N 1
ATOM 5629 C CA . LEU B 1 141 ? 23 -36.656 -12 1 93.25 141 LEU B CA 1
ATOM 5630 C C . LEU B 1 141 ? 21.844 -35.656 -11.812 1 93.25 141 LEU B C 1
ATOM 5632 O O . LEU B 1 141 ? 21.312 -35.531 -10.711 1 93.25 141 LEU B O 1
ATOM 5636 N N . LYS B 1 142 ? 21.359 -35.062 -12.812 1 92.88 142 LYS B N 1
ATOM 5637 C CA . LYS B 1 142 ? 20.406 -33.969 -12.766 1 92.88 142 LYS B CA 1
ATOM 5638 C C . LYS B 1 142 ? 19.062 -34.406 -12.234 1 92.88 142 LYS B C 1
ATOM 5640 O O . LYS B 1 142 ? 18.422 -33.719 -11.453 1 92.88 142 LYS B O 1
ATOM 5645 N N . LYS B 1 143 ? 18.641 -35.562 -12.648 1 92.69 143 LYS B N 1
ATOM 5646 C CA . LYS B 1 143 ? 17.359 -36.062 -12.219 1 92.69 143 LYS B CA 1
ATOM 5647 C C . LYS B 1 143 ? 17.344 -36.344 -10.719 1 92.69 143 LYS B C 1
ATOM 5649 O O . LYS B 1 143 ? 16.406 -35.938 -10.016 1 92.69 143 LYS B O 1
ATOM 5654 N N . LEU B 1 144 ? 18.344 -37 -10.281 1 93.88 144 LEU B N 1
ATOM 5655 C CA . LEU B 1 144 ? 18.453 -37.281 -8.852 1 93.88 144 LEU B CA 1
ATOM 5656 C C . LEU B 1 144 ? 18.594 -36 -8.047 1 93.88 144 LEU B C 1
ATOM 5658 O O . LEU B 1 144 ? 17.984 -35.875 -6.98 1 93.88 144 LEU B O 1
ATOM 5662 N N . GLU B 1 145 ? 19.359 -35.125 -8.555 1 94.69 145 GLU B N 1
ATOM 5663 C CA . GLU B 1 145 ? 19.547 -33.844 -7.879 1 94.69 145 GLU B CA 1
ATOM 5664 C C . GLU B 1 145 ? 18.219 -33.125 -7.691 1 94.69 145 GLU B C 1
ATOM 5666 O O . GLU B 1 145 ? 17.922 -32.594 -6.609 1 94.69 145 GLU B O 1
ATOM 5671 N N . ALA B 1 146 ? 17.516 -33.094 -8.734 1 93.88 146 ALA B N 1
ATOM 5672 C CA . ALA B 1 146 ? 16.219 -32.438 -8.688 1 93.88 146 ALA B CA 1
ATOM 5673 C C . ALA B 1 146 ? 15.312 -33.094 -7.648 1 93.88 146 ALA B C 1
ATOM 5675 O O . ALA B 1 146 ? 14.602 -32.406 -6.91 1 93.88 146 ALA B O 1
ATOM 5676 N N . ALA B 1 147 ? 15.359 -34.375 -7.656 1 93.88 147 ALA B N 1
ATOM 5677 C CA . ALA B 1 147 ? 14.531 -35.094 -6.699 1 93.88 147 ALA B CA 1
ATOM 5678 C C . ALA B 1 147 ? 14.969 -34.812 -5.266 1 93.88 147 ALA B C 1
ATOM 5680 O O . ALA B 1 147 ? 14.133 -34.688 -4.371 1 93.88 147 ALA B O 1
ATOM 5681 N N . VAL B 1 148 ? 16.234 -34.781 -5.047 1 94.94 148 VAL B N 1
ATOM 5682 C CA . VAL B 1 148 ? 16.75 -34.531 -3.713 1 94.94 148 VAL B CA 1
ATOM 5683 C C . VAL B 1 148 ? 16.359 -33.094 -3.283 1 94.94 148 VAL B C 1
ATOM 5685 O O . VAL B 1 148 ? 15.914 -32.906 -2.148 1 94.94 148 VAL B O 1
ATOM 5688 N N . PHE B 1 149 ? 16.438 -32.156 -4.156 1 93.62 149 PHE B N 1
ATOM 5689 C CA . PHE B 1 149 ? 16.047 -30.797 -3.863 1 93.62 149 PHE B CA 1
ATOM 5690 C C . PHE B 1 149 ? 14.562 -30.719 -3.523 1 93.62 149 PHE B C 1
ATOM 5692 O O . PHE B 1 149 ? 14.164 -30 -2.602 1 93.62 149 PHE B O 1
ATOM 5699 N N . ALA B 1 150 ? 13.859 -31.391 -4.309 1 92.5 150 ALA B N 1
ATOM 5700 C CA . ALA B 1 150 ? 1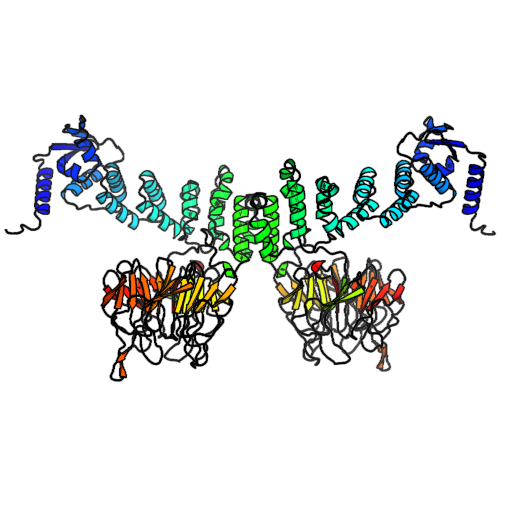2.422 -31.406 -4.055 1 92.5 150 ALA B CA 1
ATOM 5701 C C . ALA B 1 150 ? 12.117 -31.953 -2.656 1 92.5 150 ALA B C 1
ATOM 5703 O O . ALA B 1 150 ? 11.281 -31.391 -1.938 1 92.5 150 ALA B O 1
ATOM 5704 N N . PHE B 1 151 ? 12.828 -33 -2.322 1 93.81 151 PHE B N 1
ATOM 5705 C CA . PHE B 1 151 ? 12.641 -33.594 -0.998 1 93.81 151 PHE B CA 1
ATOM 5706 C C . PHE B 1 151 ? 13.07 -32.594 0.088 1 93.81 151 PHE B C 1
ATOM 5708 O O . PHE B 1 151 ? 12.352 -32.406 1.064 1 93.81 151 PHE B O 1
ATOM 5715 N N . MET B 1 152 ? 14.203 -32 -0.069 1 94.31 152 MET B N 1
ATOM 5716 C CA . MET B 1 152 ? 14.719 -31.047 0.9 1 94.31 152 MET B CA 1
ATOM 5717 C C . MET B 1 152 ? 13.781 -29.859 1.026 1 94.31 152 MET B C 1
ATOM 5719 O O . MET B 1 152 ? 13.57 -29.344 2.125 1 94.31 152 MET B O 1
ATOM 5723 N N . GLY B 1 153 ? 13.273 -29.438 -0.052 1 93.56 153 GLY B N 1
ATOM 5724 C CA . GLY B 1 153 ? 12.336 -28.328 -0.061 1 93.56 153 GLY B CA 1
ATOM 5725 C C . GLY B 1 153 ? 11.062 -28.609 0.713 1 93.56 153 GLY B C 1
ATOM 5726 O O . GLY B 1 153 ? 10.664 -27.828 1.571 1 93.56 153 GLY B O 1
ATOM 5727 N N . THR B 1 154 ? 10.508 -29.719 0.44 1 91.25 154 THR B N 1
ATOM 5728 C CA . THR B 1 154 ? 9.266 -30.109 1.097 1 91.25 154 THR B CA 1
ATOM 5729 C C . THR B 1 154 ? 9.477 -30.266 2.6 1 91.25 154 THR B C 1
ATOM 5731 O O . THR B 1 154 ? 8.57 -30 3.391 1 91.25 154 THR B O 1
ATOM 5734 N N . ASN B 1 155 ? 10.695 -30.703 3.021 1 93.69 155 ASN B N 1
ATOM 5735 C CA . ASN B 1 155 ? 11.031 -30.906 4.426 1 93.69 155 ASN B CA 1
ATOM 5736 C C . ASN B 1 155 ? 12.008 -29.828 4.922 1 93.69 155 ASN B C 1
ATOM 5738 O O . ASN B 1 155 ? 12.914 -30.141 5.703 1 93.69 155 ASN B O 1
ATOM 5742 N N . PHE B 1 156 ? 11.797 -28.719 4.473 1 95.56 156 PHE B N 1
ATOM 5743 C CA . PHE B 1 156 ? 12.734 -27.625 4.688 1 95.56 156 PHE B CA 1
ATOM 5744 C C . PHE B 1 156 ? 12.914 -27.344 6.172 1 95.56 156 PHE B C 1
ATOM 5746 O O . PHE B 1 156 ? 14.031 -27.094 6.633 1 95.56 156 PHE B O 1
ATOM 5753 N N . LEU B 1 157 ? 11.906 -27.359 6.98 1 93.44 157 LEU B N 1
ATOM 5754 C CA . LEU B 1 157 ? 11.969 -27.031 8.398 1 93.44 157 LEU B CA 1
ATOM 5755 C C . LEU B 1 157 ? 12.852 -28.016 9.156 1 93.44 157 LEU B C 1
ATOM 5757 O O . LEU B 1 157 ? 13.484 -27.641 10.148 1 93.44 157 LEU B O 1
ATOM 5761 N N . GLN B 1 158 ? 12.945 -29.219 8.656 1 93.75 158 GLN B N 1
ATOM 5762 C CA . GLN B 1 158 ? 13.789 -30.219 9.281 1 93.75 158 GLN B CA 1
ATOM 5763 C C . GLN B 1 158 ? 15.227 -30.125 8.781 1 93.75 158 GLN B C 1
ATOM 5765 O O . GLN B 1 158 ? 16.156 -30.516 9.477 1 93.75 158 GLN B O 1
ATOM 5770 N N . VAL B 1 159 ? 15.328 -29.656 7.629 1 94.12 159 VAL B N 1
ATOM 5771 C CA . VAL B 1 159 ? 16.641 -29.594 6.992 1 94.12 159 VAL B CA 1
ATOM 5772 C C . VAL B 1 159 ? 17.375 -28.328 7.449 1 94.12 159 VAL B C 1
ATOM 5774 O O . VAL B 1 159 ? 18.578 -28.359 7.66 1 94.12 159 VAL B O 1
ATOM 5777 N N . ARG B 1 160 ? 16.562 -27.297 7.688 1 91.62 160 ARG B N 1
ATOM 5778 C CA . ARG B 1 160 ? 17.156 -26.016 8.008 1 91.62 160 ARG B CA 1
ATOM 5779 C C . ARG B 1 160 ? 17.875 -26.062 9.359 1 91.62 160 ARG B C 1
ATOM 5781 O O . ARG B 1 160 ? 17.391 -26.703 10.297 1 91.62 160 ARG B O 1
ATOM 5788 N N . GLY B 1 161 ? 18.984 -25.594 9.43 1 86.94 161 GLY B N 1
ATOM 5789 C CA . GLY B 1 161 ? 19.688 -25.5 10.703 1 86.94 161 GLY B CA 1
ATOM 5790 C C . GLY B 1 161 ? 20.625 -26.672 10.953 1 86.94 161 GLY B C 1
ATOM 5791 O O . GLY B 1 161 ? 21.406 -26.641 11.898 1 86.94 161 GLY B O 1
ATOM 5792 N N . THR B 1 162 ? 20.469 -27.781 10.172 1 91.44 162 THR B N 1
ATOM 5793 C CA . THR B 1 162 ? 21.406 -28.891 10.312 1 91.44 162 THR B CA 1
ATOM 5794 C C . THR B 1 162 ? 22.812 -28.469 9.953 1 91.44 162 THR B C 1
ATOM 5796 O O . THR B 1 162 ? 23.016 -27.406 9.367 1 91.44 162 THR B O 1
ATOM 5799 N N . ALA B 1 163 ? 23.75 -29.234 10.43 1 93.25 163 ALA B N 1
ATOM 5800 C CA . ALA B 1 163 ? 25.156 -28.922 10.148 1 93.25 163 ALA B CA 1
ATOM 5801 C C . ALA B 1 163 ? 25.422 -28.922 8.648 1 93.25 163 ALA B C 1
ATOM 5803 O O . ALA B 1 163 ? 26.156 -28.062 8.141 1 93.25 163 ALA B O 1
ATOM 5804 N N . GLU B 1 164 ? 24.797 -29.875 7.98 1 92.56 164 GLU B N 1
ATOM 5805 C CA . GLU B 1 164 ? 24.969 -29.969 6.531 1 92.56 164 GLU B CA 1
ATOM 5806 C C . GLU B 1 164 ? 24.406 -28.734 5.828 1 92.56 164 GLU B C 1
ATOM 5808 O O . GLU B 1 164 ? 25 -28.234 4.867 1 92.56 164 GLU B O 1
ATOM 5813 N N . PHE B 1 165 ? 23.328 -28.25 6.363 1 94.44 165 PHE B N 1
ATOM 5814 C CA . PHE B 1 165 ? 22.719 -27.031 5.828 1 94.44 165 PHE B CA 1
ATOM 5815 C C . PHE B 1 165 ? 23.641 -25.844 6.016 1 94.44 165 PHE B C 1
ATOM 5817 O O . PHE B 1 165 ? 23.859 -25.062 5.086 1 94.44 165 PHE B O 1
ATOM 5824 N N . LEU B 1 166 ? 24.172 -25.719 7.156 1 95.38 166 LEU B N 1
ATOM 5825 C CA . LEU B 1 166 ? 25.031 -24.578 7.5 1 95.38 166 LEU B CA 1
ATOM 5826 C C . LEU B 1 166 ? 26.328 -24.609 6.691 1 95.38 166 LEU B C 1
ATOM 5828 O O . LEU B 1 166 ? 26.969 -23.562 6.504 1 95.38 166 LEU B O 1
ATOM 5832 N N . ASN B 1 167 ? 26.625 -25.781 6.152 1 93.5 167 ASN B N 1
ATOM 5833 C CA . ASN B 1 167 ? 27.891 -25.891 5.414 1 93.5 167 ASN B CA 1
ATOM 5834 C C . ASN B 1 167 ? 27.641 -25.938 3.908 1 93.5 167 ASN B C 1
ATOM 5836 O O . ASN B 1 167 ? 28.578 -26.141 3.133 1 93.5 167 ASN B O 1
ATOM 5840 N N . MET B 1 168 ? 26.453 -25.75 3.506 1 93.38 168 MET B N 1
ATOM 5841 C CA . MET B 1 168 ? 26.141 -25.688 2.082 1 93.38 168 MET B CA 1
ATOM 5842 C C . MET B 1 168 ? 26.844 -24.5 1.421 1 93.38 168 MET B C 1
ATOM 5844 O O . MET B 1 168 ? 26.984 -23.438 2.035 1 93.38 168 MET B O 1
ATOM 5848 N N . ASP B 1 169 ? 27.234 -24.688 0.218 1 94.31 169 ASP B N 1
ATOM 5849 C CA . ASP B 1 169 ? 27.766 -23.547 -0.528 1 94.31 169 ASP B CA 1
ATOM 5850 C C . ASP B 1 169 ? 26.641 -22.594 -0.934 1 94.31 169 ASP B C 1
ATOM 5852 O O . ASP B 1 169 ? 25.469 -22.969 -0.915 1 94.31 169 ASP B O 1
ATOM 5856 N N . VAL B 1 170 ? 26.938 -21.391 -1.307 1 96.56 170 VAL B N 1
ATOM 5857 C CA . VAL B 1 170 ? 25.969 -20.328 -1.528 1 96.56 170 VAL B CA 1
ATOM 5858 C C . VAL B 1 170 ? 25.094 -20.672 -2.725 1 96.56 170 VAL B C 1
ATOM 5860 O O . VAL B 1 170 ? 23.875 -20.406 -2.709 1 96.56 170 VAL B O 1
ATOM 5863 N N . ASP B 1 171 ? 25.672 -21.312 -3.711 1 95.81 171 ASP B N 1
ATOM 5864 C CA . ASP B 1 171 ? 24.891 -21.641 -4.902 1 95.81 171 ASP B CA 1
ATOM 5865 C C . ASP B 1 171 ? 23.828 -22.688 -4.594 1 95.81 171 ASP B C 1
ATOM 5867 O O . ASP B 1 171 ? 22.688 -22.562 -5.043 1 95.81 171 ASP B O 1
ATOM 5871 N N . THR B 1 172 ? 24.234 -23.719 -3.875 1 94.88 172 THR B N 1
ATOM 5872 C CA . THR B 1 172 ? 23.312 -24.781 -3.482 1 94.88 172 THR B CA 1
ATOM 5873 C C . THR B 1 172 ? 22.203 -24.234 -2.58 1 94.88 172 THR B C 1
ATOM 5875 O O . THR B 1 172 ? 21.031 -24.578 -2.74 1 94.88 172 THR B O 1
ATOM 5878 N N . LEU B 1 173 ? 22.625 -23.359 -1.657 1 96.19 173 LEU B N 1
ATOM 5879 C CA . LEU B 1 173 ? 21.641 -22.75 -0.767 1 96.19 173 LEU B CA 1
ATOM 5880 C C . LEU B 1 173 ? 20.625 -21.922 -1.556 1 96.19 173 LEU B C 1
ATOM 5882 O O . LEU B 1 173 ? 19.422 -22.047 -1.329 1 96.19 173 LEU B O 1
ATOM 5886 N N . CYS B 1 174 ? 21.141 -21.078 -2.455 1 97 174 CYS B N 1
ATOM 5887 C CA . CYS B 1 174 ? 20.25 -20.234 -3.258 1 97 174 CYS B CA 1
ATOM 5888 C C . CYS B 1 174 ? 19.281 -21.094 -4.078 1 97 174 CYS B C 1
ATOM 5890 O O . CYS B 1 174 ? 18.109 -20.75 -4.195 1 97 174 CYS B O 1
ATOM 5892 N N . LYS B 1 175 ? 19.781 -22.188 -4.602 1 95 175 LYS B N 1
ATOM 5893 C CA . LYS B 1 175 ? 18.922 -23.094 -5.367 1 95 175 LYS B CA 1
ATOM 5894 C C . LYS B 1 175 ? 17.812 -23.672 -4.488 1 95 175 LYS B C 1
ATOM 5896 O O . LYS B 1 175 ? 16.672 -23.797 -4.926 1 95 175 LYS B O 1
ATOM 5901 N N . LEU B 1 176 ? 18.172 -24 -3.334 1 95.38 176 LEU B N 1
ATOM 5902 C CA . LEU B 1 176 ? 17.188 -24.547 -2.395 1 95.38 176 LEU B CA 1
ATOM 5903 C C . LEU B 1 176 ? 16.141 -23.5 -2.018 1 95.38 176 LEU B C 1
ATOM 5905 O O . LEU B 1 176 ? 14.945 -23.781 -2.066 1 95.38 176 LEU B O 1
ATOM 5909 N N . LEU B 1 177 ? 16.625 -22.25 -1.701 1 96.25 177 LEU B N 1
ATOM 5910 C CA . LEU B 1 177 ? 15.727 -21.203 -1.229 1 96.25 177 LEU B CA 1
ATOM 5911 C C . LEU B 1 177 ? 14.812 -20.719 -2.352 1 96.25 177 LEU B C 1
ATOM 5913 O O . LEU B 1 177 ? 13.719 -20.203 -2.092 1 96.25 177 LEU B O 1
ATOM 5917 N N . GLN B 1 178 ? 15.203 -20.859 -3.537 1 94.5 178 GLN B N 1
ATOM 5918 C CA . GLN B 1 178 ? 14.422 -20.406 -4.68 1 94.5 178 GLN B CA 1
ATOM 5919 C C . GLN B 1 178 ? 13.297 -21.375 -5.012 1 94.5 178 GLN B C 1
ATOM 5921 O O . GLN B 1 178 ? 12.375 -21.047 -5.754 1 94.5 178 GLN B O 1
ATOM 5926 N N . SER B 1 179 ? 13.281 -22.5 -4.484 1 93.12 179 SER B N 1
ATOM 5927 C CA . SER B 1 179 ? 12.344 -23.562 -4.832 1 93.12 179 SER B CA 1
ATOM 5928 C C . SER B 1 179 ? 10.906 -23.141 -4.555 1 93.12 179 SER B C 1
ATOM 5930 O O . SER B 1 179 ? 10.617 -22.562 -3.506 1 93.12 179 SER B O 1
ATOM 5932 N N . ASP B 1 180 ? 9.977 -23.484 -5.402 1 92.12 180 ASP B N 1
ATOM 5933 C CA . ASP B 1 180 ? 8.555 -23.188 -5.25 1 92.12 180 ASP B CA 1
ATOM 5934 C C . ASP B 1 180 ? 7.887 -24.172 -4.293 1 92.12 180 ASP B C 1
ATOM 5936 O O . ASP B 1 180 ? 6.766 -23.938 -3.832 1 92.12 180 ASP B O 1
ATOM 5940 N N . GLU B 1 181 ? 8.594 -25.219 -3.979 1 91.31 181 GLU B N 1
ATOM 5941 C CA . GLU B 1 181 ? 7.969 -26.297 -3.201 1 91.31 181 GLU B CA 1
ATOM 5942 C C . GLU B 1 181 ? 8.43 -26.25 -1.746 1 91.31 181 GLU B C 1
ATOM 5944 O O . GLU B 1 181 ? 8.164 -27.188 -0.984 1 91.31 181 GLU B O 1
ATOM 5949 N N . LEU B 1 182 ? 9.078 -25.188 -1.383 1 94.25 182 LEU B N 1
ATOM 5950 C CA . LEU B 1 182 ? 9.562 -25.078 -0.011 1 94.25 182 LEU B CA 1
ATOM 5951 C C . LEU B 1 182 ? 8.414 -25.234 0.984 1 94.25 182 LEU B C 1
ATOM 5953 O O . LEU B 1 182 ? 7.43 -24.484 0.915 1 94.25 182 LEU B O 1
ATOM 5957 N N . GLY B 1 183 ? 8.57 -26.203 1.831 1 93.69 183 GLY B N 1
ATOM 5958 C CA . GLY B 1 183 ? 7.547 -26.438 2.834 1 93.69 183 GLY B CA 1
ATOM 5959 C C . GLY B 1 183 ? 7.652 -25.516 4.031 1 93.69 183 GLY B C 1
ATOM 5960 O O . GLY B 1 183 ? 8.148 -25.922 5.09 1 93.69 183 GLY B O 1
ATOM 5961 N N . VAL B 1 184 ? 7.141 -24.297 3.947 1 94.38 184 VAL B N 1
ATOM 5962 C CA . VAL B 1 184 ? 7.203 -23.297 5.016 1 94.38 184 VAL B CA 1
ATOM 5963 C C . VAL B 1 184 ? 5.816 -22.703 5.25 1 94.38 184 VAL B C 1
ATOM 5965 O O . VAL B 1 184 ? 4.988 -22.672 4.34 1 94.38 184 VAL B O 1
ATOM 5968 N N . SER B 1 185 ? 5.547 -22.281 6.438 1 90.62 185 SER B N 1
ATOM 5969 C CA . SER B 1 185 ? 4.277 -21.641 6.77 1 90.62 185 SER B CA 1
ATOM 5970 C C . SER B 1 185 ? 4.277 -20.172 6.355 1 90.62 185 SER B C 1
ATOM 5972 O O . SER B 1 185 ? 3.215 -19.578 6.168 1 90.62 185 SER B O 1
ATOM 5974 N N . GLY B 1 186 ? 5.441 -19.641 6.246 1 93.5 186 GLY B N 1
ATOM 5975 C CA . GLY B 1 186 ? 5.625 -18.25 5.855 1 93.5 186 GLY B CA 1
ATOM 5976 C C . GLY B 1 186 ? 7.051 -17.938 5.449 1 93.5 186 GLY B C 1
ATOM 5977 O O . GLY B 1 186 ? 7.98 -18.672 5.785 1 93.5 186 GLY B O 1
ATOM 5978 N N . GLU B 1 187 ? 7.191 -16.859 4.801 1 96.38 187 GLU B N 1
ATOM 5979 C CA . GLU B 1 187 ? 8.5 -16.484 4.281 1 96.38 187 GLU B CA 1
ATOM 5980 C C . GLU B 1 187 ? 9.445 -16.062 5.41 1 96.38 187 GLU B C 1
ATOM 5982 O O . GLU B 1 187 ? 10.656 -16 5.219 1 96.38 187 GLU B O 1
ATOM 5987 N N . GLN B 1 188 ? 8.859 -15.719 6.562 1 95.94 188 GLN B N 1
ATOM 5988 C CA . GLN B 1 188 ? 9.695 -15.391 7.711 1 95.94 188 GLN B CA 1
ATOM 5989 C C . GLN B 1 188 ? 10.625 -16.547 8.07 1 95.94 188 GLN B C 1
ATOM 5991 O O . GLN B 1 188 ? 11.766 -16.328 8.492 1 95.94 188 GLN B O 1
ATOM 5996 N N . GLU B 1 189 ? 10.148 -17.75 7.895 1 96.25 189 GLU B N 1
ATOM 5997 C CA . GLU B 1 189 ? 10.961 -18.922 8.188 1 96.25 189 GLU B CA 1
ATOM 5998 C C . GLU B 1 189 ? 12.133 -19.047 7.215 1 96.25 189 GLU B C 1
ATOM 6000 O O . GLU B 1 189 ? 13.219 -19.469 7.602 1 96.25 189 GLU B O 1
ATOM 6005 N N . VAL B 1 190 ? 11.914 -18.719 5.984 1 97.56 190 VAL B N 1
ATOM 6006 C CA . VAL B 1 190 ? 12.977 -18.734 4.98 1 97.56 190 VAL B CA 1
ATOM 6007 C C . VAL B 1 190 ? 14.016 -17.672 5.305 1 97.56 190 VAL B C 1
ATOM 6009 O O . VAL B 1 190 ? 15.219 -17.922 5.23 1 97.56 190 VAL B O 1
ATOM 6012 N N . LEU B 1 191 ? 13.5 -16.438 5.652 1 97.88 191 LEU B N 1
ATOM 6013 C CA . LEU B 1 191 ? 14.391 -15.344 6.027 1 97.88 191 LEU B CA 1
ATOM 6014 C C . LEU B 1 191 ? 15.242 -15.727 7.234 1 97.88 191 LEU B C 1
ATOM 6016 O O . LEU B 1 191 ? 16.453 -15.484 7.25 1 97.88 191 LEU B O 1
ATOM 6020 N N . ASP B 1 192 ? 14.648 -16.344 8.188 1 96.81 192 ASP B N 1
ATOM 6021 C CA . ASP B 1 192 ? 15.367 -16.781 9.383 1 96.81 192 ASP B CA 1
ATOM 6022 C C . ASP B 1 192 ? 16.453 -17.781 9.023 1 96.81 192 ASP B C 1
ATOM 6024 O O . ASP B 1 192 ? 17.578 -17.703 9.539 1 96.81 192 ASP B O 1
ATOM 6028 N N . ALA B 1 193 ? 16.094 -18.75 8.195 1 97.12 193 ALA B N 1
ATOM 6029 C CA . ALA B 1 193 ? 17.062 -19.734 7.746 1 97.12 193 ALA B CA 1
ATOM 6030 C C . ALA B 1 193 ? 18.234 -19.062 7.035 1 97.12 193 ALA B C 1
ATOM 6032 O O . ALA B 1 193 ? 19.391 -19.438 7.254 1 97.12 193 ALA B O 1
ATOM 6033 N N . ALA B 1 194 ? 17.969 -18.141 6.176 1 97.38 194 ALA B N 1
ATOM 6034 C CA . ALA B 1 194 ? 19 -17.391 5.473 1 97.38 194 ALA B CA 1
ATOM 6035 C C . ALA B 1 194 ? 19.906 -16.656 6.453 1 97.38 194 ALA B C 1
ATOM 6037 O O . ALA B 1 194 ? 21.125 -16.672 6.316 1 97.38 194 ALA B O 1
ATOM 6038 N N . LYS B 1 195 ? 19.281 -15.992 7.434 1 96.06 195 LYS B N 1
ATOM 6039 C CA . LYS B 1 195 ? 20.047 -15.242 8.43 1 96.06 195 LYS B CA 1
ATOM 6040 C C . LYS B 1 195 ? 20.969 -16.156 9.227 1 96.06 195 LYS B C 1
ATOM 6042 O O . LYS B 1 195 ? 22.125 -15.82 9.469 1 96.06 195 LYS B O 1
ATOM 6047 N N . VAL B 1 196 ? 20.438 -17.297 9.633 1 96.12 196 VAL B N 1
ATOM 6048 C CA . VAL B 1 196 ? 21.219 -18.25 10.398 1 96.12 196 VAL B CA 1
ATOM 6049 C C . VAL B 1 196 ? 22.406 -18.719 9.57 1 96.12 196 VAL B C 1
ATOM 6051 O O . VAL B 1 196 ? 23.531 -18.812 10.078 1 96.12 196 VAL B O 1
ATOM 6054 N N . TRP B 1 197 ? 22.156 -19.047 8.312 1 97.19 197 TRP B N 1
ATOM 6055 C CA . TRP B 1 197 ? 23.234 -19.469 7.426 1 97.19 197 TRP B CA 1
ATOM 6056 C C . TRP B 1 197 ? 24.266 -18.375 7.266 1 97.19 197 TRP B C 1
ATOM 6058 O O . TRP B 1 197 ? 25.469 -18.625 7.312 1 97.19 197 TRP B O 1
ATOM 6068 N N . LEU B 1 198 ? 23.875 -17.109 7.152 1 96.44 198 LEU B N 1
ATOM 6069 C CA . LEU B 1 198 ? 24.781 -15.969 6.961 1 96.44 198 LEU B CA 1
ATOM 6070 C C . LEU B 1 198 ? 25.609 -15.719 8.211 1 96.44 198 LEU B C 1
ATOM 6072 O O . LEU B 1 198 ? 26.797 -15.383 8.117 1 96.44 198 LEU B O 1
ATOM 6076 N N . ARG B 1 199 ? 25.016 -15.883 9.336 1 94.88 199 ARG B N 1
ATOM 6077 C CA . ARG B 1 199 ? 25.672 -15.594 10.602 1 94.88 199 ARG B CA 1
ATOM 6078 C C . ARG B 1 199 ? 26.672 -16.688 10.969 1 94.88 199 ARG B C 1
ATOM 6080 O O . ARG B 1 199 ? 27.562 -16.469 11.797 1 94.88 199 ARG B O 1
ATOM 6087 N N . HIS B 1 200 ? 26.516 -17.844 10.422 1 95.5 200 HIS B N 1
ATOM 6088 C CA . HIS B 1 200 ? 27.375 -18.984 10.734 1 95.5 200 HIS B CA 1
ATOM 6089 C C . HIS B 1 200 ? 28.828 -18.703 10.352 1 95.5 200 HIS B C 1
ATOM 6091 O O . HIS B 1 200 ? 29.75 -19.203 11.008 1 95.5 200 HIS B O 1
ATOM 6097 N N . ASP B 1 201 ? 28.984 -17.922 9.336 1 94.06 201 ASP B N 1
ATOM 6098 C CA . ASP B 1 201 ? 30.297 -17.516 8.859 1 94.06 201 ASP B CA 1
ATOM 6099 C C . ASP B 1 201 ? 30.312 -16.031 8.484 1 94.06 201 ASP B C 1
ATOM 6101 O O . ASP B 1 201 ? 29.594 -15.609 7.574 1 94.06 201 ASP B O 1
ATOM 6105 N N . SER B 1 202 ? 31.156 -15.25 9.07 1 91.88 202 SER B N 1
ATOM 6106 C CA . SER B 1 202 ? 31.203 -13.805 8.898 1 91.88 202 SER B CA 1
ATOM 6107 C C . SER B 1 202 ? 31.641 -13.422 7.488 1 91.88 202 SER B C 1
ATOM 6109 O O . SER B 1 202 ? 31.312 -12.344 7.004 1 91.88 202 SER B O 1
ATOM 6111 N N . THR B 1 203 ? 32.344 -14.336 6.863 1 94.62 203 THR B N 1
ATOM 6112 C CA . THR B 1 203 ? 32.812 -14.055 5.512 1 94.62 203 THR B CA 1
ATOM 6113 C C . THR B 1 203 ? 31.641 -14.078 4.523 1 94.62 203 THR B C 1
ATOM 6115 O O . THR B 1 203 ? 31.766 -13.586 3.398 1 94.62 203 THR B O 1
ATOM 6118 N N . ARG B 1 204 ? 30.562 -14.562 5.008 1 95.25 204 ARG B N 1
ATOM 6119 C CA . ARG B 1 204 ? 29.406 -14.734 4.117 1 95.25 204 ARG B CA 1
ATOM 6120 C C . ARG B 1 204 ? 28.578 -13.469 4.055 1 95.25 204 ARG B C 1
ATOM 6122 O O . ARG B 1 204 ? 27.594 -13.406 3.309 1 95.25 204 ARG B O 1
ATOM 6129 N N . SER B 1 205 ? 28.906 -12.391 4.711 1 94.25 205 SER B N 1
ATOM 6130 C CA . SER B 1 205 ? 28.156 -11.141 4.707 1 94.25 205 SER B CA 1
ATOM 6131 C C . SER B 1 205 ? 28.062 -10.547 3.307 1 94.25 205 SER B C 1
ATOM 6133 O O . SER B 1 205 ? 27.109 -9.859 2.973 1 94.25 205 SER B O 1
ATOM 6135 N N . LYS B 1 206 ? 29.078 -10.859 2.547 1 94.81 206 LYS B N 1
ATOM 6136 C CA . LYS B 1 206 ? 29.125 -10.344 1.181 1 94.81 206 LYS B CA 1
ATOM 6137 C C . LYS B 1 206 ? 28.016 -10.961 0.323 1 94.81 206 LYS B C 1
ATOM 6139 O O . LYS B 1 206 ? 27.641 -10.406 -0.712 1 94.81 206 LYS B O 1
ATOM 6144 N N . HIS B 1 207 ? 27.5 -12.156 0.738 1 96.69 207 HIS B N 1
ATOM 6145 C CA . HIS B 1 207 ? 26.484 -12.875 -0.033 1 96.69 207 HIS B CA 1
ATOM 6146 C C . HIS B 1 207 ? 25.078 -12.547 0.456 1 96.69 207 HIS B C 1
ATOM 6148 O O . HIS B 1 207 ? 24.109 -13.172 0.03 1 96.69 207 HIS B O 1
ATOM 6154 N N . LEU B 1 208 ? 24.953 -11.539 1.31 1 96.94 208 LEU B N 1
ATOM 6155 C CA . LEU B 1 208 ? 23.672 -11.227 1.93 1 96.94 208 LEU B CA 1
ATOM 6156 C C . LEU B 1 208 ? 22.609 -10.945 0.872 1 96.94 208 LEU B C 1
ATOM 6158 O O . LEU B 1 208 ? 21.547 -11.562 0.875 1 96.94 208 LEU B O 1
ATOM 6162 N N . GLY B 1 209 ? 22.922 -10.078 -0.055 1 96.56 209 GLY B N 1
ATOM 6163 C CA . GLY B 1 209 ? 21.984 -9.727 -1.103 1 96.56 209 GLY B CA 1
ATOM 6164 C C . GLY B 1 209 ? 21.609 -10.906 -1.983 1 96.56 209 GLY B C 1
ATOM 6165 O O . GLY B 1 209 ? 20.438 -11.086 -2.32 1 96.56 209 GLY B O 1
ATOM 6166 N N . ARG B 1 210 ? 22.562 -11.719 -2.27 1 96.88 210 ARG B N 1
ATOM 6167 C CA . ARG B 1 210 ? 22.375 -12.859 -3.16 1 96.88 210 ARG B CA 1
ATOM 6168 C C . ARG B 1 210 ? 21.484 -13.914 -2.514 1 96.88 210 ARG B C 1
ATOM 6170 O O . ARG B 1 210 ? 20.688 -14.562 -3.197 1 96.88 210 ARG B O 1
ATOM 6177 N N . VAL B 1 211 ? 21.594 -14.062 -1.264 1 97.62 211 VAL B N 1
ATOM 6178 C CA . VAL B 1 211 ? 20.844 -15.094 -0.542 1 97.62 211 VAL B CA 1
ATOM 6179 C C . VAL B 1 211 ? 19.438 -14.594 -0.249 1 97.62 211 VAL B C 1
ATOM 6181 O O . VAL B 1 211 ? 18.453 -15.289 -0.534 1 97.62 211 VAL B O 1
ATOM 6184 N N . VAL B 1 212 ? 19.328 -13.344 0.231 1 97.38 212 VAL B N 1
ATOM 6185 C CA . VAL B 1 212 ? 18.047 -12.812 0.708 1 97.38 212 VAL B CA 1
ATOM 6186 C C . VAL B 1 212 ? 17.141 -12.516 -0.479 1 97.38 212 VAL B C 1
ATOM 6188 O O . VAL B 1 212 ? 15.914 -12.43 -0.326 1 97.38 212 VAL B O 1
ATOM 6191 N N . GLU B 1 213 ? 17.703 -12.406 -1.638 1 96.56 213 GLU B N 1
ATOM 6192 C CA . GLU B 1 213 ? 16.906 -12.133 -2.826 1 96.56 213 GLU B CA 1
ATOM 6193 C C . GLU B 1 213 ? 15.914 -13.266 -3.092 1 96.56 213 GLU B C 1
ATOM 6195 O O . GLU B 1 213 ? 14.906 -13.062 -3.773 1 96.56 213 GLU B O 1
ATOM 6200 N N . HIS B 1 214 ? 16.172 -14.445 -2.564 1 97.31 214 HIS B N 1
ATOM 6201 C CA . HIS B 1 214 ? 15.32 -15.602 -2.824 1 97.31 214 HIS B CA 1
ATOM 6202 C C . HIS B 1 214 ? 14.242 -15.742 -1.75 1 97.31 214 HIS B C 1
ATOM 6204 O O . HIS B 1 214 ? 13.422 -16.656 -1.809 1 97.31 214 HIS B O 1
ATOM 6210 N N . VAL B 1 215 ? 14.336 -14.852 -0.715 1 97.88 215 VAL B N 1
ATOM 6211 C CA . VAL B 1 215 ? 13.195 -14.703 0.178 1 97.88 215 VAL B CA 1
ATOM 6212 C C . VAL B 1 215 ? 12.086 -13.914 -0.522 1 97.88 215 VAL B C 1
ATOM 6214 O O . VAL B 1 215 ? 12.312 -12.797 -0.994 1 97.88 215 VAL B O 1
ATOM 6217 N N . ARG B 1 216 ? 10.961 -14.445 -0.64 1 97.25 216 ARG B N 1
ATOM 6218 C CA . ARG B 1 216 ? 9.883 -13.812 -1.396 1 97.25 216 ARG B CA 1
ATOM 6219 C C . ARG B 1 216 ? 9.133 -12.805 -0.54 1 97.25 216 ARG B C 1
ATOM 6221 O O . ARG B 1 216 ? 8.062 -13.109 0.003 1 97.25 216 ARG B O 1
ATOM 6228 N N . PHE B 1 217 ? 9.633 -11.547 -0.523 1 97.31 217 PHE B N 1
ATOM 6229 C CA . PHE B 1 217 ? 9.102 -10.477 0.307 1 97.31 217 PHE B CA 1
ATOM 6230 C C . PHE B 1 217 ? 7.641 -10.195 -0.037 1 97.31 217 PHE B C 1
ATOM 6232 O O . PHE B 1 217 ? 6.832 -9.914 0.851 1 97.31 217 PHE B O 1
ATOM 6239 N N . PRO B 1 218 ? 7.207 -10.289 -1.307 1 95.81 218 PRO B N 1
ATOM 6240 C CA . PRO B 1 218 ? 5.816 -9.992 -1.655 1 95.81 218 PRO B CA 1
ATOM 6241 C C . PRO B 1 218 ? 4.828 -10.953 -0.999 1 95.81 218 PRO B C 1
ATOM 6243 O O . PRO B 1 218 ? 3.631 -10.656 -0.933 1 95.81 218 PRO B O 1
ATOM 6246 N N . LEU B 1 219 ? 5.34 -12.117 -0.54 1 95.19 219 LEU B N 1
ATOM 6247 C CA . LEU B 1 219 ? 4.461 -13.078 0.111 1 95.19 219 LEU B CA 1
ATOM 6248 C C . LEU B 1 219 ? 4.348 -12.789 1.604 1 95.19 219 LEU B C 1
ATOM 6250 O O . LEU B 1 219 ? 3.559 -13.422 2.307 1 95.19 219 LEU B O 1
ATOM 6254 N N . MET B 1 220 ? 5.094 -11.852 2.08 1 95.75 220 MET B N 1
ATOM 6255 C CA . MET B 1 220 ? 5 -11.398 3.465 1 95.75 220 MET B CA 1
ATOM 6256 C C . MET B 1 220 ? 4.031 -10.227 3.586 1 95.75 220 MET B C 1
ATOM 6258 O O . MET B 1 220 ? 3.959 -9.383 2.695 1 95.75 220 MET B O 1
ATOM 6262 N N . SER B 1 221 ? 3.322 -10.203 4.676 1 93.81 221 SER B N 1
ATOM 6263 C CA . SER B 1 221 ? 2.465 -9.047 4.926 1 93.81 221 SER B CA 1
ATOM 6264 C C . SER B 1 221 ? 3.291 -7.801 5.227 1 93.81 221 SER B C 1
ATOM 6266 O O . SER B 1 221 ? 4.445 -7.898 5.648 1 93.81 221 SER B O 1
ATOM 6268 N N . PRO B 1 222 ? 2.721 -6.586 4.973 1 92.25 222 PRO B N 1
ATOM 6269 C CA . PRO B 1 222 ? 3.441 -5.359 5.324 1 92.25 222 PRO B CA 1
ATOM 6270 C C . PRO B 1 222 ? 3.844 -5.316 6.797 1 92.25 222 PRO B C 1
ATOM 6272 O O . PRO B 1 222 ? 4.922 -4.816 7.133 1 92.25 222 PRO B O 1
ATOM 6275 N N . GLY B 1 223 ? 3.014 -5.828 7.645 1 91.25 223 GLY B N 1
ATOM 6276 C CA . GLY B 1 223 ? 3.365 -5.91 9.055 1 91.25 223 GLY B CA 1
ATOM 6277 C C . GLY B 1 223 ? 4.586 -6.77 9.32 1 91.25 223 GLY B C 1
ATOM 6278 O O . GLY B 1 223 ? 5.457 -6.395 10.109 1 91.25 223 GLY B O 1
ATOM 6279 N N . GLU B 1 224 ? 4.641 -7.852 8.664 1 94.31 224 GLU B N 1
ATOM 6280 C CA . GLU B 1 224 ? 5.793 -8.734 8.805 1 94.31 224 GLU B CA 1
ATOM 6281 C C . GLU B 1 224 ? 7.062 -8.078 8.266 1 94.31 224 GLU B C 1
ATOM 6283 O O . GLU B 1 224 ? 8.133 -8.203 8.867 1 94.31 224 GLU B O 1
ATOM 6288 N N . LEU B 1 225 ? 6.922 -7.453 7.109 1 96.06 225 LEU B N 1
ATOM 6289 C CA . LEU B 1 225 ? 8.062 -6.77 6.512 1 96.06 225 LEU B CA 1
ATOM 6290 C C . LEU B 1 225 ? 8.602 -5.688 7.445 1 96.06 225 LEU B C 1
ATOM 6292 O O . LEU B 1 225 ? 9.812 -5.52 7.578 1 96.06 225 LEU B O 1
ATOM 6296 N N . SER B 1 226 ? 7.688 -4.945 8.016 1 92.25 226 SER B N 1
ATOM 6297 C CA . SER B 1 226 ? 8.086 -3.902 8.961 1 92.25 226 SER B CA 1
ATOM 6298 C C . SER B 1 226 ? 8.805 -4.492 10.164 1 92.25 226 SER B C 1
ATOM 6300 O O . SER B 1 226 ? 9.844 -3.977 10.594 1 92.25 226 SER B O 1
ATOM 6302 N N . ARG B 1 227 ? 8.383 -5.574 10.664 1 92.94 227 ARG B N 1
ATOM 6303 C CA . ARG B 1 227 ? 8.883 -6.188 11.891 1 92.94 227 ARG B CA 1
ATOM 6304 C C . ARG B 1 227 ? 10.195 -6.918 11.641 1 92.94 227 ARG B C 1
ATOM 6306 O O . ARG B 1 227 ? 11.109 -6.867 12.469 1 92.94 227 ARG B O 1
ATOM 6313 N N . HIS B 1 228 ? 10.305 -7.562 10.445 1 94.81 228 HIS B N 1
ATOM 6314 C CA . HIS B 1 228 ? 11.414 -8.492 10.273 1 94.81 228 HIS B CA 1
ATOM 6315 C C . HIS B 1 228 ? 12.453 -7.941 9.305 1 94.81 228 HIS B C 1
ATOM 6317 O O . HIS B 1 228 ? 13.602 -8.391 9.297 1 94.81 228 HIS B O 1
ATOM 6323 N N . VAL B 1 229 ? 12.117 -7.008 8.492 1 95.94 229 VAL B N 1
ATOM 6324 C CA . VAL B 1 229 ? 13.047 -6.543 7.465 1 95.94 229 VAL B CA 1
ATOM 6325 C C . VAL B 1 229 ? 13.438 -5.094 7.742 1 95.94 229 VAL B C 1
ATOM 6327 O O . VAL B 1 229 ? 14.625 -4.781 7.902 1 95.94 229 VAL B O 1
ATOM 6330 N N . ARG B 1 230 ? 12.461 -4.227 7.887 1 91.56 230 ARG B N 1
ATOM 6331 C CA . ARG B 1 230 ? 12.703 -2.793 8.023 1 91.56 230 ARG B CA 1
ATOM 6332 C C . ARG B 1 230 ? 13.508 -2.496 9.289 1 91.56 230 ARG B C 1
ATOM 6334 O O . ARG B 1 230 ? 14.297 -1.547 9.32 1 91.56 230 ARG B O 1
ATOM 6341 N N . THR B 1 231 ? 13.32 -3.254 10.305 1 92.06 231 THR B N 1
ATOM 6342 C CA . THR B 1 231 ? 13.977 -3.021 11.586 1 92.06 231 THR B CA 1
ATOM 6343 C C . THR B 1 231 ? 15.406 -3.553 11.562 1 92.06 231 THR B C 1
ATOM 6345 O O . THR B 1 231 ? 16.219 -3.219 12.43 1 92.06 231 THR B O 1
ATOM 6348 N N . ASP B 1 232 ? 15.734 -4.395 10.617 1 94.56 232 ASP B N 1
ATOM 6349 C CA . ASP B 1 232 ? 17.078 -4.973 10.5 1 94.56 232 ASP B CA 1
ATOM 6350 C C . ASP B 1 232 ? 18 -4.059 9.703 1 94.56 232 ASP B C 1
ATOM 6352 O O . ASP B 1 232 ? 17.891 -3.977 8.477 1 94.56 232 ASP B O 1
ATOM 6356 N N . THR B 1 233 ? 18.938 -3.434 10.328 1 93.81 233 THR B N 1
ATOM 6357 C CA . THR B 1 233 ? 19.812 -2.436 9.719 1 93.81 233 THR B CA 1
ATOM 6358 C C . THR B 1 233 ? 20.703 -3.07 8.648 1 93.81 233 THR B C 1
ATOM 6360 O O . THR B 1 233 ? 20.953 -2.463 7.609 1 93.81 233 THR B O 1
ATOM 6363 N N . ALA B 1 234 ? 21.141 -4.27 8.953 1 94.12 234 ALA B N 1
ATOM 6364 C CA . ALA B 1 234 ? 22 -4.945 7.988 1 94.12 234 ALA B CA 1
ATOM 6365 C C . ALA B 1 234 ? 21.266 -5.184 6.672 1 94.12 234 ALA B C 1
ATOM 6367 O O . ALA B 1 234 ? 21.844 -4.992 5.594 1 94.12 234 ALA B O 1
ATOM 6368 N N . LEU B 1 235 ? 20.062 -5.617 6.77 1 95.69 235 LEU B N 1
ATOM 6369 C CA . LEU B 1 235 ? 19.266 -5.844 5.574 1 95.69 235 LEU B CA 1
ATOM 6370 C C . LEU B 1 235 ? 19.016 -4.535 4.832 1 95.69 235 LEU B C 1
ATOM 6372 O O . LEU B 1 235 ? 19.125 -4.477 3.607 1 95.69 235 LEU B O 1
ATOM 6376 N N . MET B 1 236 ? 18.75 -3.416 5.527 1 94.62 236 MET B N 1
ATOM 6377 C CA . MET B 1 236 ? 18.344 -2.146 4.941 1 94.62 236 MET B CA 1
ATOM 6378 C C . MET B 1 236 ? 19.531 -1.394 4.367 1 94.62 236 MET B C 1
ATOM 6380 O O . MET B 1 236 ? 19.359 -0.425 3.623 1 94.62 236 MET B O 1
ATOM 6384 N N . GLU B 1 237 ? 20.641 -1.842 4.676 1 94.12 237 GLU B N 1
ATOM 6385 C CA . GLU B 1 237 ? 21.828 -1.212 4.117 1 94.12 237 GLU B CA 1
ATOM 6386 C C . GLU B 1 237 ? 22.203 -1.823 2.77 1 94.12 237 GLU B C 1
ATOM 6388 O O . GLU B 1 237 ? 22.953 -1.227 1.996 1 94.12 237 GLU B O 1
ATOM 6393 N N . ASN B 1 238 ? 21.719 -3.027 2.525 1 95.56 238 ASN B N 1
ATOM 6394 C CA . ASN B 1 238 ? 22.031 -3.734 1.289 1 95.56 238 ASN B CA 1
ATOM 6395 C C . ASN B 1 238 ? 21.141 -3.273 0.135 1 95.56 238 ASN B C 1
ATOM 6397 O O . ASN B 1 238 ? 19.922 -3.299 0.239 1 95.56 238 ASN B O 1
ATOM 6401 N N . SER B 1 239 ? 21.734 -2.891 -0.951 1 94.81 239 SER B N 1
ATOM 6402 C CA . SER B 1 239 ? 21.031 -2.312 -2.088 1 94.81 239 SER B CA 1
ATOM 6403 C C . SER B 1 239 ? 20.109 -3.332 -2.738 1 94.81 239 SER B C 1
ATOM 6405 O O . SER B 1 239 ? 19 -2.994 -3.156 1 94.81 239 SER B O 1
ATOM 6407 N N . ARG B 1 240 ? 20.562 -4.559 -2.844 1 94.88 240 ARG B N 1
ATOM 6408 C CA . ARG B 1 240 ? 19.75 -5.598 -3.465 1 94.88 240 ARG B CA 1
ATOM 6409 C C . ARG B 1 240 ? 18.5 -5.891 -2.629 1 94.88 240 ARG B C 1
ATOM 6411 O O . ARG B 1 240 ? 17.422 -6.098 -3.172 1 94.88 240 ARG B O 1
ATOM 6418 N N . VAL B 1 241 ? 18.719 -5.906 -1.36 1 96.69 241 VAL B N 1
ATOM 6419 C CA . VAL B 1 241 ? 17.594 -6.141 -0.461 1 96.69 241 VAL B CA 1
ATOM 6420 C C . VAL B 1 241 ? 16.594 -5 -0.583 1 96.69 241 VAL B C 1
ATOM 6422 O O . VAL B 1 241 ? 15.383 -5.23 -0.59 1 96.69 241 VAL B O 1
ATOM 6425 N N . LYS B 1 242 ? 17.062 -3.771 -0.699 1 95.94 242 LYS B N 1
ATOM 6426 C CA . LYS B 1 242 ? 16.172 -2.621 -0.883 1 95.94 242 LYS B CA 1
ATOM 6427 C C . LYS B 1 242 ? 15.359 -2.756 -2.162 1 95.94 242 LYS B C 1
ATOM 6429 O O . LYS B 1 242 ? 14.172 -2.422 -2.184 1 95.94 242 LYS B O 1
ATOM 6434 N N . ASP B 1 243 ? 16.016 -3.252 -3.189 1 95.94 243 ASP B N 1
ATOM 6435 C CA . ASP B 1 243 ? 15.297 -3.473 -4.441 1 95.94 243 ASP B CA 1
ATOM 6436 C C . ASP B 1 243 ? 14.156 -4.477 -4.258 1 95.94 243 ASP B C 1
ATOM 6438 O O . ASP B 1 243 ? 13.047 -4.266 -4.754 1 95.94 243 ASP B O 1
ATOM 6442 N N . CYS B 1 244 ? 14.469 -5.562 -3.576 1 96.62 244 CYS B N 1
ATOM 6443 C CA . CYS B 1 244 ? 13.461 -6.578 -3.32 1 96.62 244 CYS B CA 1
ATOM 6444 C C . CYS B 1 244 ? 12.328 -6.02 -2.463 1 96.62 244 CYS B C 1
ATOM 6446 O O . CYS B 1 244 ? 11.156 -6.352 -2.676 1 96.62 244 CYS B O 1
ATOM 6448 N N . LEU B 1 245 ? 12.727 -5.18 -1.497 1 96.62 245 LEU B N 1
ATOM 6449 C CA . LEU B 1 245 ? 11.727 -4.57 -0.632 1 96.62 245 LEU B CA 1
ATOM 6450 C C . LEU B 1 245 ? 10.828 -3.623 -1.423 1 96.62 245 LEU B C 1
ATOM 6452 O O . LEU B 1 245 ? 9.609 -3.631 -1.254 1 96.62 245 LEU B O 1
ATOM 6456 N N . ILE B 1 246 ? 11.414 -2.785 -2.303 1 96.12 246 ILE B N 1
ATOM 6457 C CA . ILE B 1 246 ? 10.648 -1.869 -3.145 1 96.12 246 ILE B CA 1
ATOM 6458 C C . ILE B 1 246 ? 9.68 -2.658 -4.02 1 96.12 246 ILE B C 1
ATOM 6460 O O . ILE B 1 246 ? 8.508 -2.285 -4.148 1 96.12 246 ILE B O 1
ATOM 6464 N N . GLU B 1 247 ? 10.164 -3.75 -4.566 1 94.38 247 GLU B N 1
ATOM 6465 C CA . GLU B 1 247 ? 9.305 -4.617 -5.375 1 94.38 247 GLU B CA 1
ATOM 6466 C C . GLU B 1 247 ? 8.109 -5.113 -4.566 1 94.38 247 GLU B C 1
ATOM 6468 O O . GLU B 1 247 ? 6.973 -5.078 -5.047 1 94.38 247 GLU B O 1
ATOM 6473 N N . SER B 1 248 ? 8.375 -5.578 -3.404 1 96.06 248 SER B N 1
ATOM 6474 C CA . SER B 1 248 ? 7.332 -6.105 -2.535 1 96.06 248 SER B CA 1
ATOM 6475 C C . SER B 1 248 ? 6.316 -5.027 -2.174 1 96.06 248 SER B C 1
ATOM 6477 O O . SER B 1 248 ? 5.105 -5.262 -2.23 1 96.06 248 SER B O 1
ATOM 6479 N N . LEU B 1 249 ? 6.82 -3.85 -1.773 1 95.56 249 LEU B N 1
ATOM 6480 C CA . LEU B 1 249 ? 5.93 -2.762 -1.385 1 95.56 249 LEU B CA 1
ATOM 6481 C C . LEU B 1 249 ? 5.055 -2.328 -2.557 1 95.56 249 LEU B C 1
ATOM 6483 O O . LEU B 1 249 ? 3.863 -2.068 -2.385 1 95.56 249 LEU B O 1
ATOM 6487 N N . TRP B 1 250 ? 5.641 -2.254 -3.707 1 93 250 TRP B N 1
ATOM 6488 C CA . TRP B 1 250 ? 4.871 -1.932 -4.906 1 93 250 TRP B CA 1
ATOM 6489 C C . TRP B 1 250 ? 3.803 -2.986 -5.164 1 93 250 TRP B C 1
ATOM 6491 O O . TRP B 1 250 ? 2.668 -2.654 -5.516 1 93 250 TRP B O 1
ATOM 6501 N N . PHE B 1 251 ? 4.195 -4.211 -4.973 1 94.5 251 PHE B N 1
ATOM 6502 C CA . PHE B 1 251 ? 3.266 -5.32 -5.145 1 94.5 251 PHE B CA 1
ATOM 6503 C C . PHE B 1 251 ? 2.059 -5.164 -4.227 1 94.5 251 PHE B C 1
ATOM 6505 O O . PHE B 1 251 ? 0.917 -5.344 -4.656 1 94.5 251 PHE B O 1
ATOM 6512 N N . HIS B 1 252 ? 2.242 -4.781 -3.004 1 93.94 252 HIS B N 1
ATOM 6513 C CA . HIS B 1 252 ? 1.171 -4.621 -2.029 1 93.94 252 HIS B CA 1
ATOM 6514 C C . HIS B 1 252 ? 0.336 -3.379 -2.328 1 93.94 252 HIS B C 1
ATOM 6516 O O . HIS B 1 252 ? -0.853 -3.332 -2.004 1 93.94 252 HIS B O 1
ATOM 6522 N N . LEU B 1 253 ? 0.949 -2.396 -2.939 1 93.25 253 LEU B N 1
ATOM 6523 C CA . LEU B 1 253 ? 0.268 -1.142 -3.238 1 93.25 253 LEU B CA 1
ATOM 6524 C C . LEU B 1 253 ? -0.555 -1.262 -4.516 1 93.25 253 LEU B C 1
ATOM 6526 O O . LEU B 1 253 ? -1.334 -0.364 -4.844 1 93.25 253 LEU B O 1
ATOM 6530 N N . SER B 1 254 ? -0.386 -2.367 -5.219 1 91.19 254 SER B N 1
ATOM 6531 C CA . SER B 1 254 ? -1.086 -2.566 -6.48 1 91.19 254 SER B CA 1
ATOM 6532 C C . SER B 1 254 ? -1.934 -3.834 -6.449 1 91.19 254 SER B C 1
ATOM 6534 O O . SER B 1 254 ? -1.699 -4.762 -7.227 1 91.19 254 SER B O 1
ATOM 6536 N N . PRO B 1 255 ? -2.943 -3.82 -5.719 1 90.88 255 PRO B N 1
ATOM 6537 C CA . PRO B 1 255 ? -3.719 -5.051 -5.551 1 90.88 255 PRO B CA 1
ATOM 6538 C C . PRO B 1 255 ? -4.363 -5.523 -6.852 1 90.88 255 PRO B C 1
ATOM 6540 O O . PRO B 1 255 ? -4.48 -6.73 -7.082 1 90.88 255 PRO B O 1
ATOM 6543 N N . HIS B 1 256 ? -4.734 -4.672 -7.758 1 92.44 256 HIS B N 1
ATOM 6544 C CA . HIS B 1 256 ? -5.41 -5.055 -8.992 1 92.44 256 HIS B CA 1
ATOM 6545 C C . HIS B 1 256 ? -4.422 -5.605 -10.016 1 92.44 256 HIS B C 1
ATOM 6547 O O . HIS B 1 256 ? -4.781 -6.441 -10.852 1 92.44 256 HIS B O 1
ATOM 6553 N N . GLU B 1 257 ? -3.189 -5.16 -9.883 1 92.38 257 GLU B N 1
ATOM 6554 C CA . GLU B 1 257 ? -2.186 -5.531 -10.875 1 92.38 257 GLU B CA 1
ATOM 6555 C C . GLU B 1 257 ? -1.415 -6.773 -10.445 1 92.38 257 GLU B C 1
ATOM 6557 O O . GLU B 1 257 ? -0.608 -7.309 -11.203 1 92.38 257 GLU B O 1
ATOM 6562 N N . GLN B 1 258 ? -1.643 -7.254 -9.305 1 92.19 258 GLN B N 1
ATOM 6563 C CA . GLN B 1 258 ? -0.834 -8.328 -8.742 1 92.19 258 GLN B CA 1
ATOM 6564 C C . GLN B 1 258 ? -0.856 -9.562 -9.633 1 92.19 258 GLN B C 1
ATOM 6566 O O . GLN B 1 258 ? 0.153 -10.258 -9.766 1 92.19 258 GLN B O 1
ATOM 6571 N N . SER B 1 259 ? -1.956 -9.766 -10.289 1 92.69 259 SER B N 1
ATOM 6572 C CA . SER B 1 259 ? -2.127 -10.977 -11.086 1 92.69 259 SER B CA 1
ATOM 6573 C C . SER B 1 259 ? -1.311 -10.906 -12.375 1 92.69 259 SER B C 1
ATOM 6575 O O . SER B 1 259 ? -1.113 -11.922 -13.047 1 92.69 259 SER B O 1
ATOM 6577 N N . VAL B 1 260 ? -0.847 -9.758 -12.727 1 92.19 260 VAL B N 1
ATOM 6578 C CA . VAL B 1 260 ? -0.111 -9.648 -13.977 1 92.19 260 VAL B CA 1
ATOM 6579 C C . VAL B 1 260 ? 1.355 -9.336 -13.688 1 92.19 260 VAL B C 1
ATOM 6581 O O . VAL B 1 260 ? 2.168 -9.234 -14.617 1 92.19 260 VAL B O 1
ATOM 6584 N N . ILE B 1 261 ? 1.616 -9.039 -12.461 1 86.5 261 ILE B N 1
ATOM 6585 C CA . ILE B 1 261 ? 3.012 -8.891 -12.062 1 86.5 261 ILE B CA 1
ATOM 6586 C C . ILE B 1 261 ? 3.629 -10.266 -11.812 1 86.5 261 ILE B C 1
ATOM 6588 O O . ILE B 1 261 ? 3.26 -10.945 -10.852 1 86.5 261 ILE B O 1
ATOM 6592 N N . GLU B 1 262 ? 4.414 -10.703 -12.75 1 78.19 262 GLU B N 1
ATOM 6593 C CA . GLU B 1 262 ? 5.027 -12.023 -12.664 1 78.19 262 GLU B CA 1
ATOM 6594 C C . GLU B 1 262 ? 6.484 -11.93 -12.234 1 78.19 262 GLU B C 1
ATOM 6596 O O . GLU B 1 262 ? 7.227 -11.062 -12.711 1 78.19 262 GLU B O 1
ATOM 6601 N N . GLY B 1 263 ? 6.766 -12.617 -11.25 1 85 263 GLY B N 1
ATOM 6602 C CA . GLY B 1 263 ? 8.156 -12.703 -10.836 1 85 263 GLY B CA 1
ATOM 6603 C C . GLY B 1 263 ? 8.438 -13.906 -9.945 1 85 263 GLY B C 1
ATOM 6604 O O . GLY B 1 263 ? 7.516 -14.562 -9.469 1 85 263 GLY B O 1
ATOM 6605 N N . PRO B 1 264 ? 9.711 -14.234 -9.891 1 90 264 PRO B N 1
ATOM 6606 C CA . PRO B 1 264 ? 10.102 -15.367 -9.047 1 90 264 PRO B CA 1
ATOM 6607 C C . PRO B 1 264 ? 9.734 -15.164 -7.578 1 90 264 PRO B C 1
ATOM 6609 O O . PRO B 1 264 ? 9.539 -16.141 -6.848 1 90 264 PRO B O 1
ATOM 6612 N N . ARG B 1 265 ? 9.555 -13.961 -7.195 1 94.31 265 ARG B N 1
ATOM 6613 C CA . ARG B 1 265 ? 9.336 -13.695 -5.777 1 94.31 265 ARG B CA 1
ATOM 6614 C C . ARG B 1 265 ? 7.848 -13.516 -5.477 1 94.31 265 ARG B C 1
ATOM 6616 O O . ARG B 1 265 ? 7.449 -13.438 -4.316 1 94.31 265 ARG B O 1
ATOM 6623 N N . THR B 1 266 ? 7.051 -13.406 -6.484 1 92.56 266 THR B N 1
ATOM 6624 C CA . THR B 1 266 ? 5.621 -13.211 -6.27 1 92.56 266 THR B CA 1
ATOM 6625 C C . THR B 1 266 ? 4.871 -14.531 -6.379 1 92.56 266 THR B C 1
ATOM 6627 O O . THR B 1 266 ? 3.691 -14.609 -6.027 1 92.56 266 THR B O 1
ATOM 6630 N N . THR B 1 267 ? 5.602 -15.594 -6.84 1 92.19 267 THR B N 1
ATOM 6631 C CA . THR B 1 267 ? 4.992 -16.906 -6.996 1 92.19 267 THR B CA 1
ATOM 6632 C C . THR B 1 267 ? 4.773 -17.578 -5.637 1 92.19 267 THR B C 1
ATOM 6634 O O . THR B 1 267 ? 5.664 -17.562 -4.785 1 92.19 267 THR B O 1
ATOM 6637 N N . VAL B 1 268 ? 3.666 -18.188 -5.465 1 92.31 268 VAL B N 1
ATOM 6638 C CA . VAL B 1 268 ? 3.312 -18.844 -4.211 1 92.31 268 VAL B CA 1
ATOM 6639 C C . VAL B 1 268 ? 4.125 -20.125 -4.055 1 92.31 268 VAL B C 1
ATOM 6641 O O . VAL B 1 268 ? 4.371 -20.828 -5.031 1 92.31 268 VAL B O 1
ATOM 6644 N N . ARG B 1 269 ? 4.52 -20.359 -2.836 1 93.5 269 ARG B N 1
ATOM 6645 C CA . ARG B 1 269 ? 5.156 -21.641 -2.531 1 93.5 269 ARG B CA 1
ATOM 6646 C C . ARG B 1 269 ? 4.117 -22.703 -2.191 1 93.5 269 ARG B C 1
ATOM 6648 O O . ARG B 1 269 ? 3.312 -22.531 -1.272 1 93.5 269 ARG B O 1
ATOM 6655 N N . ALA B 1 270 ? 4.098 -23.703 -2.988 1 91.56 270 ALA B N 1
ATOM 6656 C CA . ALA B 1 270 ? 3.125 -24.781 -2.801 1 91.56 270 ALA B CA 1
ATOM 6657 C C . ALA B 1 270 ? 3.686 -26.125 -3.281 1 91.56 270 ALA B C 1
ATOM 6659 O O . ALA B 1 270 ? 4.602 -26.156 -4.109 1 91.56 270 ALA B O 1
ATOM 6660 N N . ALA B 1 271 ? 3.205 -27.141 -2.77 1 84.5 271 ALA B N 1
ATOM 6661 C CA . ALA B 1 271 ? 3.66 -28.484 -3.137 1 84.5 271 ALA B CA 1
ATOM 6662 C C . ALA B 1 271 ? 3.191 -28.859 -4.539 1 84.5 271 ALA B C 1
ATOM 6664 O O . ALA B 1 271 ? 3.949 -29.438 -5.316 1 84.5 271 ALA B O 1
ATOM 6665 N N . CYS B 1 272 ? 1.978 -28.562 -4.785 1 87.06 272 CYS B N 1
ATOM 6666 C CA . CYS B 1 272 ? 1.38 -28.938 -6.062 1 87.06 272 CYS B CA 1
ATOM 6667 C C . CYS B 1 272 ? 0.114 -28.141 -6.328 1 87.06 272 CYS B C 1
ATOM 6669 O O . CYS B 1 272 ? -0.295 -27.328 -5.5 1 87.06 272 CYS B O 1
ATOM 6671 N N . GLU B 1 273 ? -0.348 -28.328 -7.484 1 92.25 273 GLU B N 1
ATOM 6672 C CA . GLU B 1 273 ? -1.645 -27.75 -7.824 1 92.25 273 GLU B CA 1
ATOM 6673 C C . GLU B 1 273 ? -2.787 -28.609 -7.285 1 92.25 273 GLU B C 1
ATOM 6675 O O . GLU B 1 273 ? -2.672 -29.828 -7.215 1 92.25 273 GLU B O 1
ATOM 6680 N N . ASN B 1 274 ? -3.799 -27.953 -6.918 1 93.06 274 ASN B N 1
ATOM 6681 C CA . ASN B 1 274 ? -4.969 -28.641 -6.387 1 93.06 274 ASN B CA 1
ATOM 6682 C C . ASN B 1 274 ? -6.238 -28.25 -7.137 1 93.06 274 ASN B C 1
ATOM 6684 O O . ASN B 1 274 ? -6.32 -27.156 -7.699 1 93.06 274 ASN B O 1
ATOM 6688 N N . LEU B 1 275 ? -7.125 -29.188 -7.086 1 92.69 275 LEU B N 1
ATOM 6689 C CA . LEU B 1 275 ? -8.438 -28.922 -7.66 1 92.69 275 LEU B CA 1
ATOM 6690 C C . LEU B 1 275 ? -9.289 -28.078 -6.707 1 92.69 275 LEU B C 1
ATOM 6692 O O . LEU B 1 275 ? -9.352 -28.375 -5.512 1 92.69 275 LEU B O 1
ATOM 6696 N N . VAL B 1 276 ? -9.883 -27.062 -7.211 1 93.44 276 VAL B N 1
ATOM 6697 C CA . VAL B 1 276 ? -10.711 -26.172 -6.406 1 93.44 276 VAL B CA 1
ATOM 6698 C C . VAL B 1 276 ? -12.117 -26.094 -6.992 1 93.44 276 VAL B C 1
ATOM 6700 O O . VAL B 1 276 ? -12.281 -25.969 -8.211 1 93.44 276 VAL B O 1
ATOM 6703 N N . VAL B 1 277 ? -13.055 -26.188 -6.184 1 91.56 277 VAL B N 1
ATOM 6704 C CA . VAL B 1 277 ? -14.461 -26.047 -6.559 1 91.56 277 VAL B CA 1
ATOM 6705 C C . VAL B 1 277 ? -15.031 -24.766 -5.945 1 91.56 277 VAL B C 1
ATOM 6707 O O . VAL B 1 277 ? -14.859 -24.516 -4.746 1 91.56 277 VAL B O 1
ATOM 6710 N N . ILE B 1 278 ? -15.672 -24 -6.766 1 92.75 278 ILE B N 1
ATOM 6711 C CA . ILE B 1 278 ? -16.125 -22.688 -6.312 1 92.75 278 ILE B CA 1
ATOM 6712 C C . ILE B 1 278 ? -17.641 -22.609 -6.457 1 92.75 278 ILE B C 1
ATOM 6714 O O . ILE B 1 278 ? -18.188 -22.812 -7.547 1 92.75 278 ILE B O 1
ATOM 6718 N N . GLY B 1 279 ? -18.297 -22.25 -5.363 1 89.31 279 GLY B N 1
ATOM 6719 C CA . GLY B 1 279 ? -19.703 -21.938 -5.348 1 89.31 279 GLY B CA 1
ATOM 6720 C C . GLY B 1 279 ? -20.578 -23.062 -5.879 1 89.31 279 GLY B C 1
ATOM 6721 O O . GLY B 1 279 ? -20.25 -24.234 -5.695 1 89.31 279 GLY B O 1
ATOM 6722 N N . GLY B 1 280 ? -21.812 -22.609 -6.406 1 86.5 280 GLY B N 1
ATOM 6723 C CA . GLY B 1 280 ? -22.781 -23.562 -6.938 1 86.5 280 GLY B CA 1
ATOM 6724 C C . GLY B 1 280 ? -24.062 -23.625 -6.121 1 86.5 280 GLY B C 1
ATOM 6725 O O . GLY B 1 280 ? -24.375 -22.703 -5.367 1 86.5 280 GLY B O 1
ATOM 6726 N N . ARG B 1 281 ? -24.844 -24.5 -6.578 1 85.12 281 ARG B N 1
ATOM 6727 C CA . ARG B 1 281 ? -26.125 -24.734 -5.926 1 85.12 281 ARG B CA 1
ATOM 6728 C C . ARG B 1 281 ? -26.219 -26.172 -5.41 1 85.12 281 ARG B C 1
ATOM 6730 O O . ARG B 1 281 ? -25.844 -27.109 -6.109 1 85.12 281 ARG B O 1
ATOM 6737 N N . ARG B 1 282 ? -26.75 -26.141 -4.164 1 80.81 282 ARG B N 1
ATOM 6738 C CA . ARG B 1 282 ? -27.016 -27.469 -3.611 1 80.81 282 ARG B CA 1
ATOM 6739 C C . ARG B 1 282 ? -28.375 -27.984 -4.059 1 80.81 282 ARG B C 1
ATOM 6741 O O . ARG B 1 282 ? -29.391 -27.312 -3.857 1 80.81 282 ARG B O 1
ATOM 6748 N N . LYS B 1 283 ? -28.406 -29.047 -4.641 1 71.88 283 LYS B N 1
ATOM 6749 C CA . LYS B 1 283 ? -29.625 -29.562 -5.258 1 71.88 283 LYS B CA 1
ATOM 6750 C C . LYS B 1 283 ? -30.688 -29.906 -4.207 1 71.88 283 LYS B C 1
ATOM 6752 O O . LYS B 1 283 ? -31.875 -29.641 -4.406 1 71.88 283 LYS B O 1
ATOM 6757 N N . GLU B 1 284 ? -30.266 -30.516 -3.145 1 70.44 284 GLU B N 1
ATOM 6758 C CA . GLU B 1 284 ? -31.234 -30.969 -2.16 1 70.44 284 GLU B CA 1
ATOM 6759 C C . GLU B 1 284 ? -32 -29.812 -1.547 1 70.44 284 GLU B C 1
ATOM 6761 O O . GLU B 1 284 ? -33.219 -29.859 -1.402 1 70.44 284 GLU B O 1
ATOM 6766 N N . GLU B 1 285 ? -31.344 -28.672 -1.304 1 70.12 285 GLU B N 1
ATOM 6767 C CA . GLU B 1 285 ? -31.969 -27.562 -0.604 1 70.12 285 GLU B CA 1
ATOM 6768 C C . GLU B 1 285 ? -32.188 -26.375 -1.538 1 70.12 285 GLU B C 1
ATOM 6770 O O . GLU B 1 285 ? -32.875 -25.422 -1.185 1 70.12 285 GLU B O 1
ATOM 6775 N N . ASP B 1 286 ? -31.797 -26.516 -2.752 1 77.81 286 ASP B N 1
ATOM 6776 C CA . ASP B 1 286 ? -31.891 -25.422 -3.723 1 77.81 286 ASP B CA 1
ATOM 6777 C C . ASP B 1 286 ? -31.312 -24.125 -3.154 1 77.81 286 ASP B C 1
ATOM 6779 O O . ASP B 1 286 ? -31.953 -23.078 -3.236 1 77.81 286 ASP B O 1
ATOM 6783 N N . THR B 1 287 ? -30.203 -24.312 -2.441 1 83.94 287 THR B N 1
ATOM 6784 C CA . THR B 1 287 ? -29.562 -23.172 -1.796 1 83.94 287 THR B CA 1
ATOM 6785 C C . THR B 1 287 ? -28.266 -22.812 -2.5 1 83.94 287 THR B C 1
ATOM 6787 O O . THR B 1 287 ? -27.5 -23.703 -2.898 1 83.94 287 THR B O 1
ATOM 6790 N N . LEU B 1 288 ? -28.141 -21.578 -2.781 1 87.75 288 LEU B N 1
ATOM 6791 C CA . LEU B 1 288 ? -26.906 -21.094 -3.365 1 87.75 288 LEU B CA 1
ATOM 6792 C C . LEU B 1 288 ? -25.766 -21.156 -2.352 1 87.75 288 LEU B C 1
ATOM 6794 O O . LEU B 1 288 ? -25.984 -21 -1.147 1 87.75 288 LEU B O 1
ATOM 6798 N N . LEU B 1 289 ? -24.641 -21.391 -2.871 1 86.94 289 LEU B N 1
ATOM 6799 C CA . LEU B 1 289 ? -23.484 -21.578 -1.997 1 86.94 289 LEU B CA 1
ATOM 6800 C C . LEU B 1 289 ? -22.453 -20.469 -2.225 1 86.94 289 LEU B C 1
ATOM 6802 O O . LEU B 1 289 ? -22.312 -19.969 -3.338 1 86.94 289 LEU B O 1
ATOM 6806 N N . ASP B 1 290 ? -21.781 -20.078 -1.195 1 91.69 290 ASP B N 1
ATOM 6807 C CA . ASP B 1 290 ? -20.641 -19.172 -1.249 1 91.69 290 ASP B CA 1
ATOM 6808 C C . ASP B 1 290 ? -19.359 -19.906 -0.855 1 91.69 290 ASP B C 1
ATOM 6810 O O . ASP B 1 290 ? -18.312 -19.281 -0.686 1 91.69 290 ASP B O 1
ATOM 6814 N N . GLN B 1 291 ? -19.391 -21.188 -0.804 1 91.62 291 GLN B N 1
ATOM 6815 C CA . GLN B 1 291 ? -18.266 -21.984 -0.309 1 91.62 291 GLN B CA 1
ATOM 6816 C C . GLN B 1 291 ? -17.266 -22.266 -1.417 1 91.62 291 GLN B C 1
ATOM 6818 O O . GLN B 1 291 ? -17.625 -22.438 -2.578 1 91.62 291 GLN B O 1
ATOM 6823 N N . VAL B 1 292 ? -16.047 -22.266 -1.088 1 94.5 292 VAL B N 1
ATOM 6824 C CA . VAL B 1 292 ? -14.922 -22.641 -1.943 1 94.5 292 VAL B CA 1
ATOM 6825 C C . VAL B 1 292 ? -14.109 -23.75 -1.271 1 94.5 292 VAL B C 1
ATOM 6827 O O . VAL B 1 292 ? -13.672 -23.594 -0.125 1 94.5 292 VAL B O 1
ATOM 6830 N N . CYS B 1 293 ? -13.914 -24.844 -1.993 1 93 293 CYS B N 1
ATOM 6831 C CA . CYS B 1 293 ? -13.211 -25.984 -1.422 1 93 293 CYS B CA 1
ATOM 6832 C C . CYS B 1 293 ? -12.117 -26.469 -2.363 1 93 293 CYS B C 1
ATOM 6834 O O . CYS B 1 293 ? -12.258 -26.391 -3.584 1 93 293 CYS B O 1
ATOM 6836 N N . PHE B 1 294 ? -11.086 -26.922 -1.812 1 93.62 294 PHE B N 1
ATOM 6837 C CA . PHE B 1 294 ? -10.047 -27.562 -2.607 1 93.62 294 PHE B CA 1
ATOM 6838 C C . PHE B 1 294 ? -9.773 -28.969 -2.09 1 93.62 294 PHE B C 1
ATOM 6840 O O . PHE B 1 294 ? -10.008 -29.266 -0.914 1 93.62 294 PHE B O 1
ATOM 6847 N N . TYR B 1 295 ? -9.344 -29.766 -2.957 1 91.38 295 TYR B N 1
ATOM 6848 C CA . TYR B 1 295 ? -9.039 -31.156 -2.604 1 91.38 295 TYR B CA 1
ATOM 6849 C C . TYR B 1 295 ? -7.566 -31.312 -2.254 1 91.38 295 TYR B C 1
ATOM 6851 O O . TYR B 1 295 ? -6.699 -31.172 -3.121 1 91.38 295 TYR B O 1
ATOM 6859 N N . ASP B 1 296 ? -7.328 -31.656 -1.064 1 90 296 ASP B N 1
ATOM 6860 C CA . ASP B 1 296 ? -5.957 -31.922 -0.626 1 90 296 ASP B CA 1
ATOM 6861 C C . ASP B 1 296 ? -5.551 -33.344 -0.925 1 90 296 ASP B C 1
ATOM 6863 O O . ASP B 1 296 ? -6.059 -34.281 -0.304 1 90 296 ASP B O 1
ATOM 6867 N N . GLU B 1 297 ? -4.66 -33.531 -1.774 1 83.69 297 GLU B N 1
ATOM 6868 C CA . GLU B 1 297 ? -4.23 -34.844 -2.217 1 83.69 297 GLU B CA 1
ATOM 6869 C C . GLU B 1 297 ? -3.514 -35.594 -1.098 1 83.69 297 GLU B C 1
ATOM 6871 O O . GLU B 1 297 ? -3.557 -36.812 -1.041 1 83.69 297 GLU B O 1
ATOM 6876 N N . ARG B 1 298 ? -2.91 -34.906 -0.292 1 81.5 298 ARG B N 1
ATOM 6877 C CA . ARG B 1 298 ? -2.17 -35.562 0.791 1 81.5 298 ARG B CA 1
ATOM 6878 C C . ARG B 1 298 ? -3.115 -36.188 1.803 1 81.5 298 ARG B C 1
ATOM 6880 O O . ARG B 1 298 ? -2.947 -37.344 2.17 1 81.5 298 ARG B O 1
ATOM 6887 N N . THR B 1 299 ? -4.145 -35.406 2.176 1 86 299 THR B N 1
ATOM 6888 C CA . THR B 1 299 ? -5.094 -35.906 3.164 1 86 299 THR B CA 1
ATOM 6889 C C . THR B 1 299 ? -6.297 -36.562 2.482 1 86 299 THR B C 1
ATOM 6891 O O . THR B 1 299 ? -7.117 -37.219 3.141 1 86 299 THR B O 1
ATOM 6894 N N . GLN B 1 300 ? -6.43 -36.406 1.215 1 85.56 300 GLN B N 1
ATOM 6895 C CA . GLN B 1 300 ? -7.531 -36.938 0.422 1 85.56 300 GLN B CA 1
ATOM 6896 C C . GLN B 1 300 ? -8.875 -36.438 0.962 1 85.56 300 GLN B C 1
ATOM 6898 O O . GLN B 1 300 ? -9.797 -37.25 1.139 1 85.56 300 GLN B O 1
ATOM 6903 N N . THR B 1 301 ? -8.852 -35.25 1.33 1 89.62 301 THR B N 1
ATOM 6904 C CA . THR B 1 301 ? -10.07 -34.656 1.848 1 89.62 301 THR B CA 1
ATOM 6905 C C . THR B 1 301 ? -10.281 -33.281 1.237 1 89.62 301 THR B C 1
ATOM 6907 O O . THR B 1 301 ? -9.344 -32.656 0.738 1 89.62 301 THR B O 1
ATOM 6910 N N . TRP B 1 302 ? -11.562 -32.844 1.289 1 90.69 302 TRP B N 1
ATOM 6911 C CA . TRP B 1 302 ? -11.906 -31.5 0.838 1 90.69 302 TRP B CA 1
ATOM 6912 C C . TRP B 1 302 ? -11.773 -30.484 1.977 1 90.69 302 TRP B C 1
ATOM 6914 O O . TRP B 1 302 ? -12.258 -30.734 3.084 1 90.69 302 TRP B O 1
ATOM 6924 N N . LYS B 1 303 ? -11.109 -29.469 1.751 1 92.88 303 LYS B N 1
ATOM 6925 C CA . LYS B 1 303 ? -10.922 -28.406 2.738 1 92.88 303 LYS B CA 1
ATOM 6926 C C . LYS B 1 303 ? -11.5 -27.094 2.244 1 92.88 303 LYS B C 1
ATOM 6928 O O . LYS B 1 303 ? -11.391 -26.766 1.061 1 92.88 303 LYS B O 1
ATOM 6933 N N . GLU B 1 304 ? -12.07 -26.359 3.133 1 94.19 304 GLU B N 1
ATOM 6934 C CA . GLU B 1 304 ? -12.695 -25.094 2.779 1 94.19 304 GLU B CA 1
ATOM 6935 C C . GLU B 1 304 ? -11.727 -23.938 2.959 1 94.19 304 GLU B C 1
ATOM 6937 O O . GLU B 1 304 ? -10.945 -23.906 3.916 1 94.19 304 GLU B O 1
ATOM 6942 N N . ILE B 1 305 ? -11.742 -23.047 2.045 1 95.38 305 ILE B N 1
ATOM 6943 C CA . ILE B 1 305 ? -10.984 -21.797 2.15 1 95.38 305 ILE B CA 1
ATOM 6944 C C . ILE B 1 305 ? -11.938 -20.609 2.213 1 95.38 305 ILE B C 1
ATOM 6946 O O . ILE B 1 305 ? -13.125 -20.781 2.479 1 95.38 305 ILE B O 1
ATOM 6950 N N . ALA B 1 306 ? -11.414 -19.375 2.072 1 96.31 306 ALA B N 1
ATOM 6951 C CA . ALA B 1 306 ? -12.242 -18.188 2.25 1 96.31 306 ALA B CA 1
ATOM 6952 C C . ALA B 1 306 ? -13.484 -18.25 1.374 1 96.31 306 ALA B C 1
ATOM 6954 O O . ALA B 1 306 ? -13.406 -18.578 0.186 1 96.31 306 ALA B O 1
ATOM 6955 N N . ARG B 1 307 ? -14.547 -17.938 1.896 1 96.25 307 ARG B N 1
ATOM 6956 C CA . ARG B 1 307 ? -15.82 -17.969 1.196 1 96.25 307 ARG B CA 1
ATOM 6957 C C . ARG B 1 307 ? -15.977 -16.75 0.29 1 96.25 307 ARG B C 1
ATOM 6959 O O . ARG B 1 307 ? -15.375 -15.703 0.54 1 96.25 307 ARG B O 1
ATOM 6966 N N . MET B 1 308 ? -16.734 -17.016 -0.685 1 95.06 308 MET B N 1
ATOM 6967 C CA . MET B 1 308 ? -17.031 -15.898 -1.579 1 95.06 308 MET B CA 1
ATOM 6968 C C . MET B 1 308 ? -17.844 -14.828 -0.863 1 95.06 308 MET B C 1
ATOM 6970 O O . MET B 1 308 ? -18.609 -15.133 0.047 1 95.06 308 MET B O 1
ATOM 6974 N N . PRO B 1 309 ? -17.703 -13.562 -1.246 1 92.94 309 PRO B N 1
ATOM 6975 C CA . PRO B 1 309 ? -18.453 -12.477 -0.618 1 92.94 309 PRO B CA 1
ATOM 6976 C C . PRO B 1 309 ? -19.969 -12.602 -0.844 1 92.94 309 PRO B C 1
ATOM 6978 O O . PRO B 1 309 ? -20.75 -12.094 -0.05 1 92.94 309 PRO B O 1
ATOM 6981 N N . ARG B 1 310 ? -20.344 -13.289 -1.881 1 91.56 310 ARG B N 1
ATOM 6982 C CA . ARG B 1 310 ? -21.75 -13.484 -2.207 1 91.56 310 ARG B CA 1
ATOM 6983 C C . ARG B 1 310 ? -22.016 -14.914 -2.668 1 91.56 310 ARG B C 1
ATOM 6985 O O . ARG B 1 310 ? -21.125 -15.555 -3.236 1 91.56 310 ARG B O 1
ATOM 6992 N N . GLN B 1 311 ? -23.219 -15.289 -2.41 1 91.62 311 GLN B N 1
ATOM 6993 C CA . GLN B 1 311 ? -23.656 -16.578 -2.949 1 91.62 311 GLN B CA 1
ATOM 6994 C C . GLN B 1 311 ? -23.969 -16.469 -4.441 1 91.62 311 GLN B C 1
ATOM 6996 O O . GLN B 1 311 ? -24.672 -15.555 -4.867 1 91.62 311 GLN B O 1
ATOM 7001 N N . ILE B 1 312 ? -23.375 -17.406 -5.176 1 90.25 312 ILE B N 1
ATOM 7002 C CA . ILE B 1 312 ? -23.531 -17.297 -6.621 1 90.25 312 ILE B CA 1
ATOM 7003 C C . ILE B 1 312 ? -23.531 -18.688 -7.25 1 90.25 312 ILE B C 1
ATOM 7005 O O . ILE B 1 312 ? -22.938 -19.609 -6.707 1 90.25 312 ILE B O 1
ATOM 7009 N N . CYS B 1 313 ? -24.25 -18.844 -8.375 1 88.94 313 CYS B N 1
ATOM 7010 C CA . CYS B 1 313 ? -24.219 -20.047 -9.188 1 88.94 313 CYS B CA 1
ATOM 7011 C C . CYS B 1 313 ? -24.156 -19.703 -10.672 1 88.94 313 CYS B C 1
ATOM 7013 O O . CYS B 1 313 ? -24.438 -18.578 -11.062 1 88.94 313 CYS B O 1
ATOM 7015 N N . GLN B 1 314 ? -23.625 -20.641 -11.477 1 89.62 314 GLN B N 1
ATOM 7016 C CA . GLN B 1 314 ? -23.5 -20.5 -12.922 1 89.62 314 GLN B CA 1
ATOM 7017 C C . GLN B 1 314 ? -22.531 -19.375 -13.273 1 89.62 314 GLN B C 1
ATOM 7019 O O . GLN B 1 314 ? -22.703 -18.688 -14.281 1 89.62 314 GLN B O 1
ATOM 7024 N N . HIS B 1 315 ? -21.656 -19.062 -12.359 1 92.31 315 HIS B N 1
ATOM 7025 C CA . HIS B 1 315 ? -20.547 -18.141 -12.594 1 92.31 315 HIS B CA 1
ATOM 7026 C C . HIS B 1 315 ? -19.422 -18.812 -13.352 1 92.31 315 HIS B C 1
ATOM 7028 O O . HIS B 1 315 ? -19.484 -20.016 -13.648 1 92.31 315 HIS B O 1
ATOM 7034 N N . ARG B 1 316 ? -18.531 -18.031 -13.766 1 94.19 316 ARG B N 1
ATOM 7035 C CA . ARG B 1 316 ? -17.328 -18.562 -14.406 1 94.19 316 ARG B CA 1
ATOM 7036 C C . ARG B 1 316 ? -16.078 -18.109 -13.664 1 94.19 316 ARG B C 1
ATOM 7038 O O . ARG B 1 316 ? -16.078 -17.062 -13.008 1 94.19 316 ARG B O 1
ATOM 7045 N N . ALA B 1 317 ? -15.055 -18.953 -13.742 1 95.25 317 ALA B N 1
ATOM 7046 C CA . ALA B 1 317 ? -13.812 -18.641 -13.047 1 95.25 317 ALA B CA 1
ATOM 7047 C C . ALA B 1 317 ? -12.602 -18.906 -13.938 1 95.25 317 ALA B C 1
ATOM 7049 O O . ALA B 1 317 ? -12.594 -19.859 -14.719 1 95.25 317 ALA B O 1
ATOM 7050 N N . VAL B 1 318 ? -11.664 -18.047 -13.844 1 95.56 318 VAL B N 1
ATOM 7051 C CA . VAL B 1 318 ? -10.406 -18.203 -14.578 1 95.56 318 VAL B CA 1
ATOM 7052 C C . VAL B 1 318 ? -9.227 -17.938 -13.641 1 95.56 318 VAL B C 1
ATOM 7054 O O . VAL B 1 318 ? -9.32 -17.078 -12.75 1 95.56 318 VAL B O 1
ATOM 7057 N N . VAL B 1 319 ? -8.188 -18.719 -13.867 1 95.62 319 VAL B N 1
ATOM 7058 C CA . VAL B 1 319 ? -6.977 -18.547 -13.07 1 95.62 319 VAL B CA 1
ATOM 7059 C C . VAL B 1 319 ? -5.957 -17.703 -13.844 1 95.62 319 VAL B C 1
ATOM 7061 O O . VAL B 1 319 ? -5.672 -17.984 -15.016 1 95.62 319 VAL B O 1
ATOM 7064 N N . LEU B 1 320 ? -5.555 -16.625 -13.273 1 95.5 320 LEU B N 1
ATOM 7065 C CA . LEU B 1 320 ? -4.484 -15.797 -13.812 1 95.5 320 LEU B CA 1
ATOM 7066 C C . LEU B 1 320 ? -3.318 -15.703 -12.828 1 95.5 320 LEU B C 1
ATOM 7068 O O . LEU B 1 320 ? -3.402 -15 -11.82 1 95.5 320 LEU B O 1
ATOM 7072 N N . ASN B 1 321 ? -2.162 -16.359 -13.086 1 92.81 321 ASN B N 1
ATOM 7073 C CA . ASN B 1 321 ? -0.977 -16.406 -12.234 1 92.81 321 ASN B CA 1
ATOM 7074 C C . ASN B 1 321 ? -1.333 -16.75 -10.789 1 92.81 321 ASN B C 1
ATOM 7076 O O . ASN B 1 321 ? -0.923 -16.062 -9.859 1 92.81 321 ASN B O 1
ATOM 7080 N N . ASN B 1 322 ? -2.16 -17.75 -10.641 1 94.5 322 ASN B N 1
ATOM 7081 C CA . ASN B 1 322 ? -2.561 -18.406 -9.406 1 94.5 322 ASN B CA 1
ATOM 7082 C C . ASN B 1 322 ? -3.566 -17.562 -8.625 1 94.5 322 ASN B C 1
ATOM 7084 O O . ASN B 1 322 ? -3.787 -17.797 -7.434 1 94.5 322 ASN B O 1
ATOM 7088 N N . PHE B 1 323 ? -4.082 -16.453 -9.258 1 96 323 PHE B N 1
ATOM 7089 C CA . PHE B 1 323 ? -5.262 -15.742 -8.773 1 96 323 PHE B CA 1
ATOM 7090 C C . PHE B 1 323 ? -6.516 -16.219 -9.484 1 96 323 PHE B C 1
ATOM 7092 O O . PHE B 1 323 ? -6.473 -16.562 -10.672 1 96 323 PHE B O 1
ATOM 7099 N N . VAL B 1 324 ? -7.57 -16.25 -8.773 1 97 324 VAL B N 1
ATOM 7100 C CA . VAL B 1 324 ? -8.812 -16.719 -9.375 1 97 324 VAL B CA 1
ATOM 7101 C C . VAL B 1 324 ? -9.773 -15.547 -9.547 1 97 324 VAL B C 1
ATOM 7103 O O . VAL B 1 324 ? -10.039 -14.812 -8.594 1 97 324 VAL B O 1
ATOM 7106 N N . TYR B 1 325 ? -10.203 -15.367 -10.719 1 97.69 325 TYR B N 1
ATOM 7107 C CA . TYR B 1 325 ? -11.242 -14.383 -10.992 1 97.69 325 TYR B CA 1
ATOM 7108 C C . TYR B 1 325 ? -12.594 -15.062 -11.203 1 97.69 325 TYR B C 1
ATOM 7110 O O . TYR B 1 325 ? -12.703 -15.992 -12.016 1 97.69 325 TYR B O 1
ATOM 7118 N N . VAL B 1 326 ? -13.555 -14.664 -10.484 1 96.69 326 VAL B N 1
ATOM 7119 C CA . VAL B 1 326 ? -14.914 -15.172 -10.602 1 96.69 326 VAL B CA 1
ATOM 7120 C C . VAL B 1 326 ? -15.852 -14.055 -11.062 1 96.69 326 VAL B C 1
ATOM 7122 O O . VAL B 1 326 ? -15.867 -12.977 -10.477 1 96.69 326 VAL B O 1
ATOM 7125 N N . VAL B 1 327 ? -16.562 -14.359 -12.102 1 95.69 327 VAL B N 1
ATOM 7126 C CA . VAL B 1 327 ? -17.375 -13.289 -12.664 1 95.69 327 VAL B CA 1
ATOM 7127 C C . VAL B 1 327 ? -18.766 -13.828 -12.992 1 95.69 327 VAL B C 1
ATOM 7129 O O . VAL B 1 327 ? -18.922 -14.992 -13.367 1 95.69 327 VAL B O 1
ATOM 7132 N N . GLY B 1 328 ? -19.766 -12.945 -12.812 1 93.56 328 GLY B N 1
ATOM 7133 C CA . GLY B 1 328 ? -21.125 -13.211 -13.281 1 93.56 328 GLY B CA 1
ATOM 7134 C C . GLY B 1 328 ? -21.828 -14.289 -12.484 1 93.56 328 GLY B C 1
ATOM 7135 O O . GLY B 1 328 ? -21.516 -14.5 -11.312 1 93.56 328 GLY B O 1
ATOM 7136 N N . GLY B 1 329 ? -22.906 -14.891 -13.188 1 91.56 329 GLY B N 1
ATOM 7137 C CA . GLY B 1 329 ? -23.719 -15.914 -12.555 1 91.56 329 GLY B CA 1
ATOM 7138 C C . GLY B 1 329 ? -25.031 -15.391 -12.016 1 91.56 329 GLY B C 1
ATOM 7139 O O . GLY B 1 329 ? -25.531 -14.359 -12.461 1 91.56 329 GLY B O 1
ATOM 7140 N N . LEU B 1 330 ? -25.609 -16.25 -11.227 1 90.12 330 LEU B N 1
ATOM 7141 C CA . LEU B 1 330 ? -26.906 -15.93 -10.648 1 90.12 330 LEU B CA 1
ATOM 7142 C C . LEU B 1 330 ? -26.797 -15.758 -9.141 1 90.12 330 LEU B C 1
ATOM 7144 O O . LEU B 1 330 ? -26.188 -16.578 -8.461 1 90.12 330 LEU B O 1
ATOM 7148 N N . THR B 1 331 ? -27.328 -14.641 -8.641 1 86.69 331 THR B N 1
ATOM 7149 C CA . THR B 1 331 ? -27.281 -14.375 -7.211 1 86.69 331 THR B CA 1
ATOM 7150 C C . THR B 1 331 ? -28.547 -14.875 -6.523 1 86.69 331 THR B C 1
ATOM 7152 O O . THR B 1 331 ? -28.594 -14.969 -5.297 1 86.69 331 THR B O 1
ATOM 7155 N N . GLU B 1 332 ? -29.609 -15.07 -7.195 1 81.06 332 GLU B N 1
ATOM 7156 C CA . GLU B 1 332 ? -30.844 -15.664 -6.695 1 81.06 332 GLU B CA 1
ATOM 7157 C C . GLU B 1 332 ? -31.281 -16.828 -7.574 1 81.06 332 GLU B C 1
ATOM 7159 O O . GLU B 1 332 ? -30.812 -16.984 -8.703 1 81.06 332 GLU B O 1
ATOM 7164 N N . ALA B 1 333 ? -32.125 -17.625 -6.945 1 65.25 333 ALA B N 1
ATOM 7165 C CA . ALA B 1 333 ? -32.594 -18.812 -7.664 1 65.25 333 ALA B CA 1
ATOM 7166 C C . ALA B 1 333 ? -33.406 -18.438 -8.891 1 65.25 333 ALA B C 1
ATOM 7168 O O . ALA B 1 333 ? -33.562 -19.234 -9.812 1 65.25 333 ALA B O 1
ATOM 7169 N N . ASN B 1 334 ? -33.781 -17.25 -8.953 1 64.12 334 ASN B N 1
ATOM 7170 C CA . ASN B 1 334 ? -34.562 -16.875 -10.117 1 64.12 334 ASN B CA 1
ATOM 7171 C C . ASN B 1 334 ? -33.688 -16.312 -11.234 1 64.12 334 ASN B C 1
ATOM 7173 O O . ASN B 1 334 ? -32.688 -15.633 -10.969 1 64.12 334 ASN B O 1
ATOM 7177 N N . ARG B 1 335 ? -33.938 -16.859 -12.578 1 57.75 335 ARG B N 1
ATOM 7178 C CA . ARG B 1 335 ? -33.188 -16.562 -13.781 1 57.75 335 ARG B CA 1
ATOM 7179 C C . ARG B 1 335 ? -33 -15.062 -13.969 1 57.75 335 ARG B C 1
ATOM 7181 O O . ARG B 1 335 ? -32.062 -14.617 -14.625 1 57.75 335 ARG B O 1
ATOM 7188 N N . GLU B 1 336 ? -33.781 -14.289 -13.367 1 64.75 336 GLU B N 1
ATOM 7189 C CA . GLU B 1 336 ? -33.781 -12.859 -13.648 1 64.75 336 GLU B CA 1
ATOM 7190 C C . GLU B 1 336 ? -32.688 -12.148 -12.867 1 64.75 336 GLU B C 1
ATOM 7192 O O . GLU B 1 336 ? -32.406 -10.977 -13.117 1 64.75 336 GLU B O 1
ATOM 7197 N N . ALA B 1 337 ? -31.859 -13.039 -12.242 1 80.31 337 ALA B N 1
ATOM 7198 C CA . ALA B 1 337 ? -30.969 -12.328 -11.328 1 80.31 337 ALA B CA 1
ATOM 7199 C C . ALA B 1 337 ? -29.5 -12.508 -11.742 1 80.31 337 ALA B C 1
ATOM 7201 O O . ALA B 1 337 ? -28.656 -12.844 -10.914 1 80.31 337 ALA B O 1
ATOM 7202 N N . ALA B 1 338 ? -29.188 -12.195 -13.109 1 89.44 338 ALA B N 1
ATOM 7203 C CA . ALA B 1 338 ? -27.797 -12.25 -13.562 1 89.44 338 ALA B CA 1
ATOM 7204 C C . ALA B 1 338 ? -26.969 -11.148 -12.906 1 89.44 338 ALA B C 1
ATOM 7206 O O . ALA B 1 338 ? -27.484 -10.062 -12.609 1 89.44 338 ALA B O 1
ATOM 7207 N N . SER B 1 339 ? -25.734 -11.453 -12.633 1 92.81 339 SER B N 1
ATOM 7208 C CA . SER B 1 339 ? -24.859 -10.508 -11.938 1 92.81 339 SER B CA 1
ATOM 7209 C C . SER B 1 339 ? -23.75 -10.008 -12.859 1 92.81 339 SER B C 1
ATOM 7211 O O . SER B 1 339 ? -23.375 -10.688 -13.812 1 92.81 339 SER B O 1
ATOM 7213 N N . ASP B 1 340 ? -23.25 -8.812 -12.648 1 95 340 ASP B N 1
ATOM 7214 C CA . ASP B 1 340 ? -22.094 -8.25 -13.344 1 95 340 ASP B CA 1
ATOM 7215 C C . ASP B 1 340 ? -20.891 -8.148 -12.422 1 95 340 ASP B C 1
ATOM 7217 O O . ASP B 1 340 ? -19.859 -7.602 -12.797 1 95 340 ASP B O 1
ATOM 7221 N N . ALA B 1 341 ? -21 -8.711 -11.273 1 94.94 341 ALA B N 1
ATOM 7222 C CA . ALA B 1 341 ? -19.953 -8.562 -10.258 1 94.94 341 ALA B CA 1
ATOM 7223 C C . ALA B 1 341 ? -18.75 -9.422 -10.594 1 94.94 341 ALA B C 1
ATOM 7225 O O . ALA B 1 341 ? -18.875 -10.492 -11.203 1 94.94 341 ALA B O 1
ATOM 7226 N N . CYS B 1 342 ? -17.625 -8.984 -10.25 1 97 342 CYS B N 1
ATOM 7227 C CA . CYS B 1 342 ? -16.359 -9.688 -10.445 1 97 342 CYS B CA 1
ATOM 7228 C C . CYS B 1 342 ? -15.547 -9.719 -9.156 1 97 342 CYS B C 1
ATOM 7230 O O . CYS B 1 342 ? -15.391 -8.688 -8.492 1 97 342 CYS B O 1
ATOM 7232 N N . TYR B 1 343 ? -15.062 -10.883 -8.805 1 97.19 343 TYR B N 1
ATOM 7233 C CA . TYR B 1 343 ? -14.273 -11.055 -7.594 1 97.19 343 TYR B CA 1
ATOM 7234 C C . TYR B 1 343 ? -12.938 -11.719 -7.902 1 97.19 343 TYR B C 1
ATOM 7236 O O . TYR B 1 343 ? -12.844 -12.539 -8.812 1 97.19 343 TYR B O 1
ATOM 7244 N N . LYS B 1 344 ? -11.977 -11.312 -7.234 1 97.69 344 LYS B N 1
ATOM 7245 C CA . LYS B 1 344 ? -10.633 -11.867 -7.34 1 97.69 344 LYS B CA 1
ATOM 7246 C C . LYS B 1 344 ? -10.211 -12.539 -6.035 1 97.69 344 LYS B C 1
ATOM 7248 O O . LYS B 1 344 ? -10.289 -11.938 -4.965 1 97.69 344 LYS B O 1
ATOM 7253 N N . TYR B 1 345 ? -9.781 -13.789 -6.129 1 97.12 345 TYR B N 1
ATOM 7254 C CA . TYR B 1 345 ? -9.312 -14.531 -4.965 1 97.12 345 TYR B CA 1
ATOM 7255 C C . TYR B 1 345 ? -7.789 -14.602 -4.941 1 97.12 345 TYR B C 1
ATOM 7257 O O . TYR B 1 345 ? -7.156 -14.891 -5.957 1 97.12 345 TYR B O 1
ATOM 7265 N N . ASP B 1 346 ? -7.25 -14.281 -3.814 1 95.31 346 ASP B N 1
ATOM 7266 C CA . ASP B 1 346 ? -5.812 -14.383 -3.564 1 95.31 346 ASP B CA 1
ATOM 7267 C C . ASP B 1 346 ? -5.512 -15.484 -2.549 1 95.31 346 ASP B C 1
ATOM 7269 O O . ASP B 1 346 ? -5.805 -15.336 -1.36 1 95.31 346 ASP B O 1
ATOM 7273 N N . PRO B 1 347 ? -4.922 -16.578 -3.018 1 93.81 347 PRO B N 1
ATOM 7274 C CA . PRO B 1 347 ? -4.645 -17.688 -2.088 1 93.81 347 PRO B CA 1
ATOM 7275 C C . PRO B 1 347 ? -3.58 -17.328 -1.054 1 93.81 347 PRO B C 1
ATOM 7277 O O . PRO B 1 347 ? -3.486 -17.984 -0.01 1 93.81 347 PRO B O 1
ATOM 7280 N N . ARG B 1 348 ? -2.717 -16.359 -1.232 1 90.69 348 ARG B N 1
ATOM 7281 C CA . ARG B 1 348 ? -1.656 -15.969 -0.312 1 90.69 348 ARG B CA 1
ATOM 7282 C C . ARG B 1 348 ? -2.234 -15.422 0.988 1 90.69 348 ARG B C 1
ATOM 7284 O O . ARG B 1 348 ? -1.738 -15.727 2.072 1 90.69 348 ARG B O 1
ATOM 7291 N N . THR B 1 349 ? -3.285 -14.625 0.732 1 91.44 349 THR B N 1
ATOM 7292 C CA . THR B 1 349 ? -3.926 -14.008 1.886 1 91.44 349 THR B CA 1
ATOM 7293 C C . THR B 1 349 ? -5.258 -14.688 2.195 1 91.44 349 THR B C 1
ATOM 7295 O O . THR B 1 349 ? -5.941 -14.312 3.15 1 91.44 349 THR B O 1
ATOM 7298 N N . ASN B 1 350 ? -5.598 -15.734 1.407 1 95.19 350 ASN B N 1
ATOM 7299 C CA . ASN B 1 350 ? -6.875 -16.422 1.563 1 95.19 350 ASN B CA 1
ATOM 7300 C C . ASN B 1 350 ? -8.031 -15.438 1.692 1 95.19 350 ASN B C 1
ATOM 7302 O O . ASN B 1 350 ? -8.812 -15.508 2.646 1 95.19 350 ASN B O 1
ATOM 7306 N N . SER B 1 351 ? -8.094 -14.531 0.736 1 95.75 351 SER B N 1
ATOM 7307 C CA . SER B 1 351 ? -9.102 -13.484 0.799 1 95.75 351 SER B CA 1
ATOM 7308 C C . SER B 1 351 ? -9.617 -13.125 -0.591 1 95.75 351 SER B C 1
ATOM 7310 O O . SER B 1 351 ? -9 -13.484 -1.598 1 95.75 351 SER B O 1
ATOM 7312 N N . TRP B 1 352 ? -10.773 -12.477 -0.624 1 97.12 352 TRP B N 1
ATOM 7313 C CA . TRP B 1 352 ? -11.406 -12.047 -1.862 1 97.12 352 TRP B CA 1
ATOM 7314 C C . TRP B 1 352 ? -11.375 -10.523 -1.988 1 97.12 352 TRP B C 1
ATOM 7316 O O . TRP B 1 352 ? -11.469 -9.812 -0.988 1 97.12 352 TRP B O 1
ATOM 7326 N N . LEU B 1 353 ? -11.211 -10.031 -3.125 1 96.38 353 LEU B N 1
ATOM 7327 C CA . LEU B 1 353 ? -11.273 -8.617 -3.455 1 96.38 353 LEU B CA 1
ATOM 7328 C C . LEU B 1 353 ? -12.281 -8.359 -4.57 1 96.38 353 LEU B C 1
ATOM 7330 O O . LEU B 1 353 ? -12.258 -9.031 -5.605 1 96.38 353 LEU B O 1
ATOM 7334 N N . GLN B 1 354 ? -13.211 -7.484 -4.363 1 96.19 354 GLN B N 1
ATOM 7335 C CA . GLN B 1 354 ? -14.125 -7.105 -5.434 1 96.19 354 GLN B CA 1
ATOM 7336 C C . GLN B 1 354 ? -13.461 -6.141 -6.414 1 96.19 354 GLN B C 1
ATOM 7338 O O . GLN B 1 354 ? -12.938 -5.102 -6.008 1 96.19 354 GLN B O 1
ATOM 7343 N N . VAL B 1 355 ? -13.406 -6.469 -7.602 1 96.81 355 VAL B N 1
ATOM 7344 C CA . VAL B 1 355 ? -12.828 -5.621 -8.633 1 96.81 355 VAL B CA 1
ATOM 7345 C C . VAL B 1 355 ? -13.938 -5 -9.484 1 96.81 355 VAL B C 1
ATOM 7347 O O . VAL B 1 355 ? -15.117 -5.086 -9.133 1 96.81 355 VAL B O 1
ATOM 7350 N N . ALA B 1 356 ? -13.539 -4.285 -10.547 1 96.94 356 ALA B N 1
ATOM 7351 C CA . ALA B 1 356 ? -14.523 -3.594 -11.383 1 96.94 356 ALA B CA 1
ATOM 7352 C C . ALA B 1 356 ? -15.539 -4.574 -11.953 1 96.94 356 ALA B C 1
ATOM 7354 O O . ALA B 1 356 ? -15.18 -5.684 -12.359 1 96.94 356 ALA B O 1
ATOM 7355 N N . SER B 1 357 ? -16.766 -4.188 -12.039 1 97.31 357 SER B N 1
ATOM 7356 C CA . SER B 1 357 ? -17.844 -5.02 -12.57 1 97.31 357 SER B CA 1
ATOM 7357 C C . SER B 1 357 ? -17.891 -4.961 -14.094 1 97.31 357 SER B C 1
ATOM 7359 O O . SER B 1 357 ? -17.422 -3.99 -14.695 1 97.31 357 SER B O 1
ATOM 7361 N N . MET B 1 358 ? -18.422 -6.035 -14.602 1 97.31 358 MET B N 1
ATOM 7362 C CA . MET B 1 358 ? -18.641 -6.047 -16.047 1 97.31 358 MET B CA 1
ATOM 7363 C C . MET B 1 358 ? -19.594 -4.938 -16.453 1 97.31 358 MET B C 1
ATOM 7365 O O . MET B 1 358 ? -20.328 -4.395 -15.625 1 97.31 358 MET B O 1
ATOM 7369 N N . GLN B 1 359 ? -19.578 -4.617 -17.703 1 96 359 GLN B N 1
ATOM 7370 C CA . GLN B 1 359 ? -20.484 -3.594 -18.234 1 96 359 GLN B CA 1
ATOM 7371 C C . GLN B 1 359 ? -21.906 -4.117 -18.344 1 96 359 GLN B C 1
ATOM 7373 O O . GLN B 1 359 ? -22.859 -3.34 -18.281 1 96 359 GLN B O 1
ATOM 7378 N N . VAL B 1 360 ? -22 -5.441 -18.531 1 95.38 360 VAL B N 1
ATOM 7379 C CA . VAL B 1 360 ? -23.312 -6.074 -18.641 1 95.38 360 VAL B CA 1
ATOM 7380 C C . VAL B 1 360 ? -23.344 -7.324 -17.766 1 95.38 360 VAL B C 1
ATOM 7382 O O . VAL B 1 360 ? -22.344 -8.023 -17.625 1 95.38 360 VAL B O 1
ATOM 7385 N N . ARG B 1 361 ? -24.562 -7.547 -17.25 1 94.94 361 ARG B N 1
ATOM 7386 C CA . ARG B 1 361 ? -24.75 -8.773 -16.484 1 94.94 361 ARG B CA 1
ATOM 7387 C C . ARG B 1 361 ? -24.797 -9.992 -17.406 1 94.94 361 ARG B C 1
ATOM 7389 O O . ARG B 1 361 ? -25.359 -9.93 -18.5 1 94.94 361 ARG B O 1
ATOM 7396 N N . ARG B 1 362 ? -24.203 -11.117 -16.953 1 94.88 362 ARG B N 1
ATOM 7397 C CA . ARG B 1 362 ? -24.109 -12.273 -17.828 1 94.88 362 ARG B CA 1
ATOM 7398 C C . ARG B 1 362 ? -24.297 -13.57 -17.047 1 94.88 362 ARG B C 1
ATOM 7400 O O . ARG B 1 362 ? -23.812 -13.695 -15.914 1 94.88 362 ARG B O 1
ATOM 7407 N N . THR B 1 363 ? -24.922 -14.5 -17.672 1 92.44 363 THR B N 1
ATOM 7408 C CA . THR B 1 363 ? -24.922 -15.906 -17.297 1 92.44 363 THR B CA 1
ATOM 7409 C C . THR B 1 363 ? -24.844 -16.797 -18.531 1 92.44 363 THR B C 1
ATOM 7411 O O . THR B 1 363 ? -25.031 -16.328 -19.656 1 92.44 363 THR B O 1
ATOM 7414 N N . CYS B 1 364 ? -24.312 -18.016 -18.375 1 91.88 364 CYS B N 1
ATOM 7415 C CA . CYS B 1 364 ? -24.156 -18.953 -19.469 1 91.88 364 CYS B CA 1
ATOM 7416 C C . CYS B 1 364 ? -23.234 -18.375 -20.547 1 91.88 364 CYS B C 1
ATOM 7418 O O . CYS B 1 364 ? -23.547 -18.438 -21.734 1 91.88 364 CYS B O 1
ATOM 7420 N N . PHE B 1 365 ? -22.266 -17.688 -20.141 1 94.62 365 PHE B N 1
ATOM 7421 C CA . PHE B 1 365 ? -21.25 -17.062 -20.984 1 94.62 365 PHE B CA 1
ATOM 7422 C C . PHE B 1 365 ? -19.922 -17.797 -20.859 1 94.62 365 PHE B C 1
ATOM 7424 O O . PHE B 1 365 ? -19.828 -18.812 -20.172 1 94.62 365 PHE B O 1
ATOM 7431 N N . THR B 1 366 ? -18.953 -17.391 -21.562 1 95.12 366 THR B N 1
ATOM 7432 C CA . THR B 1 366 ? -17.609 -17.953 -21.438 1 95.12 366 THR B CA 1
ATOM 7433 C C . THR B 1 366 ? -16.641 -16.906 -20.906 1 95.12 366 THR B C 1
ATOM 7435 O O . THR B 1 366 ? -16.828 -15.711 -21.109 1 95.12 366 THR B O 1
ATOM 7438 N N . PHE B 1 367 ? -15.719 -17.344 -20.156 1 96 367 PHE B N 1
ATOM 7439 C CA . PHE B 1 367 ? -14.727 -16.516 -19.484 1 96 367 PHE B CA 1
ATOM 7440 C C . PHE B 1 367 ? -13.336 -17.109 -19.609 1 96 367 PHE B C 1
ATOM 7442 O O . PHE B 1 367 ? -13.102 -18.25 -19.188 1 96 367 PHE B O 1
ATOM 7449 N N . LEU B 1 368 ? -12.445 -16.297 -20.266 1 95.44 368 LEU B N 1
ATOM 7450 C CA . LEU B 1 368 ? -11.133 -16.859 -20.609 1 95.44 368 LEU B CA 1
ATOM 7451 C C . LEU B 1 368 ? -10.031 -15.828 -20.344 1 95.44 368 LEU B C 1
ATOM 7453 O O . LEU B 1 368 ? -10.305 -14.633 -20.234 1 95.44 368 LEU B O 1
ATOM 7457 N N . GLU B 1 369 ? -8.875 -16.391 -20.234 1 96.12 369 GLU B N 1
ATOM 7458 C CA . GLU B 1 369 ? -7.684 -15.562 -20.094 1 96.12 369 GLU B CA 1
ATOM 7459 C C . GLU B 1 369 ? -6.805 -15.633 -21.344 1 96.12 369 GLU B C 1
ATOM 7461 O O . GLU B 1 369 ? -6.605 -16.703 -21.906 1 96.12 369 GLU B O 1
ATOM 7466 N N . SER B 1 370 ? -6.328 -14.469 -21.781 1 96.12 370 SER B N 1
ATOM 7467 C CA . SER B 1 370 ? -5.316 -14.406 -22.828 1 96.12 370 SER B CA 1
ATOM 7468 C C . SER B 1 370 ? -4.395 -13.211 -22.641 1 96.12 370 SER B C 1
ATOM 7470 O O . SER B 1 370 ? -4.863 -12.078 -22.5 1 96.12 370 SER B O 1
ATOM 7472 N N . THR B 1 371 ? -3.07 -13.477 -22.625 1 92.5 371 THR B N 1
ATOM 7473 C CA . THR B 1 371 ? -2.025 -12.461 -22.578 1 92.5 371 THR B CA 1
ATOM 7474 C C . THR B 1 371 ? -2.217 -11.539 -21.375 1 92.5 371 THR B C 1
ATOM 7476 O O . THR B 1 371 ? -2.16 -10.312 -21.516 1 92.5 371 THR B O 1
ATOM 7479 N N . GLY B 1 372 ? -2.693 -12.102 -20.375 1 93.88 372 GLY B N 1
ATOM 7480 C CA . GLY B 1 372 ? -2.775 -11.344 -19.141 1 93.88 372 GLY B CA 1
ATOM 7481 C C . GLY B 1 372 ? -4.078 -10.586 -18.984 1 93.88 372 GLY B C 1
ATOM 7482 O O . GLY B 1 372 ? -4.23 -9.773 -18.062 1 93.88 372 GLY B O 1
ATOM 7483 N N . ARG B 1 373 ? -5.004 -10.781 -19.844 1 97.19 373 ARG B N 1
ATOM 7484 C CA . ARG B 1 373 ? -6.32 -10.148 -19.781 1 97.19 373 ARG B CA 1
ATOM 7485 C C . ARG B 1 373 ? -7.426 -11.203 -19.734 1 97.19 373 ARG B C 1
ATOM 7487 O O . ARG B 1 373 ? -7.191 -12.375 -20.031 1 97.19 373 ARG B O 1
ATOM 7494 N N . LEU B 1 374 ? -8.578 -10.781 -19.297 1 98 374 LEU B N 1
ATOM 7495 C CA . LEU B 1 374 ? -9.711 -11.695 -19.156 1 98 374 LEU B CA 1
ATOM 7496 C C . LEU B 1 374 ? -10.852 -11.305 -20.078 1 98 374 LEU B C 1
ATOM 7498 O O . LEU B 1 374 ? -11.211 -10.125 -20.172 1 98 374 LEU B O 1
ATOM 7502 N N . TYR B 1 375 ? -11.391 -12.258 -20.766 1 98.12 375 TYR B N 1
ATOM 7503 C CA . TYR B 1 375 ? -12.422 -12.008 -21.766 1 98.12 375 TYR B CA 1
ATOM 7504 C C . TYR B 1 375 ? -13.734 -12.688 -21.391 1 98.12 375 TYR B C 1
ATOM 7506 O O . TYR B 1 375 ? -13.75 -13.883 -21.078 1 98.12 375 TYR B O 1
ATOM 7514 N N . ALA B 1 376 ? -14.758 -12 -21.375 1 97.81 376 ALA B N 1
ATOM 7515 C CA . ALA B 1 376 ? -16.109 -12.523 -21.234 1 97.81 376 ALA B CA 1
ATOM 7516 C C . ALA B 1 376 ? -16.891 -12.406 -22.531 1 97.81 376 ALA B C 1
ATOM 7518 O O . ALA B 1 376 ? -17.016 -11.312 -23.094 1 97.81 376 ALA B O 1
ATOM 7519 N N . ILE B 1 377 ? -17.438 -13.523 -23 1 97.12 377 ILE B N 1
ATOM 7520 C CA . ILE B 1 377 ? -18.031 -13.523 -24.328 1 97.12 377 ILE B CA 1
ATOM 7521 C C . ILE B 1 377 ? -19.453 -14.094 -24.25 1 97.12 377 ILE B C 1
ATOM 7523 O O . ILE B 1 377 ? -19.656 -15.203 -23.75 1 97.12 377 ILE B O 1
ATOM 7527 N N . GLY B 1 378 ? -20.359 -13.352 -24.781 1 96.69 378 GLY B N 1
ATOM 7528 C CA . GLY B 1 378 ? -21.719 -13.82 -24.953 1 96.69 378 GLY B CA 1
ATOM 7529 C C . GLY B 1 378 ? -22.453 -14.055 -23.656 1 96.69 378 GLY B C 1
ATOM 7530 O O . GLY B 1 378 ? -22.281 -13.305 -22.688 1 96.69 378 GLY B O 1
ATOM 7531 N N . GLY B 1 379 ? -23.453 -15.016 -23.688 1 95.12 379 GLY B N 1
ATOM 7532 C CA . GLY B 1 379 ? -24.312 -15.305 -22.547 1 95.12 379 GLY B CA 1
ATOM 7533 C C . GLY B 1 379 ? -25.656 -14.633 -22.625 1 95.12 379 GLY B C 1
ATOM 7534 O O . GLY B 1 379 ? -26.156 -14.344 -23.719 1 95.12 379 GLY B O 1
ATOM 7535 N N . THR B 1 380 ? -26.297 -14.625 -21.516 1 93.56 380 THR B N 1
ATOM 7536 C CA . THR B 1 380 ? -27.578 -13.961 -21.391 1 93.56 380 THR B CA 1
ATOM 7537 C C . THR B 1 380 ? -27.641 -13.094 -20.141 1 93.56 380 THR B C 1
ATOM 7539 O O . THR B 1 380 ? -27 -13.406 -19.141 1 93.56 380 THR B O 1
ATOM 7542 N N . ASP B 1 381 ? -28.344 -12.008 -20.25 1 90.81 381 ASP B N 1
ATOM 7543 C CA . ASP B 1 381 ? -28.484 -11.117 -19.109 1 90.81 381 ASP B CA 1
ATOM 7544 C C . ASP B 1 381 ? -29.734 -11.469 -18.297 1 90.81 381 ASP B C 1
ATOM 7546 O O . ASP B 1 381 ? -30.109 -10.742 -17.375 1 90.81 381 ASP B O 1
ATOM 7550 N N . GLY B 1 382 ? -30.297 -12.609 -18.609 1 83.31 382 GLY B N 1
ATOM 7551 C CA . GLY B 1 382 ? -31.531 -13.023 -17.984 1 83.31 382 GLY B CA 1
ATOM 7552 C C . GLY B 1 382 ? -32.75 -12.781 -18.859 1 83.31 382 GLY B C 1
ATOM 7553 O O . GLY B 1 382 ? -33.75 -13.516 -18.781 1 83.31 382 GLY B O 1
ATOM 7554 N N . ASP B 1 383 ? -32.688 -11.773 -19.656 1 84.62 383 ASP B N 1
ATOM 7555 C CA . ASP B 1 383 ? -33.812 -11.398 -20.516 1 84.62 383 ASP B CA 1
ATOM 7556 C C . ASP B 1 383 ? -33.5 -11.734 -21.984 1 84.62 383 ASP B C 1
ATOM 7558 O O . ASP B 1 383 ? -34.344 -12.305 -22.672 1 84.62 383 ASP B O 1
ATOM 7562 N N . LYS B 1 384 ? -32.344 -11.383 -22.344 1 89.19 384 LYS B N 1
ATOM 7563 C CA . LYS B 1 384 ? -31.984 -11.578 -23.734 1 89.19 384 LYS B CA 1
ATOM 7564 C C . LYS B 1 384 ? -30.594 -12.211 -23.875 1 89.19 384 LYS B C 1
ATOM 7566 O O . LYS B 1 384 ? -29.766 -12.102 -22.984 1 89.19 384 LYS B O 1
ATOM 7571 N N . SER B 1 385 ? -30.438 -12.859 -25.078 1 92.81 385 SER B N 1
ATOM 7572 C CA . SER B 1 385 ? -29.125 -13.367 -25.453 1 92.81 385 SER B CA 1
ATOM 7573 C C . SER B 1 385 ? -28.188 -12.242 -25.906 1 92.81 385 SER B C 1
ATOM 7575 O O . SER B 1 385 ? -28.641 -11.281 -26.531 1 92.81 385 SER B O 1
ATOM 7577 N N . LEU B 1 386 ? -26.938 -12.406 -25.609 1 95.06 386 LEU B N 1
ATOM 7578 C CA . LEU B 1 386 ? -25.984 -11.336 -25.875 1 95.06 386 LEU B CA 1
ATOM 7579 C C . LEU B 1 386 ? -25.016 -11.727 -26.984 1 95.06 386 LEU B C 1
ATOM 7581 O O . LEU B 1 386 ? -24.719 -12.914 -27.172 1 95.06 386 LEU B O 1
ATOM 7585 N N . ASP B 1 387 ? -24.547 -10.766 -27.703 1 95.75 387 ASP B N 1
ATOM 7586 C CA . ASP B 1 387 ? -23.438 -10.938 -28.641 1 95.75 387 ASP B CA 1
ATOM 7587 C C . ASP B 1 387 ? -22.219 -10.133 -28.203 1 95.75 387 ASP B C 1
ATOM 7589 O O . ASP B 1 387 ? -21.172 -10.195 -28.859 1 95.75 387 ASP B O 1
ATOM 7593 N N . SER B 1 388 ? -22.359 -9.484 -27.125 1 96 388 SER B N 1
ATOM 7594 C CA . SER B 1 388 ? -21.297 -8.602 -26.672 1 96 388 SER B CA 1
ATOM 7595 C C . SER B 1 388 ? -20.141 -9.398 -26.062 1 96 388 SER B C 1
ATOM 7597 O O . SER B 1 388 ? -20.344 -10.5 -25.562 1 96 388 SER B O 1
ATOM 7599 N N . ALA B 1 389 ? -18.969 -8.875 -26.219 1 97.69 389 ALA B N 1
ATOM 7600 C CA . ALA B 1 389 ? -17.75 -9.367 -25.594 1 97.69 389 ALA B CA 1
ATOM 7601 C C . ALA B 1 389 ? -16.984 -8.234 -24.922 1 97.69 389 ALA B C 1
ATOM 7603 O O . ALA B 1 389 ? -16.938 -7.109 -25.438 1 97.69 389 ALA B O 1
ATOM 7604 N N . GLU B 1 390 ? -16.484 -8.523 -23.781 1 97.81 390 GLU B N 1
ATOM 7605 C CA . GLU B 1 390 ? -15.75 -7.504 -23.047 1 97.81 390 GLU B CA 1
ATOM 7606 C C . GLU B 1 390 ? -14.461 -8.07 -22.469 1 97.81 390 GLU B C 1
ATOM 7608 O O . GLU B 1 390 ? -14.352 -9.281 -22.25 1 97.81 390 GLU B O 1
ATOM 7613 N N . VAL B 1 391 ? -13.547 -7.191 -22.297 1 98.19 391 VAL B N 1
ATOM 7614 C CA . VAL B 1 391 ? -12.227 -7.57 -21.797 1 98.19 391 VAL B CA 1
ATOM 7615 C C . VAL B 1 391 ? -11.914 -6.793 -20.516 1 98.19 391 VAL B C 1
ATOM 7617 O O . VAL B 1 391 ? -12.219 -5.605 -20.422 1 98.19 391 VAL B O 1
ATOM 7620 N N . TYR B 1 392 ? -11.406 -7.508 -19.531 1 98.12 392 TYR B N 1
ATOM 7621 C CA . TYR B 1 392 ? -10.953 -6.918 -18.281 1 98.12 392 TYR B CA 1
ATOM 7622 C C . TYR B 1 392 ? -9.43 -6.781 -18.266 1 98.12 392 TYR B C 1
ATOM 7624 O O . TYR B 1 392 ? -8.711 -7.754 -18.5 1 98.12 392 TYR B O 1
ATOM 7632 N N . ASP B 1 393 ? -8.977 -5.605 -18 1 97.06 393 ASP B N 1
ATOM 7633 C CA . ASP B 1 393 ? -7.551 -5.348 -17.812 1 97.06 393 ASP B CA 1
ATOM 7634 C C . ASP B 1 393 ? -7.207 -5.145 -16.344 1 97.06 393 ASP B C 1
ATOM 7636 O O . ASP B 1 393 ? -7.559 -4.121 -15.758 1 97.06 393 ASP B O 1
ATOM 7640 N N . PRO B 1 394 ? -6.465 -6.113 -15.766 1 95.75 394 PRO B N 1
ATOM 7641 C CA . PRO B 1 394 ? -6.125 -5.996 -14.344 1 95.75 394 PRO B CA 1
ATOM 7642 C C . PRO B 1 394 ? -5.285 -4.762 -14.039 1 95.75 394 PRO B C 1
ATOM 7644 O O . PRO B 1 394 ? -5.34 -4.234 -12.922 1 95.75 394 PRO B O 1
ATOM 7647 N N . ARG B 1 395 ? -4.527 -4.195 -14.945 1 91.69 395 ARG B N 1
ATOM 7648 C CA . ARG B 1 395 ? -3.664 -3.041 -14.719 1 91.69 395 ARG B CA 1
ATOM 7649 C C . ARG B 1 395 ? -4.488 -1.779 -14.477 1 91.69 395 ARG B C 1
ATOM 7651 O O . ARG B 1 395 ? -4.148 -0.967 -13.609 1 91.69 395 ARG B O 1
ATOM 7658 N N . SER B 1 396 ? -5.562 -1.628 -15.141 1 92.94 396 SER B N 1
ATOM 7659 C CA . SER B 1 396 ? -6.402 -0.441 -15.008 1 92.94 396 SER B CA 1
ATOM 7660 C C . SER B 1 396 ? -7.664 -0.742 -14.211 1 92.94 396 SER B C 1
ATOM 7662 O O . SER B 1 396 ? -8.398 0.173 -13.828 1 92.94 396 SER B O 1
ATOM 7664 N N . ASN B 1 397 ? -7.879 -2.035 -13.898 1 96 397 ASN B N 1
ATOM 7665 C CA . ASN B 1 397 ? -9.102 -2.449 -13.227 1 96 397 ASN B CA 1
ATOM 7666 C C . ASN B 1 397 ? -10.344 -1.913 -13.938 1 96 397 ASN B C 1
ATOM 7668 O O . ASN B 1 397 ? -11.195 -1.28 -13.312 1 96 397 ASN B O 1
ATOM 7672 N N . THR B 1 398 ? -10.383 -2.146 -15.195 1 96.94 398 THR B N 1
ATOM 7673 C CA . THR B 1 398 ? -11.508 -1.671 -15.992 1 96.94 398 THR B CA 1
ATOM 7674 C C . THR B 1 398 ? -11.938 -2.727 -17 1 96.94 398 THR B C 1
ATOM 7676 O O . THR B 1 398 ? -11.141 -3.584 -17.391 1 96.94 398 THR B O 1
ATOM 7679 N N . TRP B 1 399 ? -13.258 -2.66 -17.375 1 97.94 399 TRP B N 1
ATOM 7680 C CA . TRP B 1 399 ? -13.82 -3.473 -18.453 1 97.94 399 TRP B CA 1
ATOM 7681 C C . TRP B 1 399 ? -14.07 -2.627 -19.688 1 97.94 399 TRP B C 1
ATOM 7683 O O . TRP B 1 399 ? -14.539 -1.488 -19.594 1 97.94 399 TRP B O 1
ATOM 7693 N N . ARG B 1 400 ? -13.758 -3.15 -20.828 1 97.5 400 ARG B N 1
ATOM 7694 C CA . ARG B 1 400 ? -14.055 -2.486 -22.094 1 97.5 400 ARG B CA 1
ATOM 7695 C C . ARG B 1 400 ? -14.648 -3.463 -23.094 1 97.5 400 ARG B C 1
ATOM 7697 O O . ARG B 1 400 ? -14.297 -4.645 -23.109 1 97.5 400 ARG B O 1
ATOM 7704 N N . TYR B 1 401 ? -15.492 -2.959 -23.953 1 97.75 401 TYR B N 1
ATOM 7705 C CA . TYR B 1 401 ? -16.047 -3.791 -25.016 1 97.75 401 TYR B CA 1
ATOM 7706 C C . TYR B 1 401 ? -15.016 -4.066 -26.094 1 97.75 401 TYR B C 1
ATOM 7708 O O . TYR B 1 401 ? -14.164 -3.219 -26.391 1 97.75 401 TYR B O 1
ATOM 7716 N N . VAL B 1 402 ? -15.102 -5.223 -26.625 1 97.56 402 VAL B N 1
ATOM 7717 C CA . VAL B 1 402 ? -14.336 -5.582 -27.828 1 97.56 402 VAL B CA 1
ATOM 7718 C C . VAL B 1 402 ? -15.297 -5.992 -28.938 1 97.56 402 VAL B C 1
ATOM 7720 O O . VAL B 1 402 ? -16.5 -5.75 -28.859 1 97.56 402 VAL B O 1
ATOM 7723 N N . ALA B 1 403 ? -14.688 -6.527 -30.031 1 97.5 403 ALA B N 1
ATOM 7724 C CA . ALA B 1 403 ? -15.531 -6.918 -31.156 1 97.5 403 ALA B CA 1
ATOM 7725 C C . ALA B 1 403 ? -16.625 -7.883 -30.719 1 97.5 403 ALA B C 1
ATOM 7727 O O . ALA B 1 403 ? -16.359 -8.852 -30 1 97.5 403 ALA B O 1
ATOM 7728 N N . ASN B 1 404 ? -17.797 -7.672 -31.141 1 97.38 404 ASN B N 1
ATOM 7729 C CA . ASN B 1 404 ? -18.922 -8.531 -30.812 1 97.38 404 ASN B CA 1
ATOM 7730 C C . ASN B 1 404 ? -18.797 -9.914 -31.438 1 97.38 404 ASN B C 1
ATOM 7732 O O . ASN B 1 404 ? -18.281 -10.039 -32.562 1 97.38 404 ASN B O 1
ATOM 7736 N N . PHE B 1 405 ? -19.219 -10.828 -30.688 1 96.06 405 PHE B N 1
ATOM 7737 C CA . PHE B 1 405 ? -19.375 -12.141 -31.297 1 96.06 405 PHE B CA 1
ATOM 7738 C C . PHE B 1 405 ? -20.375 -12.086 -32.469 1 96.06 405 PHE B C 1
ATOM 7740 O O . PHE B 1 405 ? -21.344 -11.328 -32.406 1 96.06 405 PHE B O 1
ATOM 7747 N N . PRO B 1 406 ? -20.219 -12.82 -33.438 1 93.56 406 PRO B N 1
ATOM 7748 C CA . PRO B 1 406 ? -21.016 -12.711 -34.656 1 93.56 406 PRO B CA 1
ATOM 7749 C C . PRO B 1 406 ? -22.5 -13.016 -34.438 1 93.56 406 PRO B C 1
ATOM 7751 O O . PRO B 1 406 ? -23.344 -12.562 -35.219 1 93.56 406 PRO B O 1
ATOM 7754 N N . GLU B 1 407 ? -22.859 -13.727 -33.438 1 92.06 407 GLU B N 1
ATOM 7755 C CA . GLU B 1 407 ? -24.25 -14.109 -33.156 1 92.06 407 GLU B CA 1
ATOM 7756 C C . GLU B 1 407 ? -24.562 -13.898 -31.672 1 92.06 407 GLU B C 1
ATOM 7758 O O . GLU B 1 407 ? -23.656 -13.891 -30.828 1 92.06 407 GLU B O 1
ATOM 7763 N N . HIS B 1 408 ? -25.906 -13.75 -31.438 1 94.81 408 HIS B N 1
ATOM 7764 C CA . HIS B 1 408 ? -26.328 -13.891 -30.047 1 94.81 408 HIS B CA 1
ATOM 7765 C C . HIS B 1 408 ? -26.25 -15.344 -29.578 1 94.81 408 HIS B C 1
ATOM 7767 O O . HIS B 1 408 ? -26.797 -16.234 -30.234 1 94.81 408 HIS B O 1
ATOM 7773 N N . VAL B 1 409 ? -25.547 -15.539 -28.5 1 94 409 VAL B N 1
ATOM 7774 C CA . VAL B 1 409 ? -25.312 -16.953 -28.188 1 94 409 VAL B CA 1
ATOM 7775 C C . VAL B 1 409 ? -25.234 -17.141 -26.672 1 94 409 VAL B C 1
ATOM 7777 O O . VAL B 1 409 ? -24.75 -16.25 -25.969 1 94 409 VAL B O 1
ATOM 7780 N N . TYR B 1 410 ? -25.734 -18.219 -26.203 1 93.12 410 TYR B N 1
ATOM 7781 C CA . TYR B 1 410 ? -25.5 -18.672 -24.844 1 93.12 410 TYR B CA 1
ATOM 7782 C C . TYR B 1 410 ? -25.359 -20.188 -24.781 1 93.12 410 TYR B C 1
ATOM 7784 O O . TYR B 1 410 ? -25.688 -20.891 -25.734 1 93.12 410 TYR B O 1
ATOM 7792 N N . GLY B 1 411 ? -24.688 -20.688 -23.734 1 91.5 411 GLY B N 1
ATOM 7793 C CA . GLY B 1 411 ? -24.438 -22.125 -23.609 1 91.5 411 GLY B CA 1
ATOM 7794 C C . GLY B 1 411 ? -23.312 -22.609 -24.484 1 91.5 411 GLY B C 1
ATOM 7795 O O . GLY B 1 411 ? -23.203 -23.812 -24.766 1 91.5 411 GLY B O 1
ATOM 7796 N N . HIS B 1 412 ? -22.562 -21.719 -25 1 93.62 412 HIS B N 1
ATOM 7797 C CA . HIS B 1 412 ? -21.375 -22.031 -25.781 1 93.62 412 HIS B CA 1
ATOM 7798 C C . HIS B 1 412 ? -20.172 -22.297 -24.891 1 93.62 412 HIS B C 1
ATOM 7800 O O . HIS B 1 412 ? -20.25 -22.125 -23.672 1 93.62 412 HIS B O 1
ATOM 7806 N N . ALA B 1 413 ? -19.109 -22.859 -25.453 1 94 413 ALA B N 1
ATOM 7807 C CA . ALA B 1 413 ? -17.859 -23.109 -24.719 1 94 413 ALA B CA 1
ATOM 7808 C C . ALA B 1 413 ? -16.672 -22.453 -25.422 1 94 413 ALA B C 1
ATOM 7810 O O . ALA B 1 413 ? -16.734 -22.141 -26.609 1 94 413 ALA B O 1
ATOM 7811 N N . ALA B 1 414 ? -15.703 -22.188 -24.594 1 95.44 414 ALA B N 1
ATOM 7812 C CA . ALA B 1 414 ? -14.531 -21.516 -25.156 1 95.44 414 ALA B CA 1
ATOM 7813 C C . ALA B 1 414 ? -13.258 -21.922 -24.438 1 95.44 414 ALA B C 1
ATOM 7815 O O . ALA B 1 414 ? -13.305 -22.391 -23.297 1 95.44 414 ALA B O 1
ATOM 7816 N N . THR B 1 415 ? -12.109 -21.844 -25.078 1 96.06 415 THR B N 1
ATOM 7817 C CA . THR B 1 415 ? -10.789 -22.078 -24.516 1 96.06 415 THR B CA 1
ATOM 7818 C C . THR B 1 415 ? -9.742 -21.203 -25.219 1 96.06 415 THR B C 1
ATOM 7820 O O . THR B 1 415 ? -10.016 -20.609 -26.25 1 96.06 415 THR B O 1
ATOM 7823 N N . THR B 1 416 ? -8.703 -21.031 -24.594 1 96.38 416 THR B N 1
ATOM 7824 C CA . THR B 1 416 ? -7.594 -20.281 -25.156 1 96.38 416 THR B CA 1
ATOM 7825 C C . THR B 1 416 ? -6.625 -21.203 -25.891 1 96.38 416 THR B C 1
ATOM 7827 O O . THR B 1 416 ? -6.211 -22.234 -25.344 1 96.38 416 THR B O 1
ATOM 7830 N N . LEU B 1 417 ? -6.289 -20.859 -27.062 1 96.12 417 LEU B N 1
ATOM 7831 C CA . LEU B 1 417 ? -5.344 -21.625 -27.859 1 96.12 417 LEU B CA 1
ATOM 7832 C C . LEU B 1 417 ? -3.906 -21.297 -27.469 1 96.12 417 LEU B C 1
ATOM 7834 O O . LEU B 1 417 ? -3.65 -20.266 -26.844 1 96.12 417 LEU B O 1
ATOM 7838 N N . PRO B 1 418 ? -2.941 -22.203 -27.828 1 94.06 418 PRO B N 1
ATOM 7839 C CA . PRO B 1 418 ? -1.542 -21.969 -27.469 1 94.06 418 PRO B CA 1
ATOM 7840 C C . PRO B 1 418 ? -0.988 -20.672 -28.062 1 94.06 418 PRO B C 1
ATOM 7842 O O . PRO B 1 418 ? -0.076 -20.062 -27.5 1 94.06 418 PRO B O 1
ATOM 7845 N N . ASP B 1 419 ? -1.546 -20.219 -29.125 1 92.69 419 ASP B N 1
ATOM 7846 C CA . ASP B 1 419 ? -1.04 -19.016 -29.781 1 92.69 419 ASP B CA 1
ATOM 7847 C C . ASP B 1 419 ? -1.695 -17.766 -29.203 1 92.69 419 ASP B C 1
ATOM 7849 O O . ASP B 1 419 ? -1.441 -16.656 -29.672 1 92.69 419 ASP B O 1
ATOM 7853 N N . GLY B 1 420 ? -2.586 -17.922 -28.281 1 94.31 420 GLY B N 1
ATOM 7854 C CA . GLY B 1 420 ? -3.174 -16.781 -27.609 1 94.31 420 GLY B CA 1
ATOM 7855 C C . GLY B 1 420 ? -4.559 -16.438 -28.109 1 94.31 420 GLY B C 1
ATOM 7856 O O . GLY B 1 420 ? -5.262 -15.617 -27.516 1 94.31 420 GLY B O 1
ATOM 7857 N N . ARG B 1 421 ? -5.016 -17.031 -29.25 1 95.12 421 ARG B N 1
ATOM 7858 C CA . ARG B 1 421 ? -6.355 -16.781 -29.766 1 95.12 421 ARG B CA 1
ATOM 7859 C C . ARG B 1 421 ? -7.406 -17.516 -28.922 1 95.12 421 ARG B C 1
ATOM 7861 O O . ARG B 1 421 ? -7.102 -18.5 -28.25 1 95.12 421 ARG B O 1
ATOM 7868 N N . LEU B 1 422 ? -8.531 -16.969 -28.953 1 97.88 422 LEU B N 1
ATOM 7869 C CA . LEU B 1 422 ? -9.648 -17.609 -28.25 1 97.88 422 LEU B CA 1
ATOM 7870 C C . LEU B 1 422 ? -10.5 -18.422 -29.219 1 97.88 422 LEU B C 1
ATOM 7872 O O . LEU B 1 422 ? -10.789 -17.969 -30.328 1 97.88 422 LEU B O 1
ATOM 7876 N N . CYS B 1 423 ? -10.828 -19.547 -28.828 1 97.25 423 CYS B N 1
ATOM 7877 C CA . CYS B 1 423 ? -11.656 -20.438 -29.625 1 97.25 423 CYS B CA 1
ATOM 7878 C C . CYS B 1 423 ? -13.016 -20.656 -28.969 1 97.25 423 CYS B C 1
ATOM 7880 O O . CYS B 1 423 ? -13.094 -21.062 -27.812 1 97.25 423 CYS B O 1
ATOM 7882 N N . VAL B 1 424 ? -14.047 -20.406 -29.672 1 96.81 424 VAL B N 1
ATOM 7883 C CA . VAL B 1 424 ? -15.414 -20.547 -29.172 1 96.81 424 VAL B CA 1
ATOM 7884 C C . VAL B 1 424 ? -16.188 -21.531 -30.062 1 96.81 424 VAL B C 1
ATOM 7886 O O . VAL B 1 424 ? -16.125 -21.438 -31.297 1 96.81 424 VAL B O 1
ATOM 7889 N N . THR B 1 425 ? -16.906 -22.406 -29.453 1 95.19 425 THR B N 1
ATOM 7890 C CA . THR B 1 425 ? -17.641 -23.391 -30.234 1 95.19 425 THR B CA 1
ATOM 7891 C C . THR B 1 425 ? -19.078 -23.531 -29.734 1 95.19 425 THR B C 1
ATOM 7893 O O . THR B 1 425 ? -19.344 -23.344 -28.547 1 95.19 425 THR B O 1
ATOM 7896 N N . GLY B 1 426 ? -19.938 -23.875 -30.672 1 93.75 426 GLY B N 1
ATOM 7897 C CA . GLY B 1 426 ? -21.297 -24.281 -30.359 1 93.75 426 GLY B CA 1
ATOM 7898 C C . GLY B 1 426 ? -22.094 -23.188 -29.672 1 93.75 426 GLY B C 1
ATOM 7899 O O . GLY B 1 426 ? -21.766 -22 -29.797 1 93.75 426 GLY B O 1
ATOM 7900 N N . GLY B 1 427 ? -23.219 -23.672 -28.984 1 92.31 427 GLY B N 1
ATOM 7901 C CA . GLY B 1 427 ? -24.109 -22.766 -28.281 1 92.31 427 GLY B CA 1
ATOM 7902 C C . GLY B 1 427 ? -25.531 -22.781 -28.812 1 92.31 427 GLY B C 1
ATOM 7903 O O . GLY B 1 427 ? -25.859 -23.578 -29.703 1 92.31 427 GLY B O 1
ATOM 7904 N N . PHE B 1 428 ? -26.234 -22.062 -28.125 1 92 428 PHE B N 1
ATOM 7905 C CA . PHE B 1 428 ? -27.656 -21.938 -28.422 1 92 428 PHE B CA 1
ATOM 7906 C C . PHE B 1 428 ? -28 -20.531 -28.891 1 92 428 PHE B C 1
ATOM 7908 O O . PHE B 1 428 ? -27.672 -19.547 -28.203 1 92 428 PHE B O 1
ATOM 7915 N N . SER B 1 429 ? -28.469 -20.453 -30.047 1 89.62 429 SER B N 1
ATOM 7916 C CA . SER B 1 429 ? -28.859 -19.172 -30.656 1 89.62 429 SER B CA 1
ATOM 7917 C C . SER B 1 429 ? -30.141 -19.312 -31.453 1 89.62 429 SER B C 1
ATOM 7919 O O . SER B 1 429 ? -30.312 -20.266 -32.219 1 89.62 429 SER B O 1
ATOM 7921 N N . ARG B 1 430 ? -31.016 -18.406 -31.297 1 86.38 430 ARG B N 1
ATOM 7922 C CA . ARG B 1 430 ? -32.281 -18.391 -32.031 1 86.38 430 ARG B CA 1
ATOM 7923 C C . ARG B 1 430 ? -32.969 -19.734 -31.953 1 86.38 430 ARG B C 1
ATOM 7925 O O . ARG B 1 430 ? -33.344 -20.312 -32.969 1 86.38 430 ARG B O 1
ATOM 7932 N N . ASN B 1 431 ? -32.969 -20.344 -30.891 1 84.25 431 ASN B N 1
ATOM 7933 C CA . ASN B 1 431 ? -33.688 -21.562 -30.578 1 84.25 431 ASN B CA 1
ATOM 7934 C C . ASN B 1 431 ? -33.094 -22.766 -31.312 1 84.25 431 ASN B C 1
ATOM 7936 O O . ASN B 1 431 ? -33.844 -23.688 -31.672 1 84.25 431 ASN B O 1
ATOM 7940 N N . ARG B 1 432 ? -31.891 -22.641 -31.656 1 89.19 432 ARG B N 1
ATOM 7941 C CA . ARG B 1 432 ? -31.219 -23.766 -32.312 1 89.19 432 ARG B CA 1
ATOM 7942 C C . ARG B 1 432 ? -29.812 -23.969 -31.75 1 89.19 432 ARG B C 1
ATOM 7944 O O . ARG B 1 432 ? -29.172 -23.016 -31.312 1 89.19 432 ARG B O 1
ATOM 7951 N N . TYR B 1 433 ? -29.422 -25.266 -31.75 1 92.69 433 TYR B N 1
ATOM 7952 C CA . TYR B 1 433 ? -28.047 -25.609 -31.391 1 92.69 433 TYR B CA 1
ATOM 7953 C C . TYR B 1 433 ? -27.125 -25.484 -32.625 1 92.69 433 TYR B C 1
ATOM 7955 O O . TYR B 1 433 ? -27.547 -25.781 -33.75 1 92.69 433 TYR B O 1
ATOM 7963 N N . HIS B 1 434 ? -25.922 -25.094 -32.375 1 92.69 434 HIS B N 1
ATOM 7964 C CA . HIS B 1 434 ? -25.016 -24.875 -33.5 1 92.69 434 HIS B CA 1
ATOM 7965 C C . HIS B 1 434 ? -23.734 -25.672 -33.344 1 92.69 434 HIS B C 1
ATOM 7967 O O . HIS B 1 434 ? -23.375 -26.062 -32.219 1 92.69 434 HIS B O 1
ATOM 7973 N N . ARG B 1 435 ? -23.016 -25.891 -34.438 1 94 435 ARG B N 1
ATOM 7974 C CA . ARG B 1 435 ? -21.75 -26.609 -34.406 1 94 435 ARG B CA 1
ATOM 7975 C C . ARG B 1 435 ? -20.594 -25.703 -34.844 1 94 435 ARG B C 1
ATOM 7977 O O . ARG B 1 435 ? -19.531 -26.188 -35.219 1 94 435 ARG B O 1
ATOM 7984 N N . TRP B 1 436 ? -20.797 -24.453 -34.844 1 92.75 436 TRP B N 1
ATOM 7985 C CA . TRP B 1 436 ? -19.812 -23.531 -35.406 1 92.75 436 TRP B CA 1
ATOM 7986 C C . TRP B 1 436 ? -18.562 -23.484 -34.5 1 92.75 436 TRP B C 1
ATOM 7988 O O . TRP B 1 436 ? -18.641 -23.766 -33.312 1 92.75 436 TRP B O 1
ATOM 7998 N N . THR B 1 437 ? -17.469 -23.172 -35.094 1 96.25 437 THR B N 1
ATOM 7999 C CA . THR B 1 437 ? -16.203 -22.875 -34.469 1 96.25 437 THR B CA 1
ATOM 8000 C C . THR B 1 437 ? -15.688 -21.5 -34.906 1 96.25 437 THR B C 1
ATOM 8002 O O . THR B 1 437 ? -15.547 -21.234 -36.094 1 96.25 437 THR B O 1
ATOM 8005 N N . PHE B 1 438 ? -15.539 -20.625 -33.906 1 96.88 438 PHE B N 1
ATOM 8006 C CA . PHE B 1 438 ? -14.992 -19.297 -34.156 1 96.88 438 PHE B CA 1
ATOM 8007 C C . PHE B 1 438 ? -13.703 -19.078 -33.375 1 96.88 438 PHE B C 1
ATOM 8009 O O . PHE B 1 438 ? -13.508 -19.688 -32.312 1 96.88 438 PHE B 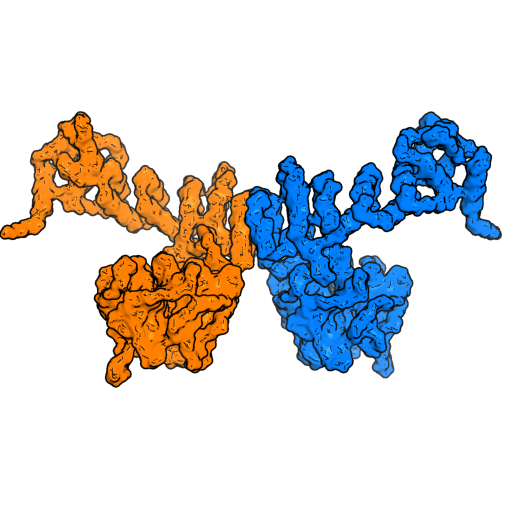O 1
ATOM 8016 N N . THR B 1 439 ? -12.867 -18.328 -33.938 1 97.06 439 THR B N 1
ATOM 8017 C CA . THR B 1 439 ? -11.656 -17.922 -33.219 1 97.06 439 THR B CA 1
ATOM 8018 C C . THR B 1 439 ? -11.57 -16.406 -33.125 1 97.06 439 THR B C 1
ATOM 8020 O O . THR B 1 439 ? -12 -15.695 -34.062 1 97.06 439 THR B O 1
ATOM 8023 N N . TYR B 1 440 ? -11.117 -15.922 -32.031 1 97.69 440 TYR B N 1
ATOM 8024 C CA . TYR B 1 440 ? -10.938 -14.492 -31.797 1 97.69 440 TYR B CA 1
ATOM 8025 C C . TYR B 1 440 ? -9.461 -14.141 -31.672 1 97.69 440 TYR B C 1
ATOM 8027 O O . TYR B 1 440 ? -8.758 -14.688 -30.828 1 97.69 440 TYR B O 1
ATOM 8035 N N . ASP B 1 441 ? -9.023 -13.211 -32.5 1 96.88 441 ASP B N 1
ATOM 8036 C CA . ASP B 1 441 ? -7.664 -12.688 -32.406 1 96.88 441 ASP B CA 1
ATOM 8037 C C . ASP B 1 441 ? -7.609 -11.469 -31.5 1 96.88 441 ASP B C 1
ATOM 8039 O O . ASP B 1 441 ? -8.078 -10.391 -31.859 1 96.88 441 ASP B O 1
ATOM 8043 N N . VAL B 1 442 ? -6.965 -11.641 -30.422 1 95.06 442 VAL B N 1
ATOM 8044 C CA . VAL B 1 442 ? -6.965 -10.625 -29.359 1 95.06 442 VAL B CA 1
ATOM 8045 C C . VAL B 1 442 ? -6.195 -9.391 -29.844 1 95.06 442 VAL B C 1
ATOM 8047 O O . VAL B 1 442 ? -6.496 -8.273 -29.422 1 95.06 442 VAL B O 1
ATOM 8050 N N . ARG B 1 443 ? -5.18 -9.531 -30.656 1 94.06 443 ARG B N 1
ATOM 8051 C CA . ARG B 1 443 ? -4.367 -8.414 -31.125 1 94.06 443 ARG B CA 1
ATOM 8052 C C . ARG B 1 443 ? -5.105 -7.617 -32.188 1 94.06 443 ARG B C 1
ATOM 8054 O O . ARG B 1 443 ? -5.047 -6.383 -32.219 1 94.06 443 ARG B O 1
ATOM 8061 N N . ARG B 1 444 ? -5.926 -8.297 -33.062 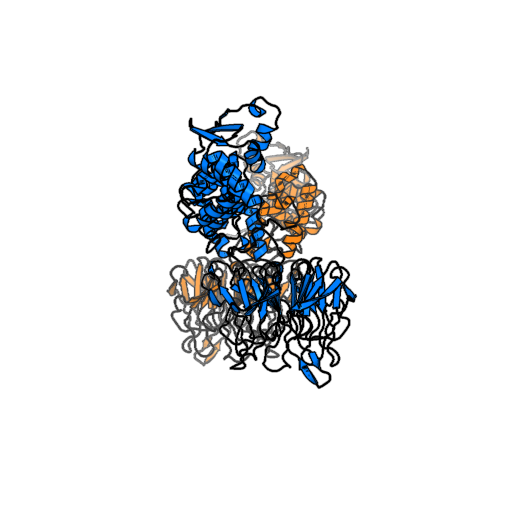1 93.31 444 ARG B N 1
ATOM 8062 C CA . ARG B 1 444 ? -6.605 -7.648 -34.188 1 93.31 444 ARG B CA 1
ATOM 8063 C C . ARG B 1 444 ? -8.039 -7.293 -33.844 1 93.31 444 ARG B C 1
ATOM 8065 O O . ARG B 1 444 ? -8.695 -6.523 -34.531 1 93.31 444 ARG B O 1
ATOM 8072 N N . ASP B 1 445 ? -8.469 -7.82 -32.75 1 97.19 445 ASP B N 1
ATOM 8073 C CA . ASP B 1 445 ? -9.844 -7.602 -32.312 1 97.19 445 ASP B CA 1
ATOM 8074 C C . ASP B 1 445 ? -10.844 -8 -33.406 1 97.19 445 ASP B C 1
ATOM 8076 O O . ASP B 1 445 ? -11.711 -7.211 -33.781 1 97.19 445 ASP B O 1
ATOM 8080 N N . THR B 1 446 ? -10.633 -9.203 -33.844 1 97.25 446 THR B N 1
ATOM 8081 C CA . THR B 1 446 ? -11.5 -9.703 -34.906 1 97.25 446 THR B CA 1
ATOM 8082 C C . THR B 1 446 ? -11.828 -11.172 -34.688 1 97.25 446 THR B C 1
ATOM 8084 O O . THR B 1 446 ? -11.047 -11.906 -34.094 1 97.25 446 THR B O 1
ATOM 8087 N N . TRP B 1 447 ? -12.984 -11.547 -35.25 1 97.25 447 TRP B N 1
ATOM 8088 C CA . TRP B 1 447 ? -13.422 -12.938 -35.188 1 97.25 447 TRP B CA 1
ATOM 8089 C C . TRP B 1 447 ? -13.203 -13.641 -36.531 1 97.25 447 TRP B C 1
ATOM 8091 O O . TRP B 1 447 ? -13.344 -13.023 -37.594 1 97.25 447 TRP B O 1
ATOM 8101 N N . GLY B 1 448 ? -12.828 -14.836 -36.438 1 95.94 448 GLY B N 1
ATOM 8102 C CA . GLY B 1 448 ? -12.695 -15.672 -37.625 1 95.94 448 GLY B CA 1
ATOM 8103 C C . GLY B 1 448 ? -13.461 -16.969 -37.531 1 95.94 448 GLY B C 1
ATOM 8104 O O . GLY B 1 448 ? -13.531 -17.578 -36.438 1 95.94 448 GLY B O 1
ATOM 8105 N N . ARG B 1 449 ? -14.039 -17.438 -38.656 1 94.81 449 ARG B N 1
ATOM 8106 C CA . ARG B 1 449 ? -14.758 -18.703 -38.688 1 94.81 449 ARG B CA 1
ATOM 8107 C C . ARG B 1 449 ? -13.82 -19.844 -39.062 1 94.81 449 ARG B C 1
ATOM 8109 O O . ARG B 1 449 ? -12.984 -19.719 -39.969 1 94.81 449 ARG B O 1
ATOM 8116 N N . GLU B 1 450 ? -13.93 -20.938 -38.312 1 94.94 450 GLU B N 1
ATOM 8117 C CA . GLU B 1 450 ? -13.117 -22.141 -38.562 1 94.94 450 GLU B CA 1
ATOM 8118 C C . GLU B 1 450 ? -13.984 -23.328 -38.938 1 94.94 450 GLU B C 1
ATOM 8120 O O . GLU B 1 450 ? -15.188 -23.172 -39.188 1 94.94 450 GLU B O 1
ATOM 8125 N N . THR B 1 451 ? -13.289 -24.484 -39.031 1 95.12 451 THR B N 1
ATOM 8126 C CA . THR B 1 451 ? -14.016 -25.719 -39.344 1 95.12 451 THR B CA 1
ATOM 8127 C C . THR B 1 451 ? -15.016 -26.062 -38.25 1 95.12 451 THR B C 1
ATOM 8129 O O . THR B 1 451 ? -14.68 -26.047 -37.062 1 95.12 451 THR B O 1
ATOM 8132 N N . ASP B 1 452 ? -16.25 -26.406 -38.656 1 95.62 452 ASP B N 1
ATOM 8133 C CA . ASP B 1 452 ? -17.312 -26.719 -37.719 1 95.62 452 ASP B CA 1
ATOM 8134 C C . ASP B 1 452 ? -17.062 -28.078 -37.062 1 95.62 452 ASP B C 1
ATOM 8136 O O . ASP B 1 452 ? -16.422 -28.953 -37.656 1 95.62 452 ASP B O 1
ATOM 8140 N N . MET B 1 453 ? -17.562 -28.156 -35.875 1 95.81 453 MET B N 1
ATOM 8141 C CA . MET B 1 453 ? -17.562 -29.453 -35.219 1 95.81 453 MET B CA 1
ATOM 8142 C C . MET B 1 453 ? -18.406 -30.453 -35.969 1 95.81 453 MET B C 1
ATOM 8144 O O . MET B 1 453 ? -19.156 -30.094 -36.875 1 95.81 453 MET B O 1
ATOM 8148 N N . ASN B 1 454 ? -18.297 -31.672 -35.594 1 93.69 454 ASN B N 1
ATOM 8149 C CA . ASN B 1 454 ? -19.094 -32.719 -36.25 1 93.69 454 ASN B CA 1
ATOM 8150 C C . ASN B 1 454 ? -20.531 -32.719 -35.75 1 93.69 454 ASN B C 1
ATOM 8152 O O . ASN B 1 454 ? -21.453 -33.094 -36.469 1 93.69 454 ASN B O 1
ATOM 8156 N N . THR B 1 455 ? -20.734 -32.344 -34.531 1 91 455 THR B N 1
ATOM 8157 C CA . THR B 1 455 ? -22.047 -32.406 -33.875 1 91 455 THR B CA 1
ATOM 8158 C C . THR B 1 455 ? -22.422 -31.062 -33.281 1 91 455 THR B C 1
ATOM 8160 O O . THR B 1 455 ? -21.594 -30.391 -32.688 1 91 455 THR B O 1
ATOM 8163 N N . LYS B 1 456 ? -23.734 -30.672 -33.5 1 91.62 456 LYS B N 1
ATOM 8164 C CA . LYS B 1 456 ? -24.234 -29.484 -32.812 1 91.62 456 LYS B CA 1
ATOM 8165 C C . LYS B 1 456 ? -24.344 -29.719 -31.312 1 91.62 456 LYS B C 1
ATOM 8167 O O . LYS B 1 456 ? -24.719 -30.812 -30.875 1 91.62 456 LYS B O 1
ATOM 8172 N N . ARG B 1 457 ? -23.984 -28.766 -30.547 1 90.94 457 ARG B N 1
ATOM 8173 C CA . ARG B 1 457 ? -24.047 -28.984 -29.109 1 90.94 457 ARG B CA 1
ATOM 8174 C C . ARG B 1 457 ? -24.094 -27.641 -28.359 1 90.94 457 ARG B C 1
ATOM 8176 O O . ARG B 1 457 ? -23.625 -26.625 -28.875 1 90.94 457 ARG B O 1
ATOM 8183 N N . GLY B 1 458 ? -24.703 -27.688 -27.219 1 89.44 458 GLY B N 1
ATOM 8184 C CA . GLY B 1 458 ? -24.719 -26.625 -26.234 1 89.44 458 GLY B CA 1
ATOM 8185 C C . GLY B 1 458 ? -24.422 -27.109 -24.828 1 89.44 458 GLY B C 1
ATOM 8186 O O . GLY B 1 458 ? -24.5 -28.312 -24.547 1 89.44 458 GLY B O 1
ATOM 8187 N N . TRP B 1 459 ? -23.859 -26.188 -24 1 88.81 459 TRP B N 1
ATOM 8188 C CA . TRP B 1 459 ? -23.547 -26.484 -22.609 1 88.81 459 TRP B CA 1
ATOM 8189 C C . TRP B 1 459 ? -22.469 -27.562 -22.5 1 88.81 459 TRP B C 1
ATOM 8191 O O . TRP B 1 459 ? -22.547 -28.438 -21.641 1 88.81 459 TRP B O 1
ATOM 8201 N N . HIS B 1 460 ? -21.672 -27.609 -23.453 1 89.69 460 HIS B N 1
ATOM 8202 C CA . HIS B 1 460 ? -20.469 -28.453 -23.422 1 89.69 460 HIS B CA 1
ATOM 8203 C C . HIS B 1 460 ? -19.297 -27.734 -22.781 1 89.69 460 HIS B C 1
ATOM 8205 O O . HIS B 1 460 ? -19.422 -26.562 -22.391 1 89.69 460 HIS B O 1
ATOM 8211 N N . VAL B 1 461 ? -18.188 -28.453 -22.578 1 90.38 461 VAL B N 1
ATOM 8212 C CA . VAL B 1 461 ? -16.984 -27.828 -22.047 1 90.38 461 VAL B CA 1
ATOM 8213 C C . VAL B 1 461 ? -15.82 -28.031 -23.016 1 90.38 461 VAL B C 1
ATOM 8215 O O . VAL B 1 461 ? -15.844 -28.938 -23.859 1 90.38 461 VAL B O 1
ATOM 8218 N N . MET B 1 462 ? -14.945 -27.141 -22.922 1 92.69 462 MET B N 1
ATOM 8219 C CA . MET B 1 462 ? -13.797 -27.125 -23.828 1 92.69 462 MET B CA 1
ATOM 8220 C C . MET B 1 462 ? -12.5 -26.922 -23.062 1 92.69 462 MET B C 1
ATOM 8222 O O . MET B 1 462 ? -12.453 -26.156 -22.094 1 92.69 462 MET B O 1
ATOM 8226 N N . GLN B 1 463 ? -11.453 -27.656 -23.5 1 94.12 463 GLN B N 1
ATOM 8227 C CA . GLN B 1 463 ? -10.156 -27.516 -22.844 1 94.12 463 GLN B CA 1
ATOM 8228 C C . GLN B 1 463 ? -9.016 -27.75 -23.828 1 94.12 463 GLN B C 1
ATOM 8230 O O . GLN B 1 463 ? -9.039 -28.719 -24.594 1 94.12 463 GLN B O 1
ATOM 8235 N N . THR B 1 464 ? -8.148 -26.828 -23.844 1 95.25 464 THR B N 1
ATOM 8236 C CA . THR B 1 464 ? -6.93 -27 -24.609 1 95.25 464 THR B CA 1
ATOM 8237 C C . THR B 1 464 ? -5.941 -27.891 -23.875 1 95.25 464 THR B C 1
ATOM 8239 O O . THR B 1 464 ? -5.73 -27.734 -22.672 1 95.25 464 THR B O 1
ATOM 8242 N N . PHE B 1 465 ? -5.406 -28.844 -24.5 1 94.12 465 PHE B N 1
ATOM 8243 C CA . PHE B 1 465 ? -4.41 -29.75 -23.938 1 94.12 465 PHE B CA 1
ATOM 8244 C C . PHE B 1 465 ? -3.355 -30.094 -24.984 1 94.12 465 PHE B C 1
ATOM 8246 O O . PHE B 1 465 ? -3.652 -30.766 -25.984 1 94.12 465 PHE B O 1
ATOM 8253 N N . GLY B 1 466 ? -2.148 -29.594 -24.734 1 89.75 466 GLY B N 1
ATOM 8254 C CA . GLY B 1 466 ? -1.102 -29.797 -25.719 1 89.75 466 GLY B CA 1
ATOM 8255 C C . GLY B 1 466 ? -1.362 -29.062 -27.031 1 89.75 466 GLY B C 1
ATOM 8256 O O . GLY B 1 466 ? -1.584 -27.859 -27.031 1 89.75 466 GLY B O 1
ATOM 8257 N N . ASP B 1 467 ? -1.382 -29.875 -28.125 1 91.69 467 ASP B N 1
ATOM 8258 C CA . ASP B 1 467 ? -1.565 -29.281 -29.438 1 91.69 467 ASP B CA 1
ATOM 8259 C C . ASP B 1 467 ? -2.979 -29.531 -29.969 1 91.69 467 ASP B C 1
ATOM 8261 O O . ASP B 1 467 ? -3.197 -29.594 -31.172 1 91.69 467 ASP B O 1
ATOM 8265 N N . ALA B 1 468 ? -3.873 -29.703 -29.016 1 95.5 468 ALA B N 1
ATOM 8266 C CA . ALA B 1 468 ? -5.242 -29.984 -29.438 1 95.5 468 ALA B CA 1
ATOM 8267 C C . ALA B 1 468 ? -6.25 -29.344 -28.484 1 95.5 468 ALA B C 1
ATOM 8269 O O . ALA B 1 468 ? -5.887 -28.906 -27.391 1 95.5 468 ALA B O 1
ATOM 8270 N N . VAL B 1 469 ? -7.434 -29.25 -29.016 1 96.19 469 VAL B N 1
ATOM 8271 C CA . VAL B 1 469 ? -8.562 -28.797 -28.219 1 96.19 469 VAL B CA 1
ATOM 8272 C C . VAL B 1 469 ? -9.578 -29.922 -28.062 1 96.19 469 VAL B C 1
ATOM 8274 O O . VAL B 1 469 ? -9.883 -30.625 -29.031 1 96.19 469 VAL B O 1
ATOM 8277 N N . PHE B 1 470 ? -10.055 -30.094 -26.922 1 94.38 470 PHE B N 1
ATOM 8278 C CA . PHE B 1 470 ? -11.023 -31.156 -26.656 1 94.38 470 PHE B CA 1
ATOM 8279 C C . PHE B 1 470 ? -12.367 -30.562 -26.25 1 94.38 470 PHE B C 1
ATOM 8281 O O . PHE B 1 470 ? -12.43 -29.672 -25.406 1 94.38 470 PHE B O 1
ATOM 8288 N N . VAL B 1 471 ? -13.352 -30.969 -26.844 1 93.12 471 VAL B N 1
ATOM 8289 C CA . VAL B 1 471 ? -14.727 -30.625 -26.5 1 93.12 471 VAL B CA 1
ATOM 8290 C C . VAL B 1 471 ? -15.406 -31.812 -25.844 1 93.12 471 VAL B C 1
ATOM 8292 O O . VAL B 1 471 ? -15.422 -32.906 -26.406 1 93.12 471 VAL B O 1
ATOM 8295 N N . LEU B 1 472 ? -15.898 -31.578 -24.688 1 90.19 472 LEU B N 1
ATOM 8296 C CA . LEU B 1 472 ? -16.469 -32.688 -23.906 1 90.19 472 LEU B CA 1
ATOM 8297 C C . LEU B 1 472 ? -17.938 -32.438 -23.594 1 90.19 472 LEU B C 1
ATOM 8299 O O . LEU B 1 472 ? -18.297 -31.359 -23.125 1 90.19 472 LEU B O 1
ATOM 8303 N N . GLY B 1 473 ? -18.703 -33.406 -23.844 1 86.44 473 GLY B N 1
ATOM 8304 C CA . GLY B 1 473 ? -20.109 -33.406 -23.469 1 86.44 473 GLY B CA 1
ATOM 8305 C C . GLY B 1 473 ? -20.953 -32.438 -24.281 1 86.44 473 GLY B C 1
ATOM 8306 O O . GLY B 1 473 ? -20.688 -32.25 -25.469 1 86.44 473 GLY B O 1
ATOM 8307 N N . GLY B 1 474 ? -22.031 -31.953 -23.547 1 86.69 474 GLY B N 1
ATOM 8308 C CA . GLY B 1 474 ? -23.016 -31.094 -24.172 1 86.69 474 GLY B CA 1
ATOM 8309 C C . GLY B 1 474 ? -24.312 -31.797 -24.5 1 86.69 474 GLY B C 1
ATOM 8310 O O . GLY B 1 474 ? -24.469 -33 -24.234 1 86.69 474 GLY B O 1
ATOM 8311 N N . CYS B 1 475 ? -25.203 -30.953 -24.953 1 84.38 475 CYS B N 1
ATOM 8312 C CA . CYS B 1 475 ? -26.5 -31.516 -25.297 1 84.38 475 CYS B CA 1
ATOM 8313 C C . CYS B 1 475 ? -27.047 -30.875 -26.578 1 84.38 475 CYS B C 1
ATOM 8315 O O . CYS B 1 475 ? -26.531 -29.859 -27.031 1 84.38 475 CYS B O 1
ATOM 8317 N N . HIS B 1 476 ? -27.859 -31.594 -27.125 1 84.62 476 HIS B N 1
ATOM 8318 C CA . HIS B 1 476 ? -28.609 -31.047 -28.25 1 84.62 476 HIS B CA 1
ATOM 8319 C C . HIS B 1 476 ? -30 -31.656 -28.344 1 84.62 476 HIS B C 1
ATOM 8321 O O . HIS B 1 476 ? -30.297 -32.656 -27.656 1 84.62 476 HIS B O 1
ATOM 8327 N N . LEU B 1 477 ? -30.859 -31 -29.016 1 81.12 477 LEU B N 1
ATOM 8328 C CA . LEU B 1 477 ? -32.219 -31.484 -29.234 1 81.12 477 LEU B CA 1
ATOM 8329 C C . LEU B 1 477 ? -32.312 -32.281 -30.531 1 81.12 477 LEU B C 1
ATOM 8331 O O . LEU B 1 477 ? -31.844 -31.812 -31.578 1 81.12 477 LEU B O 1
ATOM 8335 N N . ARG B 1 478 ? -33 -33.469 -30.359 1 76.06 478 ARG B N 1
ATOM 8336 C CA . ARG B 1 478 ? -33.312 -34.281 -31.547 1 76.06 478 ARG B CA 1
ATOM 8337 C C . ARG B 1 478 ? -34.5 -33.688 -32.281 1 76.06 478 ARG B C 1
ATOM 8339 O O . ARG B 1 478 ? -35.219 -32.812 -31.781 1 76.06 478 ARG B O 1
ATOM 8346 N N . ALA B 1 479 ? -34.531 -34.219 -33.531 1 73.88 479 ALA B N 1
ATOM 8347 C CA . ALA B 1 479 ? -35.656 -33.781 -34.344 1 73.88 479 ALA B CA 1
ATOM 8348 C C . ALA B 1 479 ? -37 -34.031 -33.656 1 73.88 479 ALA B C 1
ATOM 8350 O O . ALA B 1 479 ? -37.938 -33.281 -33.844 1 73.88 479 ALA B O 1
ATOM 8351 N N . ASP B 1 480 ? -37 -35.031 -32.812 1 75.25 480 ASP B N 1
ATOM 8352 C CA . ASP B 1 480 ? -38.25 -35.406 -32.156 1 75.25 480 ASP B CA 1
ATOM 8353 C C . ASP B 1 480 ? -38.438 -34.625 -30.859 1 75.25 480 ASP B C 1
ATOM 8355 O O . ASP B 1 480 ? -39.438 -34.812 -30.125 1 75.25 480 ASP B O 1
ATOM 8359 N N . GLY B 1 481 ? -37.562 -33.75 -30.531 1 71 481 GLY B N 1
ATOM 8360 C CA . GLY B 1 481 ? -37.688 -32.875 -29.359 1 71 481 GLY B CA 1
ATOM 8361 C C . GLY B 1 481 ? -37 -33.438 -28.125 1 71 481 GLY B C 1
ATOM 8362 O O . GLY B 1 481 ? -36.938 -32.781 -27.094 1 71 481 GLY B O 1
ATOM 8363 N N . THR B 1 482 ? -36.5 -34.688 -28.234 1 78 482 THR B N 1
ATOM 8364 C CA . THR B 1 482 ? -35.875 -35.281 -27.078 1 78 482 THR B CA 1
ATOM 8365 C C . THR B 1 482 ? -34.438 -34.812 -26.953 1 78 482 THR B C 1
ATOM 8367 O O . THR B 1 482 ? -33.719 -34.656 -27.953 1 78 482 THR B O 1
ATOM 8370 N N . ARG B 1 483 ? -34.031 -34.531 -25.703 1 76.88 483 ARG B N 1
ATOM 8371 C CA . ARG B 1 483 ? -32.688 -34 -25.422 1 76.88 483 ARG B CA 1
ATOM 8372 C C . ARG B 1 483 ? -31.688 -35.156 -25.344 1 76.88 483 ARG B C 1
ATOM 8374 O O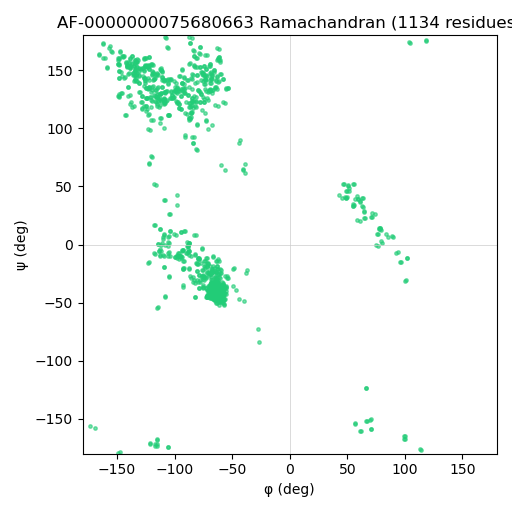 . ARG B 1 483 ? -31.938 -36.156 -24.688 1 76.88 483 ARG B O 1
ATOM 8381 N N . THR B 1 484 ? -30.641 -35.125 -26.156 1 77.06 484 THR B N 1
ATOM 8382 C CA . THR B 1 484 ? -29.531 -36.062 -26.047 1 77.06 484 THR B CA 1
ATOM 8383 C C . THR B 1 484 ? -28.453 -35.5 -25.109 1 77.06 484 THR B C 1
ATOM 8385 O O . THR B 1 484 ? -27.953 -34.375 -25.344 1 77.06 484 THR B O 1
ATOM 8388 N N . MET B 1 485 ? -28.094 -36.219 -24.047 1 71.69 485 MET B N 1
ATOM 8389 C CA . MET B 1 485 ? -27.203 -35.656 -23.031 1 71.69 485 MET B CA 1
ATOM 8390 C C . MET B 1 485 ? -25.812 -36.25 -23.156 1 71.69 485 MET B C 1
ATOM 8392 O O . MET B 1 485 ? -24.859 -35.781 -22.531 1 71.69 485 MET B O 1
ATOM 8396 N N . HIS B 1 486 ? -25.547 -37.25 -23.922 1 72.38 486 HIS B N 1
ATOM 8397 C CA . HIS B 1 486 ? -24.25 -37.938 -23.953 1 72.38 486 HIS B CA 1
ATOM 8398 C C . HIS B 1 486 ? -23.625 -37.844 -25.344 1 72.38 486 HIS B C 1
ATOM 8400 O O . HIS B 1 486 ? -23.562 -38.812 -26.078 1 72.38 486 HIS B O 1
ATOM 8406 N N . LEU B 1 487 ? -23.125 -36.625 -25.547 1 80.88 487 LEU B N 1
ATOM 8407 C CA . LEU B 1 487 ? -22.531 -36.438 -26.859 1 80.88 487 LEU B CA 1
ATOM 8408 C C . LEU B 1 487 ? -21.062 -36.875 -26.859 1 80.88 487 LEU B C 1
ATOM 8410 O O . LEU B 1 487 ? -20.406 -36.844 -25.812 1 80.88 487 LEU B O 1
ATOM 8414 N N . HIS B 1 488 ? -20.547 -37.219 -28 1 86.31 488 HIS B N 1
ATOM 8415 C CA . HIS B 1 488 ? -19.172 -37.688 -28.156 1 86.31 488 HIS B CA 1
ATOM 8416 C C . HIS B 1 488 ? -18.188 -36.562 -27.891 1 86.31 488 HIS B C 1
ATOM 8418 O O . HIS B 1 488 ? -18.469 -35.375 -28.156 1 86.31 488 HIS B O 1
ATOM 8424 N N . THR B 1 489 ? -17.031 -37.031 -27.359 1 90.69 489 THR B N 1
ATOM 8425 C CA . THR B 1 489 ? -15.906 -36.125 -27.25 1 90.69 489 THR B CA 1
ATOM 8426 C C . THR B 1 489 ? -15.289 -35.844 -28.609 1 90.69 489 THR B C 1
ATOM 8428 O O . THR B 1 489 ? -15.156 -36.75 -29.438 1 90.69 489 THR B O 1
ATOM 8431 N N . GLU B 1 490 ? -15.07 -34.625 -28.859 1 94.38 490 GLU B N 1
ATOM 8432 C CA . GLU B 1 490 ? -14.43 -34.281 -30.125 1 94.38 490 GLU B CA 1
ATOM 8433 C C . GLU B 1 490 ? -13.086 -33.594 -29.891 1 94.38 490 GLU B C 1
ATOM 8435 O O . GLU B 1 490 ? -12.891 -32.938 -28.875 1 94.38 490 GLU B O 1
ATOM 8440 N N . ARG B 1 491 ? -12.148 -33.906 -30.719 1 95.88 491 ARG B N 1
ATOM 8441 C CA . ARG B 1 491 ? -10.797 -33.375 -30.656 1 95.88 491 ARG B CA 1
ATOM 8442 C C . ARG B 1 491 ? -10.469 -32.562 -31.906 1 95.88 491 ARG B C 1
ATOM 8444 O O . ARG B 1 491 ? -10.648 -33.031 -33.031 1 95.88 491 ARG B O 1
ATOM 8451 N N . LEU B 1 492 ? -10.109 -31.359 -31.719 1 96.44 492 LEU B N 1
ATOM 8452 C CA . LEU B 1 492 ? -9.633 -30.5 -32.812 1 96.44 492 LEU B CA 1
ATOM 8453 C C . LEU B 1 492 ? -8.109 -30.516 -32.875 1 96.44 492 LEU B C 1
ATOM 8455 O O . LEU B 1 492 ? -7.441 -30.094 -31.922 1 96.44 492 LEU B O 1
ATOM 8459 N N . ASP B 1 493 ? -7.551 -30.969 -33.906 1 96 493 ASP B N 1
ATOM 8460 C CA . ASP B 1 493 ? -6.113 -30.891 -34.125 1 96 493 ASP B CA 1
ATOM 8461 C C . ASP B 1 493 ? -5.723 -29.5 -34.656 1 96 493 ASP B C 1
ATOM 8463 O O . ASP B 1 493 ? -6.164 -29.094 -35.719 1 96 493 ASP B O 1
ATOM 8467 N N . LEU B 1 494 ? -4.887 -28.875 -34 1 93.56 494 LEU B N 1
ATOM 8468 C CA . LEU B 1 494 ? -4.594 -27.484 -34.312 1 93.56 494 LEU B CA 1
ATOM 8469 C C . LEU B 1 494 ? -3.727 -27.375 -35.562 1 93.56 494 LEU B C 1
ATOM 8471 O O . LEU B 1 494 ? -3.74 -26.344 -36.25 1 93.56 494 LEU B O 1
ATOM 8475 N N . ALA B 1 495 ? -2.975 -28.391 -35.781 1 93.44 495 ALA B N 1
ATOM 8476 C CA . ALA B 1 495 ? -2.154 -28.391 -37 1 93.44 495 ALA B CA 1
ATOM 8477 C C . ALA B 1 495 ? -3.014 -28.609 -38.25 1 93.44 495 ALA B C 1
ATOM 8479 O O . ALA B 1 495 ? -2.922 -27.844 -39.188 1 93.44 495 ALA B O 1
ATOM 8480 N N . SER B 1 496 ? -3.926 -29.531 -38.25 1 93.94 496 SER B N 1
ATOM 8481 C CA . SER B 1 496 ? -4.742 -29.875 -39.406 1 93.94 496 SER B CA 1
ATOM 8482 C C . SER B 1 496 ? -6.043 -29.062 -39.406 1 93.94 496 SER B C 1
ATOM 8484 O O . SER B 1 496 ? -6.73 -29.016 -40.438 1 93.94 496 SER B O 1
ATOM 8486 N N . ARG B 1 497 ? -6.43 -28.547 -38.312 1 93.19 497 ARG B N 1
ATOM 8487 C CA . ARG B 1 497 ? -7.664 -27.781 -38.125 1 93.19 497 ARG B CA 1
ATOM 8488 C C . ARG B 1 497 ? -8.883 -28.656 -38.406 1 93.19 497 ARG B C 1
ATOM 8490 O O . ARG B 1 497 ? -9.867 -28.188 -39 1 93.19 497 ARG B O 1
ATOM 8497 N N . GLN B 1 498 ? -8.734 -29.875 -38.094 1 94.5 498 GLN B N 1
ATOM 8498 C CA . GLN B 1 498 ? -9.836 -30.812 -38.312 1 94.5 498 GLN B CA 1
ATOM 8499 C C . GLN B 1 498 ? -10.312 -31.438 -37 1 94.5 498 GLN B C 1
ATOM 8501 O O . GLN B 1 498 ? -9.508 -31.672 -36.094 1 94.5 498 GLN B O 1
ATOM 8506 N N . TRP B 1 499 ? -11.609 -31.703 -37 1 96.19 499 TRP B N 1
ATOM 8507 C CA . TRP B 1 499 ? -12.227 -32.312 -35.812 1 96.19 499 TRP B CA 1
ATOM 8508 C C . TRP B 1 499 ? -12.266 -33.844 -35.969 1 96.19 499 TRP B C 1
ATOM 8510 O O . TRP B 1 499 ? -12.531 -34.344 -37.062 1 96.19 499 TRP B O 1
ATOM 8520 N N . SER B 1 500 ? -11.984 -34.5 -34.938 1 94.5 500 SER B N 1
ATOM 8521 C CA . SER B 1 500 ? -12.133 -35.969 -34.875 1 94.5 500 SER B CA 1
ATOM 8522 C C . SER B 1 500 ? -13.008 -36.375 -33.688 1 94.5 500 SER B C 1
ATOM 8524 O O . SER B 1 500 ? -13.117 -35.625 -32.719 1 94.5 500 SER B O 1
ATOM 8526 N N . VAL B 1 501 ? -13.641 -37.531 -33.812 1 93.12 501 VAL B N 1
ATOM 8527 C CA . VAL B 1 501 ? -14.555 -37.969 -32.781 1 93.12 501 VAL B CA 1
ATOM 8528 C C . VAL B 1 501 ? -13.844 -39 -31.875 1 93.12 501 VAL B C 1
ATOM 8530 O O . VAL B 1 501 ? -13.133 -39.875 -32.375 1 93.12 501 VAL B O 1
ATOM 8533 N N . LEU B 1 502 ? -13.945 -38.812 -30.594 1 92.12 502 LEU B N 1
ATOM 8534 C CA . LEU B 1 502 ? -13.375 -39.688 -29.578 1 92.12 502 LEU B CA 1
ATOM 8535 C C . LEU B 1 502 ? -14.469 -40.344 -28.75 1 92.12 502 LEU B C 1
ATOM 8537 O O . LEU B 1 502 ? -15.648 -40.281 -29.109 1 92.12 502 LEU B O 1
ATOM 8541 N N . SER B 1 503 ? -14.086 -41.062 -27.641 1 86.25 503 SER B N 1
ATOM 8542 C CA . SER B 1 503 ? -15.031 -41.781 -26.797 1 86.25 503 SER B CA 1
ATOM 8543 C C . SER B 1 503 ? -16 -40.844 -26.109 1 86.25 503 SER B C 1
ATOM 8545 O O . SER B 1 503 ? -15.609 -39.75 -25.656 1 86.25 503 SER B O 1
ATOM 8547 N N . PRO B 1 504 ? -17.234 -41.156 -26.094 1 82.69 504 PRO B N 1
ATOM 8548 C CA . PRO B 1 504 ? -18.219 -40.344 -25.375 1 82.69 504 PRO B CA 1
ATOM 8549 C C . PRO B 1 504 ? -18.094 -40.5 -23.859 1 82.69 504 PRO B C 1
ATOM 8551 O O . PRO B 1 504 ? -17.672 -41.531 -23.359 1 82.69 504 PRO B O 1
ATOM 8554 N N . PRO B 1 505 ? -18.359 -39.406 -23.172 1 81.62 505 PRO B N 1
ATOM 8555 C CA . PRO B 1 505 ? -18.391 -39.531 -21.719 1 81.62 505 PRO B CA 1
ATOM 8556 C C . PRO B 1 505 ? -19.531 -40.469 -21.234 1 81.62 505 PRO B C 1
ATOM 8558 O O . PRO B 1 505 ? -20.625 -40.438 -21.797 1 81.62 505 PRO B O 1
ATOM 8561 N N . PRO B 1 506 ? -19.234 -41.219 -20.25 1 75.19 506 PRO B N 1
ATOM 8562 C CA . PRO B 1 506 ? -20.281 -42.094 -19.703 1 75.19 506 PRO B CA 1
ATOM 8563 C C . PRO B 1 506 ? -21.297 -41.344 -18.844 1 75.19 506 PRO B C 1
ATOM 8565 O O . PRO B 1 506 ? -22.25 -41.938 -18.344 1 75.19 506 PRO B O 1
ATOM 8568 N N . PHE B 1 507 ? -21.047 -40.031 -18.672 1 71.94 507 PHE B N 1
ATOM 8569 C CA . PHE B 1 507 ? -21.906 -39.188 -17.828 1 71.94 507 PHE B CA 1
ATOM 8570 C C . PHE B 1 507 ? -22.266 -37.906 -18.516 1 71.94 507 PHE B C 1
ATOM 8572 O O . PHE B 1 507 ? -21.625 -37.531 -19.516 1 71.94 507 PHE B O 1
ATOM 8579 N N . THR B 1 508 ? -23.391 -37.375 -17.938 1 72 508 THR B N 1
ATOM 8580 C CA . THR B 1 508 ? -23.734 -36.031 -18.422 1 72 508 THR B CA 1
ATOM 8581 C C . THR B 1 508 ? -22.781 -35 -17.844 1 72 508 THR B C 1
ATOM 8583 O O . THR B 1 508 ? -22.469 -35.031 -16.641 1 72 508 THR B O 1
ATOM 8586 N N . VAL B 1 509 ? -22.203 -34.281 -18.734 1 63.88 509 VAL B N 1
ATOM 8587 C CA . VAL B 1 509 ? -21.25 -33.25 -18.312 1 63.88 509 VAL B CA 1
ATOM 8588 C C . VAL B 1 509 ? -21.984 -31.969 -17.938 1 63.88 509 VAL B C 1
ATOM 8590 O O . VAL B 1 509 ? -22.906 -31.547 -18.656 1 63.88 509 VAL B O 1
ATOM 8593 N N . GLY B 1 510 ? -21.828 -31.641 -16.672 1 61.66 510 GLY B N 1
ATOM 8594 C CA . GLY B 1 510 ? -22.438 -30.406 -16.203 1 61.66 510 GLY B CA 1
ATOM 8595 C C . GLY B 1 510 ? -21.922 -29.172 -16.891 1 61.66 510 GLY B C 1
ATOM 8596 O O . GLY B 1 510 ? -20.906 -29.219 -17.594 1 61.66 510 GLY B O 1
ATOM 8597 N N . VAL B 1 511 ? -22.859 -28.094 -16.766 1 61.75 511 VAL B N 1
ATOM 8598 C CA . VAL B 1 511 ? -22.547 -26.766 -17.281 1 61.75 511 VAL B CA 1
ATOM 8599 C C . VAL B 1 511 ? -21.422 -26.141 -16.469 1 61.75 511 VAL B C 1
ATOM 8601 O O . VAL B 1 511 ? -21.453 -26.141 -15.242 1 61.75 511 VAL B O 1
ATOM 8604 N N . GLY B 1 512 ? -20.172 -26.156 -17.062 1 64.62 512 GLY B N 1
ATOM 8605 C CA . GLY B 1 512 ? -19.125 -25.5 -16.312 1 64.62 512 GLY B CA 1
ATOM 8606 C C . GLY B 1 512 ? -17.812 -25.406 -17.078 1 64.62 512 GLY B C 1
ATOM 8607 O O . GLY B 1 512 ? -17.812 -25.203 -18.297 1 64.62 512 GLY B O 1
ATOM 8608 N N . ARG B 1 513 ? -16.766 -25.281 -16.25 1 75.81 513 ARG B N 1
ATOM 8609 C CA . ARG B 1 513 ? -15.422 -25.172 -16.797 1 75.81 513 ARG B CA 1
ATOM 8610 C C . ARG B 1 513 ? -14.617 -26.453 -16.547 1 75.81 513 ARG B C 1
ATOM 8612 O O . ARG B 1 513 ? -14.93 -27.219 -15.641 1 75.81 513 ARG B O 1
ATOM 8619 N N . ALA B 1 514 ? -13.852 -26.797 -17.5 1 87.94 514 ALA B N 1
ATOM 8620 C CA . ALA B 1 514 ? -12.883 -27.891 -17.359 1 87.94 514 ALA B CA 1
ATOM 8621 C C . ALA B 1 514 ? -11.516 -27.344 -16.938 1 87.94 514 ALA B C 1
ATOM 8623 O O . ALA B 1 514 ? -11.211 -26.172 -17.172 1 87.94 514 ALA B O 1
ATOM 8624 N N . THR B 1 515 ? -10.82 -28.188 -16.234 1 91.31 515 THR B N 1
ATOM 8625 C CA . THR B 1 515 ? -9.453 -27.828 -15.867 1 91.31 515 THR B CA 1
ATOM 8626 C C . THR B 1 515 ? -8.516 -29.016 -16.047 1 91.31 515 THR B C 1
ATOM 8628 O O . THR B 1 515 ? -8.969 -30.156 -16.219 1 91.31 515 THR B O 1
ATOM 8631 N N . VAL B 1 516 ? -7.336 -28.719 -16.094 1 92.5 516 VAL B N 1
ATOM 8632 C CA . VAL B 1 516 ? -6.332 -29.766 -16.297 1 92.5 516 VAL B CA 1
ATOM 8633 C C . VAL B 1 516 ? -5.547 -29.984 -15 1 92.5 516 VAL B C 1
ATOM 8635 O O . VAL B 1 516 ? -5.117 -29.016 -14.359 1 92.5 516 VAL B O 1
ATOM 8638 N N . LEU B 1 517 ? -5.418 -31.188 -14.617 1 91.44 517 LEU B N 1
ATOM 8639 C CA . LEU B 1 517 ? -4.613 -31.578 -13.469 1 91.44 517 LEU B CA 1
ATOM 8640 C C . LEU B 1 517 ? -3.957 -32.938 -13.695 1 91.44 517 LEU B C 1
ATOM 8642 O O . LEU B 1 517 ? -4.625 -33.875 -14.102 1 91.44 517 LEU B O 1
ATOM 8646 N N . HIS B 1 518 ? -2.625 -33.062 -13.469 1 87.56 518 HIS B N 1
ATOM 8647 C CA . HIS B 1 518 ? -1.854 -34.312 -13.594 1 87.56 518 HIS B CA 1
ATOM 8648 C C . HIS B 1 518 ? -2.025 -34.938 -14.977 1 87.56 518 HIS B C 1
ATOM 8650 O O . HIS B 1 518 ? -2.246 -36.125 -15.102 1 87.56 518 HIS B O 1
ATOM 8656 N N . GLY B 1 519 ? -2.17 -34.094 -15.883 1 88.12 519 GLY B N 1
ATOM 8657 C CA . GLY B 1 519 ? -2.227 -34.562 -17.266 1 88.12 519 GLY B CA 1
ATOM 8658 C C . GLY B 1 519 ? -3.609 -35.031 -17.672 1 88.12 519 GLY B C 1
ATOM 8659 O O . GLY B 1 519 ? -3.779 -35.594 -18.75 1 88.12 519 GLY B O 1
ATOM 8660 N N . LYS B 1 520 ? -4.551 -34.812 -16.891 1 91.56 520 LYS B N 1
ATOM 8661 C CA . LYS B 1 520 ? -5.926 -35.188 -17.203 1 91.56 520 LYS B CA 1
ATOM 8662 C C . LYS B 1 520 ? -6.848 -33.969 -17.203 1 91.56 520 LYS B C 1
ATOM 8664 O O . LYS B 1 520 ? -6.547 -32.938 -16.562 1 91.56 520 LYS B O 1
ATOM 8669 N N . ILE B 1 521 ? -7.938 -34.094 -17.938 1 91.94 521 ILE B N 1
ATOM 8670 C CA . ILE B 1 521 ? -8.938 -33.031 -17.953 1 91.94 521 ILE B CA 1
ATOM 8671 C C . ILE B 1 521 ? -10.055 -33.344 -16.969 1 91.94 521 ILE B C 1
ATOM 8673 O O . ILE B 1 521 ? -10.727 -34.375 -17.094 1 91.94 521 ILE B O 1
ATOM 8677 N N . TYR B 1 522 ? -10.25 -32.5 -16.047 1 90.12 522 TYR B N 1
ATOM 8678 C CA . TYR B 1 522 ? -11.281 -32.656 -15.039 1 90.12 522 TYR B CA 1
ATOM 8679 C C . TYR B 1 522 ? -12.523 -31.844 -15.375 1 90.12 522 TYR B C 1
ATOM 8681 O O . TYR B 1 522 ? -12.422 -30.703 -15.82 1 90.12 522 TYR B O 1
ATOM 8689 N N . VAL B 1 523 ? -13.688 -32.438 -15.141 1 87 523 VAL B N 1
ATOM 8690 C CA . VAL B 1 523 ? -14.969 -31.766 -15.375 1 87 523 VAL B CA 1
ATOM 8691 C C . VAL B 1 523 ? -15.953 -32.125 -14.266 1 87 523 VAL B C 1
ATOM 8693 O O . VAL B 1 523 ? -15.844 -33.188 -13.648 1 87 523 VAL B O 1
ATOM 8696 N N . LEU B 1 524 ? -16.859 -31.219 -14.07 1 81.19 524 LEU B N 1
ATOM 8697 C CA . LEU B 1 524 ? -17.922 -31.5 -13.109 1 81.19 524 LEU B CA 1
ATOM 8698 C C . LEU B 1 524 ? -19.094 -32.188 -13.789 1 81.19 524 LEU B C 1
ATOM 8700 O O . LEU B 1 524 ? -19.453 -31.859 -14.922 1 81.19 524 LEU B O 1
ATOM 8704 N N . ARG B 1 525 ? -19.641 -33.094 -13.086 1 72.56 525 ARG B N 1
ATOM 8705 C CA . ARG B 1 525 ? -20.797 -33.812 -13.602 1 72.56 525 ARG B CA 1
ATOM 8706 C C . ARG B 1 525 ? -22.078 -33 -13.383 1 72.56 525 ARG B C 1
ATOM 8708 O O . ARG B 1 525 ? -22.141 -32.188 -12.469 1 72.56 525 ARG B O 1
ATOM 8715 N N . ALA B 1 526 ? -23.047 -33.25 -14.266 1 64.69 526 ALA B N 1
ATOM 8716 C CA . ALA B 1 526 ? -24.344 -32.625 -14.086 1 64.69 526 ALA B CA 1
ATOM 8717 C C . ALA B 1 526 ? -25.078 -33.219 -12.883 1 64.69 526 ALA B C 1
ATOM 8719 O O . ALA B 1 526 ? -24.938 -34.406 -12.586 1 64.69 526 ALA B O 1
ATOM 8720 N N . ALA B 1 527 ? -25.734 -32.469 -11.828 1 57.81 527 ALA B N 1
ATOM 8721 C CA . ALA B 1 527 ? -26.375 -32.812 -10.555 1 57.81 527 ALA B CA 1
ATOM 8722 C C . ALA B 1 527 ? -27.328 -34 -10.711 1 57.81 527 ALA B C 1
ATOM 8724 O O . ALA B 1 527 ? -27.578 -34.719 -9.75 1 57.81 527 ALA B O 1
ATOM 8725 N N . GLY B 1 528 ? -28.094 -34.156 -11.773 1 55.88 528 GLY B N 1
ATOM 8726 C CA . GLY B 1 528 ? -29.203 -35.125 -11.797 1 55.88 528 GLY B CA 1
ATOM 8727 C C . GLY B 1 528 ? -28.75 -36.562 -11.609 1 55.88 528 GLY B C 1
ATOM 8728 O O . GLY B 1 528 ? -29.594 -37.438 -11.391 1 55.88 528 GLY B O 1
ATOM 8729 N N . GLU B 1 529 ? -27.516 -36.75 -11.734 1 56.06 529 GLU B N 1
ATOM 8730 C CA . GLU B 1 529 ? -27.172 -38.156 -11.688 1 56.06 529 GLU B CA 1
ATOM 8731 C C . GLU B 1 529 ? -26.641 -38.562 -10.312 1 56.06 529 GLU B C 1
ATOM 8733 O O . GLU B 1 529 ? -26.203 -37.688 -9.539 1 56.06 529 GLU B O 1
ATOM 8738 N N . ASP B 1 530 ? -27.125 -39.625 -9.773 1 53.44 530 ASP B N 1
ATOM 8739 C CA . ASP B 1 530 ? -26.906 -40.188 -8.453 1 53.44 530 ASP B CA 1
ATOM 8740 C C . ASP B 1 530 ? -25.453 -40 -8.008 1 53.44 530 ASP B C 1
ATOM 8742 O O . ASP B 1 530 ? -25.125 -40.219 -6.84 1 53.44 530 ASP B O 1
ATOM 8746 N N . LEU B 1 531 ? -24.484 -39.812 -8.828 1 53.16 531 LEU B N 1
ATOM 8747 C CA . LEU B 1 531 ? -23.125 -39.844 -8.289 1 53.16 531 LEU B CA 1
ATOM 8748 C C . LEU B 1 531 ? -22.531 -38.438 -8.305 1 53.16 531 LEU B C 1
ATOM 8750 O O . LEU B 1 531 ? -22.5 -37.781 -9.352 1 53.16 531 LEU B O 1
ATOM 8754 N N . PRO B 1 532 ? -22.484 -37.625 -7.156 1 56.97 532 PRO B N 1
ATOM 8755 C CA . PRO B 1 532 ? -21.922 -36.281 -6.977 1 56.97 532 PRO B CA 1
ATOM 8756 C C . PRO B 1 532 ? -20.453 -36.219 -7.375 1 56.97 532 PRO B C 1
ATOM 8758 O O . PRO B 1 532 ? -19.562 -36.281 -6.516 1 56.97 532 PRO B O 1
ATOM 8761 N N . ALA B 1 533 ? -19.969 -36.469 -8.875 1 65.19 533 ALA B N 1
ATOM 8762 C CA . ALA B 1 533 ? -18.562 -36.844 -8.969 1 65.19 533 ALA B CA 1
ATOM 8763 C C . ALA B 1 533 ? -17.797 -35.906 -9.906 1 65.19 533 ALA B C 1
ATOM 8765 O O . ALA B 1 533 ? -18.391 -35.281 -10.789 1 65.19 533 ALA B O 1
ATOM 8766 N N . LEU B 1 534 ? -16.625 -35.469 -9.469 1 78.69 534 LEU B N 1
ATOM 8767 C CA . LEU B 1 534 ? -15.57 -35 -10.359 1 78.69 534 LEU B CA 1
ATOM 8768 C C . LEU B 1 534 ? -15.109 -36.125 -11.289 1 78.69 534 LEU B C 1
ATOM 8770 O O . LEU B 1 534 ? -14.852 -37.25 -10.836 1 78.69 534 LEU B O 1
ATOM 8774 N N . VAL B 1 535 ? -15.266 -35.906 -12.555 1 83.5 535 VAL B N 1
ATOM 8775 C CA . VAL B 1 535 ? -14.836 -36.875 -13.539 1 83.5 535 VAL B CA 1
ATOM 8776 C C . VAL B 1 535 ? -13.648 -36.344 -14.328 1 83.5 535 VAL B C 1
ATOM 8778 O O . VAL B 1 535 ? -13.453 -35.125 -14.414 1 83.5 535 VAL B O 1
ATOM 8781 N N . TRP B 1 536 ? -12.797 -37.312 -14.75 1 88.31 536 TRP B N 1
ATOM 8782 C CA . TRP B 1 536 ? -11.641 -36.875 -15.531 1 88.31 536 TRP B CA 1
ATOM 8783 C C . TRP B 1 536 ? -11.547 -37.656 -16.844 1 88.31 536 TRP B C 1
ATOM 8785 O O . TRP B 1 536 ? -12.102 -38.75 -16.953 1 88.31 536 TRP B O 1
ATOM 8795 N N . TYR B 1 537 ? -11 -37.062 -17.781 1 90.06 537 TYR B N 1
ATOM 8796 C CA . TYR B 1 537 ? -10.719 -37.656 -19.078 1 90.06 537 TYR B CA 1
ATOM 8797 C C . TYR B 1 537 ? -9.219 -37.75 -19.328 1 90.06 537 TYR B C 1
ATOM 8799 O O . TYR B 1 537 ? -8.516 -36.75 -19.266 1 90.06 537 TYR B O 1
ATOM 8807 N N . ASP B 1 538 ? -8.742 -38.938 -19.5 1 91.31 538 ASP B N 1
ATOM 8808 C CA . ASP B 1 538 ? -7.348 -39.156 -19.859 1 91.31 538 ASP B CA 1
ATOM 8809 C C . ASP B 1 538 ? -7.145 -39.062 -21.375 1 91.31 538 ASP B C 1
ATOM 8811 O O . ASP B 1 538 ? -7.574 -39.938 -22.125 1 91.31 538 ASP B O 1
ATOM 8815 N N . VAL B 1 539 ? -6.453 -38.125 -21.781 1 87.56 539 VAL B N 1
ATOM 8816 C CA . VAL B 1 539 ? -6.293 -37.781 -23.188 1 87.56 539 VAL B CA 1
ATOM 8817 C C . VAL B 1 539 ? -5.453 -38.875 -23.875 1 87.56 539 VAL B C 1
ATOM 8819 O O . VAL B 1 539 ? -5.723 -39.25 -25.016 1 87.56 539 VAL B O 1
ATOM 8822 N N . GLU B 1 540 ? -4.477 -39.344 -23.234 1 87.25 540 GLU B N 1
ATOM 8823 C CA . GLU B 1 540 ? -3.572 -40.312 -23.828 1 87.25 540 GLU B CA 1
ATOM 8824 C C . GLU B 1 540 ? -4.246 -41.688 -23.953 1 87.25 540 GLU B C 1
ATOM 8826 O O . GLU B 1 540 ? -4.137 -42.312 -25 1 87.25 540 GLU B O 1
ATOM 8831 N N . ALA B 1 541 ? -5.016 -42.031 -23 1 88.81 541 ALA B N 1
ATOM 8832 C CA . ALA B 1 541 ? -5.645 -43.344 -22.984 1 88.81 541 ALA B CA 1
ATOM 8833 C C . ALA B 1 541 ? -7.047 -43.281 -23.594 1 88.81 541 ALA B C 1
ATOM 8835 O O . ALA B 1 541 ? -7.648 -44.312 -23.875 1 88.81 541 ALA B O 1
ATOM 8836 N N . ASP B 1 542 ? -7.602 -42.125 -23.859 1 89.81 542 ASP B N 1
ATOM 8837 C CA . ASP B 1 542 ? -8.969 -41.938 -24.344 1 89.81 542 ASP B CA 1
ATOM 8838 C C . ASP B 1 542 ? -9.969 -42.688 -23.453 1 89.81 542 ASP B C 1
ATOM 8840 O O . ASP B 1 542 ? -10.773 -43.469 -23.953 1 89.81 542 ASP B O 1
ATOM 8844 N N . LYS B 1 543 ? -9.75 -42.438 -22.203 1 88.94 543 LYS B N 1
ATOM 8845 C CA . LYS B 1 543 ? -10.609 -43.094 -21.219 1 88.94 543 LYS B CA 1
ATOM 8846 C C . LYS B 1 543 ? -11.148 -42.094 -20.203 1 88.94 543 LYS B C 1
ATOM 8848 O O . LYS B 1 543 ? -10.477 -41.125 -19.875 1 88.94 543 LYS B O 1
ATOM 8853 N N . TRP B 1 544 ? -12.312 -42.406 -19.734 1 86.5 544 TRP B N 1
ATOM 8854 C CA . TRP B 1 544 ? -12.953 -41.625 -18.688 1 86.5 544 TRP B CA 1
ATOM 8855 C C . TRP B 1 544 ? -12.875 -42.312 -17.344 1 86.5 544 TRP B C 1
ATOM 8857 O O . TRP B 1 544 ? -12.867 -43.562 -17.281 1 86.5 544 TRP B O 1
ATOM 8867 N N . GLY B 1 545 ? -12.656 -41.531 -16.281 1 82.69 545 GLY B N 1
ATOM 8868 C CA . GLY B 1 545 ? -12.672 -42.062 -14.93 1 82.69 545 GLY B CA 1
ATOM 8869 C C . GLY B 1 545 ? -13.18 -41.094 -13.898 1 82.69 545 GLY B C 1
ATOM 8870 O O . GLY B 1 545 ? -13.539 -39.969 -14.234 1 82.69 545 GLY B O 1
ATOM 8871 N N . SER B 1 546 ? -13.484 -41.688 -12.688 1 79.38 546 SER B N 1
ATOM 8872 C CA . SER B 1 546 ? -13.898 -40.844 -11.562 1 79.38 546 SER B CA 1
ATOM 8873 C C . SER B 1 546 ? -13.078 -41.156 -10.312 1 79.38 546 SER B C 1
ATOM 8875 O O . SER B 1 546 ? -12.75 -42.312 -10.047 1 79.38 546 SER B O 1
ATOM 8877 N N . ASP B 1 547 ? -12.414 -40.219 -9.734 1 69.06 547 ASP B N 1
ATOM 8878 C CA . ASP B 1 547 ? -11.594 -40.562 -8.578 1 69.06 547 ASP B CA 1
ATOM 8879 C C . ASP B 1 547 ? -12.008 -39.75 -7.352 1 69.06 547 ASP B C 1
ATOM 8881 O O . ASP B 1 547 ? -11.609 -40.094 -6.23 1 69.06 547 ASP B O 1
ATOM 8885 N N . ARG B 1 548 ? -12.766 -38.688 -7.391 1 67.69 548 ARG B N 1
ATOM 8886 C CA . ARG B 1 548 ? -12.984 -37.812 -6.238 1 67.69 548 ARG B CA 1
ATOM 8887 C C . ARG B 1 548 ? -14.477 -37.594 -5.996 1 67.69 548 ARG B C 1
ATOM 8889 O O . ARG B 1 548 ? -15.219 -37.25 -6.922 1 67.69 548 ARG B O 1
ATOM 8896 N N . ASP B 1 549 ? -14.906 -38.062 -4.828 1 71.44 549 ASP B N 1
ATOM 8897 C CA . ASP B 1 549 ? -16.312 -37.781 -4.504 1 71.44 549 ASP B CA 1
ATOM 8898 C C . ASP B 1 549 ? -16.469 -36.438 -3.844 1 71.44 549 ASP B C 1
ATOM 8900 O O . ASP B 1 549 ? -15.703 -36.062 -2.945 1 71.44 549 ASP B O 1
ATOM 8904 N N . MET B 1 550 ? -17.266 -35.688 -4.52 1 75.69 550 MET B N 1
ATOM 8905 C CA . MET B 1 550 ? -17.594 -34.406 -3.873 1 75.69 550 MET B CA 1
ATOM 8906 C C . MET B 1 550 ? -18.594 -34.625 -2.744 1 75.69 550 MET B C 1
ATOM 8908 O O . MET B 1 550 ? -19.438 -35.531 -2.805 1 75.69 550 MET B O 1
ATOM 8912 N N . PRO B 1 551 ? -18.375 -33.875 -1.632 1 65.44 551 PRO B N 1
ATOM 8913 C CA . PRO B 1 551 ? -19.297 -34.062 -0.506 1 65.44 551 PRO B CA 1
ATOM 8914 C C . PRO B 1 551 ? -20.75 -33.75 -0.871 1 65.44 551 PRO B C 1
ATOM 8916 O O . PRO B 1 551 ? -21.672 -34.375 -0.353 1 65.44 551 PRO B O 1
ATOM 8919 N N . ASP B 1 552 ? -20.953 -32.719 -1.665 1 70.06 552 ASP B N 1
ATOM 8920 C CA . ASP B 1 552 ? -22.312 -32.312 -1.984 1 70.06 552 ASP B CA 1
ATOM 8921 C C . ASP B 1 552 ? -22.594 -32.438 -3.482 1 70.06 552 ASP B C 1
ATOM 8923 O O . ASP B 1 552 ? -21.672 -32.375 -4.293 1 70.06 552 ASP B O 1
ATOM 8927 N N . LYS B 1 553 ? -23.922 -32.781 -3.68 1 74.31 553 LYS B N 1
ATOM 8928 C CA . LYS B 1 553 ? -24.359 -32.719 -5.07 1 74.31 553 LYS B CA 1
ATOM 8929 C C . LYS B 1 553 ? -24.5 -31.266 -5.527 1 74.31 553 LYS B C 1
ATOM 8931 O O . LYS B 1 553 ? -25.375 -30.531 -5.059 1 74.31 553 LYS B O 1
ATOM 8936 N N . LEU B 1 554 ? -23.531 -30.875 -6.336 1 78.69 554 LEU B N 1
ATOM 8937 C CA . LEU B 1 554 ? -23.469 -29.469 -6.707 1 78.69 554 LEU B CA 1
ATOM 8938 C C . LEU B 1 554 ? -23.859 -29.266 -8.164 1 78.69 554 LEU B C 1
ATOM 8940 O O . LEU B 1 554 ? -23.641 -30.141 -9 1 78.69 554 LEU B O 1
ATOM 8944 N N . SER B 1 555 ? -24.578 -28.172 -8.367 1 79.94 555 SER B N 1
ATOM 8945 C CA . SER B 1 555 ? -24.875 -27.719 -9.719 1 79.94 555 SER B CA 1
ATOM 8946 C C . SER B 1 555 ? -24.453 -26.266 -9.93 1 79.94 555 SER B C 1
ATOM 8948 O O . SER B 1 555 ? -24.516 -25.469 -9.008 1 79.94 555 SER B O 1
ATOM 8950 N N . GLY B 1 556 ? -23.938 -26.047 -11.094 1 82.75 556 GLY B N 1
ATOM 8951 C CA . GLY B 1 556 ? -23.609 -24.672 -11.445 1 82.75 556 GLY B CA 1
ATOM 8952 C C . GLY B 1 556 ? -22.312 -24.203 -10.812 1 82.75 556 GLY B C 1
ATOM 8953 O O . GLY B 1 556 ? -22.094 -23 -10.688 1 82.75 556 GLY B O 1
ATOM 8954 N N . SER B 1 557 ? -21.5 -25.078 -10.289 1 87.94 557 SER B N 1
ATOM 8955 C CA . SER B 1 557 ? -20.203 -24.734 -9.727 1 87.94 557 SER B CA 1
ATOM 8956 C C . SER B 1 557 ? -19.125 -24.641 -10.812 1 87.94 557 SER B C 1
ATOM 8958 O O . SER B 1 557 ? -19.344 -25.109 -11.93 1 87.94 557 SER B O 1
ATOM 8960 N N . THR B 1 558 ? -18.141 -24.047 -10.484 1 89.88 558 THR B N 1
ATOM 8961 C CA . THR B 1 558 ? -16.984 -24 -11.375 1 89.88 558 THR B CA 1
ATOM 8962 C C . THR B 1 558 ? -15.766 -24.641 -10.711 1 89.88 558 THR B C 1
ATOM 8964 O O . THR B 1 558 ? -15.703 -24.734 -9.484 1 89.88 558 THR B O 1
ATOM 8967 N N . ILE B 1 559 ? -14.859 -25.125 -11.586 1 90.62 559 ILE B N 1
ATOM 8968 C CA . ILE B 1 559 ? -13.656 -25.75 -11.062 1 90.62 559 ILE B CA 1
ATOM 8969 C C . ILE B 1 559 ? -12.414 -25.109 -11.68 1 90.62 559 ILE B C 1
ATOM 8971 O O . ILE B 1 559 ? -12.469 -24.609 -12.805 1 90.62 559 ILE B O 1
ATOM 8975 N N . CYS B 1 560 ? -11.391 -25.109 -10.953 1 93.88 560 CYS B N 1
ATOM 8976 C CA . CYS B 1 560 ? -10.094 -24.641 -11.438 1 93.88 560 CYS B CA 1
ATOM 8977 C C . CYS B 1 560 ? -8.961 -25.281 -10.656 1 93.88 560 CYS B C 1
ATOM 8979 O O . CYS B 1 560 ? -9.195 -26.062 -9.734 1 93.88 560 CYS B O 1
ATOM 8981 N N . THR B 1 561 ? -7.816 -25.156 -11.148 1 94.69 561 THR B N 1
ATOM 8982 C CA . THR B 1 561 ? -6.629 -25.672 -10.469 1 94.69 561 THR B CA 1
ATOM 8983 C C . THR B 1 561 ? -5.797 -24.516 -9.898 1 94.69 561 THR B C 1
ATOM 8985 O O . THR B 1 561 ? -5.52 -23.547 -10.594 1 94.69 561 THR B O 1
ATOM 8988 N N . LEU B 1 562 ? -5.426 -24.672 -8.688 1 95.12 562 LEU B N 1
ATOM 8989 C CA . LEU B 1 562 ? -4.703 -23.625 -7.992 1 95.12 562 LEU B CA 1
ATOM 8990 C C . LEU B 1 562 ? -3.592 -24.203 -7.121 1 95.12 562 LEU B C 1
ATOM 8992 O O . LEU B 1 562 ? -3.697 -25.344 -6.652 1 95.12 562 LEU B O 1
ATOM 8996 N N . LYS B 1 563 ? -2.516 -23.438 -7.023 1 94.12 563 LYS B N 1
ATOM 8997 C CA . LYS B 1 563 ? -1.514 -23.719 -6 1 94.12 563 LYS B CA 1
ATOM 8998 C C . LYS B 1 563 ? -1.922 -23.156 -4.648 1 94.12 563 LYS B C 1
ATOM 9000 O O . LYS B 1 563 ? -2.125 -21.938 -4.52 1 94.12 563 LYS B O 1
ATOM 9005 N N . ILE B 1 564 ? -2.074 -24 -3.711 1 94.12 564 ILE B N 1
ATOM 9006 C CA . ILE B 1 564 ? -2.506 -23.594 -2.377 1 94.12 564 ILE B CA 1
ATOM 9007 C C . ILE B 1 564 ? -1.306 -23.562 -1.433 1 94.12 564 ILE B C 1
ATOM 9009 O O . ILE B 1 564 ? -0.579 -24.547 -1.316 1 94.12 564 ILE B O 1
ATOM 9013 N N . PRO B 1 565 ? -1.129 -22.422 -0.728 1 92.62 565 PRO B N 1
ATOM 9014 C CA . PRO B 1 565 ? 0 -22.328 0.2 1 92.62 565 PRO B CA 1
ATOM 9015 C C . PRO B 1 565 ? -0.058 -23.375 1.311 1 92.62 565 PRO B C 1
ATOM 9017 O O . PRO B 1 565 ? -1.138 -23.875 1.633 1 92.62 565 PRO B O 1
ATOM 9020 N N . TRP B 1 566 ? 1.074 -23.656 1.903 1 90.19 566 TRP B N 1
ATOM 9021 C CA . TRP B 1 566 ? 1.238 -24.703 2.916 1 90.19 566 TRP B CA 1
ATOM 9022 C C . TRP B 1 566 ? 0.395 -24.391 4.148 1 90.19 566 TRP B C 1
ATOM 9024 O O . TRP B 1 566 ? -0.119 -25.297 4.801 1 90.19 566 TRP B O 1
ATOM 9034 N N . ASN B 1 567 ? 0.249 -23.109 4.48 1 87.88 567 ASN B N 1
ATOM 9035 C CA . ASN B 1 567 ? -0.435 -22.719 5.711 1 87.88 567 ASN B CA 1
ATOM 9036 C C . ASN B 1 567 ? -1.936 -22.984 5.625 1 87.88 567 ASN B C 1
ATOM 9038 O O . ASN B 1 567 ? -2.625 -23 6.645 1 87.88 567 ASN B O 1
ATOM 9042 N N . LEU B 1 568 ? -2.441 -23.172 4.484 1 87 568 LEU B N 1
ATOM 9043 C CA . LEU B 1 568 ? -3.867 -23.438 4.309 1 87 568 LEU B CA 1
ATOM 9044 C C . LEU B 1 568 ? -4.141 -24.938 4.211 1 87 568 LEU B C 1
ATOM 9046 O O . LEU B 1 568 ? -5.297 -25.359 4.199 1 87 568 LEU B O 1
ATOM 9050 N N . ARG B 1 569 ? -3.133 -25.703 4.156 1 81.75 569 ARG B N 1
ATOM 9051 C CA . ARG B 1 569 ? -3.289 -27.141 4.016 1 81.75 569 ARG B CA 1
ATOM 9052 C C . ARG B 1 569 ? -3.416 -27.812 5.375 1 81.75 569 ARG B C 1
ATOM 9054 O O . ARG B 1 569 ? -2.889 -27.328 6.371 1 81.75 569 ARG B O 1
#